Protein AF-0000000073990254 (afdb_homodimer)

Solvent-accessible surface area (backbone atoms only — not comparable to full-atom values): 67399 Å² total; per-residue (Å²): 130,91,76,85,70,79,75,83,67,75,56,68,64,61,52,45,52,50,47,46,48,46,46,50,48,35,59,71,65,46,48,47,55,53,49,46,46,48,48,46,51,47,42,63,72,55,48,74,70,82,78,88,71,74,58,62,64,60,57,46,44,50,39,51,70,69,37,43,48,57,50,42,47,43,45,54,56,46,42,64,73,46,80,64,73,77,76,81,80,78,78,89,80,71,57,38,29,41,36,38,34,36,70,23,33,37,63,21,57,75,50,65,73,52,52,72,82,52,42,77,42,31,26,29,33,48,36,38,38,47,48,77,38,68,48,70,52,73,80,35,64,60,40,41,54,32,79,46,76,52,73,51,78,42,78,56,69,16,50,83,77,73,43,50,78,82,42,57,86,73,55,78,66,58,37,36,38,36,36,31,41,33,31,58,59,62,54,32,33,42,81,45,22,36,44,77,42,78,64,70,68,24,36,47,73,30,55,36,80,43,80,44,67,17,48,32,90,48,84,92,47,63,34,26,34,39,33,36,36,41,32,59,47,48,80,64,91,67,71,47,55,63,67,58,51,53,50,50,54,49,52,51,50,50,51,49,53,50,32,49,51,51,42,50,55,50,49,52,53,52,49,53,53,54,42,66,71,40,80,69,49,68,75,45,58,63,76,64,62,32,24,38,91,86,60,52,73,38,56,55,34,53,67,23,47,70,37,68,54,91,56,68,50,51,38,68,41,43,40,27,33,54,41,26,59,39,43,71,54,75,58,80,74,54,68,50,53,74,83,60,80,74,81,58,61,45,69,51,65,56,56,33,57,69,16,38,36,38,46,60,62,51,35,12,26,49,39,25,10,37,33,34,41,42,20,37,56,41,22,28,30,28,22,26,21,71,87,62,39,62,27,51,25,24,39,32,53,45,66,42,99,87,66,44,80,41,60,39,36,35,38,26,68,70,23,47,72,35,40,48,74,66,46,82,57,55,39,32,45,24,24,37,28,26,61,70,47,40,31,35,57,55,46,97,56,44,39,37,61,75,44,80,82,58,65,85,40,64,79,43,15,46,64,58,59,50,68,60,57,63,57,42,83,66,66,66,55,60,55,69,50,70,72,95,71,71,45,65,67,53,24,53,51,41,40,54,48,40,52,50,51,51,40,54,57,32,43,74,74,71,43,86,77,44,74,35,67,67,58,17,55,48,45,39,32,54,51,54,49,52,51,45,28,52,32,69,50,63,89,74,84,58,61,68,50,52,45,19,51,47,47,62,66,43,87,67,50,44,77,50,70,45,79,44,79,43,46,43,74,35,48,69,62,51,50,51,55,37,59,69,33,70,68,38,37,54,54,66,63,61,84,49,92,64,43,29,33,22,60,33,48,47,56,45,74,36,46,63,78,38,38,48,28,32,39,35,47,32,37,34,30,53,57,83,65,70,118,134,88,78,86,72,80,77,84,67,76,57,68,64,61,52,46,54,49,46,47,50,47,46,52,47,37,58,70,64,45,49,48,55,52,49,45,48,48,48,47,50,50,42,62,72,55,49,72,71,83,74,84,69,83,52,60,63,60,58,46,44,51,39,52,70,68,38,43,49,57,49,44,48,45,45,54,59,46,43,65,76,45,80,65,72,78,76,80,78,77,77,89,80,72,56,40,29,42,34,38,34,37,68,23,33,37,63,21,57,77,49,64,73,50,53,73,81,52,42,77,42,30,26,29,33,48,35,39,39,45,48,76,37,66,48,71,53,72,79,34,66,60,40,41,55,32,80,46,78,53,74,46,80,42,77,57,69,17,49,83,78,73,44,51,77,81,42,56,87,74,53,78,66,58,36,37,37,34,36,31,39,33,32,57,59,62,54,32,33,42,81,46,20,37,41,76,41,79,66,69,70,24,35,48,74,30,55,37,80,42,78,43,65,16,45,32,90,50,83,91,46,63,34,26,34,38,33,38,36,40,32,60,46,48,79,64,92,66,70,48,55,64,66,56,53,53,50,50,54,48,51,52,50,49,51,48,53,49,31,49,50,52,42,50,55,50,48,52,52,53,48,53,54,54,43,66,72,39,80,70,49,70,75,45,61,64,74,62,62,34,23,37,89,86,62,51,73,38,56,54,35,52,66,23,47,71,38,68,54,92,55,68,49,49,40,68,43,44,40,28,33,54,42,25,59,40,44,71,52,78,58,75,77,64,66,62,55,75,79,46,86,73,79,57,63,48,69,51,64,58,56,33,56,69,16,39,37,39,45,61,62,49,33,12,28,50,40,27,10,37,32,34,41,40,20,36,56,41,23,28,31,27,21,27,22,72,88,65,43,58,27,53,25,25,38,34,52,44,66,43,99,88,67,47,81,42,60,40,34,35,37,24,69,71,23,46,74,36,40,48,74,67,47,82,57,54,40,32,45,25,24,38,30,26,60,69,46,40,32,37,56,56,47,96,56,45,38,37,60,75,44,80,81,59,65,85,39,63,80,44,14,46,64,59,60,49,67,61,58,63,57,42,83,66,69,67,55,60,56,70,50,70,70,96,71,73,45,65,66,53,24,52,52,39,38,55,48,39,52,50,52,50,41,53,58,32,43,76,74,71,43,87,77,44,73,35,65,67,58,15,56,49,45,39,32,52,51,54,49,52,51,46,28,52,33,70,50,62,89,72,84,58,62,69,49,53,44,21,51,46,47,62,66,43,86,68,51,44,79,50,71,46,80,45,78,44,46,42,74,35,46,69,63,51,50,49,54,37,58,69,34,69,68,38,36,52,56,67,63,61,85,49,92,64,44,29,33,22,60,32,48,48,57,45,76,35,47,62,78,38,38,48,27,34,39,35,47,31,36,35,30,53,58,84,66,70,117

pLDDT: mean 83.45, std 20.73, range [17.2, 98.75]

Secondary structure (DSSP, 8-state):
-----------HHHHHHHHHHHHHHHHHTTHHHHHHHHHHHHHHHSTTS-S----HHHHHHHHHHTTHHHHHHHHHHHHHHS----------SS--EEEEEEEEEE--GGGGGS-HHHHTTEEEEEEEEETTEEEEPPPEE--SS-----EEEEE--SGGGTS-TT-GGG----EEEEEEEEETTTTEEEEEEEEEE-GGGGGTTSEEEEEEEEE-SSTTSEEEEEEEEEEEE-SS-----HHHHHHHHHHHHHHHHHHHHHHHHHHHHHHHHHHHH-GGGGGS----EEE-TTS-EEEGGGG------SSS--SHHHHHHHHHHSEE-------S-S---S--BPPPHHHHHHHTEE-HHHHHHHHHHHHHHTT-EEEEEEEEBTTSSEEEEEEEEEE-TTS-EEEEEE-TTT--EE-GGG-SSB-B--EEE-SS-EEEE-SS--BTTT----TT-TTTEEEPPHHHHHHSPPPPP-PPP-----HHHHHHHHHHHHHHHHHHHHHTTT----B-HHHHHHHHHHHHHHHHHHHH-SPPP-HHHHHHHHHHH-TTEEEEEEEEEES---HHHHHHHHHHSHHHHHHHT---TT-EEEEEEEEEEEGGGEEEEEEEEEEEEEGGG--/-----------HHHHHHHHHHHHHHHHHTTHHHHHHHHHHHHHHHSTTS-S----HHHHHHHHHHTTHHHHHHHHHHHHHHS----------SS--EEEEEEEEEE--GGGGGS-HHHHTTEEEEEEEEETTEEEEPPPEE--SS-----EEEEE--SGGGTS-TT-GGG----EEEEEEEEETTTTEEEEEEEEEE-GGGGGTTSEEEEEEEEE-SSTTSEEEEEEEEEEEE-SS-----HHHHHHHHHHHHHHHHHHHHHHHHHHHHHHHHHHHH-GGGGGS----EEE-TTS-EEEGGGG------SSS--SHHHHHHHHHHSEE-------S-S--SS--BPPPHHHHHHHTEE-HHHHHHHHHHHHHHTT-EEEEEEEEBTTSSEEEEEEEEEE-TTS-EEEEEE-TTT--EE-GGG-SSB-B--EEE-SS-EEEE-SS--BTTT----TT-TTTEEEPPHHHHHHSPPPPP-PPP-----HHHHHHHHHHHHHHHHHHHHHTTT----B-HHHHHHHHHHHHHHHHHHHH-SPPP-HHHHHHHHHHH-TTEEEEEEEEEES---HHHHHHHHHHSHHHHHHHT---TT-EEEEEEEEEEEGGGEEEEEEEEEEEEEGGG--

InterPro domains:
  IPR000008 C2 domain [PS50004] (79-212)
  IPR028926 CEP76, C2 domain [PF15627] (94-237)
  IPR035892 C2 domain superfamily [G3DSA:2.60.40.150] (98-245)
  IPR035892 C2 domain superfamily [SSF49562] (97-233)
  IPR052299 Centrosomal protein of 76 kDa [PTHR46436] (9-623)
  IPR056288 Centrosomal protein of 76 kDa, C-terminal [PF24652] (485-621)
  IPR056289 CEP76, N-terminal [PF24654] (18-76)
  IPR056290 CEP76/DRC7, peptidase-like domain [PF24656] (345-464)

Nearest PDB structures (foldseek):
  8j07-assembly1_7  TM=8.095E-01  e=7.698E-09  Homo sapiens
  6flj-assembly1_A  TM=8.144E-01  e=1.079E-08  Homo sapiens
  6ewl-assembly1_A  TM=7.932E-01  e=1.691E-08  Danio rerio
  4icx-assembly2_B  TM=8.114E-01  e=6.160E-08  Homo sapiens
  4p42-assembly1_A  TM=6.332E-01  e=6.922E-06  Homo sapiens

Foldseek 3Di:
DDDPPPPPPPDVVVVVVVVVVVVVVCVVVCVVVVLVVVVVVVCVVVVPPPDPPDPVVVSVVCCVVVCVVVVVVCCVVVCVPPPPQPDDDDDPPQFKKKKKWWAKKAQQCVLVPDDPVQQVQKWKKKKKDWFQDIDIFDTFGRDRITGGTDMDMDTQAPVVVVDDRLPSLLDQTKIKMFMWMAGQFARFIHTQFIDIDDQCVCQAPQKDKDWDFTDGDDPPDTNIIIIMIIGMDGPDNGHDDPVVSVVSNVVVVVLQVVLLVVLVVVVVVVVVVLCVLDVCLQQWPDDQWAAEPVRDIAGLQQQAAAADAPDFADDLLSLLLLLLLQAEDPDPPPALPDPPVPGRYDYRLSVCLLRSYYHQSNLQRSSQNHCVNVVWQKKWWWGAWPVGGIDIWMKTWDQDPVRDIFIKTARSNQSDIDGLLPDHTGFFTAKIHHNQWIWGANDPGRGSNPQDPPRPPCNGIPIDDRVSNVSNDHRRDHHFAADDDDFVVLFVVLQVVLVVVLQVVLVVVVAGAAADAQLQVLCVVVQVLVSCCSSVNDDDDCPVSVVSNCVVQDPQKDKAKDKDKGFHSDSVVVVVVLCVDPSSVVFSNDDFPQKHKHKGKGWRAHTSRTIIIMIMIMIMGGPVRPD/DPDPCPPPPPDPVVVVVVVVVVVVVCVVVCVVVVLVVVVVVVCVVVVPPPDPDDPVVVSVVCCVVVCVVVVVVCCVVVCVVPPPQPDDDDDPPQFKKKKKWWAKKAQQCVLVPDDPVQQVQKWKKKKKDWFQDIDIFDTFGRDRITGGTDMDMDTQAPVVVVDDRLPSLLRQTKIKMFMWMAGQFARFIGTLFIDIDDQCVCQAPQKDKDWDFTDGPDPPDTNIIIIMIIGMDGPDNGHDDPVVSVVSNVVVVVLQVVLLVVLVVVVVVVVVVLCVLDVCLVQWLDDQWAAEPVGDIAGLQQQAAAADAPDFADDLLSLLLLLLLQAEDPPPPPFVHPPPVPHRYDYHLSVCLLRSYYHQSNLQRSSQNHCVNVVWQKKWWWGAWPVGGIDIWMKTWDADPVRDIFIWTARSNQSDIDGLQPDHTGFFTAKIHHNQWIWGANDPGRGSNPQDPPRVPCNGIPIDDRVSNVSNDHHRDHHFAADDDDFVVLFVVLQVVLVVVLQVVVVVVVAGAAADAQLQVLCVVVQVQVSCCSSVNDDDDCPVSVVSNCVVQDPQKDKAKDKDKGFHSDNVVVVVVLCVDPSSVVFSPDDFPQKHKHKGKGWRAHISRTIIIMIMIMIMGGPVRPD

Radius of gyration: 36.72 Å; Cα contacts (8 Å, |Δi|>4): 2258; chains: 2; bounding box: 78×113×124 Å

Organism: Leishmania donovani (NCBI:txid5661)

Sequence (1254 aa):
MDSLQGSSQVSPEHLKSMKSAIHSFLQETGVYDSIRDIVDTYVSEHGDEADSSENPSAIMRIVKEKGILQELVSQIQSRSTVGAVPSITVPSDGRHYLLVRVNGGRAFVDNLDLAPSTVSKRSVVFAAHFGNQRFRSAVKPCSAEPKFDEEFLFEVDATGFGFGEADLIEVSTPFHIAVLREDSQLNVAELLGENIIEWRKVLKSGYLGLTVELCGRNAGVPAGIVDLQLELVSKKRIRYKEEDIVSRVEQQRIAVTNADREFLVYSRRWWSEYQGLRPTHKDRKVRLFASTSTGRMVPLTHFVSPIQAEFGLDSPQDAARFVSLLRVTAEGTGSIGALSLEESSWLSPFIFLSQRQGYHCNHAALLCSLLLGFGIDAYCALGSCHNGEVGVFVVSRSTDARGSAKVTVWNPTSGERSSPSEQDTFATVDCMFNNKSFFANCQASNNIATTSFECYNEELWKPLNVLKLRMVPRYPSAPLLFETVAASPIERSLEIQLRAAISTYRDSFGVVTTYDDTVSYVLSQALLLYERQQSEGGAQSFALFQESVKGTLGVGKTFKAIPLNVSYLDAGSVMDVVRAASVGREILDTVVDSAKFGVRAKVFCFPERVFSVWVMIAVNYSAASISMDSLQGSSQVSPEHLKSMKSAIHSFLQETGVYDSIRDIVDTYVSEHGDEADSSENPSAIMRIVKEKGILQELVSQIQSRSTVGAVPSITVPSDGRHYLLVRVNGGRAFVDNLDLAPSTVSKRSVVFAAHFGNQRFRSAVKPCSAEPKFDEEFLFEVDATGFGFGEADLIEVSTPFHIAVLREDSQLNVAELLGENIIEWRKVLKSGYLGLTVELCGRNAGVPAGIVDLQLELVSKKRIRYKEEDIVSRVEQQRIAVTNADREFLVYSRRWWSEYQGLRPTHKDRKVRLFASTSTGRMVPLTHFVSPIQAEFGLDSPQDAARFVSLLRVTAEGTGSIGALSLEESSWLSPFIFLSQRQGYHCNHAALLCSLLLGFGIDAYCALGSCHNGEVGVFVVSRSTDARGSAKVTVWNPTSGERSSPSEQDTFATVDCMFNNKSFFANCQASNNIATTSFECYNEELWKPLNVLKLRMVPRYPSAPLLFETVAASPIERSLEIQLRAAISTYRDSFGVVTTYDDTVSYVLSQALLLYERQQSEGGAQSFALFQESVKGTLGVGKTFKAIPLNVSYLDAGSVMDVVRAASVGREILDTVVDSAKFGVRAKVFCFPERVFSVWVMIAVNYSAASIS

Structure (mmCIF, N/CA/C/O backbone):
data_AF-0000000073990254-model_v1
#
loop_
_entity.id
_entity.type
_entity.pdbx_description
1 polymer 'CEP76 C2 domain containing protein, putative'
#
loop_
_atom_site.group_PDB
_atom_site.id
_atom_site.type_symbol
_atom_site.label_atom_id
_atom_site.label_alt_id
_atom_site.label_comp_id
_atom_site.label_asym_id
_atom_site.label_entity_id
_atom_site.label_seq_id
_atom_site.pdbx_PDB_ins_code
_atom_site.Cartn_x
_atom_site.Cartn_y
_atom_site.Cartn_z
_atom_site.occupancy
_atom_site.B_iso_or_equiv
_atom_site.auth_seq_id
_atom_site.auth_comp_id
_atom_site.auth_asym_id
_atom_site.auth_atom_id
_atom_site.pdbx_PDB_model_num
ATOM 1 N N . MET A 1 1 ? 25.125 -44.188 67 1 17.2 1 MET A N 1
ATOM 2 C CA . MET A 1 1 ? 24.578 -42.906 67.375 1 17.2 1 MET A CA 1
ATOM 3 C C . MET A 1 1 ? 24.797 -41.906 66.188 1 17.2 1 MET A C 1
ATOM 5 O O . MET A 1 1 ? 24.328 -40.75 66.312 1 17.2 1 MET A O 1
ATOM 9 N N . ASP A 1 2 ? 25.719 -42 65.25 1 22.67 2 ASP A N 1
ATOM 10 C CA . ASP A 1 2 ? 26.25 -40.812 64.625 1 22.67 2 ASP A CA 1
ATOM 11 C C . ASP A 1 2 ? 25.219 -40.188 63.656 1 22.67 2 ASP A C 1
ATOM 13 O O . ASP A 1 2 ? 24.594 -40.906 62.875 1 22.67 2 ASP A O 1
ATOM 17 N N . SER A 1 3 ? 24.703 -38.938 63.969 1 22.44 3 SER A N 1
ATOM 18 C CA . SER A 1 3 ? 23.656 -37.969 63.688 1 22.44 3 SER A CA 1
ATOM 19 C C . SER A 1 3 ? 23.828 -37.344 62.312 1 22.44 3 SER A C 1
ATOM 21 O O . SER A 1 3 ? 24.875 -36.781 62 1 22.44 3 SER A O 1
ATOM 23 N N . LEU A 1 4 ? 23.25 -37.906 61.25 1 22.44 4 LEU A N 1
ATOM 24 C CA . LEU A 1 4 ? 23.25 -37.594 59.844 1 22.44 4 LEU A CA 1
ATOM 25 C C . LEU A 1 4 ? 22.719 -36.156 59.625 1 22.44 4 LEU A C 1
ATOM 27 O O . LEU A 1 4 ? 21.516 -35.969 59.438 1 22.44 4 LEU A O 1
ATOM 31 N N . GLN A 1 5 ? 23.125 -35.062 60.375 1 21.28 5 GLN A N 1
ATOM 32 C CA . GLN A 1 5 ? 22.562 -33.719 60.406 1 21.28 5 GLN A CA 1
ATOM 33 C C . GLN A 1 5 ? 22.812 -32.969 59.094 1 21.28 5 GLN A C 1
ATOM 35 O O . GLN A 1 5 ? 23.625 -32.031 59.062 1 21.28 5 GLN A O 1
ATOM 40 N N . GLY A 1 6 ? 23.094 -33.594 58.031 1 24.8 6 GLY A N 1
ATOM 41 C CA . GLY A 1 6 ? 23.641 -32.781 56.938 1 24.8 6 GLY A CA 1
ATOM 42 C C . GLY A 1 6 ? 22.688 -31.703 56.469 1 24.8 6 GLY A C 1
ATOM 43 O O . GLY A 1 6 ? 21.562 -32 56.062 1 24.8 6 GLY A O 1
ATOM 44 N N . SER A 1 7 ? 22.734 -30.453 57.094 1 24.98 7 SER A N 1
ATOM 45 C CA . SER A 1 7 ? 22.047 -29.172 56.906 1 24.98 7 SER A CA 1
ATOM 46 C C . SER A 1 7 ? 22.141 -28.703 55.438 1 24.98 7 SER A C 1
ATOM 48 O O . SER A 1 7 ? 23.219 -28.719 54.844 1 24.98 7 SER A O 1
ATOM 50 N N . SER A 1 8 ? 21.156 -29 54.688 1 29.48 8 SER A N 1
ATOM 51 C CA . SER A 1 8 ? 20.875 -28.641 53.312 1 29.48 8 SER A CA 1
ATOM 52 C C . SER A 1 8 ? 21.016 -27.156 53.062 1 29.48 8 SER A C 1
ATOM 54 O O . SER A 1 8 ? 20.094 -26.375 53.312 1 29.48 8 SER A O 1
ATOM 56 N N . GLN A 1 9 ? 22.172 -26.516 53.562 1 29.17 9 GLN A N 1
ATOM 57 C CA . GLN A 1 9 ? 22.453 -25.094 53.469 1 29.17 9 GLN A CA 1
ATOM 58 C C . GLN A 1 9 ? 22.438 -24.641 52 1 29.17 9 GLN A C 1
ATOM 60 O O . GLN A 1 9 ? 23.109 -25.25 51.156 1 29.17 9 GLN A O 1
ATOM 65 N N . VAL A 1 10 ? 21.406 -24.125 51.656 1 33.81 10 VAL A N 1
ATOM 66 C CA . VAL A 1 10 ? 21.312 -23.375 50.438 1 33.81 10 VAL A CA 1
ATOM 67 C C . VAL A 1 10 ? 22.547 -22.484 50.25 1 33.81 10 VAL A C 1
ATOM 69 O O . VAL A 1 10 ? 22.922 -21.75 51.188 1 33.81 10 VAL A O 1
ATOM 72 N N . SER A 1 11 ? 23.5 -22.875 49.5 1 35.84 11 SER A N 1
ATOM 73 C CA . SER A 1 11 ? 24.812 -22.25 49.438 1 35.84 11 SER A CA 1
ATOM 74 C C . SER A 1 11 ? 24.703 -20.75 49.219 1 35.84 11 SER A C 1
ATOM 76 O O . SER A 1 11 ? 23.719 -20.266 48.625 1 35.84 11 SER A O 1
ATOM 78 N N . PRO A 1 12 ? 25.297 -19.922 50.031 1 40.53 12 PRO A N 1
ATOM 79 C CA . PRO A 1 12 ? 25.359 -18.453 50.031 1 40.53 12 PRO A CA 1
ATOM 80 C C . PRO A 1 12 ? 25.562 -17.891 48.625 1 40.53 12 PRO A C 1
ATOM 82 O O . PRO A 1 12 ? 25.078 -16.781 48.344 1 40.53 12 PRO A O 1
ATOM 85 N N . GLU A 1 13 ? 26.188 -18.656 47.75 1 45.41 13 GLU A N 1
ATOM 86 C CA . GLU A 1 13 ? 26.484 -18.109 46.438 1 45.41 13 GLU A CA 1
ATOM 87 C C . GLU A 1 13 ? 25.219 -18.016 45.594 1 45.41 13 GLU A C 1
ATOM 89 O O . GLU A 1 13 ? 25.047 -17.047 44.844 1 45.41 13 GLU A O 1
ATOM 94 N N . HIS A 1 14 ? 24.438 -19.016 45.688 1 42.88 14 HIS A N 1
ATOM 95 C CA . HIS A 1 14 ? 23.203 -19 44.906 1 42.88 14 HIS A CA 1
ATOM 96 C C . HIS A 1 14 ? 22.25 -17.922 45.406 1 42.88 14 HIS A C 1
ATOM 98 O O . HIS A 1 14 ? 21.531 -17.312 44.625 1 42.88 14 HIS A O 1
ATOM 104 N N . LEU A 1 15 ? 22.297 -17.734 46.75 1 38.31 15 LEU A N 1
ATOM 105 C CA . LEU A 1 15 ? 21.516 -16.625 47.312 1 38.31 15 LEU A CA 1
ATOM 106 C C . LEU A 1 15 ? 22.016 -15.289 46.781 1 38.31 15 LEU A C 1
ATOM 108 O O . LEU A 1 15 ? 21.219 -14.398 46.469 1 38.31 15 LEU A O 1
ATOM 112 N N . LYS A 1 16 ? 23.312 -15.164 46.625 1 46.38 16 LYS A N 1
ATOM 113 C CA . LYS A 1 16 ? 23.859 -13.914 46.125 1 46.38 16 LYS A CA 1
ATOM 114 C C . LYS A 1 16 ? 23.453 -13.688 44.656 1 46.38 16 LYS A C 1
ATOM 116 O O . LYS A 1 16 ? 23.109 -12.562 44.281 1 46.38 16 LYS A O 1
ATOM 121 N N . SER A 1 17 ? 23.531 -14.758 43.844 1 44 17 SER A N 1
ATOM 122 C CA . SER A 1 17 ? 23.156 -14.609 42.438 1 44 17 SER A CA 1
ATOM 123 C C . SER A 1 17 ? 21.672 -14.273 42.312 1 44 17 SER A C 1
ATOM 125 O O . SER A 1 17 ? 21.281 -13.469 41.469 1 44 17 SER A O 1
ATOM 127 N N . MET A 1 18 ? 20.891 -14.898 43.156 1 38.12 18 MET A N 1
ATOM 128 C CA . MET A 1 18 ? 19.484 -14.555 43.188 1 38.12 18 MET A CA 1
ATOM 129 C C . MET A 1 18 ? 19.266 -13.125 43.656 1 38.12 18 MET A C 1
ATOM 131 O O . MET A 1 18 ? 18.453 -12.391 43.094 1 38.12 18 MET A O 1
ATOM 135 N N . LYS A 1 19 ? 20.031 -12.859 44.75 1 40.66 19 LYS A N 1
ATOM 136 C CA . LYS A 1 19 ? 19.969 -11.477 45.25 1 40.66 19 LYS A CA 1
ATOM 137 C C . LYS A 1 19 ? 20.406 -10.492 44.156 1 40.66 19 LYS A C 1
ATOM 139 O O . LYS A 1 19 ? 19.766 -9.453 43.969 1 40.66 19 LYS A O 1
ATOM 144 N N . SER A 1 20 ? 21.516 -10.859 43.438 1 45.38 20 SER A N 1
ATOM 145 C CA . SER A 1 20 ? 21.969 -9.969 42.406 1 45.38 20 SER A CA 1
ATOM 146 C C . SER A 1 20 ? 20.953 -9.875 41.25 1 45.38 20 SER A C 1
ATOM 148 O O . SER A 1 20 ? 20.75 -8.805 40.688 1 45.38 20 SER A O 1
ATOM 150 N N . ALA A 1 21 ? 20.359 -10.953 40.938 1 42.84 21 ALA A N 1
ATOM 151 C CA . ALA A 1 21 ? 19.344 -10.93 39.875 1 42.84 21 ALA A CA 1
ATOM 152 C C . ALA A 1 21 ? 18.109 -10.148 40.312 1 42.84 21 ALA A C 1
ATOM 154 O O . ALA A 1 21 ? 17.531 -9.383 39.531 1 42.84 21 ALA A O 1
ATOM 155 N N . ILE A 1 22 ? 17.781 -10.398 41.594 1 38.78 22 ILE A N 1
ATOM 156 C CA . ILE A 1 22 ? 16.703 -9.586 42.125 1 38.78 22 ILE A CA 1
ATOM 157 C C . ILE A 1 22 ? 17.125 -8.125 42.219 1 38.78 22 ILE A C 1
ATOM 159 O O . ILE A 1 22 ? 16.375 -7.227 41.844 1 38.78 22 ILE A O 1
ATOM 163 N N . HIS A 1 23 ? 18.391 -7.914 42.688 1 42.44 23 HIS A N 1
ATOM 164 C CA . HIS A 1 23 ? 18.906 -6.551 42.719 1 42.44 23 HIS A CA 1
ATOM 165 C C . HIS A 1 23 ? 18.938 -5.922 41.344 1 42.44 23 HIS A C 1
ATOM 167 O O . HIS A 1 23 ? 18.531 -4.773 41.156 1 42.44 23 HIS A O 1
ATOM 173 N N . SER A 1 24 ? 19.453 -6.641 40.344 1 44.72 24 SER A N 1
ATOM 174 C CA . SER A 1 24 ? 19.469 -6.121 38.969 1 44.72 24 SER A CA 1
ATOM 175 C C . SER A 1 24 ? 18.062 -5.898 38.438 1 44.72 24 SER A C 1
ATOM 177 O O . SER A 1 24 ? 17.797 -4.902 37.781 1 44.72 24 SER A O 1
ATOM 179 N N . PHE A 1 25 ? 17.188 -6.816 38.781 1 38.28 25 PHE A N 1
ATOM 180 C CA . PHE A 1 25 ? 15.789 -6.66 38.406 1 38.28 25 PHE A CA 1
ATOM 181 C C . PHE A 1 25 ? 15.164 -5.48 39.156 1 38.28 25 PHE A C 1
ATOM 183 O O . PHE A 1 25 ? 14.469 -4.664 38.531 1 38.28 25 PHE A O 1
ATOM 190 N N . LEU A 1 26 ? 15.406 -5.406 40.375 1 41.34 26 LEU A N 1
ATOM 191 C CA . LEU A 1 26 ? 14.898 -4.281 41.156 1 41.34 26 LEU A CA 1
ATOM 192 C C . LEU A 1 26 ? 15.562 -2.979 40.719 1 41.34 26 LEU A C 1
ATOM 194 O O . LEU A 1 26 ? 14.922 -1.922 40.719 1 41.34 26 LEU A O 1
ATOM 198 N N . GLN A 1 27 ? 16.828 -2.965 40.375 1 45.88 27 GLN A N 1
ATOM 199 C CA . GLN A 1 27 ? 17.531 -1.802 39.844 1 45.88 27 GLN A CA 1
ATOM 200 C C . GLN A 1 27 ? 17.016 -1.423 38.469 1 45.88 27 GLN A C 1
ATOM 202 O O . GLN A 1 27 ? 16.875 -0.239 38.156 1 45.88 27 GLN A O 1
ATOM 207 N N . GLU A 1 28 ? 16.719 -2.416 37.656 1 44.56 28 GLU A N 1
ATOM 208 C CA . GLU A 1 28 ? 16.25 -2.172 36.312 1 44.56 28 GLU A CA 1
ATOM 209 C C . GLU A 1 28 ? 14.797 -1.72 36.281 1 44.56 28 GLU A C 1
ATOM 211 O O . GLU A 1 28 ? 14.391 -0.935 35.438 1 44.56 28 GLU A O 1
ATOM 216 N N . THR A 1 29 ? 14.008 -2.193 37.25 1 42.41 29 THR A N 1
ATOM 217 C CA . THR A 1 29 ? 12.594 -1.821 37.25 1 42.41 29 THR A CA 1
ATOM 218 C C . THR A 1 29 ? 12.359 -0.558 38.062 1 42.41 29 THR A C 1
ATOM 220 O O . THR A 1 29 ? 11.219 -0.099 38.188 1 42.41 29 THR A O 1
ATOM 223 N N . GLY A 1 30 ? 13.32 0.256 38.375 1 43.06 30 GLY A N 1
ATOM 224 C CA . GLY A 1 30 ? 13.242 1.509 39.094 1 43.06 30 GLY A CA 1
ATOM 225 C C . GLY A 1 30 ? 12.516 1.38 40.438 1 43.06 30 GLY A C 1
ATOM 226 O O . GLY A 1 30 ? 12.148 2.385 41.031 1 43.06 30 GLY A O 1
ATOM 227 N N . VAL A 1 31 ? 12.164 0.267 40.688 1 43.12 31 VAL A N 1
ATOM 228 C CA . VAL A 1 31 ? 11.492 0.065 41.969 1 43.12 31 VAL A CA 1
ATOM 229 C C . VAL A 1 31 ? 12.414 0.48 43.094 1 43.12 31 VAL A C 1
ATOM 231 O O . VAL A 1 31 ? 11.961 1.018 44.125 1 43.12 31 VAL A O 1
ATOM 234 N N . TYR A 1 32 ? 13.641 0.325 42.969 1 43.16 32 TYR A N 1
ATOM 235 C CA . TYR A 1 32 ? 14.578 0.791 43.969 1 43.16 32 TYR A CA 1
ATOM 236 C C . TYR A 1 32 ? 14.438 2.291 44.188 1 43.16 32 TYR A C 1
ATOM 238 O O . TYR A 1 32 ? 14.438 2.758 45.344 1 43.16 32 TYR A O 1
ATOM 246 N N . ASP A 1 33 ? 14.344 2.98 43.094 1 46.62 33 ASP A N 1
ATOM 247 C CA . ASP A 1 33 ? 14.242 4.426 43.281 1 46.62 33 ASP A CA 1
ATOM 248 C C . ASP A 1 33 ? 12.914 4.805 43.938 1 46.62 33 ASP A C 1
ATOM 250 O O . ASP A 1 33 ? 12.859 5.688 44.781 1 46.62 33 ASP A O 1
ATOM 254 N N . SER A 1 34 ? 11.953 4.059 43.594 1 46.44 34 SER A N 1
ATOM 255 C CA . SER A 1 34 ? 10.672 4.312 44.25 1 46.44 34 SER A CA 1
ATOM 256 C C . SER A 1 34 ? 10.727 3.939 45.719 1 46.44 34 SER A C 1
ATOM 258 O O . SER A 1 34 ? 10.172 4.641 46.562 1 46.44 34 SER A O 1
ATOM 260 N N . ILE A 1 35 ? 11.391 2.92 46 1 45.34 35 ILE A N 1
ATOM 261 C CA . ILE A 1 35 ? 11.57 2.551 47.375 1 45.34 35 ILE A CA 1
ATOM 262 C C . ILE A 1 35 ? 12.445 3.588 48.094 1 45.34 35 ILE A C 1
ATOM 264 O O . ILE A 1 35 ? 12.148 4.008 49.219 1 45.34 35 ILE A O 1
ATOM 268 N N . ARG A 1 36 ? 13.445 4.047 47.344 1 46.75 36 ARG A N 1
ATOM 269 C CA . ARG A 1 36 ? 14.297 5.09 47.906 1 46.75 36 ARG A CA 1
ATOM 270 C C . ARG A 1 36 ? 13.492 6.363 48.156 1 46.75 36 ARG A C 1
ATOM 272 O O . ARG A 1 36 ? 13.648 6.992 49.219 1 46.75 36 ARG A O 1
ATOM 279 N N . ASP A 1 37 ? 12.695 6.723 47.219 1 47.66 37 ASP A N 1
ATOM 280 C CA . ASP A 1 37 ? 11.906 7.938 47.375 1 47.66 37 ASP A CA 1
ATOM 281 C C . ASP A 1 37 ? 10.922 7.797 48.531 1 47.66 37 ASP A C 1
ATOM 283 O O . ASP A 1 37 ? 10.727 8.734 49.312 1 47.66 37 ASP A O 1
ATOM 287 N N . ILE A 1 38 ? 10.43 6.707 48.562 1 45 38 ILE A N 1
ATOM 288 C CA . ILE A 1 38 ? 9.531 6.473 49.688 1 45 38 ILE A CA 1
ATOM 289 C C . ILE A 1 38 ? 10.312 6.508 51 1 45 38 ILE A C 1
ATOM 291 O O . ILE A 1 38 ? 9.875 7.113 51.969 1 45 38 ILE A O 1
ATOM 295 N N . VAL A 1 39 ? 11.445 5.891 50.812 1 46.31 39 VAL A N 1
ATOM 296 C CA . VAL A 1 39 ? 12.289 5.914 52 1 46.31 39 VAL A CA 1
ATOM 297 C C . VAL A 1 39 ? 12.703 7.352 52.312 1 46.31 39 VAL A C 1
ATOM 299 O O . VAL A 1 39 ? 12.648 7.785 53.469 1 46.31 39 VAL A O 1
ATOM 302 N N . ASP A 1 40 ? 13 8.047 51.25 1 48.56 40 ASP A N 1
ATOM 303 C CA . ASP A 1 40 ? 13.445 9.414 51.469 1 48.56 40 ASP A CA 1
ATOM 304 C C . ASP A 1 40 ? 12.305 10.289 51.969 1 48.56 40 ASP A C 1
ATOM 306 O O . ASP A 1 40 ? 12.492 11.102 52.875 1 48.56 40 ASP A O 1
ATOM 310 N N . THR A 1 41 ? 11.133 10.164 51.375 1 46.66 41 THR A N 1
ATOM 311 C CA . THR A 1 41 ? 9.992 10.938 51.844 1 46.66 41 THR A CA 1
ATOM 312 C C . THR A 1 41 ? 9.633 10.562 53.281 1 46.66 41 THR A C 1
ATOM 314 O O . THR A 1 41 ? 9.32 11.43 54.094 1 46.66 41 THR A O 1
ATOM 317 N N . TYR A 1 42 ? 9.68 9.367 53.469 1 39.69 42 TYR A N 1
ATOM 318 C CA . TYR A 1 42 ? 9.414 8.93 54.844 1 39.69 42 TYR A CA 1
ATOM 319 C C . TYR A 1 42 ? 10.453 9.492 55.812 1 39.69 42 TYR A C 1
ATOM 321 O O . TYR A 1 42 ? 10.109 9.969 56.875 1 39.69 42 TYR A O 1
ATOM 329 N N . VAL A 1 43 ? 11.641 9.43 55.281 1 48.19 43 VAL A N 1
ATOM 330 C CA . VAL A 1 43 ? 12.703 9.961 56.125 1 48.19 43 VAL A CA 1
ATOM 331 C C . VAL A 1 43 ? 12.508 11.469 56.312 1 48.19 43 VAL A C 1
ATOM 333 O O . VAL A 1 43 ? 12.703 11.992 57.406 1 48.19 43 VAL A O 1
ATOM 336 N N . SER A 1 44 ? 12.156 12.047 55.25 1 48.66 44 SER A N 1
ATOM 337 C CA . SE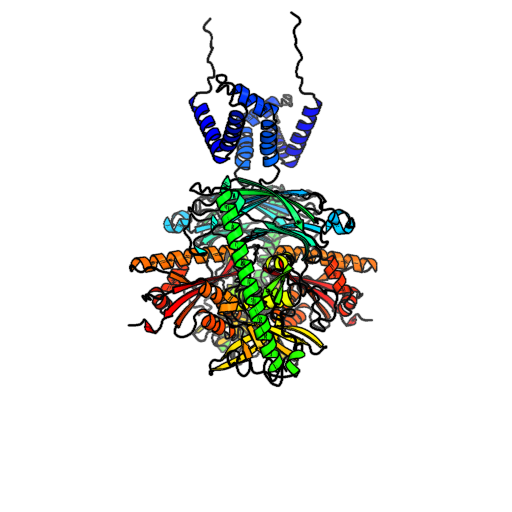R A 1 44 ? 12 13.492 55.406 1 48.66 44 SER A CA 1
ATOM 338 C C . SER A 1 44 ? 10.836 13.836 56.312 1 48.66 44 SER A C 1
ATOM 340 O O . SER A 1 44 ? 10.891 14.812 57.062 1 48.66 44 SER A O 1
ATOM 342 N N . GLU A 1 45 ? 9.703 13.141 56.156 1 46.69 45 GLU A N 1
ATOM 343 C CA . GLU A 1 45 ? 8.555 13.477 56.969 1 46.69 45 GLU A CA 1
ATOM 344 C C . GLU A 1 45 ? 8.773 13.07 58.438 1 46.69 45 GLU A C 1
ATOM 346 O O . GLU A 1 45 ? 8.25 13.711 59.344 1 46.69 45 GLU A O 1
ATOM 351 N N . HIS A 1 46 ? 9.281 11.969 58.594 1 43.38 46 HIS A N 1
ATOM 352 C CA . HIS A 1 46 ? 9.484 11.539 59.969 1 43.38 46 HIS A CA 1
ATOM 353 C C . HIS A 1 46 ? 10.914 11.781 60.438 1 43.38 46 HIS A C 1
ATOM 355 O O . HIS A 1 46 ? 11.367 11.195 61.406 1 43.38 46 HIS A O 1
ATOM 361 N N . GLY A 1 47 ? 11.516 12.656 59.688 1 39.19 47 GLY A N 1
ATOM 362 C CA . GLY A 1 47 ? 12.93 12.898 59.906 1 39.19 47 GLY A CA 1
ATOM 363 C C . GLY A 1 47 ? 13.234 13.383 61.312 1 39.19 47 GLY A C 1
ATOM 364 O O . GLY A 1 47 ? 14.367 13.766 61.594 1 39.19 47 GLY A O 1
ATOM 365 N N . ASP A 1 48 ? 12.242 14.016 62.062 1 38.5 48 ASP A N 1
ATOM 366 C CA . ASP A 1 48 ? 12.82 14.555 63.281 1 38.5 48 ASP A CA 1
ATOM 367 C C . ASP A 1 48 ? 13.43 13.445 64.125 1 38.5 48 ASP A C 1
ATOM 369 O O . ASP A 1 48 ? 14.102 13.727 65.125 1 38.5 48 ASP A O 1
ATOM 373 N N . GLU A 1 49 ? 12.555 12.352 64.562 1 37.81 49 GLU A N 1
ATOM 374 C CA . GLU A 1 49 ? 13.117 11.562 65.625 1 37.81 49 GLU A CA 1
ATOM 375 C C . GLU A 1 49 ? 14.398 10.867 65.188 1 37.81 49 GLU A C 1
ATOM 377 O O . GLU A 1 49 ? 14.469 10.297 64.125 1 37.81 49 GLU A O 1
ATOM 382 N N . ALA A 1 50 ? 15.547 11.227 65.875 1 37.09 50 ALA A N 1
ATOM 383 C CA . ALA A 1 50 ? 16.984 10.977 65.688 1 37.09 50 ALA A CA 1
ATOM 384 C C . ALA A 1 50 ? 17.234 9.547 65.188 1 37.09 50 ALA A C 1
ATOM 386 O O . ALA A 1 50 ? 17.984 9.344 64.25 1 37.09 50 ALA A O 1
ATOM 387 N N . ASP A 1 51 ? 17.297 8.57 66.25 1 34.28 51 ASP A N 1
ATOM 388 C CA . ASP A 1 51 ? 18.078 7.332 66.312 1 34.28 51 ASP A CA 1
ATOM 389 C C . ASP A 1 51 ? 17.484 6.273 65.375 1 34.28 51 ASP A C 1
ATOM 391 O O . ASP A 1 51 ? 18.094 5.215 65.188 1 34.28 51 ASP A O 1
ATOM 395 N N . SER A 1 52 ? 16.094 6.07 65.438 1 34.88 52 SER A N 1
ATOM 396 C CA . SER A 1 52 ? 15.562 4.777 65.062 1 34.88 52 SER A CA 1
ATOM 397 C C . SER A 1 52 ? 15.688 4.594 63.531 1 34.88 52 SER A C 1
ATOM 399 O O . SER A 1 52 ? 14.883 5.137 62.75 1 34.88 52 SER A O 1
ATOM 401 N N . SER A 1 53 ? 16.906 4.633 63.031 1 34.31 53 SER A N 1
ATOM 402 C CA . SER A 1 53 ? 17.391 4.574 61.656 1 34.31 53 SER A CA 1
ATOM 403 C C . SER A 1 53 ? 16.641 3.525 60.844 1 34.31 53 SER A C 1
ATOM 405 O O . SER A 1 53 ? 16.094 3.828 59.781 1 34.31 53 SER A O 1
ATOM 407 N N . GLU A 1 54 ? 17.469 2.438 60.531 1 38.44 54 GLU A N 1
ATOM 408 C CA . GLU A 1 54 ? 17.688 1.483 59.438 1 38.44 54 GLU A CA 1
ATOM 409 C C . GLU A 1 54 ? 16.703 0.315 59.531 1 38.44 54 GLU A C 1
ATOM 411 O O . GLU A 1 54 ? 16.953 -0.754 58.969 1 38.44 54 GLU A O 1
ATOM 416 N N . ASN A 1 55 ? 15.82 0.373 60.562 1 36.44 55 ASN A N 1
ATOM 417 C CA . ASN A 1 55 ? 15.281 -0.974 60.719 1 36.44 55 ASN A CA 1
ATOM 418 C C . ASN A 1 55 ? 14.5 -1.411 59.469 1 36.44 55 ASN A C 1
ATOM 420 O O . ASN A 1 55 ? 13.484 -0.813 59.125 1 36.44 55 ASN A O 1
ATOM 424 N N . PRO A 1 56 ? 15.195 -2.121 58.562 1 39.91 56 PRO A N 1
ATOM 425 C CA . PRO A 1 56 ? 14.578 -2.684 57.375 1 39.91 56 PRO A CA 1
ATOM 426 C C . PRO A 1 56 ? 13.195 -3.268 57.625 1 39.91 56 PRO A C 1
ATOM 428 O O . PRO A 1 56 ? 12.32 -3.197 56.75 1 39.91 56 PRO A O 1
ATOM 431 N N . SER A 1 57 ? 12.977 -3.736 58.875 1 43.53 57 SER A N 1
ATOM 432 C CA . SER A 1 57 ? 11.688 -4.359 59.156 1 43.53 57 SER A CA 1
ATOM 433 C C . SER A 1 57 ? 10.57 -3.326 59.188 1 43.53 57 SER A C 1
ATOM 435 O O . SER A 1 57 ? 9.438 -3.621 58.781 1 43.53 57 SER A O 1
ATOM 437 N N . ALA A 1 58 ? 10.812 -2.104 59.719 1 44.22 58 ALA A N 1
ATOM 438 C CA . ALA A 1 58 ? 9.773 -1.083 59.781 1 44.22 58 ALA A CA 1
ATOM 439 C C . ALA A 1 58 ? 9.461 -0.547 58.375 1 44.22 58 ALA A C 1
ATOM 441 O O . ALA A 1 58 ? 8.297 -0.275 58.062 1 44.22 58 ALA A O 1
ATOM 442 N N . ILE A 1 59 ? 10.523 -0.406 57.562 1 42.91 59 ILE A N 1
ATOM 443 C CA . ILE A 1 59 ? 10.32 -0.062 56.156 1 42.91 59 ILE A CA 1
ATOM 444 C C . ILE A 1 59 ? 9.5 -1.155 55.469 1 42.91 59 ILE A C 1
ATOM 446 O O . ILE A 1 59 ? 8.555 -0.864 54.719 1 42.91 59 ILE A O 1
ATOM 450 N N . MET A 1 60 ? 9.805 -2.393 55.844 1 46 60 MET A N 1
ATOM 451 C CA . MET A 1 60 ? 9.055 -3.496 55.25 1 46 60 MET A CA 1
ATOM 452 C C . MET A 1 60 ? 7.625 -3.525 55.781 1 46 60 MET A C 1
ATOM 454 O O . MET A 1 60 ? 6.695 -3.871 55.031 1 46 60 MET A O 1
ATOM 458 N N . ARG A 1 61 ? 7.359 -3.24 56.969 1 45.72 61 ARG A N 1
ATOM 459 C CA . ARG A 1 61 ? 6.008 -3.199 57.531 1 45.72 61 ARG A CA 1
ATOM 460 C C . ARG A 1 61 ? 5.18 -2.102 56.875 1 45.72 61 ARG A C 1
ATOM 462 O O . ARG A 1 61 ? 4.012 -2.314 56.531 1 45.72 61 ARG A O 1
ATOM 469 N N . ILE A 1 62 ? 5.734 -0.942 56.719 1 44.31 62 ILE A N 1
ATOM 470 C CA . ILE A 1 62 ? 5.004 0.133 56.062 1 44.31 62 ILE A CA 1
ATOM 471 C C . ILE A 1 62 ? 4.789 -0.217 54.594 1 44.31 62 ILE A C 1
ATOM 473 O O . ILE A 1 62 ? 3.713 0.026 54.031 1 44.31 62 ILE A O 1
ATOM 477 N N . VAL A 1 63 ? 5.852 -0.857 53.969 1 45.34 63 VAL A N 1
ATOM 478 C CA . VAL A 1 63 ? 5.668 -1.385 52.625 1 45.34 63 VAL A CA 1
ATOM 479 C C . VAL A 1 63 ? 4.566 -2.441 52.625 1 45.34 63 VAL A C 1
ATOM 481 O O . VAL A 1 63 ? 3.729 -2.48 51.719 1 45.34 63 VAL A O 1
ATOM 484 N N . LYS A 1 64 ? 4.523 -3.303 53.594 1 45 64 LYS A N 1
ATOM 485 C CA . LYS A 1 64 ? 3.484 -4.316 53.75 1 45 64 LYS A CA 1
ATOM 486 C C . LYS A 1 64 ? 2.146 -3.682 54.125 1 45 64 LYS A C 1
ATOM 488 O O . LYS A 1 64 ? 1.102 -4.074 53.594 1 45 64 LYS A O 1
ATOM 493 N N . GLU A 1 65 ? 2.027 -2.836 55.094 1 44.78 65 GLU A N 1
ATOM 494 C CA . GLU A 1 65 ? 0.785 -2.23 55.562 1 44.78 65 GLU A CA 1
ATOM 495 C C . GLU A 1 65 ? 0.178 -1.319 54.5 1 44.78 65 GLU A C 1
ATOM 497 O O . GLU A 1 65 ? -1.046 -1.224 54.375 1 44.78 65 GLU A O 1
ATOM 502 N N . LYS A 1 66 ? 1.057 -0.516 53.844 1 42.75 66 LYS A N 1
ATOM 503 C CA . LYS A 1 66 ? 0.461 0.35 52.844 1 42.75 66 LYS A CA 1
ATOM 504 C C . LYS A 1 66 ? 0.188 -0.418 51.562 1 42.75 66 LYS A C 1
ATOM 506 O O . LYS A 1 66 ? -0.242 0.165 50.562 1 42.75 66 LYS A O 1
ATOM 511 N N . GLY A 1 67 ? -0.064 -1.719 51.594 1 38.97 67 GLY A N 1
ATOM 512 C CA . GLY A 1 67 ? -0.442 -2.627 50.531 1 38.97 67 GLY A CA 1
ATOM 513 C C . GLY A 1 67 ? 0.431 -2.49 49.281 1 38.97 67 GLY A C 1
ATOM 514 O O . GLY A 1 67 ? -0 -2.807 48.188 1 38.97 67 GLY A O 1
ATOM 515 N N . ILE A 1 68 ? 1.462 -1.869 49.5 1 40.12 68 ILE A N 1
ATOM 516 C CA . ILE A 1 68 ? 2.326 -1.694 48.344 1 40.12 68 ILE A CA 1
ATOM 517 C C . ILE A 1 68 ? 2.812 -3.057 47.844 1 40.12 68 ILE A C 1
ATOM 519 O O . ILE A 1 68 ? 2.92 -3.285 46.656 1 40.12 68 ILE A O 1
ATOM 523 N N . LEU A 1 69 ? 3.191 -4.004 48.75 1 40.47 69 LEU A N 1
ATOM 524 C CA . LEU A 1 69 ? 3.5 -5.344 48.25 1 40.47 69 LEU A CA 1
ATOM 525 C C . LEU A 1 69 ? 2.299 -5.941 47.531 1 40.47 69 LEU A C 1
ATOM 527 O O . LEU A 1 69 ? 2.451 -6.57 46.469 1 40.47 69 LEU A O 1
ATOM 531 N N . GLN A 1 70 ? 1.128 -5.996 48.156 1 41.72 70 GLN A N 1
ATOM 532 C CA . GLN A 1 70 ? -0.023 -6.488 47.406 1 41.72 70 GLN A CA 1
ATOM 533 C C . GLN A 1 70 ? -0.231 -5.688 46.125 1 41.72 70 GLN A C 1
ATOM 535 O O . GLN A 1 70 ? -0.585 -6.246 45.062 1 41.72 70 GLN A O 1
ATOM 540 N N . GLU A 1 71 ? -0.08 -4.383 46.125 1 40 71 GLU A N 1
ATOM 541 C CA . GLU A 1 71 ? -0.119 -3.623 44.875 1 40 71 GLU A CA 1
ATOM 542 C C . GLU A 1 71 ? 1.052 -3.99 43.969 1 40 71 GLU A C 1
ATOM 544 O O . GLU A 1 71 ? 0.893 -4.094 42.75 1 40 71 GLU A O 1
ATOM 549 N N . LEU A 1 72 ? 2.168 -4.289 44.5 1 36.94 72 LEU A N 1
ATOM 550 C CA . LEU A 1 72 ? 3.262 -4.848 43.719 1 36.94 72 LEU A CA 1
ATOM 551 C C . LEU A 1 72 ? 2.938 -6.27 43.281 1 36.94 72 LEU A C 1
ATOM 553 O O . LEU A 1 72 ? 3.158 -6.625 42.125 1 36.94 72 LEU A O 1
ATOM 557 N N . VAL A 1 73 ? 2.598 -7.211 44.156 1 40.06 73 VAL A N 1
ATOM 558 C CA . VAL A 1 73 ? 2.168 -8.539 43.75 1 40.06 73 VAL A CA 1
ATOM 559 C C . VAL A 1 73 ? 0.964 -8.422 42.812 1 40.06 73 VAL A C 1
ATOM 561 O O . VAL A 1 73 ? 0.886 -9.125 41.812 1 40.06 73 VAL A O 1
ATOM 564 N N . SER A 1 74 ? -0.09 -7.625 43.094 1 39.69 74 SER A N 1
ATOM 565 C CA . SER A 1 74 ? -1.17 -7.438 42.125 1 39.69 74 SER A CA 1
ATOM 566 C C . SER A 1 74 ? -0.661 -6.777 40.844 1 39.69 74 SER A C 1
ATOM 568 O O . SER A 1 74 ? -1.109 -7.113 39.75 1 39.69 74 SER A O 1
ATOM 570 N N . GLN A 1 75 ? 0.228 -5.812 40.906 1 36.97 75 GLN A N 1
ATOM 571 C CA . GLN A 1 75 ? 0.867 -5.277 39.719 1 36.97 75 GLN A CA 1
ATOM 572 C C . GLN A 1 75 ? 1.79 -6.312 39.094 1 36.97 75 GLN A C 1
ATOM 574 O O . GLN A 1 75 ? 1.881 -6.398 37.844 1 36.97 75 GLN A O 1
ATOM 579 N N . ILE A 1 76 ? 2.592 -7.043 39.781 1 35.28 76 ILE A N 1
ATOM 580 C CA . ILE A 1 76 ? 3.32 -8.164 39.219 1 35.28 76 ILE A CA 1
ATOM 581 C C . ILE A 1 76 ? 2.336 -9.242 38.75 1 35.28 76 ILE A C 1
ATOM 583 O O . ILE A 1 76 ? 2.506 -9.836 37.688 1 35.28 76 ILE A O 1
ATOM 587 N N . GLN A 1 77 ? 1.419 -9.734 39.531 1 34.12 77 GLN A N 1
ATOM 588 C CA . GLN A 1 77 ? 0.398 -10.688 39.094 1 34.12 77 GLN A CA 1
ATOM 589 C C . GLN A 1 77 ? -0.547 -10.062 38.094 1 34.12 77 GLN A C 1
ATOM 591 O O . GLN A 1 77 ? -1.043 -10.75 37.188 1 34.12 77 GLN A O 1
ATOM 596 N N . SER A 1 78 ? -1.164 -8.906 38.312 1 32.53 78 SER A N 1
ATOM 597 C CA . SER A 1 78 ? -1.964 -8.25 37.281 1 32.53 78 SER A CA 1
ATOM 598 C C . SER A 1 78 ? -1.099 -7.809 36.125 1 32.53 78 SER A C 1
ATOM 600 O O . SER A 1 78 ? -1.607 -7.562 35.031 1 32.53 78 SER A O 1
ATOM 602 N N . ARG A 1 79 ? 0.14 -7.348 36.25 1 31.42 79 ARG A N 1
ATOM 603 C CA . ARG A 1 79 ? 0.98 -7.133 35.094 1 31.42 79 ARG A CA 1
ATOM 604 C C . ARG A 1 79 ? 1.286 -8.453 34.375 1 31.42 79 ARG A C 1
ATOM 606 O O . ARG A 1 79 ? 1.919 -8.461 33.344 1 31.42 79 ARG A O 1
ATOM 613 N N . SER A 1 80 ? 1.317 -9.516 35 1 32.69 80 SER A N 1
ATOM 614 C CA . SER A 1 80 ? 1.487 -10.742 34.219 1 32.69 80 SER A CA 1
ATOM 615 C C . SER A 1 80 ? 0.415 -10.859 33.156 1 32.69 80 SER A C 1
ATOM 617 O O . SER A 1 80 ? 0.645 -11.477 32.094 1 32.69 80 SER A O 1
ATOM 619 N N . THR A 1 81 ? -0.924 -10.953 33.469 1 30.69 81 THR A N 1
ATOM 620 C CA . THR A 1 81 ? -1.938 -11.117 32.438 1 30.69 81 THR A CA 1
ATOM 621 C C . THR A 1 81 ? -2.213 -9.797 31.719 1 30.69 81 THR A C 1
ATOM 623 O O . THR A 1 81 ? -2.955 -9.758 30.734 1 30.69 81 THR A O 1
ATOM 626 N N . VAL A 1 82 ? -2.496 -8.617 32.469 1 31.67 82 VAL A N 1
ATOM 627 C CA . VAL A 1 82 ? -2.795 -7.406 31.719 1 31.67 82 VAL A CA 1
ATOM 628 C C . VAL A 1 82 ? -1.543 -6.945 30.969 1 31.67 82 VAL A C 1
ATOM 630 O O . VAL A 1 82 ? -0.447 -6.934 31.531 1 31.67 82 VAL A O 1
ATOM 633 N N . GLY A 1 83 ? -1.411 -6.812 29.688 1 33.41 83 GLY A N 1
ATOM 634 C CA . GLY A 1 83 ? -0.438 -6.324 28.719 1 33.41 83 GLY A CA 1
ATOM 635 C C . GLY A 1 83 ? 0.372 -5.148 29.234 1 33.41 83 GLY A C 1
ATOM 636 O O . GLY A 1 83 ? -0.187 -4.102 29.578 1 33.41 83 GLY A O 1
ATOM 637 N N . ALA A 1 84 ? 1.329 -5.195 30.125 1 34.22 84 ALA A N 1
ATOM 638 C CA . ALA A 1 84 ? 2.271 -4.145 30.484 1 34.22 84 ALA A CA 1
ATOM 639 C C . ALA A 1 84 ? 2.357 -3.078 29.406 1 34.22 84 ALA A C 1
ATOM 641 O O . ALA A 1 84 ? 2.646 -3.387 28.25 1 34.22 84 ALA A O 1
ATOM 642 N N . VAL A 1 85 ? 1.67 -2.002 29.516 1 40.34 85 VAL A N 1
ATOM 643 C CA . VAL A 1 85 ? 1.886 -0.9 28.578 1 40.34 85 VAL A CA 1
ATOM 644 C C . VAL A 1 85 ? 3.383 -0.658 28.406 1 40.34 85 VAL A C 1
ATOM 646 O O . VAL A 1 85 ? 4.125 -0.573 29.391 1 40.34 85 VAL A O 1
ATOM 649 N N . PRO A 1 86 ? 4.113 -1.017 27.562 1 46.94 86 PRO A N 1
ATOM 650 C CA . PRO A 1 86 ? 5.539 -0.814 27.297 1 46.94 86 PRO A CA 1
ATOM 651 C C . PRO A 1 86 ? 6.047 0.538 27.781 1 46.94 86 PRO A C 1
ATOM 653 O O . PRO A 1 86 ? 5.492 1.579 27.422 1 46.94 86 PRO A O 1
ATOM 656 N N . SER A 1 87 ? 6.625 0.576 29.047 1 54.91 87 SER A N 1
ATOM 657 C CA . SER A 1 87 ? 7.305 1.773 29.531 1 54.91 87 SER A CA 1
ATOM 658 C C . SER A 1 87 ? 8.258 2.328 28.469 1 54.91 87 SER A C 1
ATOM 660 O O . SER A 1 87 ? 8.906 1.566 27.75 1 54.91 87 SER A O 1
ATOM 662 N N . ILE A 1 88 ? 8.039 3.561 28.156 1 70.19 88 ILE A N 1
ATOM 663 C CA . ILE A 1 88 ? 8.82 4.266 27.141 1 70.19 88 ILE A CA 1
ATOM 664 C C . ILE A 1 88 ? 10.289 4.273 27.531 1 70.19 88 ILE A C 1
ATOM 666 O O . ILE A 1 88 ? 10.633 4.547 28.688 1 70.19 88 ILE A O 1
ATOM 670 N N . THR A 1 89 ? 11.133 3.617 26.875 1 70.62 89 THR A N 1
ATOM 671 C CA . THR A 1 89 ? 12.586 3.697 27.047 1 70.62 89 THR A CA 1
ATOM 672 C C . THR A 1 89 ? 13.086 5.098 26.703 1 70.62 89 THR A C 1
ATOM 674 O O . THR A 1 89 ? 12.891 5.586 25.594 1 70.62 89 THR A O 1
ATOM 677 N N . VAL A 1 90 ? 13.586 5.809 27.766 1 73.69 90 VAL A N 1
ATOM 678 C CA . VAL A 1 90 ? 14.172 7.125 27.562 1 73.69 90 VAL A CA 1
ATOM 679 C C . VAL A 1 90 ? 15.531 6.984 26.875 1 73.69 90 VAL A C 1
ATOM 681 O O . VAL A 1 90 ? 16.391 6.219 27.344 1 73.69 90 VAL A O 1
ATOM 684 N N . PRO A 1 91 ? 15.68 7.609 25.766 1 73.81 91 PRO A N 1
ATOM 685 C CA . PRO A 1 91 ? 16.969 7.523 25.078 1 73.81 91 PRO A CA 1
ATOM 686 C C . PRO A 1 91 ? 18.125 8.078 25.906 1 73.81 91 PRO A C 1
ATOM 688 O O . PRO A 1 91 ? 17.922 9.016 26.672 1 73.81 91 PRO A O 1
ATOM 691 N N . SER A 1 92 ? 19.281 7.492 25.844 1 69.88 92 SER A N 1
ATOM 692 C CA . SER A 1 92 ? 20.469 7.945 26.578 1 69.88 92 SER A CA 1
ATOM 693 C C . SER A 1 92 ? 21.359 8.82 25.703 1 69.88 92 SER A C 1
ATOM 695 O O . SER A 1 92 ? 22.578 8.727 25.766 1 69.88 92 SER A O 1
ATOM 697 N N . ASP A 1 93 ? 20.75 9.703 24.906 1 74.44 93 ASP A N 1
ATOM 698 C CA . ASP A 1 93 ? 21.516 10.438 23.906 1 74.44 93 ASP A CA 1
ATOM 699 C C . ASP A 1 93 ? 21.891 11.82 24.422 1 74.44 93 ASP A C 1
ATOM 701 O O . ASP A 1 93 ? 22.375 12.664 23.656 1 74.44 93 ASP A O 1
ATOM 705 N N . GLY A 1 94 ? 21.703 12.117 25.766 1 75.88 94 GLY A N 1
ATOM 706 C CA . GLY A 1 94 ? 22.109 13.391 26.344 1 75.88 94 GLY A CA 1
ATOM 707 C C . GLY A 1 94 ? 21.109 14.5 26.109 1 75.88 94 GLY A C 1
ATOM 708 O O . GLY A 1 94 ? 21.281 15.617 26.594 1 75.88 94 GLY A O 1
ATOM 709 N N . ARG A 1 95 ? 20.109 14.273 25.5 1 84.31 95 ARG A N 1
ATOM 710 C CA . ARG A 1 95 ? 19.078 15.266 25.234 1 84.31 95 ARG A CA 1
ATOM 711 C C . ARG A 1 95 ? 18.109 15.359 26.422 1 84.31 95 ARG A C 1
ATOM 713 O O . ARG A 1 95 ? 18.188 14.562 27.359 1 84.31 95 ARG A O 1
ATOM 720 N N . HIS A 1 96 ? 17.406 16.469 26.375 1 90.38 96 HIS A N 1
ATOM 721 C CA . HIS A 1 96 ? 16.422 16.688 27.453 1 90.38 96 HIS A CA 1
ATOM 722 C C . HIS A 1 96 ? 15.023 16.312 27 1 90.38 96 HIS A C 1
ATOM 724 O O . HIS A 1 96 ? 14.617 16.625 25.875 1 90.38 96 HIS A O 1
ATOM 730 N N . TYR A 1 97 ? 14.383 15.57 27.938 1 92.5 97 TYR A N 1
ATOM 731 C CA . TYR A 1 97 ? 13.055 15.086 27.578 1 92.5 97 TYR A CA 1
ATOM 732 C C . TYR A 1 97 ? 12.039 15.453 28.656 1 92.5 97 TYR A C 1
ATOM 734 O O . TYR A 1 97 ? 12.383 15.57 29.844 1 92.5 97 TYR A O 1
ATOM 742 N N . LEU A 1 98 ? 10.883 15.758 28.188 1 93.75 98 LEU A N 1
ATOM 743 C CA . LEU A 1 98 ? 9.727 15.922 29.062 1 93.75 98 LEU A CA 1
ATOM 744 C C . LEU A 1 98 ? 8.844 14.68 29.047 1 93.75 98 LEU A C 1
ATOM 746 O O . LEU A 1 98 ? 8.18 14.398 28.047 1 93.75 98 LEU A O 1
ATOM 750 N N . LEU A 1 99 ? 8.883 13.922 30.141 1 94.56 99 LEU A N 1
ATOM 751 C CA . LEU A 1 99 ? 8.039 12.742 30.281 1 94.56 99 LEU A CA 1
ATOM 752 C C . LEU A 1 99 ? 6.656 13.133 30.812 1 94.56 99 LEU A C 1
ATOM 754 O O . LEU A 1 99 ? 6.539 13.773 31.859 1 94.56 99 LEU A O 1
ATOM 758 N N . VAL A 1 100 ? 5.652 12.82 30.078 1 95.75 100 VAL A N 1
ATOM 759 C CA . VAL A 1 100 ? 4.281 13.156 30.453 1 95.75 100 VAL A CA 1
ATOM 760 C C . VAL A 1 100 ? 3.492 11.875 30.734 1 95.75 100 VAL A C 1
ATOM 762 O O . VAL A 1 100 ? 3.457 10.969 29.891 1 95.75 100 VAL A O 1
ATOM 765 N N . ARG A 1 101 ? 2.912 11.797 31.828 1 94.81 101 ARG A N 1
ATOM 766 C CA . ARG A 1 101 ? 2.031 10.695 32.188 1 94.81 101 ARG A CA 1
ATOM 767 C C . ARG A 1 101 ? 0.598 11.18 32.375 1 94.81 101 ARG A C 1
ATOM 769 O O . ARG A 1 101 ? 0.355 12.156 33.094 1 94.81 101 ARG A O 1
ATOM 776 N N . VAL A 1 102 ? -0.285 10.602 31.719 1 95.44 102 VAL A N 1
ATOM 777 C CA . VAL A 1 102 ? -1.702 10.906 31.891 1 95.44 102 VAL A CA 1
ATOM 778 C C . VAL A 1 102 ? -2.342 9.898 32.844 1 95.44 102 VAL A C 1
ATOM 780 O O . VAL A 1 102 ? -2.41 8.703 32.531 1 95.44 102 VAL A O 1
ATOM 783 N N . ASN A 1 103 ? -2.801 10.398 33.969 1 90.75 103 ASN A N 1
ATOM 784 C CA . ASN A 1 103 ? -3.301 9.523 35.031 1 90.75 103 ASN A CA 1
ATOM 785 C C . ASN A 1 103 ? -4.824 9.555 35.125 1 90.75 103 ASN A C 1
ATOM 787 O O . ASN A 1 103 ? -5.391 9.531 36.219 1 90.75 103 ASN A O 1
ATOM 791 N N . GLY A 1 104 ? -5.488 9.641 34.125 1 90.06 104 GLY A N 1
ATOM 792 C CA . GLY A 1 104 ? -6.941 9.523 34.094 1 90.06 104 GLY A CA 1
ATOM 793 C C . GLY A 1 104 ? -7.645 10.836 33.812 1 90.06 104 GLY A C 1
ATOM 794 O O . GLY A 1 104 ? -7.008 11.891 33.75 1 90.06 104 GLY A O 1
ATOM 795 N N . GLY A 1 105 ? -8.945 10.711 33.562 1 91.19 105 GLY A N 1
ATOM 796 C CA . GLY A 1 105 ? -9.859 11.828 33.375 1 91.19 105 GLY A CA 1
ATOM 797 C C . GLY A 1 105 ? -11.125 11.727 34.219 1 91.19 105 GLY A C 1
ATOM 798 O O . GLY A 1 105 ? -11.57 10.625 34.531 1 91.19 105 GLY A O 1
ATOM 799 N N . ARG A 1 106 ? -11.586 12.953 34.562 1 92 106 ARG A N 1
ATOM 800 C CA . ARG A 1 106 ? -12.812 12.977 35.344 1 92 106 ARG A CA 1
ATOM 801 C C . ARG A 1 106 ? -13.742 14.086 34.875 1 92 106 ARG A C 1
ATOM 803 O O . ARG A 1 106 ? -13.328 14.984 34.156 1 92 106 ARG A O 1
ATOM 810 N N . ALA A 1 107 ? -14.984 13.922 35.125 1 90.19 107 ALA A N 1
ATOM 811 C CA . ALA A 1 107 ? -16.016 14.938 35 1 90.19 107 ALA A CA 1
ATOM 812 C C . ALA A 1 107 ? -16.359 15.164 33.531 1 90.19 107 ALA A C 1
ATOM 814 O O . ALA A 1 107 ? -16.625 16.297 33.094 1 90.19 107 ALA A O 1
ATOM 815 N N . PHE A 1 108 ? -16.281 14.172 32.781 1 90.44 108 PHE A N 1
ATOM 816 C CA . PHE A 1 108 ? -16.75 14.266 31.391 1 90.44 108 PHE A CA 1
ATOM 817 C C . PHE A 1 108 ? -18.234 13.922 31.312 1 90.44 108 PHE A C 1
ATOM 819 O O . PHE A 1 108 ? -18.609 12.883 30.766 1 90.44 108 PHE A O 1
ATOM 826 N N . VAL A 1 109 ? -18.984 14.812 31.594 1 78.81 109 VAL A N 1
ATOM 827 C CA . VAL A 1 109 ? -20.406 14.586 31.797 1 78.81 109 VAL A CA 1
ATOM 828 C C . VAL A 1 109 ? -21.125 14.477 30.453 1 78.81 109 VAL A C 1
ATOM 830 O O . VAL A 1 109 ? -22.141 13.805 30.344 1 78.81 109 VAL A O 1
ATOM 833 N N . ASP A 1 110 ? -20.641 15.148 29.531 1 77.75 110 ASP A N 1
ATOM 834 C CA . ASP A 1 110 ? -21.234 15.109 28.203 1 77.75 110 ASP A CA 1
ATOM 835 C C . ASP A 1 110 ? -21.25 13.688 27.641 1 77.75 110 ASP A C 1
ATOM 837 O O . ASP A 1 110 ? -22.031 13.367 26.75 1 77.75 110 ASP A O 1
ATOM 841 N N . ASN A 1 111 ? -20.438 12.875 28.141 1 75.69 111 ASN A N 1
ATOM 842 C CA . ASN A 1 111 ? -20.375 11.492 27.672 1 75.69 111 ASN A CA 1
ATOM 843 C C . ASN A 1 111 ? -21.531 10.664 28.203 1 75.69 111 ASN A C 1
ATOM 845 O O . ASN A 1 111 ? -21.828 9.586 27.672 1 75.69 111 ASN A O 1
ATOM 849 N N . LEU A 1 112 ? -22.125 11.203 29.141 1 71.69 112 LEU A N 1
ATOM 850 C CA . LEU A 1 112 ? -23.219 10.469 29.766 1 71.69 112 LEU A CA 1
ATOM 851 C C . LEU A 1 112 ? -24.516 10.664 29 1 71.69 112 LEU A C 1
ATOM 853 O O . LEU A 1 112 ? -25.453 9.867 29.125 1 71.69 112 LEU A O 1
ATOM 857 N N . ASP A 1 113 ? -24.547 11.617 28.172 1 72.19 113 ASP A N 1
ATOM 858 C CA . ASP A 1 113 ? -25.797 11.953 27.469 1 72.19 113 ASP A CA 1
ATOM 859 C C . ASP A 1 113 ? -25.938 11.141 26.188 1 72.19 113 ASP A C 1
ATOM 861 O O . ASP A 1 113 ? -26.969 11.203 25.531 1 72.19 113 ASP A O 1
ATOM 865 N N . LEU A 1 114 ? -25.109 10.273 26.016 1 74.19 114 LEU A N 1
ATOM 866 C CA . LEU A 1 114 ? -25.141 9.508 24.766 1 74.19 114 LEU A CA 1
ATOM 867 C C . LEU A 1 114 ? -26.047 8.289 24.906 1 74.19 114 LEU A C 1
ATOM 869 O O . LEU A 1 114 ? -26.094 7.656 25.969 1 74.19 114 LEU A O 1
ATOM 873 N N . ALA A 1 115 ? -26.828 8.102 23.875 1 73.88 115 ALA A N 1
ATOM 874 C CA . ALA A 1 115 ? -27.656 6.902 23.828 1 73.88 115 ALA A CA 1
ATOM 875 C C . ALA A 1 115 ? -26.797 5.641 23.906 1 73.88 115 ALA A C 1
ATOM 877 O O . ALA A 1 115 ? -25.688 5.621 23.391 1 73.88 115 ALA A O 1
ATOM 878 N N . PRO A 1 116 ? -27.297 4.684 24.641 1 72.12 116 PRO A N 1
ATOM 879 C CA . PRO A 1 116 ? -26.531 3.447 24.797 1 72.12 116 PRO A CA 1
ATOM 880 C C . PRO A 1 116 ? -26.078 2.85 23.469 1 72.12 116 PRO A C 1
ATOM 882 O O . PRO A 1 116 ? -24.984 2.305 23.375 1 72.12 116 PRO A O 1
ATOM 885 N N . SER A 1 117 ? -26.844 2.895 22.484 1 72.94 117 SER A N 1
ATOM 886 C CA . SER A 1 117 ? -26.5 2.34 21.188 1 72.94 117 SER A CA 1
ATOM 887 C C . SER A 1 117 ? -25.344 3.105 20.547 1 72.94 117 SER A C 1
ATOM 889 O O . SER A 1 117 ? -24.547 2.531 19.797 1 72.94 117 SER A O 1
ATOM 891 N N . THR A 1 118 ? -25.281 4.32 20.906 1 78.75 118 THR A N 1
ATOM 892 C CA . THR A 1 118 ? -24.266 5.191 20.328 1 78.75 118 THR A CA 1
ATOM 893 C C . THR A 1 118 ? -22.953 5.082 21.094 1 78.75 118 THR A C 1
ATOM 895 O O . THR A 1 118 ? -21.875 5.289 20.516 1 78.75 118 THR A O 1
ATOM 898 N N . VAL A 1 119 ? -23.125 4.695 22.328 1 79.38 119 VAL A N 1
ATOM 899 C CA . VAL A 1 119 ? -21.969 4.676 23.219 1 79.38 119 VAL A CA 1
ATOM 900 C C . VAL A 1 119 ? -21 3.584 22.766 1 79.38 119 VAL A C 1
ATOM 902 O O . VAL A 1 119 ? -19.781 3.74 22.875 1 79.38 119 VAL A O 1
ATOM 905 N N . SER A 1 120 ? -21.531 2.588 22.188 1 81.19 120 SER A N 1
ATOM 906 C CA . SER A 1 120 ? -20.688 1.478 21.781 1 81.19 120 SER A CA 1
ATOM 907 C C . SER A 1 120 ? -19.812 1.865 20.578 1 81.19 120 SER A C 1
ATOM 909 O O . SER A 1 120 ? -18.781 1.251 20.344 1 81.19 120 SER A O 1
ATOM 911 N N . LYS A 1 121 ? -20.203 2.885 19.938 1 86.94 121 LYS A N 1
ATOM 912 C CA . LYS A 1 121 ? -19.484 3.297 18.734 1 86.94 121 LYS A CA 1
ATOM 913 C C . LYS A 1 121 ? -18.641 4.551 19 1 86.94 121 LYS A C 1
ATOM 915 O O . LYS A 1 121 ? -18.078 5.129 18.078 1 86.94 121 LYS A O 1
ATOM 920 N N . ARG A 1 122 ? -18.656 4.934 20.281 1 91.44 122 ARG A N 1
ATOM 921 C CA . ARG A 1 122 ? -17.906 6.125 20.641 1 91.44 122 ARG A CA 1
ATOM 922 C C . ARG A 1 122 ? -16.766 5.781 21.609 1 91.44 122 ARG A C 1
ATOM 924 O O . ARG A 1 122 ? -16.875 4.836 22.391 1 91.44 122 ARG A O 1
ATOM 931 N N . SER A 1 123 ? -15.703 6.449 21.406 1 93.75 123 SER A N 1
ATOM 932 C CA . SER A 1 123 ? -14.547 6.309 22.281 1 93.75 123 SER A CA 1
ATOM 933 C C . SER A 1 123 ? -13.898 7.66 22.562 1 93.75 123 SER A C 1
ATOM 935 O O . SER A 1 123 ? -14.188 8.648 21.875 1 93.75 123 SER A O 1
ATOM 937 N N . VAL A 1 124 ? -13.164 7.688 23.672 1 94.62 124 VAL A N 1
ATOM 938 C CA . VAL A 1 124 ? -12.477 8.93 24.016 1 94.62 124 VAL A CA 1
ATOM 939 C C . VAL A 1 124 ? -10.969 8.758 23.844 1 94.62 124 VAL A C 1
ATOM 941 O O . VAL A 1 124 ? -10.43 7.68 24.094 1 94.62 124 VAL A O 1
ATOM 944 N N . VAL A 1 125 ? -10.375 9.828 23.406 1 95.75 125 VAL A N 1
ATOM 945 C CA . VAL A 1 125 ? -8.938 9.789 23.156 1 95.75 125 VAL A CA 1
ATOM 946 C C . VAL A 1 125 ? -8.281 11.062 23.703 1 95.75 125 VAL A C 1
ATOM 948 O O . VAL A 1 125 ? -8.867 12.141 23.641 1 95.75 125 VAL A O 1
ATOM 951 N N . PHE A 1 126 ? -7.102 10.875 24.25 1 96.88 126 PHE A N 1
ATOM 952 C CA . PHE A 1 126 ? -6.266 11.984 24.688 1 96.88 126 PHE A CA 1
ATOM 953 C C . PHE A 1 126 ? -5.215 12.32 23.625 1 96.88 126 PHE A C 1
ATOM 955 O O . PHE A 1 126 ? -4.566 11.422 23.094 1 96.88 126 PHE A O 1
ATOM 962 N N . ALA A 1 127 ? -5.055 13.586 23.297 1 97.56 127 ALA A N 1
ATOM 963 C CA . ALA A 1 127 ? -4.062 14.047 22.328 1 97.56 127 ALA A CA 1
ATOM 964 C C . ALA A 1 127 ? -3.223 15.188 22.906 1 97.56 127 ALA A C 1
ATOM 966 O O . ALA A 1 127 ? -3.701 15.953 23.75 1 97.56 127 ALA A O 1
ATOM 967 N N . ALA A 1 128 ? -1.982 15.258 22.469 1 97.5 128 ALA A N 1
ATOM 968 C CA . ALA A 1 128 ? -1.07 16.297 22.953 1 97.5 128 ALA A CA 1
ATOM 969 C C . ALA A 1 128 ? -0.168 16.781 21.812 1 97.5 128 ALA A C 1
ATOM 971 O O . ALA A 1 128 ? 0.158 16.031 20.906 1 97.5 128 ALA A O 1
ATOM 972 N N . HIS A 1 129 ? 0.166 18.031 21.875 1 97.06 129 HIS A N 1
ATOM 973 C CA . HIS A 1 129 ? 1.025 18.688 20.891 1 97.06 129 HIS A CA 1
ATOM 974 C C . HIS A 1 129 ? 2.084 19.547 21.578 1 97.06 129 HIS A C 1
ATOM 976 O O . HIS A 1 129 ? 1.761 20.359 22.453 1 97.06 129 HIS A O 1
ATOM 982 N N . PHE A 1 130 ? 3.393 19.312 21.234 1 96.44 130 PHE A N 1
ATOM 983 C CA . PHE A 1 130 ? 4.523 20.047 21.797 1 96.44 130 PHE A CA 1
ATOM 984 C C . PHE A 1 130 ? 5.594 20.281 20.734 1 96.44 130 PHE A C 1
ATOM 986 O O . PHE A 1 130 ? 6.324 19.344 20.375 1 96.44 130 PHE A O 1
ATOM 993 N N . GLY A 1 131 ? 5.629 21.484 20.25 1 92.81 131 GLY A N 1
ATOM 994 C CA . GLY A 1 131 ? 6.602 21.766 19.219 1 92.81 131 GLY A CA 1
ATOM 995 C C . GLY A 1 131 ? 6.328 21.016 17.922 1 92.81 131 GLY A C 1
ATOM 996 O O . GLY A 1 131 ? 5.223 21.094 17.375 1 92.81 131 GLY A O 1
ATOM 997 N N . ASN A 1 132 ? 7.316 20.344 17.516 1 91.69 132 ASN A N 1
ATOM 998 C CA . ASN A 1 132 ? 7.148 19.562 16.297 1 91.69 132 ASN A CA 1
ATOM 999 C C . ASN A 1 132 ? 6.82 18.109 16.609 1 91.69 132 ASN A C 1
ATOM 1001 O O . ASN A 1 132 ? 7.148 17.203 15.836 1 91.69 132 ASN A O 1
ATOM 1005 N N . GLN A 1 133 ? 6.23 17.938 17.797 1 94.94 133 GLN A N 1
ATOM 1006 C CA . GLN A 1 133 ? 5.902 16.578 18.234 1 94.94 133 GLN A CA 1
ATOM 1007 C C . GLN A 1 133 ? 4.43 16.469 18.625 1 94.94 133 GLN A C 1
ATOM 1009 O O . GLN A 1 133 ? 3.84 17.422 19.125 1 94.94 133 GLN A O 1
ATOM 1014 N N . ARG A 1 134 ? 3.863 15.375 18.328 1 96.25 134 ARG A N 1
ATOM 1015 C CA . ARG A 1 134 ? 2.469 15.102 18.672 1 96.25 134 ARG A CA 1
ATOM 1016 C C . ARG A 1 134 ? 2.309 13.688 19.219 1 96.25 134 ARG A C 1
ATOM 1018 O O . ARG A 1 134 ? 3.1 12.797 18.906 1 96.25 134 ARG A O 1
ATOM 1025 N N . PHE A 1 135 ? 1.308 13.57 20.078 1 95.44 135 PHE A N 1
ATOM 1026 C CA . PHE A 1 135 ? 0.99 12.281 20.672 1 95.44 135 PHE A CA 1
ATOM 1027 C C . PHE A 1 135 ? -0.516 12.047 20.688 1 95.44 135 PHE A C 1
ATOM 1029 O O . PHE A 1 135 ? -1.294 13 20.812 1 95.44 135 PHE A O 1
ATOM 1036 N N . ARG A 1 136 ? -0.879 10.875 20.5 1 95.75 136 ARG A N 1
ATOM 1037 C CA . ARG A 1 136 ? -2.268 10.438 20.594 1 95.75 136 ARG A CA 1
ATOM 1038 C C . ARG A 1 136 ? -2.381 9.148 21.391 1 95.75 136 ARG A C 1
ATOM 1040 O O . ARG A 1 136 ? -1.661 8.18 21.141 1 95.75 136 ARG A O 1
ATOM 1047 N N . SER A 1 137 ? -3.295 9.062 22.312 1 94.69 137 SER A N 1
ATOM 1048 C CA . SER A 1 137 ? -3.451 7.895 23.188 1 94.69 137 SER A CA 1
ATOM 1049 C C . SER A 1 137 ? -4.266 6.805 22.5 1 94.69 137 SER A C 1
ATOM 1051 O O . SER A 1 137 ? -4.871 7.039 21.453 1 94.69 137 SER A O 1
ATOM 1053 N N . ALA A 1 138 ? -4.211 5.621 23.188 1 92.31 138 ALA A N 1
ATOM 1054 C CA . ALA A 1 138 ? -5.121 4.559 22.766 1 92.31 138 ALA A CA 1
ATOM 1055 C C . ALA A 1 138 ? -6.574 4.934 23.047 1 92.31 138 ALA A C 1
ATOM 1057 O O . ALA A 1 138 ? -6.844 5.789 23.906 1 92.31 138 ALA A O 1
ATOM 1058 N N . VAL A 1 139 ? -7.414 4.34 22.344 1 92.5 139 VAL A N 1
ATOM 1059 C CA . VAL A 1 139 ? -8.836 4.637 22.5 1 92.5 139 VAL A CA 1
ATOM 1060 C C . VAL A 1 139 ? -9.352 4.043 23.797 1 92.5 139 VAL A C 1
ATOM 1062 O O . VAL A 1 139 ? -8.961 2.938 24.188 1 92.5 139 VAL A O 1
ATOM 1065 N N . LYS A 1 140 ? -10.141 4.875 24.5 1 93.19 140 LYS A N 1
ATOM 1066 C CA . LYS A 1 140 ? -10.797 4.438 25.719 1 93.19 140 LYS A CA 1
ATOM 1067 C C . LYS A 1 140 ? -12.312 4.531 25.609 1 93.19 140 LYS A C 1
ATOM 1069 O O . LYS A 1 140 ? -12.836 5.344 24.828 1 93.19 140 LYS A O 1
ATOM 1074 N N . PRO A 1 141 ? -12.992 3.705 26.359 1 90.69 141 PRO A N 1
ATOM 1075 C CA . PRO A 1 141 ? -14.453 3.787 26.312 1 90.69 141 PRO A CA 1
ATOM 1076 C C . PRO A 1 141 ? -14.984 5.133 26.797 1 90.69 141 PRO A C 1
ATOM 1078 O O . PRO A 1 141 ? -14.383 5.758 27.672 1 90.69 141 PRO A O 1
ATOM 1081 N N . CYS A 1 142 ? -16.109 5.465 26.188 1 89.81 142 CYS A N 1
ATOM 1082 C CA . CYS A 1 142 ? -16.75 6.715 26.562 1 89.81 142 CYS A CA 1
ATOM 1083 C C . CYS A 1 142 ? -17.344 6.621 27.969 1 89.81 142 CYS A C 1
ATOM 1085 O O . CYS A 1 142 ? -18.25 5.816 28.203 1 89.81 142 CYS A O 1
ATOM 1087 N N . SER A 1 143 ? -16.75 7.316 28.906 1 88.81 143 SER A N 1
ATOM 1088 C CA . SER A 1 143 ? -17.203 7.355 30.297 1 88.81 143 SER A CA 1
ATOM 1089 C C . SER A 1 143 ? -17 8.742 30.906 1 88.81 143 SER A C 1
ATOM 1091 O O . SER A 1 143 ? -16.359 9.609 30.297 1 88.81 143 SER A O 1
ATOM 1093 N N . ALA A 1 144 ? -17.641 8.906 31.984 1 90.06 144 ALA A N 1
ATOM 1094 C CA . ALA A 1 144 ? -17.453 10.172 32.688 1 90.06 144 ALA A CA 1
ATOM 1095 C C . ALA A 1 144 ? -16.062 10.25 33.312 1 90.06 144 ALA A C 1
ATOM 1097 O O . ALA A 1 144 ? -15.562 11.336 33.594 1 90.06 144 ALA A O 1
ATOM 1098 N N . GLU A 1 145 ? -15.539 9.055 33.469 1 92.69 145 GLU A N 1
ATOM 1099 C CA . GLU A 1 145 ? -14.195 8.969 34.031 1 92.69 145 GLU A CA 1
ATOM 1100 C C . GLU A 1 145 ? -13.305 8.062 33.188 1 92.69 145 GLU A C 1
ATOM 1102 O O . GLU A 1 145 ? -12.883 7 33.656 1 92.69 145 GLU A O 1
ATOM 1107 N N . PRO A 1 146 ? -12.93 8.609 32.062 1 93.38 146 PRO A N 1
ATOM 1108 C CA . PRO A 1 146 ? -12.086 7.773 31.203 1 93.38 146 PRO A CA 1
ATOM 1109 C C . PRO A 1 146 ? -10.766 7.395 31.875 1 93.38 146 PRO A C 1
ATOM 1111 O O . PRO A 1 146 ? -10.125 8.242 32.5 1 93.38 146 PRO A O 1
ATOM 1114 N N . LYS A 1 147 ? -10.305 6.234 31.672 1 91.56 147 LYS A N 1
ATOM 1115 C CA . LYS A 1 147 ? -9.117 5.699 32.344 1 91.56 147 LYS A CA 1
ATOM 1116 C C . LYS A 1 147 ? -7.891 5.82 31.438 1 91.56 147 LYS A C 1
ATOM 1118 O O . LYS A 1 147 ? -7.328 4.809 31.016 1 91.56 147 LYS A O 1
ATOM 1123 N N . PHE A 1 148 ? -7.434 7.012 31.344 1 92.69 148 PHE A N 1
ATOM 1124 C CA . PHE A 1 148 ? -6.191 7.199 30.594 1 92.69 148 PHE A CA 1
ATOM 1125 C C . PHE A 1 148 ? -4.996 6.73 31.422 1 92.69 148 PHE A C 1
ATOM 1127 O O . PHE A 1 148 ? -4.93 6.98 32.625 1 92.69 148 PHE A O 1
ATOM 1134 N N . ASP A 1 149 ? -4.086 5.965 30.844 1 89.69 149 ASP A N 1
ATOM 1135 C CA . ASP A 1 149 ? -2.93 5.465 31.594 1 89.69 149 ASP A CA 1
ATOM 1136 C C . ASP A 1 149 ? -1.708 5.348 30.688 1 89.69 149 ASP A C 1
ATOM 1138 O O . ASP A 1 149 ? -0.935 4.395 30.797 1 89.69 149 ASP A O 1
ATOM 1142 N N . GLU A 1 150 ? -1.447 6.273 29.906 1 91.75 150 GLU A N 1
ATOM 1143 C CA . GLU A 1 150 ? -0.351 6.191 28.938 1 91.75 150 GLU A CA 1
ATOM 1144 C C . GLU A 1 150 ? 0.729 7.227 29.234 1 91.75 150 GLU A C 1
ATOM 1146 O O . GLU A 1 150 ? 0.478 8.203 29.953 1 91.75 150 GLU A O 1
ATOM 1151 N N . GLU A 1 151 ? 1.919 6.895 28.828 1 92.06 151 GLU A N 1
ATOM 1152 C CA . GLU A 1 151 ? 3.07 7.785 28.938 1 92.06 151 GLU A CA 1
ATOM 1153 C C . GLU A 1 151 ? 3.641 8.133 27.562 1 92.06 151 GLU A C 1
ATOM 1155 O O . GLU A 1 151 ? 3.588 7.316 26.641 1 92.06 151 GLU A O 1
ATOM 1160 N N . PHE A 1 152 ? 4.125 9.344 27.5 1 92 152 PHE A N 1
ATOM 1161 C CA . PHE A 1 152 ? 4.777 9.727 26.25 1 92 152 PHE A CA 1
ATOM 1162 C C . PHE A 1 152 ? 5.914 10.711 26.516 1 92 152 PHE A C 1
ATOM 1164 O O . PHE A 1 152 ? 5.945 11.367 27.562 1 92 152 PHE A O 1
ATOM 1171 N N . LEU A 1 153 ? 6.844 10.703 25.625 1 93.44 153 LEU A N 1
ATOM 1172 C CA . LEU A 1 153 ? 8.078 11.477 25.766 1 93.44 153 LEU A CA 1
ATOM 1173 C C . LEU A 1 153 ? 8.164 12.562 24.688 1 93.44 153 LEU A C 1
ATOM 1175 O O . LEU A 1 153 ? 7.957 12.289 23.516 1 93.44 153 LEU A O 1
ATOM 1179 N N . PHE A 1 154 ? 8.422 13.812 25.156 1 94.56 154 PHE A N 1
ATOM 1180 C CA . PHE A 1 154 ? 8.688 14.914 24.234 1 94.56 154 PHE A CA 1
ATOM 1181 C C . PHE A 1 154 ? 10.133 15.391 24.375 1 94.56 154 PHE A C 1
ATOM 1183 O O . PHE A 1 154 ? 10.656 15.492 25.484 1 94.56 154 PHE A O 1
ATOM 1190 N N . GLU A 1 155 ? 10.742 15.68 23.312 1 93 155 GLU A N 1
ATOM 1191 C CA . GLU A 1 155 ? 12.07 16.281 23.328 1 93 155 GLU A CA 1
ATOM 1192 C C . GLU A 1 155 ? 12 17.781 23.531 1 93 155 GLU A C 1
ATOM 1194 O O . GLU A 1 155 ? 11.188 18.453 22.891 1 93 155 GLU A O 1
ATOM 1199 N N . VAL A 1 156 ? 12.719 18.281 24.469 1 92.94 156 VAL A N 1
ATOM 1200 C CA . VAL A 1 156 ? 12.82 19.719 24.703 1 92.94 156 VAL A CA 1
ATOM 1201 C C . VAL A 1 156 ? 14.172 20.234 24.203 1 92.94 156 VAL A C 1
ATOM 1203 O O . VAL A 1 156 ? 15.203 19.969 24.828 1 92.94 156 VAL A O 1
ATOM 1206 N N . ASP A 1 157 ? 14.117 20.953 23.125 1 88.81 157 ASP A N 1
ATOM 1207 C CA . ASP A 1 157 ? 15.344 21.422 22.5 1 88.81 157 ASP A CA 1
ATOM 1208 C C . ASP A 1 157 ? 15.43 22.953 22.516 1 88.81 157 ASP A C 1
ATOM 1210 O O . ASP A 1 157 ? 14.695 23.625 21.812 1 88.81 157 ASP A O 1
ATOM 1214 N N . ALA A 1 158 ? 16.344 23.484 23.219 1 89.19 158 ALA A N 1
ATOM 1215 C CA . ALA A 1 158 ? 16.547 24.922 23.312 1 89.19 158 ALA A CA 1
ATOM 1216 C C . ALA A 1 158 ? 17.422 25.438 22.172 1 89.19 158 ALA A C 1
ATOM 1218 O O . ALA A 1 158 ? 17.359 26.609 21.812 1 89.19 158 ALA A O 1
ATOM 1219 N N . THR A 1 159 ? 18.172 24.531 21.609 1 87.38 159 THR A N 1
ATOM 1220 C CA . THR A 1 159 ? 19.109 24.922 20.562 1 87.38 159 THR A CA 1
ATOM 1221 C C . THR A 1 159 ? 18.375 25.375 19.297 1 87.38 159 THR A C 1
ATOM 1223 O O . THR A 1 159 ? 18.875 26.203 18.547 1 87.38 159 THR A O 1
ATOM 1226 N N . GLY A 1 160 ? 17.344 24.844 19.188 1 82 160 GLY A N 1
ATOM 1227 C CA . GLY A 1 160 ? 16.547 25.219 18.031 1 82 160 GLY A CA 1
ATOM 1228 C C . GLY A 1 160 ? 16.141 26.688 18.047 1 82 160 GLY A C 1
ATOM 1229 O O . GLY A 1 160 ? 15.867 27.266 17 1 82 160 GLY A O 1
ATOM 1230 N N . PHE A 1 161 ? 16.125 27.25 19.219 1 83.62 161 PHE A N 1
ATOM 1231 C CA . PHE A 1 161 ? 15.742 28.641 19.391 1 83.62 161 PHE A CA 1
ATOM 1232 C C . PHE A 1 161 ? 16.969 29.531 19.5 1 83.62 161 PHE A C 1
ATOM 1234 O O . PHE A 1 161 ? 16.859 30.75 19.703 1 83.62 161 PHE A O 1
ATOM 1241 N N . GLY A 1 162 ? 18.078 28.953 19.391 1 86.06 162 GLY A N 1
ATOM 1242 C CA . GLY A 1 162 ? 19.312 29.719 19.422 1 86.06 162 GLY A CA 1
ATOM 1243 C C . GLY A 1 162 ? 19.938 29.812 20.797 1 86.06 162 GLY A C 1
ATOM 1244 O O . GLY A 1 162 ? 20.859 30.594 21.016 1 86.06 162 GLY A O 1
ATOM 1245 N N . PHE A 1 163 ? 19.469 29.047 21.672 1 90.88 163 PHE A N 1
ATOM 1246 C CA . PHE A 1 163 ? 19.969 29.094 23.047 1 90.88 163 PHE A CA 1
ATOM 1247 C C . PHE A 1 163 ? 20.844 27.875 23.344 1 90.88 163 PHE A C 1
ATOM 1249 O O . PHE A 1 163 ? 20.953 26.984 22.516 1 90.88 163 PHE A O 1
ATOM 1256 N N . GLY A 1 164 ? 21.375 27.969 24.5 1 86.19 164 GLY A N 1
ATOM 1257 C CA . GLY A 1 164 ? 22.156 26.828 24.922 1 86.19 164 GLY A CA 1
ATOM 1258 C C . GLY A 1 164 ? 21.297 25.625 25.297 1 86.19 164 GLY A C 1
ATOM 1259 O O . GLY A 1 164 ? 20.125 25.781 25.656 1 86.19 164 GLY A O 1
ATOM 1260 N N . GLU A 1 165 ? 21.906 24.484 25.312 1 83.81 165 GLU A N 1
ATOM 1261 C CA . GLU A 1 165 ? 21.219 23.234 25.547 1 83.81 165 GLU A CA 1
ATOM 1262 C C . GLU A 1 165 ? 20.609 23.203 26.953 1 83.81 165 GLU A C 1
ATOM 1264 O O . GLU A 1 165 ? 19.562 22.578 27.172 1 83.81 165 GLU A O 1
ATOM 1269 N N . ALA A 1 166 ? 21.188 23.891 27.844 1 85.44 166 ALA A N 1
ATOM 1270 C CA . ALA A 1 166 ? 20.75 23.844 29.234 1 85.44 166 ALA A CA 1
ATOM 1271 C C . ALA A 1 166 ? 19.781 24.969 29.547 1 85.44 166 ALA A C 1
ATOM 1273 O O . ALA A 1 166 ? 19.156 24.984 30.609 1 85.44 166 ALA A O 1
ATOM 1274 N N . ASP A 1 167 ? 19.531 25.812 28.625 1 91.12 167 ASP A N 1
ATOM 1275 C CA . ASP A 1 167 ? 18.656 26.969 28.859 1 91.12 167 ASP A CA 1
ATOM 1276 C C . ASP A 1 167 ? 17.203 26.625 28.516 1 91.12 167 ASP A C 1
ATOM 1278 O O . ASP A 1 167 ? 16.578 27.312 27.703 1 91.12 167 ASP A O 1
ATOM 1282 N N . LEU A 1 168 ? 16.688 25.719 29.25 1 93.31 168 LEU A N 1
ATOM 1283 C CA . LEU A 1 168 ? 15.359 25.203 28.969 1 93.31 168 LEU A CA 1
ATOM 1284 C C . LEU A 1 168 ? 14.297 26.234 29.297 1 93.31 168 LEU A C 1
ATOM 1286 O O . LEU A 1 168 ? 13.172 26.188 28.797 1 93.31 168 LEU A O 1
ATOM 1290 N N . ILE A 1 169 ? 14.641 27.219 30.141 1 93.75 169 ILE A N 1
ATOM 1291 C CA . ILE A 1 169 ? 13.703 28.25 30.578 1 93.75 169 ILE A CA 1
ATOM 1292 C C . ILE A 1 169 ? 13.328 29.156 29.406 1 93.75 169 ILE A C 1
ATOM 1294 O O . ILE A 1 169 ? 12.281 29.797 29.422 1 93.75 169 ILE A O 1
ATOM 1298 N N . GLU A 1 170 ? 14.125 29.125 28.344 1 93.38 170 GLU A N 1
ATOM 1299 C CA . GLU A 1 170 ? 13.93 30 27.203 1 93.38 170 GLU A CA 1
ATOM 13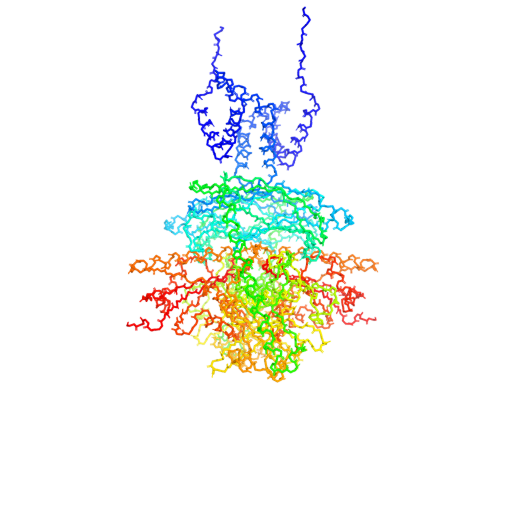00 C C . GLU A 1 170 ? 12.938 29.391 26.219 1 93.38 170 GLU A C 1
ATOM 1302 O O . GLU A 1 170 ? 12.414 30.094 25.344 1 93.38 170 GLU A O 1
ATOM 1307 N N . VAL A 1 171 ? 12.664 28.078 26.391 1 92.75 171 VAL A N 1
ATOM 1308 C CA . VAL A 1 171 ? 11.773 27.391 25.453 1 92.75 171 VAL A CA 1
ATOM 1309 C C . VAL A 1 171 ? 10.32 27.719 25.797 1 92.75 171 VAL A C 1
ATOM 1311 O O . VAL A 1 171 ? 9.719 27.062 26.656 1 92.75 171 VAL A O 1
ATOM 1314 N N . SER A 1 172 ? 9.719 28.578 25.047 1 91.56 172 SER A N 1
ATOM 1315 C CA . SER A 1 172 ? 8.359 29.031 25.312 1 91.56 172 SER A CA 1
ATOM 1316 C C . SER A 1 172 ? 7.336 28.25 24.5 1 91.56 172 SER A C 1
ATOM 1318 O O . SER A 1 172 ? 6.211 28.719 24.297 1 91.56 172 SER A O 1
ATOM 1320 N N . THR A 1 173 ? 7.637 27.062 24.047 1 91.94 173 THR A N 1
ATOM 1321 C CA . THR A 1 173 ? 6.719 26.219 23.281 1 91.94 173 THR A CA 1
ATOM 1322 C C . THR A 1 173 ? 5.512 25.828 24.125 1 91.94 173 THR A C 1
ATOM 1324 O O . THR A 1 173 ? 5.664 25.297 25.219 1 91.94 173 THR A O 1
ATOM 1327 N N . PRO A 1 174 ? 4.367 26.156 23.594 1 92.5 174 PRO A N 1
ATOM 1328 C CA . PRO A 1 174 ? 3.188 25.766 24.375 1 92.5 174 PRO A CA 1
ATOM 1329 C C . PRO A 1 174 ? 2.938 24.266 24.375 1 92.5 174 PRO A C 1
ATOM 1331 O O . PRO A 1 174 ? 3.162 23.594 23.359 1 92.5 174 PRO A O 1
ATOM 1334 N N . PHE A 1 175 ? 2.557 23.734 25.562 1 95.81 175 PHE A N 1
ATOM 1335 C CA . PHE A 1 175 ? 2.096 22.359 25.672 1 95.81 175 PHE A CA 1
ATOM 1336 C C . PHE A 1 175 ? 0.579 22.281 25.547 1 95.81 175 PHE A C 1
ATOM 1338 O O . PHE A 1 175 ? -0.14 22.547 26.516 1 95.81 175 PHE A O 1
ATOM 1345 N N . HIS A 1 176 ? 0.113 21.891 24.375 1 96 176 HIS A N 1
ATOM 1346 C CA . HIS A 1 176 ? -1.306 21.875 24.031 1 96 176 HIS A CA 1
ATOM 1347 C C . HIS A 1 176 ? -1.898 20.484 24.188 1 96 176 HIS A C 1
ATOM 1349 O O . HIS A 1 176 ? -1.398 19.531 23.594 1 96 176 HIS A O 1
ATOM 1355 N N . ILE A 1 177 ? -2.967 20.328 25.016 1 96.62 177 ILE A N 1
ATOM 1356 C CA . ILE A 1 177 ? -3.602 19.031 25.234 1 96.62 177 ILE A CA 1
ATOM 1357 C C . ILE A 1 177 ? -5.078 19.109 24.859 1 96.62 177 ILE A C 1
ATOM 1359 O O . ILE A 1 177 ? -5.684 20.188 24.906 1 96.62 177 ILE A O 1
ATOM 1363 N N . ALA A 1 178 ? -5.578 18.016 24.469 1 96.62 178 ALA A N 1
ATOM 1364 C CA . ALA A 1 178 ? -6.984 17.938 24.078 1 96.62 178 ALA A CA 1
ATOM 1365 C C . ALA A 1 178 ? -7.543 16.547 24.312 1 96.62 178 ALA A C 1
ATOM 1367 O O . ALA A 1 178 ? -6.801 15.555 24.281 1 96.62 178 ALA A O 1
ATOM 1368 N N . VAL A 1 179 ? -8.789 16.469 24.672 1 96.5 179 VAL A N 1
ATOM 1369 C CA . VAL A 1 179 ? -9.531 15.219 24.734 1 96.5 179 VAL A CA 1
ATOM 1370 C C . VAL A 1 179 ? -10.648 15.219 23.703 1 96.5 179 VAL A C 1
ATOM 1372 O O . VAL A 1 179 ? -11.414 16.188 23.609 1 96.5 179 VAL A O 1
ATOM 1375 N N . LEU A 1 180 ? -10.703 14.164 22.984 1 95.94 180 LEU A N 1
ATOM 1376 C CA . LEU A 1 180 ? -11.672 14.07 21.891 1 95.94 180 LEU A CA 1
ATOM 1377 C C . LEU A 1 180 ? -12.539 12.828 22.047 1 95.94 180 LEU A C 1
ATOM 1379 O O . LEU A 1 180 ? -12.133 11.844 22.656 1 95.94 180 LEU A O 1
ATOM 1383 N N . ARG A 1 181 ? -13.672 12.922 21.5 1 94.69 181 ARG A N 1
ATOM 1384 C CA . ARG A 1 181 ? -14.57 11.781 21.391 1 94.69 181 ARG A CA 1
ATOM 1385 C C . ARG A 1 181 ? -14.625 11.266 19.953 1 94.69 181 ARG A C 1
ATOM 1387 O O . ARG A 1 181 ? -15.102 11.969 19.047 1 94.69 181 ARG A O 1
ATOM 1394 N N . GLU A 1 182 ? -14.211 10.125 19.734 1 94.44 182 GLU A N 1
ATOM 1395 C CA . GLU A 1 182 ? -14.109 9.547 18.406 1 94.44 182 GLU A CA 1
ATOM 1396 C C . GLU A 1 182 ? -15.359 8.758 18.047 1 94.44 182 GLU A C 1
ATOM 1398 O O . GLU A 1 182 ? -15.914 8.047 18.891 1 94.44 182 GLU A O 1
ATOM 1403 N N . ASP A 1 183 ? -15.797 8.977 16.859 1 92.75 183 ASP A N 1
ATOM 1404 C CA . ASP A 1 183 ? -16.891 8.211 16.266 1 92.75 183 ASP A CA 1
ATOM 1405 C C . ASP A 1 183 ? -16.344 7.145 15.312 1 92.75 183 ASP A C 1
ATOM 1407 O O . ASP A 1 183 ? -15.883 7.461 14.211 1 92.75 183 ASP A O 1
ATOM 1411 N N . SER A 1 184 ? -16.469 5.902 15.672 1 88.75 184 SER A N 1
ATOM 1412 C CA . SER A 1 184 ? -15.914 4.816 14.867 1 88.75 184 SER A CA 1
ATOM 1413 C C . SER A 1 184 ? -16.75 4.586 13.602 1 88.75 184 SER A C 1
ATOM 1415 O O . SER A 1 184 ? -16.266 3.994 12.641 1 88.75 184 SER A O 1
ATOM 1417 N N . GLN A 1 185 ? -17.953 5.035 13.617 1 88.12 185 GLN A N 1
ATOM 1418 C CA . GLN A 1 185 ? -18.812 4.852 12.461 1 88.12 185 GLN A CA 1
ATOM 1419 C C . GLN A 1 185 ? -18.391 5.754 11.305 1 88.12 185 GLN A C 1
ATOM 1421 O O . GLN A 1 185 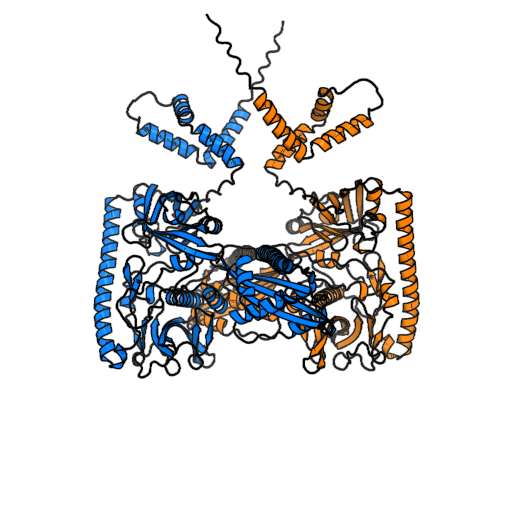? -18.328 5.316 10.156 1 88.12 185 GLN A O 1
ATOM 1426 N N . LEU A 1 186 ? -18.047 6.965 11.641 1 89.75 186 LEU A N 1
ATOM 1427 C CA . LEU A 1 186 ? -17.703 7.934 10.609 1 89.75 186 LEU A CA 1
ATOM 1428 C C . LEU A 1 186 ? -16.203 8.195 10.57 1 89.75 186 LEU A C 1
ATOM 1430 O O . LEU A 1 186 ? -15.719 8.922 9.703 1 89.75 186 LEU A O 1
ATOM 1434 N N . ASN A 1 187 ? -15.477 7.582 11.375 1 93.56 187 ASN A N 1
ATOM 1435 C CA . ASN A 1 187 ? -14.031 7.742 11.484 1 93.56 187 ASN A CA 1
ATOM 1436 C C . ASN A 1 187 ? -13.641 9.203 11.68 1 93.56 187 ASN A C 1
ATOM 1438 O O . ASN A 1 187 ? -12.75 9.711 11 1 93.56 187 ASN A O 1
ATOM 1442 N N . VAL A 1 188 ? -14.391 9.945 12.477 1 95.44 188 VAL A N 1
ATOM 1443 C CA . VAL A 1 188 ? -14.109 11.32 12.859 1 95.44 188 VAL A CA 1
ATOM 1444 C C . VAL A 1 188 ? -14.18 11.461 14.375 1 95.44 188 VAL A C 1
ATOM 1446 O O . VAL A 1 188 ? -14.586 10.531 15.07 1 95.44 188 VAL A O 1
ATOM 1449 N N . ALA A 1 189 ? -13.672 12.594 14.812 1 95.56 189 ALA A N 1
ATOM 1450 C CA . ALA A 1 189 ? -13.727 12.875 16.25 1 95.56 189 ALA A CA 1
ATOM 1451 C C . ALA A 1 189 ? -14.242 14.289 16.516 1 95.56 189 ALA A C 1
ATOM 1453 O O . ALA A 1 189 ? -14.242 15.133 15.609 1 95.56 189 ALA A O 1
ATOM 1454 N N . GLU A 1 190 ? -14.789 14.43 17.688 1 92.81 190 GLU A N 1
ATOM 1455 C CA . GLU A 1 190 ? -15.258 15.734 18.156 1 92.81 190 GLU A CA 1
ATOM 1456 C C . GLU A 1 190 ? -14.477 16.203 19.375 1 92.81 190 GLU A C 1
ATOM 1458 O O . GLU A 1 190 ? -14.195 15.406 20.266 1 92.81 190 GLU A O 1
ATOM 1463 N N . LEU A 1 191 ? -14.164 17.422 19.375 1 93.62 191 LEU A N 1
ATOM 1464 C CA . LEU A 1 191 ? -13.422 18 20.484 1 93.62 191 LEU A CA 1
ATOM 1465 C C . LEU A 1 191 ? -14.312 18.141 21.719 1 93.62 191 LEU A C 1
ATOM 1467 O O . LEU A 1 191 ? -15.367 18.797 21.656 1 93.62 191 LEU A O 1
ATOM 1471 N N . LEU A 1 192 ? -13.922 17.547 22.797 1 93 192 LEU A N 1
ATOM 1472 C CA . LEU A 1 192 ? -14.633 17.734 24.062 1 93 192 LEU A CA 1
ATOM 1473 C C . LEU A 1 192 ? -14.102 18.953 24.812 1 93 192 LEU A C 1
ATOM 1475 O O . LEU A 1 192 ? -14.875 19.75 25.359 1 93 192 LEU A O 1
ATOM 1479 N N . GLY A 1 193 ? -12.805 18.969 24.812 1 93.31 193 GLY A N 1
ATOM 1480 C CA . GLY A 1 193 ? -12.141 20.094 25.469 1 93.31 193 GLY A CA 1
ATOM 1481 C C . GLY A 1 193 ? -10.656 20.156 25.203 1 93.31 193 GLY A C 1
ATOM 1482 O O . GLY A 1 193 ? -10.047 19.156 24.797 1 93.31 193 GLY A O 1
ATOM 1483 N N . GLU A 1 194 ? -10.117 21.375 25.359 1 94.19 194 GLU A N 1
ATOM 1484 C CA . GLU A 1 194 ? -8.695 21.594 25.141 1 94.19 194 GLU A CA 1
ATOM 1485 C C . GLU A 1 194 ? -8.125 22.578 26.156 1 94.19 194 GLU A C 1
ATOM 1487 O O . GLU A 1 194 ? -8.875 23.266 26.859 1 94.19 194 GLU A O 1
ATOM 1492 N N . ASN A 1 195 ? -6.828 22.516 26.344 1 94.5 195 ASN A N 1
ATOM 1493 C CA . ASN A 1 195 ? -6.121 23.469 27.203 1 94.5 195 ASN A CA 1
ATOM 1494 C C . ASN A 1 195 ? -4.648 23.578 26.812 1 94.5 195 ASN A C 1
ATOM 1496 O O . ASN A 1 195 ? -4.09 22.656 26.219 1 94.5 195 ASN A O 1
ATOM 1500 N N . ILE A 1 196 ? -4.102 24.75 27.062 1 93.94 196 ILE A N 1
ATOM 1501 C CA . ILE A 1 196 ? -2.674 24.984 26.859 1 93.94 196 ILE A CA 1
ATOM 1502 C C . ILE A 1 196 ? -1.984 25.156 28.219 1 93.94 196 ILE A C 1
ATOM 1504 O O . ILE A 1 196 ? -2.357 26.016 29.016 1 93.94 196 ILE A O 1
ATOM 1508 N N . ILE A 1 197 ? -0.922 24.391 28.422 1 94.44 197 ILE A N 1
ATOM 1509 C CA . ILE A 1 197 ? -0.272 24.328 29.734 1 94.44 197 ILE A CA 1
ATOM 1510 C C . ILE A 1 197 ? 1.118 24.953 29.641 1 94.44 197 ILE A C 1
ATOM 1512 O O . ILE A 1 197 ? 1.825 24.781 28.641 1 94.44 197 ILE A O 1
ATOM 1516 N N . GLU A 1 198 ? 1.409 25.672 30.688 1 94.19 198 GLU A N 1
ATOM 1517 C CA . GLU A 1 198 ? 2.781 26.141 30.859 1 94.19 198 GLU A CA 1
ATOM 1518 C C . GLU A 1 198 ? 3.658 25.062 31.5 1 94.19 198 GLU A C 1
ATOM 1520 O O . GLU A 1 198 ? 3.715 24.938 32.719 1 94.19 198 GLU A O 1
ATOM 1525 N N . TRP A 1 199 ? 4.418 24.359 30.703 1 95.38 199 TRP A N 1
ATOM 1526 C CA . TRP A 1 199 ? 5.152 23.172 31.125 1 95.38 199 TRP A CA 1
ATOM 1527 C C . TRP A 1 199 ? 6.387 23.547 31.938 1 95.38 199 TRP A C 1
ATOM 1529 O O . TRP A 1 199 ? 6.91 22.734 32.688 1 95.38 199 TRP A O 1
ATOM 1539 N N . ARG A 1 200 ? 6.953 24.781 31.844 1 95.75 200 ARG A N 1
ATOM 1540 C CA . ARG A 1 200 ? 8.227 25.172 32.438 1 95.75 200 ARG A CA 1
ATOM 1541 C C . ARG A 1 200 ? 8.148 25.203 33.969 1 95.75 200 ARG A C 1
ATOM 1543 O O . ARG A 1 200 ? 9.172 25.25 34.656 1 95.75 200 ARG A O 1
ATOM 1550 N N . LYS A 1 201 ? 6.934 25.156 34.438 1 94.31 201 LYS A N 1
ATOM 1551 C CA . LYS A 1 201 ? 6.785 25.031 35.875 1 94.31 201 LYS A CA 1
ATOM 1552 C C . LYS A 1 201 ? 7.508 23.797 36.406 1 94.31 201 LYS A C 1
ATOM 1554 O O . LYS A 1 201 ? 7.895 23.734 37.594 1 94.31 201 LYS A O 1
ATOM 1559 N N . VAL A 1 202 ? 7.723 22.812 35.562 1 94.81 202 VAL A N 1
ATOM 1560 C CA . VAL A 1 202 ? 8.375 21.547 35.938 1 94.81 202 VAL A CA 1
ATOM 1561 C C . VAL A 1 202 ? 9.852 21.812 36.219 1 94.81 202 VAL A C 1
ATOM 1563 O O . VAL A 1 202 ? 10.5 21.031 36.938 1 94.81 202 VAL A O 1
ATOM 1566 N N . LEU A 1 203 ? 10.375 22.922 35.719 1 94.06 203 LEU A N 1
ATOM 1567 C CA . LEU A 1 203 ? 11.805 23.203 35.812 1 94.06 203 LEU A CA 1
ATOM 1568 C C . LEU A 1 203 ? 12.195 23.516 37.25 1 94.06 203 LEU A C 1
ATOM 1570 O O . LEU A 1 203 ? 13.383 23.5 37.594 1 94.06 203 LEU A O 1
ATOM 1574 N N . LYS A 1 204 ? 11.266 23.797 38.062 1 92.75 204 LYS A N 1
ATOM 1575 C CA . LYS A 1 204 ? 11.555 24.109 39.438 1 92.75 204 LYS A CA 1
ATOM 1576 C C . LYS A 1 204 ? 12.031 22.875 40.188 1 92.75 204 LYS A C 1
ATOM 1578 O O . LYS A 1 204 ? 13.117 22.875 40.781 1 92.75 204 LYS A O 1
ATOM 1583 N N . SER A 1 205 ? 11.273 21.781 40.188 1 89.56 205 SER A N 1
ATOM 1584 C CA . SER A 1 205 ? 11.57 20.578 40.969 1 89.56 205 SER A CA 1
ATOM 1585 C C . SER A 1 205 ? 11.898 19.406 40.062 1 89.56 205 SER A C 1
ATOM 1587 O O . SER A 1 205 ? 12.414 18.391 40.5 1 89.56 205 SER A O 1
ATOM 1589 N N . GLY A 1 206 ? 11.648 19.562 38.844 1 90.12 206 GLY A N 1
ATOM 1590 C CA . GLY A 1 206 ? 11.844 18.453 37.906 1 90.12 206 GLY A CA 1
ATOM 1591 C C . GLY A 1 206 ? 10.633 17.547 37.812 1 90.12 206 GLY A C 1
ATOM 1592 O O . GLY A 1 206 ? 10.586 16.672 36.938 1 90.12 206 GLY A O 1
ATOM 1593 N N . TYR A 1 207 ? 9.836 17.672 38.781 1 91.5 207 TYR A N 1
ATOM 1594 C CA . TYR A 1 207 ? 8.594 16.906 38.812 1 91.5 207 TYR A CA 1
ATOM 1595 C C . TYR A 1 207 ? 7.406 17.812 39.125 1 91.5 207 TYR A C 1
ATOM 1597 O O . TYR A 1 207 ? 7.508 18.719 39.938 1 91.5 207 TYR A O 1
ATOM 1605 N N . LEU A 1 208 ? 6.258 17.578 38.312 1 92.88 208 LEU A N 1
ATOM 1606 C CA . LEU A 1 208 ? 5.09 18.422 38.5 1 92.88 208 LEU A CA 1
ATOM 1607 C C . LEU A 1 208 ? 3.803 17.641 38.281 1 92.88 208 LEU A C 1
ATOM 1609 O O . LEU A 1 208 ? 3.611 17.047 37.219 1 92.88 208 LEU A O 1
ATOM 1613 N N . GLY A 1 209 ? 3 17.547 39.281 1 93.31 209 GLY A N 1
ATOM 1614 C CA . GLY A 1 209 ? 1.644 17.047 39.125 1 93.31 209 GLY A CA 1
ATOM 1615 C C . GLY A 1 209 ? 0.638 18.125 38.781 1 93.31 209 GLY A C 1
ATOM 1616 O O . GLY A 1 209 ? 0.641 19.188 39.438 1 93.31 209 GLY A O 1
ATOM 1617 N N . LEU A 1 210 ? -0.189 17.875 37.812 1 93.44 210 LEU A N 1
ATOM 1618 C CA . LEU A 1 210 ? -1.121 18.906 37.344 1 93.44 210 LEU A CA 1
ATOM 1619 C C . LEU A 1 210 ? -2.523 18.328 37.188 1 93.44 210 LEU A C 1
ATOM 1621 O O . LEU A 1 210 ? -2.686 17.219 36.688 1 93.44 210 LEU A O 1
ATOM 1625 N N . THR A 1 211 ? -3.461 19.016 37.75 1 94.88 211 THR A N 1
ATOM 1626 C CA . THR A 1 211 ? -4.867 18.797 37.406 1 94.88 211 THR A CA 1
ATOM 1627 C C . THR A 1 211 ? -5.371 19.891 36.469 1 94.88 211 THR A C 1
ATOM 1629 O O . THR A 1 211 ? -5.469 21.047 36.844 1 94.88 211 THR A O 1
ATOM 1632 N N . VAL A 1 212 ? -5.699 19.5 35.312 1 95.81 212 VAL A N 1
ATOM 1633 C CA . VAL A 1 212 ? -5.98 20.484 34.25 1 95.81 212 VAL A CA 1
ATOM 1634 C C . VAL A 1 212 ? -7.465 20.438 33.906 1 95.81 212 VAL A C 1
ATOM 1636 O O . VAL A 1 212 ? -8 19.391 33.562 1 95.81 212 VAL A O 1
ATOM 1639 N N . GLU A 1 213 ? -8.062 21.547 33.938 1 94.38 213 GLU A N 1
ATOM 1640 C CA . GLU A 1 213 ? -9.438 21.703 33.469 1 94.38 213 GLU A CA 1
ATOM 1641 C C . GLU A 1 213 ? -9.469 22 31.984 1 94.38 213 GLU A C 1
ATOM 1643 O O . GLU A 1 213 ? -8.773 22.891 31.5 1 94.38 213 GLU A O 1
ATOM 1648 N N . LEU A 1 214 ? -10.258 21.266 31.312 1 93.94 214 LEU A N 1
ATOM 1649 C CA . LEU A 1 214 ? -10.352 21.438 29.875 1 93.94 214 LEU A CA 1
ATOM 1650 C C . LEU A 1 214 ? -11.492 22.375 29.5 1 93.94 214 LEU A C 1
ATOM 1652 O O . LEU A 1 214 ? -12.578 22.281 30.078 1 93.94 214 LEU A O 1
ATOM 1656 N N . CYS A 1 215 ? -11.195 23.234 28.578 1 88.81 215 CYS A N 1
ATOM 1657 C CA . CYS A 1 215 ? -12.203 24.172 28.094 1 88.81 215 CYS A CA 1
ATOM 1658 C C . CYS A 1 215 ? -12.953 23.594 26.906 1 88.81 215 CYS A C 1
ATOM 1660 O O . CYS A 1 215 ? -12.344 23.219 25.891 1 88.81 215 CYS A O 1
ATOM 1662 N N . GLY A 1 216 ? -14.227 23.578 27.047 1 83.88 216 GLY A N 1
ATOM 1663 C CA . GLY A 1 216 ? -15.039 23.047 25.969 1 83.88 216 GLY A CA 1
ATOM 1664 C C . GLY A 1 216 ? -15.82 24.109 25.219 1 83.88 216 GLY A C 1
ATOM 1665 O O . GLY A 1 216 ? -15.344 25.234 25.062 1 83.88 216 GLY A O 1
ATOM 1666 N N . ARG A 1 217 ? -17.016 23.703 24.719 1 76.56 217 ARG A N 1
ATOM 1667 C CA . ARG A 1 217 ? -17.859 24.547 23.891 1 76.56 217 ARG A CA 1
ATOM 1668 C C . ARG A 1 217 ? -18.484 25.672 24.719 1 76.56 217 ARG A C 1
ATOM 1670 O O . ARG A 1 217 ? -18.609 26.812 24.234 1 76.56 217 ARG A O 1
ATOM 1677 N N . ASN A 1 218 ? -18.781 25.297 25.875 1 73.56 218 ASN A N 1
ATOM 1678 C CA . ASN A 1 218 ? -19.422 26.281 26.75 1 73.56 218 ASN A CA 1
ATOM 1679 C C . ASN A 1 218 ? -18.406 27.031 27.594 1 73.56 218 ASN A C 1
ATOM 1681 O O . ASN A 1 218 ? -17.625 26.406 28.328 1 73.56 218 ASN A O 1
ATOM 1685 N N . ALA A 1 219 ? -18.531 28.297 27.375 1 73.38 219 ALA A N 1
ATOM 1686 C CA . ALA A 1 219 ? -17.609 29.125 28.125 1 73.38 219 ALA A CA 1
ATOM 1687 C C . ALA A 1 219 ? -17.906 29.047 29.625 1 73.38 219 ALA A C 1
ATOM 1689 O O . ALA A 1 219 ? -19.062 29.047 30.031 1 73.38 219 ALA A O 1
ATOM 1690 N N . GLY A 1 220 ? -16.969 28.812 30.375 1 75.69 220 GLY A N 1
ATOM 1691 C CA . GLY A 1 220 ? -17.078 28.891 31.812 1 75.69 220 GLY A CA 1
ATOM 1692 C C . GLY A 1 220 ? -17.219 27.531 32.469 1 75.69 220 GLY A C 1
ATOM 1693 O O . GLY A 1 220 ? -16.984 27.391 33.688 1 75.69 220 GLY A O 1
ATOM 1694 N N . VAL A 1 221 ? -17.734 26.594 31.719 1 82.19 221 VAL A N 1
ATOM 1695 C CA . VAL A 1 221 ? -17.875 25.266 32.312 1 82.19 221 VAL A CA 1
ATOM 1696 C C . VAL A 1 221 ? -16.812 24.328 31.719 1 82.19 221 VAL A C 1
ATOM 1698 O O . VAL A 1 221 ? -16.75 24.125 30.5 1 82.19 221 VAL A O 1
ATOM 1701 N N . PRO A 1 222 ? -16.094 23.812 32.656 1 88.56 222 PRO A N 1
ATOM 1702 C CA . PRO A 1 222 ? -15.094 22.875 32.156 1 88.56 222 PRO A CA 1
ATOM 1703 C C . PRO A 1 222 ? -15.727 21.641 31.5 1 88.56 222 PRO A C 1
ATOM 1705 O O . PRO A 1 222 ? -16.734 21.141 32 1 88.56 222 PRO A O 1
ATOM 1708 N N . ALA A 1 223 ? -15.227 21.234 30.422 1 90.88 223 ALA A N 1
ATOM 1709 C CA . ALA A 1 223 ? -15.711 20.047 29.719 1 90.88 223 ALA A CA 1
ATOM 1710 C C . ALA A 1 223 ? -15.258 18.766 30.406 1 90.88 223 ALA A C 1
ATOM 1712 O O . ALA A 1 223 ? -15.891 17.719 30.25 1 90.88 223 ALA A O 1
ATOM 1713 N N . GLY A 1 224 ? -14.148 18.844 31.078 1 93.75 224 GLY A N 1
ATOM 1714 C CA . GLY A 1 224 ? -13.555 17.734 31.781 1 93.75 224 GLY A CA 1
ATOM 1715 C C . GLY A 1 224 ? -12.234 18.078 32.469 1 93.75 224 GLY A C 1
ATOM 1716 O O . GLY A 1 224 ? -11.758 19.203 32.344 1 93.75 224 GLY A O 1
ATOM 1717 N N . ILE A 1 225 ? -11.844 17.109 33.281 1 95.69 225 ILE A N 1
ATOM 1718 C CA . ILE A 1 225 ? -10.602 17.312 34 1 95.69 225 ILE A CA 1
ATOM 1719 C C . ILE A 1 225 ? -9.648 16.141 33.719 1 95.69 225 ILE A C 1
ATOM 1721 O O . ILE A 1 225 ? -10.078 14.992 33.688 1 95.69 225 ILE A O 1
ATOM 1725 N N . VAL A 1 226 ? -8.398 16.516 33.469 1 96.38 226 VAL A N 1
ATOM 1726 C CA . VAL A 1 226 ? -7.391 15.484 33.25 1 96.38 226 VAL A CA 1
ATOM 1727 C C . VAL A 1 226 ? -6.254 15.641 34.25 1 96.38 226 VAL A C 1
ATOM 1729 O O . VAL A 1 226 ? -5.852 16.766 34.562 1 96.38 226 VAL A O 1
ATOM 1732 N N . ASP A 1 227 ? -5.812 14.523 34.75 1 95.69 227 ASP A N 1
ATOM 1733 C CA . ASP A 1 227 ? -4.676 14.516 35.656 1 95.69 227 ASP A CA 1
ATOM 1734 C C . ASP A 1 227 ? -3.385 14.148 34.938 1 95.69 227 ASP A C 1
ATOM 1736 O O . ASP A 1 227 ? -3.285 13.07 34.344 1 95.69 227 ASP A O 1
ATOM 1740 N N . LEU A 1 228 ? -2.432 15.078 35.062 1 96.5 228 LEU A N 1
ATOM 1741 C CA . LEU A 1 228 ? -1.167 14.891 34.344 1 96.5 228 LEU A CA 1
ATOM 1742 C C . LEU A 1 228 ? 0.006 14.914 35.312 1 96.5 228 LEU A C 1
ATOM 1744 O O . LEU A 1 228 ? -0.081 15.531 36.406 1 96.5 228 LEU A O 1
ATOM 1748 N N . GLN A 1 229 ? 0.981 14.172 34.938 1 95.31 229 GLN A N 1
ATOM 1749 C CA . GLN A 1 229 ? 2.27 14.234 35.625 1 95.31 229 GLN A CA 1
ATOM 1750 C C . GLN A 1 229 ? 3.4 14.516 34.656 1 95.31 229 GLN A C 1
ATOM 1752 O O . GLN A 1 229 ? 3.562 13.797 33.656 1 95.31 229 GLN A O 1
ATOM 1757 N N . LEU A 1 230 ? 4.102 15.586 34.906 1 95.81 230 LEU A N 1
ATOM 1758 C CA . LEU A 1 230 ? 5.242 15.961 34.062 1 95.81 230 LEU A CA 1
ATOM 1759 C C . LEU A 1 230 ? 6.555 15.703 34.812 1 95.81 230 LEU A C 1
ATOM 1761 O O . LEU A 1 230 ? 6.66 15.961 36 1 95.81 230 LEU A O 1
ATOM 1765 N N . GLU A 1 231 ? 7.496 15.125 34.031 1 93.38 231 GLU A N 1
ATOM 1766 C CA . GLU A 1 231 ? 8.828 14.875 34.594 1 93.38 231 GLU A CA 1
ATOM 1767 C C . GLU A 1 231 ? 9.914 15.242 33.594 1 93.38 231 GLU A C 1
ATOM 1769 O O . GLU A 1 231 ? 9.828 14.875 32.406 1 93.38 231 GLU A O 1
ATOM 1774 N N . LEU A 1 232 ? 10.852 16.031 34.062 1 92.5 232 LEU A N 1
ATOM 1775 C CA . LEU A 1 232 ? 11.992 16.359 33.219 1 92.5 232 LEU A CA 1
ATOM 1776 C C . LEU A 1 232 ? 13.078 15.281 33.312 1 92.5 232 LEU A C 1
ATOM 1778 O O . LEU A 1 232 ? 13.602 15.023 34.406 1 92.5 232 LEU A O 1
ATOM 1782 N N . VAL A 1 233 ? 13.258 14.656 32.188 1 88.25 233 VAL A N 1
ATOM 1783 C CA . VAL A 1 233 ? 14.266 13.602 32.125 1 88.25 233 VAL A CA 1
ATOM 1784 C C . VAL A 1 233 ? 15.5 14.109 31.391 1 88.25 233 VAL A C 1
ATOM 1786 O O . VAL A 1 233 ? 15.445 14.383 30.188 1 88.25 233 VAL A O 1
ATOM 1789 N N . SER A 1 234 ? 16.5 14.344 32.125 1 80.81 234 SER A N 1
ATOM 1790 C CA . SER A 1 234 ? 17.75 14.82 31.547 1 80.81 234 SER A CA 1
ATOM 1791 C C . SER A 1 234 ? 18.953 14.164 32.219 1 80.81 234 SER A C 1
ATOM 1793 O O . SER A 1 234 ? 18.812 13.578 33.312 1 80.81 234 SER A O 1
ATOM 1795 N N . LYS A 1 235 ? 20.031 14.125 31.438 1 73.25 235 LYS A N 1
ATOM 1796 C CA . LYS A 1 235 ? 21.25 13.609 32.031 1 73.25 235 LYS A CA 1
ATOM 1797 C C . LYS A 1 235 ? 21.75 14.516 33.156 1 73.25 235 LYS A C 1
ATOM 1799 O O . LYS A 1 235 ? 22.172 14.039 34.219 1 73.25 235 LYS A O 1
ATOM 1804 N N . LYS A 1 236 ? 21.625 15.828 32.844 1 77.5 236 LYS A N 1
ATOM 1805 C CA . LYS A 1 236 ? 22.031 16.797 33.875 1 77.5 236 LYS A CA 1
ATOM 1806 C C . LYS A 1 236 ? 20.812 17.406 34.562 1 77.5 236 LYS A C 1
ATOM 1808 O O . LYS A 1 236 ? 19.781 17.656 33.938 1 77.5 236 LYS A O 1
ATOM 1813 N N . ARG A 1 237 ? 21 17.484 35.844 1 79.44 237 ARG A N 1
ATOM 1814 C CA . ARG A 1 237 ? 19.906 18.078 36.625 1 79.44 237 ARG A CA 1
ATOM 1815 C C . ARG A 1 237 ? 19.844 19.578 36.406 1 79.44 237 ARG A C 1
ATOM 1817 O O . ARG A 1 237 ? 20.781 20.312 36.75 1 79.44 237 ARG A O 1
ATOM 1824 N N . ILE A 1 238 ? 18.844 20.016 35.75 1 85.12 238 ILE A N 1
ATOM 1825 C CA . ILE A 1 238 ? 18.625 21.438 35.5 1 85.12 238 ILE A CA 1
ATOM 1826 C C . ILE A 1 238 ? 17.453 21.938 36.344 1 85.12 238 ILE A C 1
ATOM 1828 O O . ILE A 1 238 ? 16.359 21.391 36.281 1 85.12 238 ILE A O 1
ATOM 1832 N N . ARG A 1 239 ? 17.828 22.938 37.188 1 89.88 239 ARG A N 1
ATOM 1833 C CA . ARG A 1 239 ? 16.797 23.531 38.031 1 89.88 239 ARG A CA 1
ATOM 1834 C C . ARG A 1 239 ? 16.844 25.047 38 1 89.88 239 ARG A C 1
ATOM 1836 O O . ARG A 1 239 ? 17.922 25.641 37.844 1 89.88 239 ARG A O 1
ATOM 1843 N N . TYR A 1 240 ? 15.648 25.625 38.094 1 93.56 240 TYR A N 1
ATOM 1844 C CA . TYR A 1 240 ? 15.531 27.078 38.125 1 93.56 240 TYR A CA 1
ATOM 1845 C C . TYR A 1 240 ? 14.711 27.516 39.344 1 93.56 240 TYR A C 1
ATOM 1847 O O . TYR A 1 240 ? 13.906 26.75 39.875 1 93.56 240 TYR A O 1
ATOM 1855 N N . LYS A 1 241 ? 14.992 28.734 39.719 1 94 241 LYS A N 1
ATOM 1856 C CA . LYS A 1 241 ? 14.164 29.312 40.781 1 94 241 LYS A CA 1
ATOM 1857 C C . LYS A 1 241 ? 12.781 29.688 40.25 1 94 241 LYS A C 1
ATOM 1859 O O . LYS A 1 241 ? 12.641 30.062 39.094 1 94 241 LYS A O 1
ATOM 1864 N N . GLU A 1 242 ? 11.859 29.547 41.125 1 93.31 242 GLU A N 1
ATOM 1865 C CA . GLU A 1 242 ? 10.484 29.828 40.75 1 93.31 242 GLU A CA 1
ATOM 1866 C C . GLU A 1 242 ? 10.328 31.281 40.281 1 93.31 242 GLU A C 1
ATOM 1868 O O . GLU A 1 242 ? 9.594 31.562 39.312 1 93.31 242 GLU A O 1
ATOM 1873 N N . GLU A 1 243 ? 10.992 32.188 40.938 1 94.56 243 GLU A N 1
ATOM 1874 C CA . GLU A 1 243 ? 10.898 33.594 40.594 1 94.56 243 GLU A CA 1
ATOM 1875 C C . GLU A 1 243 ? 11.438 33.875 39.188 1 94.56 243 GLU A C 1
ATOM 1877 O O . GLU A 1 243 ? 10.891 34.688 38.469 1 94.56 243 GLU A O 1
ATOM 1882 N N . ASP A 1 244 ? 12.445 33.188 38.906 1 95.94 244 ASP A N 1
ATOM 1883 C CA . ASP A 1 244 ? 13.039 33.344 37.594 1 95.94 244 ASP A CA 1
ATOM 1884 C C . ASP A 1 244 ? 12.117 32.812 36.5 1 95.94 244 ASP A C 1
ATOM 1886 O O . ASP A 1 244 ? 12.016 33.406 35.406 1 95.94 244 ASP A O 1
ATOM 1890 N N . ILE A 1 245 ? 11.5 31.672 36.812 1 95.94 245 ILE A N 1
ATOM 1891 C CA . ILE A 1 245 ? 10.578 31.062 35.844 1 95.94 245 ILE A CA 1
ATOM 1892 C C . ILE A 1 245 ? 9.398 32 35.625 1 95.94 245 ILE A C 1
ATOM 1894 O O . ILE A 1 245 ? 9.062 32.312 34.469 1 95.94 245 ILE A O 1
ATOM 1898 N N . VAL A 1 246 ? 8.82 32.531 36.656 1 95.38 246 VAL A N 1
ATOM 1899 C CA . VAL A 1 246 ? 7.652 33.406 36.562 1 95.38 246 VAL A CA 1
ATOM 1900 C C . VAL A 1 246 ? 8.031 34.688 35.844 1 95.38 246 VAL A C 1
ATOM 1902 O O . VAL A 1 246 ? 7.281 35.188 35 1 95.38 246 VAL A O 1
ATOM 1905 N N . SER A 1 247 ? 9.125 35.219 36.219 1 96.31 247 SER A N 1
ATOM 1906 C CA . SER A 1 247 ? 9.578 36.438 35.594 1 96.31 247 SER A CA 1
ATOM 1907 C C . SER A 1 247 ? 9.812 36.281 34.094 1 96.31 247 SER A C 1
ATOM 1909 O O . SER A 1 247 ? 9.406 37.125 33.281 1 96.31 247 SER A O 1
ATOM 1911 N N . ARG A 1 248 ? 10.461 35.188 33.781 1 95.12 248 ARG A N 1
ATOM 1912 C CA . ARG A 1 248 ? 10.766 34.938 32.375 1 95.12 248 ARG A CA 1
ATOM 1913 C C . ARG A 1 248 ? 9.484 34.719 31.562 1 95.12 248 ARG A C 1
ATOM 1915 O O . ARG A 1 248 ? 9.359 35.219 30.438 1 95.12 248 ARG A O 1
ATOM 1922 N N . VAL A 1 249 ? 8.594 33.938 32.094 1 95.06 249 VAL A N 1
ATOM 1923 C CA . VAL A 1 249 ? 7.316 33.688 31.438 1 95.06 249 VAL A CA 1
ATOM 1924 C C . VAL A 1 249 ? 6.555 34.969 31.234 1 95.06 249 VAL A C 1
ATOM 1926 O O . VAL A 1 249 ? 5.977 35.219 30.172 1 95.06 249 VAL A O 1
ATOM 1929 N N . GLU A 1 250 ? 6.574 35.875 32.188 1 95.69 250 GLU A N 1
ATOM 1930 C CA . GLU A 1 250 ? 5.879 37.156 32.094 1 95.69 250 GLU A CA 1
ATOM 1931 C C . GLU A 1 250 ? 6.535 38.062 31.062 1 95.69 250 GLU A C 1
ATOM 1933 O O . GLU A 1 250 ? 5.848 38.75 30.312 1 95.69 250 GLU A O 1
ATOM 1938 N N . GLN A 1 251 ? 7.766 38.062 31.062 1 96.19 251 GLN A N 1
ATOM 1939 C CA . GLN A 1 251 ? 8.492 38.844 30.094 1 96.19 251 GLN A CA 1
ATOM 1940 C C . GLN A 1 251 ? 8.141 38.438 28.656 1 96.19 251 GLN A C 1
ATOM 1942 O O . GLN A 1 251 ? 7.953 39.281 27.781 1 96.19 251 GLN A O 1
ATOM 1947 N N . GLN A 1 252 ? 8.109 37.156 28.516 1 93.38 252 GLN A N 1
ATOM 1948 C CA . GLN A 1 252 ? 7.793 36.656 27.188 1 93.38 252 GLN A CA 1
ATOM 1949 C C . GLN A 1 252 ? 6.332 36.906 26.828 1 93.38 252 GLN A C 1
ATOM 1951 O O . GLN A 1 252 ? 6.004 37.156 25.672 1 93.38 252 GLN A O 1
ATOM 1956 N N . ARG A 1 253 ? 5.465 36.844 27.75 1 93.19 253 ARG A N 1
ATOM 1957 C CA . ARG A 1 253 ? 4.059 37.156 27.516 1 93.19 253 ARG A CA 1
ATOM 1958 C C . ARG A 1 253 ? 3.877 38.625 27.109 1 93.19 253 ARG A C 1
ATOM 1960 O O . ARG A 1 253 ? 3.105 38.938 26.203 1 93.19 253 ARG A O 1
ATOM 1967 N N . ILE A 1 254 ? 4.59 39.5 27.75 1 95.19 254 ILE A N 1
ATOM 1968 C CA . ILE A 1 254 ? 4.527 40.906 27.438 1 95.19 254 ILE A CA 1
ATOM 1969 C C . ILE A 1 254 ? 5.074 41.156 26.031 1 95.19 254 ILE A C 1
ATOM 1971 O O . ILE A 1 254 ? 4.52 41.969 25.281 1 95.19 254 ILE A O 1
ATOM 1975 N N . ALA A 1 255 ? 6.102 40.469 25.75 1 94.31 255 ALA A N 1
ATOM 1976 C CA . ALA A 1 255 ? 6.691 40.594 24.422 1 94.31 255 ALA A CA 1
ATOM 1977 C C . ALA A 1 255 ? 5.699 40.188 23.328 1 94.31 255 ALA A C 1
ATOM 1979 O O . ALA A 1 255 ? 5.617 40.844 22.281 1 94.31 255 ALA A O 1
ATOM 1980 N N . VAL A 1 256 ? 5.004 39.156 23.609 1 92.62 256 VAL A N 1
ATOM 1981 C CA . VAL A 1 256 ? 4.012 38.688 22.641 1 92.62 256 VAL A CA 1
ATOM 1982 C C . VAL A 1 256 ? 2.881 39.719 22.516 1 92.62 256 VAL A C 1
ATOM 1984 O O . VAL A 1 256 ? 2.434 40.031 21.422 1 92.62 256 VAL A O 1
ATOM 1987 N N . THR A 1 257 ? 2.383 40.25 23.594 1 93.69 257 THR A N 1
ATOM 1988 C CA . THR A 1 257 ? 1.302 41.219 23.594 1 93.69 257 THR A CA 1
ATOM 1989 C C . THR A 1 257 ? 1.722 42.5 22.859 1 93.69 257 THR A C 1
ATOM 1991 O O . THR A 1 257 ? 0.931 43.094 22.109 1 93.69 257 THR A O 1
ATOM 1994 N N . ASN A 1 258 ? 2.945 42.844 23.047 1 95.5 258 ASN A N 1
ATOM 1995 C CA . ASN A 1 258 ? 3.465 44.031 22.375 1 95.5 258 ASN A CA 1
ATOM 1996 C C . ASN A 1 258 ? 3.547 43.812 20.859 1 95.5 258 ASN A C 1
ATOM 1998 O O . ASN A 1 258 ? 3.23 44.719 20.078 1 95.5 258 ASN A O 1
ATOM 2002 N N . ALA A 1 259 ? 4.012 42.688 20.578 1 95 259 ALA A N 1
ATOM 2003 C CA . ALA A 1 259 ? 4.094 42.344 19.156 1 95 259 ALA A CA 1
ATOM 2004 C C . ALA A 1 259 ? 2.709 42.344 18.516 1 95 259 ALA A C 1
ATOM 2006 O O . ALA A 1 259 ? 2.535 42.844 17.406 1 95 259 ALA A O 1
ATOM 2007 N N . ASP A 1 260 ? 1.738 41.875 19.203 1 93.69 260 ASP A N 1
ATOM 2008 C CA . ASP A 1 260 ? 0.365 41.844 18.703 1 93.69 260 ASP A CA 1
ATOM 2009 C C . ASP A 1 260 ? -0.18 43.25 18.5 1 93.69 260 ASP A C 1
ATOM 2011 O O . ASP A 1 260 ? -0.841 43.531 17.5 1 93.69 260 ASP A O 1
ATOM 2015 N N . ARG A 1 261 ? 0.076 44.094 19.438 1 94.69 261 ARG A N 1
ATOM 2016 C CA . ARG A 1 261 ? -0.401 45.469 19.375 1 94.69 261 ARG A CA 1
ATOM 2017 C C . ARG A 1 261 ? 0.24 46.219 18.219 1 94.69 261 ARG A C 1
ATOM 2019 O O . ARG A 1 261 ? -0.438 46.938 17.5 1 94.69 261 ARG A O 1
ATOM 2026 N N . GLU A 1 262 ? 1.5 45.969 18.141 1 95.56 262 GLU A N 1
ATOM 2027 C CA . GLU A 1 262 ? 2.213 46.625 17.047 1 95.56 262 GLU A CA 1
ATOM 2028 C C . GLU A 1 262 ? 1.68 46.188 15.688 1 95.56 262 GLU A C 1
ATOM 2030 O O . GLU A 1 262 ? 1.503 47 14.781 1 95.56 262 GLU A O 1
ATOM 2035 N N . PHE A 1 263 ? 1.487 45 15.586 1 95.5 263 PHE A N 1
ATOM 2036 C CA . PHE A 1 263 ? 0.976 44.469 14.328 1 95.5 263 PHE A CA 1
ATOM 2037 C C . PHE A 1 263 ? -0.44 44.969 14.062 1 95.5 263 PHE A C 1
ATOM 2039 O O . PHE A 1 263 ? -0.811 45.25 12.922 1 95.5 263 PHE A O 1
ATOM 2046 N N . LEU A 1 264 ? -1.272 45.062 15.062 1 94.5 264 LEU A N 1
ATOM 2047 C CA . LEU A 1 264 ? -2.639 45.562 14.922 1 94.5 264 LEU A CA 1
ATOM 2048 C C . LEU A 1 264 ? -2.648 47 14.406 1 94.5 264 LEU A C 1
ATOM 2050 O O . LEU A 1 264 ? -3.443 47.344 13.523 1 94.5 264 LEU A O 1
ATOM 2054 N N . VAL A 1 265 ? -1.779 47.812 14.953 1 96 265 VAL A N 1
ATOM 2055 C CA . VAL A 1 265 ? -1.685 49.188 14.523 1 96 265 VAL A CA 1
ATOM 2056 C C . VAL A 1 265 ? -1.252 49.25 13.062 1 96 265 VAL A C 1
ATOM 2058 O O . VAL A 1 265 ? -1.84 50 12.266 1 96 265 VAL A O 1
ATOM 2061 N N . TYR A 1 266 ? -0.287 48.5 12.82 1 96.81 266 TYR A N 1
ATOM 2062 C CA . TYR A 1 266 ? 0.191 48.438 11.445 1 96.81 266 TYR A CA 1
ATOM 2063 C C . TYR A 1 266 ? -0.917 47.969 10.5 1 96.81 266 TYR A C 1
ATOM 2065 O O . TYR A 1 266 ? -1.112 48.562 9.43 1 96.81 266 TYR A O 1
ATOM 2073 N N . SER A 1 267 ? -1.602 46.938 10.852 1 95.81 267 SER A N 1
ATOM 2074 C CA . SER A 1 267 ? -2.623 46.344 9.992 1 95.81 267 SER A CA 1
ATOM 2075 C C . SER A 1 267 ? -3.773 47.312 9.758 1 95.81 267 SER A C 1
ATOM 2077 O O . SER A 1 267 ? -4.379 47.344 8.68 1 95.81 267 SER A O 1
ATOM 2079 N N . ARG A 1 268 ? -4.117 48.125 10.734 1 95.44 268 ARG A N 1
ATOM 2080 C CA . ARG A 1 268 ? -5.172 49.125 10.578 1 95.44 268 ARG A CA 1
ATOM 2081 C C . ARG A 1 268 ? -4.789 50.156 9.539 1 95.44 268 ARG A C 1
ATOM 2083 O O . ARG A 1 268 ? -5.621 50.562 8.719 1 95.44 268 ARG A O 1
ATOM 2090 N N . ARG A 1 269 ? -3.602 50.562 9.664 1 96.69 269 ARG A N 1
ATOM 2091 C CA . ARG A 1 269 ? -3.107 51.531 8.672 1 96.69 269 ARG A CA 1
ATOM 2092 C C . ARG A 1 269 ? -3.088 50.906 7.277 1 96.69 269 ARG A C 1
ATOM 2094 O O . ARG A 1 269 ? -3.52 51.531 6.309 1 96.69 269 ARG A O 1
ATOM 2101 N N . TRP A 1 270 ? -2.529 49.75 7.254 1 96.38 270 TRP A N 1
ATOM 2102 C CA . TRP A 1 270 ? -2.467 49.031 5.992 1 96.38 270 TRP A CA 1
ATOM 2103 C C . TRP A 1 270 ? -3.857 48.844 5.391 1 96.38 270 TRP A C 1
ATOM 2105 O O . TRP A 1 270 ? -4.039 49.031 4.184 1 96.38 270 TRP A O 1
ATOM 2115 N N . TRP A 1 271 ? -4.812 48.562 6.188 1 95 271 TRP A N 1
ATOM 2116 C CA . TRP A 1 271 ? -6.191 48.344 5.762 1 95 271 TRP A CA 1
ATOM 2117 C C . TRP A 1 271 ? -6.809 49.625 5.211 1 95 271 TRP A C 1
ATOM 2119 O O . TRP A 1 271 ? -7.484 49.594 4.18 1 95 271 TRP A O 1
ATOM 2129 N N . SER A 1 272 ? -6.559 50.688 5.836 1 95.19 272 SER A N 1
ATOM 2130 C CA . SER A 1 272 ? -7.07 51.969 5.395 1 95.19 272 SER A CA 1
ATOM 2131 C C . SER A 1 272 ? -6.488 52.375 4.039 1 95.19 272 SER A C 1
ATOM 2133 O O . SER A 1 272 ? -7.203 52.875 3.176 1 95.19 272 SER A O 1
ATOM 2135 N N . GLU A 1 273 ? -5.273 52.062 3.928 1 95.94 273 GLU A N 1
ATOM 2136 C CA . GLU A 1 273 ? -4.621 52.344 2.652 1 95.94 273 GLU A CA 1
ATOM 2137 C C . GLU A 1 273 ? -5.195 51.469 1.536 1 95.94 273 GLU A C 1
ATOM 2139 O O . GLU A 1 273 ? -5.398 51.969 0.418 1 95.94 273 GLU A O 1
ATOM 2144 N N . TYR A 1 274 ? -5.414 50.281 1.811 1 95.88 274 TYR A N 1
ATOM 2145 C CA . TYR A 1 274 ? -5.949 49.344 0.827 1 95.88 274 TYR A CA 1
ATOM 2146 C C . TYR A 1 274 ? -7.348 49.781 0.386 1 95.88 274 TYR A C 1
ATOM 2148 O O . TYR A 1 274 ? -7.652 49.781 -0.809 1 95.88 274 TYR A O 1
ATOM 2156 N N . GLN A 1 275 ? -8.188 50.094 1.316 1 93.69 275 GLN A N 1
ATOM 2157 C CA . GLN A 1 275 ? -9.562 50.5 1.016 1 93.69 275 GLN A CA 1
ATOM 2158 C C . GLN A 1 275 ? -9.602 51.812 0.23 1 93.69 275 GLN A C 1
ATOM 2160 O O . GLN A 1 275 ? -10.547 52.062 -0.519 1 93.69 275 GLN A O 1
ATOM 2165 N N . GLY A 1 276 ? -8.609 52.594 0.417 1 92.94 276 GLY A N 1
ATOM 2166 C CA . GLY A 1 276 ? -8.555 53.875 -0.235 1 92.94 276 GLY A CA 1
ATOM 2167 C C . GLY A 1 276 ? -8.133 53.812 -1.691 1 92.94 276 GLY A C 1
ATOM 2168 O O . GLY A 1 276 ? -8.336 54.75 -2.455 1 92.94 276 GLY A O 1
ATOM 2169 N N . LEU A 1 277 ? -7.598 52.688 -2.096 1 93.38 277 LEU A N 1
ATOM 2170 C CA . LEU A 1 277 ? -7.117 52.531 -3.465 1 93.38 277 LEU A CA 1
ATOM 2171 C C . LEU A 1 277 ? -8.273 52.531 -4.453 1 93.38 277 LEU A C 1
ATOM 2173 O O . LEU A 1 277 ? -8.195 53.156 -5.512 1 93.38 277 LEU A O 1
ATOM 2177 N N . ARG A 1 278 ? -9.289 51.719 -4.223 1 91.94 278 ARG A N 1
ATOM 2178 C CA . ARG A 1 278 ? -10.492 51.656 -5.047 1 91.94 278 ARG A CA 1
ATOM 2179 C C . ARG A 1 278 ? -11.734 51.438 -4.184 1 91.94 278 ARG A C 1
ATOM 2181 O O . ARG A 1 278 ? -11.68 50.75 -3.166 1 91.94 278 ARG A O 1
ATOM 2188 N N . PRO A 1 279 ? -12.844 51.906 -4.637 1 91 279 PRO A N 1
ATOM 2189 C CA . PRO A 1 279 ? -14.07 51.719 -3.865 1 91 279 PRO A CA 1
ATOM 2190 C C . PRO A 1 279 ? -14.531 50.281 -3.82 1 91 279 PRO A C 1
ATOM 2192 O O . PRO A 1 279 ? -15.164 49.844 -2.85 1 91 279 PRO A O 1
ATOM 2195 N N . THR A 1 280 ? -14.195 49.5 -4.801 1 91.62 280 THR A N 1
ATOM 2196 C CA . THR A 1 280 ? -14.625 48.125 -4.891 1 91.62 280 THR A CA 1
ATOM 2197 C C . THR A 1 280 ? -13.883 47.25 -3.871 1 91.62 280 THR A C 1
ATOM 2199 O O . THR A 1 280 ? -14.305 46.125 -3.574 1 91.62 280 THR A O 1
ATOM 2202 N N . HIS A 1 281 ? -12.867 47.781 -3.268 1 92.81 281 HIS A N 1
ATOM 2203 C CA . HIS A 1 281 ? -12.023 47 -2.359 1 92.81 281 HIS A CA 1
ATOM 2204 C C . HIS A 1 281 ? -12.734 46.719 -1.038 1 92.81 281 HIS A C 1
ATOM 2206 O O . HIS A 1 281 ? -12.406 45.781 -0.329 1 92.81 281 HIS A O 1
ATOM 2212 N N . LYS A 1 282 ? -13.672 47.531 -0.793 1 89.12 282 LYS A N 1
ATOM 2213 C CA . LYS A 1 282 ? -14.43 47.375 0.443 1 89.12 282 LYS A CA 1
ATOM 2214 C C . LYS A 1 282 ? -15.312 46.125 0.379 1 89.12 282 LYS A C 1
ATOM 2216 O O . LYS A 1 282 ? -15.633 45.531 1.411 1 89.12 282 LYS A O 1
ATOM 2221 N N . ASP A 1 283 ? -15.625 45.75 -0.806 1 88.88 283 ASP A N 1
ATOM 2222 C CA . ASP A 1 283 ? -16.531 44.625 -0.993 1 88.88 283 ASP A CA 1
ATOM 2223 C C . ASP A 1 283 ? -15.773 43.312 -1.15 1 88.88 283 ASP A C 1
ATOM 2225 O O . ASP A 1 283 ? -16.359 42.219 -1.117 1 88.88 283 ASP A O 1
ATOM 2229 N N . ARG A 1 284 ? -14.5 43.375 -1.191 1 92.38 284 ARG A N 1
ATOM 2230 C CA . ARG A 1 284 ? -13.695 42.156 -1.385 1 92.38 284 ARG A CA 1
ATOM 2231 C C . ARG A 1 284 ? -13.523 41.406 -0.074 1 92.38 284 ARG A C 1
ATOM 2233 O O . ARG A 1 284 ? -13.531 42 1.003 1 92.38 284 ARG A O 1
ATOM 2240 N N . LYS A 1 285 ? -13.445 40.125 -0.18 1 90.56 285 LYS A N 1
ATOM 2241 C CA . LYS A 1 285 ? -13.352 39.25 0.983 1 90.56 285 LYS A CA 1
ATOM 2242 C C . LYS A 1 285 ? -11.906 39.094 1.444 1 90.56 285 LYS A C 1
ATOM 2244 O O . LYS A 1 285 ? -11.391 38 1.546 1 90.56 285 LYS A O 1
ATOM 2249 N N . VAL A 1 286 ? -11.297 40.188 1.765 1 94.31 286 VAL A N 1
ATOM 2250 C CA . VAL A 1 286 ? -9.922 40.188 2.258 1 94.31 286 VAL A CA 1
ATOM 2251 C C . VAL A 1 286 ? -9.922 40.031 3.777 1 94.31 286 VAL A C 1
ATOM 2253 O O . VAL A 1 286 ? -10.617 40.781 4.477 1 94.31 286 VAL A O 1
ATOM 2256 N N . ARG A 1 287 ? -9.211 39.062 4.242 1 92.44 287 ARG A N 1
ATOM 2257 C CA . ARG A 1 287 ? -9.094 38.844 5.676 1 92.44 287 ARG A CA 1
ATOM 2258 C C . ARG A 1 287 ? -7.629 38.781 6.105 1 92.44 287 ARG A C 1
ATOM 2260 O O . ARG A 1 287 ? -6.816 38.094 5.469 1 92.44 287 ARG A O 1
ATOM 2267 N N . LEU A 1 288 ? -7.363 39.469 7.203 1 93.19 288 LEU A N 1
ATOM 2268 C CA . LEU A 1 288 ? -5.98 39.531 7.664 1 93.19 288 LEU A CA 1
ATOM 2269 C C . LEU A 1 288 ? -5.793 38.656 8.914 1 93.19 288 LEU A C 1
ATOM 2271 O O . LEU A 1 288 ? -4.688 38.188 9.18 1 93.19 288 LEU A O 1
ATOM 2275 N N . PHE A 1 289 ? -6.922 38.5 9.602 1 92.19 289 PHE A N 1
ATOM 2276 C CA . PHE A 1 289 ? -6.836 37.875 10.906 1 92.19 289 PHE A CA 1
ATOM 2277 C C . PHE A 1 289 ? -7.84 36.719 11.016 1 92.19 289 PHE A C 1
ATOM 2279 O O . PHE A 1 289 ? -8.82 36.688 10.273 1 92.19 289 PHE A O 1
ATOM 2286 N N . ALA A 1 290 ? -7.469 35.812 11.891 1 90.69 290 ALA A N 1
ATOM 2287 C CA . ALA A 1 290 ? -8.414 34.812 12.352 1 90.69 290 ALA A CA 1
ATOM 2288 C C . ALA A 1 290 ? -8.266 34.562 13.852 1 90.69 290 ALA A C 1
ATOM 2290 O O . ALA A 1 290 ? -7.176 34.719 14.406 1 90.69 290 ALA A O 1
ATOM 2291 N N . SER A 1 291 ? -9.312 34.25 14.43 1 89.31 291 SER A N 1
ATOM 2292 C CA . SER A 1 291 ? -9.297 33.969 15.859 1 89.31 291 SER A CA 1
ATOM 2293 C C . SER A 1 291 ? -8.945 32.5 16.125 1 89.31 291 SER A C 1
ATOM 2295 O O . SER A 1 291 ? -9.328 31.609 15.367 1 89.31 291 SER A O 1
ATOM 2297 N N . THR A 1 292 ? -8.18 32.312 17.188 1 84.12 292 THR A N 1
ATOM 2298 C CA . THR A 1 292 ? -7.855 30.969 17.641 1 84.12 292 THR A CA 1
ATOM 2299 C C . THR A 1 292 ? -8.875 30.5 18.672 1 84.12 292 THR A C 1
ATOM 2301 O O . THR A 1 292 ? -9.797 31.234 19.031 1 84.12 292 THR A O 1
ATOM 2304 N N . SER A 1 293 ? -8.734 29.297 19.109 1 76.88 293 SER A N 1
ATOM 2305 C CA . SER A 1 293 ? -9.648 28.719 20.094 1 76.88 293 SER A CA 1
ATOM 2306 C C . SER A 1 293 ? -9.555 29.469 21.422 1 76.88 293 SER A C 1
ATOM 2308 O O . SER A 1 293 ? -10.508 29.484 22.203 1 76.88 293 SER A O 1
ATOM 2310 N N . THR A 1 294 ? -8.406 30.062 21.625 1 75.88 294 THR A N 1
ATOM 2311 C CA . THR A 1 294 ? -8.227 30.812 22.859 1 75.88 294 THR A CA 1
ATOM 2312 C C . THR A 1 294 ? -8.773 32.25 22.703 1 75.88 294 THR A C 1
ATOM 2314 O O . THR A 1 294 ? -8.766 33.031 23.656 1 75.88 294 THR A O 1
ATOM 2317 N N . GLY A 1 295 ? -9.141 32.594 21.531 1 78.44 295 GLY A N 1
ATOM 2318 C CA . GLY A 1 295 ? -9.695 33.938 21.297 1 78.44 295 GLY A CA 1
ATOM 2319 C C . GLY A 1 295 ? -8.664 34.906 20.797 1 78.44 295 GLY A C 1
ATOM 2320 O O . GLY A 1 295 ? -9.008 36.031 20.422 1 78.44 295 GLY A O 1
ATOM 2321 N N . ARG A 1 296 ? -7.469 34.531 20.781 1 84.12 296 ARG A N 1
ATOM 2322 C CA . ARG A 1 296 ? -6.414 35.406 20.281 1 84.12 296 ARG A CA 1
ATOM 2323 C C . ARG A 1 296 ? -6.531 35.562 18.766 1 84.12 296 ARG A C 1
ATOM 2325 O O . ARG A 1 296 ? -6.801 34.625 18.031 1 84.12 296 ARG A O 1
ATOM 2332 N N . MET A 1 297 ? -6.414 36.812 18.359 1 88.94 297 MET A N 1
ATOM 2333 C CA . MET A 1 297 ? -6.414 37.125 16.922 1 88.94 297 MET A CA 1
ATOM 2334 C C . MET A 1 297 ? -5 37.062 16.359 1 88.94 297 MET A C 1
ATOM 2336 O O . MET A 1 297 ? -4.105 37.781 16.844 1 88.94 297 MET A O 1
ATOM 2340 N N . VAL A 1 298 ? -4.852 36.25 15.406 1 91.62 298 VAL A N 1
ATOM 2341 C CA . VAL A 1 298 ? -3.523 36.094 14.828 1 91.62 298 VAL A CA 1
ATOM 2342 C C . VAL A 1 298 ? -3.6 36.25 13.305 1 91.62 298 VAL A C 1
ATOM 2344 O O . VAL A 1 298 ? -4.66 36.031 12.711 1 91.62 298 VAL A O 1
ATOM 2347 N N . PRO A 1 299 ? -2.463 36.656 12.703 1 94 299 PRO A N 1
ATOM 2348 C CA . PRO A 1 299 ? -2.449 36.719 11.234 1 94 299 PRO A CA 1
ATOM 2349 C C . PRO A 1 299 ? -2.744 35.375 10.594 1 94 299 PRO A C 1
ATOM 2351 O O . PRO A 1 299 ? -2.342 34.344 11.125 1 94 299 PRO A O 1
ATOM 2354 N N . LEU A 1 300 ? -3.35 35.375 9.43 1 94.25 300 LEU A N 1
ATOM 2355 C CA . LEU A 1 300 ? -3.73 34.156 8.734 1 94.25 300 LEU A CA 1
ATOM 2356 C C . LEU A 1 300 ? -2.502 33.312 8.398 1 94.25 300 LEU A C 1
ATOM 2358 O O . LEU A 1 300 ? -2.58 32.094 8.328 1 94.25 300 LEU A O 1
ATOM 2362 N N . THR A 1 301 ? -1.398 33.938 8.195 1 96.25 301 THR A N 1
ATOM 2363 C CA . THR A 1 301 ? -0.162 33.281 7.805 1 96.25 301 THR A CA 1
ATOM 2364 C C . THR A 1 301 ? 0.286 32.281 8.883 1 96.25 301 THR A C 1
ATOM 2366 O O . THR A 1 301 ? 1.088 31.391 8.609 1 96.25 301 THR A O 1
ATOM 2369 N N . HIS A 1 302 ? -0.26 32.438 10.055 1 94 302 HIS A N 1
ATOM 2370 C CA . HIS A 1 302 ? 0.136 31.609 11.18 1 94 302 HIS A CA 1
ATOM 2371 C C . HIS A 1 302 ? -0.452 30.203 11.062 1 94 302 HIS A C 1
ATOM 2373 O O . HIS A 1 302 ? -0.006 29.281 11.742 1 94 302 HIS A O 1
ATOM 2379 N N . PHE A 1 303 ? -1.423 30.031 10.289 1 94 303 PHE A N 1
ATOM 2380 C CA . PHE A 1 303 ? -2.1 28.75 10.172 1 94 303 PHE A CA 1
ATOM 2381 C C . PHE A 1 303 ? -1.461 27.906 9.078 1 94 303 PHE A C 1
ATOM 2383 O O . PHE A 1 303 ? -1.84 26.75 8.875 1 94 303 PHE A O 1
ATOM 2390 N N . VAL A 1 304 ? -0.481 28.484 8.383 1 96.62 304 VAL A N 1
ATOM 2391 C CA . VAL A 1 304 ? 0.195 27.766 7.305 1 96.62 304 VAL A CA 1
ATOM 2392 C C . VAL A 1 304 ? 1.67 27.578 7.656 1 96.62 304 VAL A C 1
ATOM 2394 O O . VAL A 1 304 ? 2.34 28.531 8.078 1 96.62 304 VAL A O 1
ATOM 2397 N N . SER A 1 305 ? 2.104 26.422 7.652 1 95.88 305 SER A N 1
ATOM 2398 C CA . SER A 1 305 ? 3.506 26.062 7.828 1 95.88 305 SER A CA 1
ATOM 2399 C C . SER A 1 305 ? 3.867 24.828 7.012 1 95.88 305 SER A C 1
ATOM 2401 O O . SER A 1 305 ? 3.062 23.891 6.883 1 95.88 305 SER A O 1
ATOM 2403 N N . PRO A 1 306 ? 5.062 24.875 6.41 1 95.94 306 PRO A N 1
ATOM 2404 C CA . PRO A 1 306 ? 5.43 23.672 5.641 1 95.94 306 PRO A CA 1
ATOM 2405 C C . PRO A 1 306 ? 5.391 22.406 6.48 1 95.94 306 PRO A C 1
ATOM 2407 O O . PRO A 1 306 ? 5.961 22.359 7.574 1 95.94 306 PRO A O 1
ATOM 2410 N N . ILE A 1 307 ? 4.699 21.453 5.992 1 96.75 307 ILE A N 1
ATOM 2411 C CA . ILE A 1 307 ? 4.551 20.188 6.68 1 96.75 307 ILE A CA 1
ATOM 2412 C C . ILE A 1 307 ? 4.973 19.047 5.754 1 96.75 307 ILE A C 1
ATOM 2414 O O . ILE A 1 307 ? 4.648 19.047 4.566 1 96.75 307 ILE A O 1
ATOM 2418 N N . GLN A 1 308 ? 5.785 18.141 6.309 1 95.75 308 GLN A N 1
ATOM 2419 C CA . GLN A 1 308 ? 6.176 16.938 5.602 1 95.75 308 GLN A CA 1
ATOM 2420 C C . GLN A 1 308 ? 5.707 15.688 6.352 1 95.75 308 GLN A C 1
ATOM 2422 O O . GLN A 1 308 ? 5.746 15.641 7.582 1 95.75 308 GLN A O 1
ATOM 2427 N N . ALA A 1 309 ? 5.18 14.789 5.594 1 94.06 309 ALA A N 1
ATOM 2428 C CA . ALA A 1 309 ? 4.793 13.508 6.184 1 94.06 309 ALA A CA 1
ATOM 2429 C C . ALA A 1 309 ? 5.938 12.508 6.121 1 94.06 309 ALA A C 1
ATOM 2431 O O . ALA A 1 309 ? 6.594 12.367 5.082 1 94.06 309 ALA A O 1
ATOM 2432 N N . GLU A 1 310 ? 6.168 11.836 7.195 1 87.38 310 GLU A N 1
ATOM 2433 C CA . GLU A 1 310 ? 7.207 10.812 7.18 1 87.38 310 GLU A CA 1
ATOM 2434 C C . GLU A 1 310 ? 6.832 9.656 6.258 1 87.38 310 GLU A C 1
ATOM 2436 O O . GLU A 1 310 ? 7.668 9.148 5.508 1 87.38 310 GLU A O 1
ATOM 2441 N N . PHE A 1 311 ? 5.617 9.25 6.359 1 90.94 311 PHE A N 1
ATOM 2442 C CA . PHE A 1 311 ? 5.086 8.18 5.527 1 90.94 311 PHE A CA 1
ATOM 2443 C C . PHE A 1 311 ? 3.656 8.484 5.098 1 90.94 311 PHE A C 1
ATOM 2445 O O . PHE A 1 311 ? 2.975 9.297 5.727 1 90.94 311 PHE A O 1
ATOM 2452 N N . GLY A 1 312 ? 3.326 7.93 4.02 1 92.25 312 GLY A N 1
ATOM 2453 C CA . GLY A 1 312 ? 1.919 7.941 3.654 1 92.25 312 GLY A CA 1
ATOM 2454 C C . GLY A 1 312 ? 1.59 8.961 2.58 1 92.25 312 GLY A C 1
ATOM 2455 O O . GLY A 1 312 ? 0.542 8.875 1.937 1 92.25 312 GLY A O 1
ATOM 2456 N N . LEU A 1 313 ? 2.393 9.969 2.443 1 96.19 313 LEU A N 1
ATOM 2457 C CA . LEU A 1 313 ? 2.209 10.969 1.393 1 96.19 313 LEU A CA 1
ATOM 2458 C C . LEU A 1 313 ? 3.453 11.07 0.518 1 96.19 313 LEU A C 1
ATOM 2460 O O . LEU A 1 313 ? 4.461 11.656 0.929 1 96.19 313 LEU A O 1
ATOM 2464 N N . ASP A 1 314 ? 3.316 10.664 -0.685 1 94.69 314 ASP A N 1
ATOM 2465 C CA . ASP A 1 314 ? 4.516 10.578 -1.516 1 94.69 314 ASP A CA 1
ATOM 2466 C C . ASP A 1 314 ? 4.539 11.688 -2.561 1 94.69 314 ASP A C 1
ATOM 2468 O O . ASP A 1 314 ? 5.586 11.984 -3.141 1 94.69 314 ASP A O 1
ATOM 2472 N N . SER A 1 315 ? 3.41 12.336 -2.803 1 95.19 315 SER A N 1
ATOM 2473 C CA . SER A 1 315 ? 3.318 13.352 -3.85 1 95.19 315 SER A CA 1
ATOM 2474 C C . SER A 1 315 ? 2.332 14.445 -3.469 1 95.19 315 SER A C 1
ATOM 2476 O O . SER A 1 315 ? 1.518 14.273 -2.561 1 95.19 315 SER A O 1
ATOM 2478 N N . PRO A 1 316 ? 2.475 15.617 -4.141 1 96.06 316 PRO A N 1
ATOM 2479 C CA . PRO A 1 316 ? 1.479 16.656 -3.92 1 96.06 316 PRO A CA 1
ATOM 2480 C C . PRO A 1 316 ? 0.056 16.203 -4.223 1 96.06 316 PRO A C 1
ATOM 2482 O O . PRO A 1 316 ? -0.896 16.641 -3.578 1 96.06 316 PRO A O 1
ATOM 2485 N N . GLN A 1 317 ? -0.065 15.312 -5.137 1 95.31 317 GLN A N 1
ATOM 2486 C CA . GLN A 1 317 ? -1.382 14.773 -5.453 1 95.31 317 GLN A CA 1
ATOM 2487 C C . GLN A 1 317 ? -1.931 13.945 -4.293 1 95.31 317 GLN A C 1
ATOM 2489 O O . GLN A 1 317 ? -3.123 14.008 -3.986 1 95.31 317 GLN A O 1
ATOM 2494 N N . ASP A 1 318 ? -1.031 13.172 -3.693 1 95.88 318 ASP A N 1
ATOM 2495 C CA . ASP A 1 318 ? -1.424 12.43 -2.498 1 95.88 318 ASP A CA 1
ATOM 2496 C C . ASP A 1 318 ? -1.89 13.375 -1.393 1 95.88 318 ASP A C 1
ATOM 2498 O O . ASP A 1 318 ? -2.828 13.062 -0.657 1 95.88 318 ASP A O 1
ATOM 2502 N N . ALA A 1 319 ? -1.175 14.469 -1.307 1 97.81 319 ALA A N 1
ATOM 2503 C CA . ALA A 1 319 ? -1.534 15.453 -0.288 1 97.81 319 ALA A CA 1
ATOM 2504 C C . ALA A 1 319 ? -2.943 15.992 -0.518 1 97.81 319 ALA A C 1
ATOM 2506 O O . ALA A 1 319 ? -3.738 16.094 0.42 1 97.81 319 ALA A O 1
ATOM 2507 N N . ALA A 1 320 ? -3.213 16.359 -1.759 1 97.88 320 ALA A N 1
ATOM 2508 C CA . ALA A 1 320 ? -4.547 16.859 -2.088 1 97.88 320 ALA A CA 1
ATOM 2509 C C . ALA A 1 320 ? -5.613 15.797 -1.814 1 97.88 320 ALA A C 1
ATOM 2511 O O . ALA A 1 320 ? -6.695 16.109 -1.315 1 97.88 320 ALA A O 1
ATOM 2512 N N . ARG A 1 321 ? -5.301 14.578 -2.143 1 97.69 321 ARG A N 1
ATOM 2513 C CA . ARG A 1 321 ? -6.238 13.484 -1.894 1 97.69 321 ARG A CA 1
ATOM 2514 C C . ARG A 1 321 ? -6.469 13.289 -0.398 1 97.69 321 ARG A C 1
ATOM 2516 O O . ARG A 1 321 ? -7.609 13.164 0.05 1 97.69 321 ARG A O 1
ATOM 2523 N N . PHE A 1 322 ? -5.418 13.305 0.355 1 97.94 322 PHE A N 1
ATOM 2524 C CA . PHE A 1 322 ? -5.473 13.148 1.805 1 97.94 322 PHE A CA 1
ATOM 2525 C C . PHE A 1 322 ? -6.379 14.203 2.426 1 97.94 322 PHE A C 1
ATOM 2527 O O . PHE A 1 322 ? -7.277 13.883 3.207 1 97.94 322 PHE A O 1
ATOM 2534 N N . VAL A 1 323 ? -6.156 15.414 2.045 1 98.5 323 VAL A N 1
ATOM 2535 C CA . VAL A 1 323 ? -6.914 16.516 2.619 1 98.5 323 VAL A CA 1
ATOM 2536 C C . VAL A 1 323 ? -8.383 16.422 2.207 1 98.5 323 VAL A C 1
ATOM 2538 O O . VAL A 1 323 ? -9.273 16.719 2.994 1 98.5 323 VAL A O 1
ATOM 2541 N N . SER A 1 324 ? -8.664 15.961 0.987 1 97.44 324 SER A N 1
ATOM 2542 C CA . SER A 1 324 ? -10.031 15.844 0.487 1 97.44 324 SER A CA 1
ATOM 2543 C C . SER A 1 324 ? -10.805 14.773 1.246 1 97.44 324 SER A C 1
ATOM 2545 O O . SER A 1 324 ? -12.039 14.75 1.206 1 97.44 324 SER A O 1
ATOM 2547 N N . LEU A 1 325 ? -10.086 13.883 1.903 1 97.56 325 LEU A N 1
ATOM 2548 C CA . LEU A 1 325 ? -10.734 12.797 2.625 1 97.56 325 LEU A CA 1
ATOM 2549 C C . LEU A 1 325 ? -11.18 13.25 4.012 1 97.56 325 LEU A C 1
ATOM 2551 O O . LEU A 1 325 ? -11.977 12.57 4.668 1 97.56 325 LEU A O 1
ATOM 2555 N N . LEU A 1 326 ? -10.633 14.359 4.492 1 97.56 326 LEU A N 1
ATOM 2556 C CA . LEU A 1 326 ? -11.078 14.914 5.762 1 97.56 326 LEU A CA 1
ATOM 2557 C C . LEU A 1 326 ? -12.484 15.492 5.637 1 97.56 326 LEU A C 1
ATOM 2559 O O . LEU A 1 326 ? -12.805 16.156 4.645 1 97.56 326 LEU A O 1
ATOM 2563 N N . ARG A 1 327 ? -13.289 15.242 6.605 1 96.12 327 ARG A N 1
ATOM 2564 C CA . ARG A 1 327 ? -14.695 15.625 6.527 1 96.12 327 ARG A CA 1
ATOM 2565 C C . ARG A 1 327 ? -14.859 17.141 6.699 1 96.12 327 ARG A C 1
ATOM 2567 O O . ARG A 1 327 ? -14.195 17.734 7.543 1 96.12 327 ARG A O 1
ATOM 2574 N N . VAL A 1 328 ? -15.719 17.688 5.906 1 94.12 328 VAL A N 1
ATOM 2575 C CA . VAL A 1 328 ? -16.031 19.109 6.008 1 94.12 328 VAL A CA 1
ATOM 2576 C C . VAL A 1 328 ? -17.281 19.297 6.867 1 94.12 328 VAL A C 1
ATOM 2578 O O . VAL A 1 328 ? -18.312 18.688 6.617 1 94.12 328 VAL A O 1
ATOM 2581 N N . THR A 1 329 ? -17.172 19.797 7.957 1 87.75 329 THR A N 1
ATOM 2582 C CA . THR A 1 329 ? -18.297 20.047 8.844 1 87.75 329 THR A CA 1
ATOM 2583 C C . THR A 1 329 ? -19.047 21.312 8.414 1 87.75 329 THR A C 1
ATOM 2585 O O . THR A 1 329 ? -18.438 22.266 7.926 1 87.75 329 THR A O 1
ATOM 2588 N N . ALA A 1 330 ? -20.391 20.953 8.023 1 62.5 330 ALA A N 1
ATOM 2589 C CA . ALA A 1 330 ? -21.266 22.078 7.691 1 62.5 330 ALA A CA 1
ATOM 2590 C C . ALA A 1 330 ? -21.312 23.094 8.828 1 62.5 330 ALA A C 1
ATOM 2592 O O . ALA A 1 330 ? -21.75 22.781 9.938 1 62.5 330 ALA A O 1
ATOM 2593 N N . GLU A 1 331 ? -20.422 23.531 9.375 1 48.28 331 GLU A N 1
ATOM 2594 C CA . GLU A 1 331 ? -20.984 24.547 10.266 1 48.28 331 GLU A CA 1
ATOM 2595 C C . GLU A 1 331 ? -22.344 25.031 9.766 1 48.28 331 GLU A C 1
ATOM 2597 O O . GLU A 1 331 ? -22.688 24.828 8.602 1 48.28 331 GLU A O 1
ATOM 2602 N N . GLY A 1 332 ? -23.281 25.719 10.602 1 36.44 332 GLY A N 1
ATOM 2603 C CA . GLY A 1 332 ? -24.234 26.781 10.305 1 36.44 332 GLY A CA 1
ATOM 2604 C C . GLY A 1 332 ? -23.906 27.516 9.016 1 36.44 332 GLY A C 1
ATOM 2605 O O . GLY A 1 332 ? -22.906 28.234 8.938 1 36.44 332 GLY A O 1
ATOM 2606 N N . THR A 1 333 ? -24.016 26.859 7.891 1 34.88 333 THR A N 1
ATOM 2607 C CA . THR A 1 333 ? -24.078 27.734 6.715 1 34.88 333 THR A CA 1
ATOM 2608 C C . THR A 1 333 ? -24.391 29.172 7.117 1 34.88 333 THR A C 1
ATOM 2610 O O . THR A 1 333 ? -25.547 29.594 7.047 1 34.88 333 THR A O 1
ATOM 2613 N N . GLY A 1 334 ? -24.422 29.609 8.242 1 31.69 334 GLY A N 1
ATOM 2614 C CA . GLY A 1 334 ? -24.422 31.062 8.047 1 31.69 334 GLY A CA 1
ATOM 2615 C C . GLY A 1 334 ? -23.531 31.5 6.902 1 31.69 334 GLY A C 1
ATOM 2616 O O . GLY A 1 334 ? -22.594 30.797 6.527 1 31.69 334 GLY A O 1
ATOM 2617 N N . SER A 1 335 ? -24.109 32.031 5.883 1 29.58 335 SER A N 1
ATOM 2618 C CA . SER A 1 335 ? -23.453 32.812 4.82 1 29.58 335 SER A CA 1
ATOM 2619 C C . SER A 1 335 ? -21.984 33.062 5.148 1 29.58 335 SER A C 1
ATOM 2621 O O . SER A 1 335 ? -21.672 33.594 6.227 1 29.58 335 SER A O 1
ATOM 2623 N N . ILE A 1 336 ? -21.109 32.281 4.828 1 32.94 336 ILE A N 1
ATOM 2624 C CA . ILE A 1 336 ? -19.891 33.062 4.633 1 32.94 336 ILE A CA 1
ATOM 2625 C C . ILE A 1 336 ? -20.25 34.469 4.152 1 32.94 336 ILE A C 1
ATOM 2627 O O . ILE A 1 336 ? -20.125 34.75 2.961 1 32.94 336 ILE A O 1
ATOM 2631 N N . GLY A 1 337 ? -21.5 34.844 3.998 1 29.34 337 GLY A N 1
ATOM 2632 C CA . GLY A 1 337 ? -21.672 36.25 3.648 1 29.34 337 GLY A CA 1
ATOM 2633 C C . GLY A 1 337 ? -20.562 37.125 4.203 1 29.34 337 GLY A C 1
ATOM 2634 O O . GLY A 1 337 ? -19.672 36.656 4.91 1 29.34 337 GLY A O 1
ATOM 2635 N N . ALA A 1 338 ? -21.062 38.469 4.504 1 28.89 338 ALA A N 1
ATOM 2636 C CA . ALA A 1 338 ? -20.328 39.688 4.898 1 28.89 338 ALA A CA 1
ATOM 2637 C C . ALA A 1 338 ? -19.25 39.344 5.922 1 28.89 338 ALA A C 1
ATOM 2639 O O . ALA A 1 338 ? -19.344 38.344 6.637 1 28.89 338 ALA A O 1
ATOM 2640 N N . LEU A 1 339 ? -18.172 40.094 5.949 1 30.72 339 LEU A N 1
ATOM 2641 C CA . LEU A 1 339 ? -17.297 40.719 6.934 1 30.72 339 LEU A CA 1
ATOM 2642 C C . LEU A 1 339 ? -17.922 40.656 8.328 1 30.72 339 LEU A C 1
ATOM 2644 O O . LEU A 1 339 ? -17.547 41.438 9.211 1 30.72 339 LEU A O 1
ATOM 2648 N N . SER A 1 340 ? -19.219 40.312 8.391 1 33.44 340 SER A N 1
ATOM 2649 C CA . SER A 1 340 ? -19.578 40.625 9.766 1 33.44 340 SER A CA 1
ATOM 2650 C C . SER A 1 340 ? -18.562 40.031 10.75 1 33.44 340 SER A C 1
ATOM 2652 O O . SER A 1 340 ? -17.984 38.969 10.484 1 33.44 340 SER A O 1
ATOM 2654 N N . LEU A 1 341 ? -18 40.812 11.453 1 35.62 341 LEU A N 1
ATOM 2655 C CA . LEU A 1 341 ? -17.094 40.688 12.586 1 35.62 341 LEU A CA 1
ATOM 2656 C C . LEU A 1 341 ? -17.266 39.312 13.25 1 35.62 341 LEU A C 1
ATOM 2658 O O . LEU A 1 341 ? -16.672 39.031 14.297 1 35.62 341 LEU A O 1
ATOM 2662 N N . GLU A 1 342 ? -18.453 38.719 13.148 1 39.88 342 GLU A N 1
ATOM 2663 C CA . GLU A 1 342 ? -18.609 37.5 13.945 1 39.88 342 GLU A CA 1
ATOM 2664 C C . GLU A 1 342 ? -17.625 36.438 13.516 1 39.88 342 GLU A C 1
ATOM 2666 O O . GLU A 1 342 ? -17.359 36.25 12.32 1 39.88 342 GLU A O 1
ATOM 2671 N N . GLU A 1 343 ? -16.781 35.688 14.562 1 48.53 343 GLU A N 1
ATOM 2672 C CA . GLU A 1 343 ? -15.477 35.156 14.938 1 48.53 343 GLU A CA 1
ATOM 2673 C C . GLU A 1 343 ? -15.086 33.969 14.039 1 48.53 343 GLU A C 1
ATOM 2675 O O . GLU A 1 343 ? -15.734 32.938 14.055 1 48.53 343 GLU A O 1
ATOM 2680 N N . SER A 1 344 ? -14.758 34.188 12.82 1 61.97 344 SER A N 1
ATOM 2681 C CA . SER A 1 344 ? -14.094 33.188 11.984 1 61.97 344 SER A CA 1
ATOM 2682 C C . SER A 1 344 ? -13.008 32.469 12.758 1 61.97 344 SER A C 1
ATOM 2684 O O . SER A 1 344 ? -11.93 33.031 13.008 1 61.97 344 SER A O 1
ATOM 2686 N N . SER A 1 345 ? -13.273 31.719 13.469 1 81.5 345 SER A N 1
ATOM 2687 C CA . SER A 1 345 ? -12.359 30.906 14.266 1 81.5 345 SER A CA 1
ATOM 2688 C C . SER A 1 345 ? -11.797 29.75 13.445 1 81.5 345 SER A C 1
ATOM 2690 O O . SER A 1 345 ? -12.531 29.078 12.719 1 81.5 345 SER A O 1
ATOM 2692 N N . TRP A 1 346 ? -10.516 29.844 13.281 1 89.19 346 TRP A N 1
ATOM 2693 C CA . TRP A 1 346 ? -9.836 28.719 12.648 1 89.19 346 TRP A CA 1
ATOM 2694 C C . TRP A 1 346 ? -9.344 27.719 13.688 1 89.19 346 TRP A C 1
ATOM 2696 O O . TRP A 1 346 ? -8.773 28.109 14.711 1 89.19 346 TRP A O 1
ATOM 2706 N N . LEU A 1 347 ? -9.602 26.531 13.398 1 91.19 347 LEU A N 1
ATOM 2707 C CA . LEU A 1 347 ? -9.055 25.5 14.266 1 91.19 347 LEU A CA 1
ATOM 2708 C C . LEU A 1 347 ? -7.535 25.438 14.141 1 91.19 347 LEU A C 1
ATOM 2710 O O . LEU A 1 347 ? -6.992 25.641 13.055 1 91.19 347 LEU A O 1
ATOM 2714 N N . SER A 1 348 ? -6.918 25.156 15.289 1 92.38 348 SER A N 1
ATOM 2715 C CA . SER A 1 348 ? -5.492 24.859 15.195 1 92.38 348 SER A CA 1
ATOM 2716 C C . SER A 1 348 ? -5.25 23.594 14.391 1 92.38 348 SER A C 1
ATOM 2718 O O . SER A 1 348 ? -6.078 22.672 14.398 1 92.38 348 SER A O 1
ATOM 2720 N N . PRO A 1 349 ? -4.113 23.547 13.68 1 94 349 PRO A N 1
ATOM 2721 C CA . PRO A 1 349 ? -3.816 22.328 12.922 1 94 349 PRO A CA 1
ATOM 2722 C C . PRO A 1 349 ? -3.84 21.078 13.797 1 94 349 PRO A C 1
ATOM 2724 O O . PRO A 1 349 ? -4.285 20.016 13.344 1 94 349 PRO A O 1
ATOM 2727 N N . PHE A 1 350 ? -3.387 21.219 15.062 1 95.69 350 PHE A N 1
ATOM 2728 C CA . PHE A 1 350 ? -3.402 20.109 16.016 1 95.69 350 PHE A CA 1
ATOM 2729 C C . PHE A 1 350 ? -4.816 19.578 16.203 1 95.69 350 PHE A C 1
ATOM 2731 O O . PHE A 1 350 ? -5.059 18.375 16.078 1 95.69 350 PHE A O 1
ATOM 2738 N N . ILE A 1 351 ? -5.73 20.422 16.375 1 94.88 351 ILE A N 1
ATOM 2739 C CA . ILE A 1 351 ? -7.109 20.031 16.656 1 94.88 351 ILE A CA 1
ATOM 2740 C C . ILE A 1 351 ? -7.773 19.531 15.375 1 94.88 351 ILE A C 1
ATOM 2742 O O . ILE A 1 351 ? -8.492 18.531 15.391 1 94.88 351 ILE A O 1
ATOM 2746 N N . PHE A 1 352 ? -7.578 20.25 14.273 1 95.5 352 PHE A N 1
ATOM 2747 C CA . PHE A 1 352 ? -8.133 19.859 12.984 1 95.5 352 PHE A CA 1
ATOM 2748 C C . PHE A 1 352 ? -7.734 18.438 12.633 1 95.5 352 PHE A C 1
ATOM 2750 O O . PHE A 1 352 ? -8.586 17.609 12.289 1 95.5 352 PHE A O 1
ATOM 2757 N N . LEU A 1 353 ? -6.43 18.156 12.758 1 97.25 353 LEU A N 1
ATOM 2758 C CA . LEU A 1 353 ? -5.902 16.844 12.43 1 97.25 353 LEU A CA 1
ATOM 2759 C C . LEU A 1 353 ? -6.438 15.789 13.391 1 97.25 353 LEU A C 1
ATOM 2761 O O . LEU A 1 353 ? -6.758 14.672 12.969 1 97.25 353 LEU A O 1
ATOM 2765 N N . SER A 1 354 ? -6.535 16.125 14.617 1 97.19 354 SER A N 1
ATOM 2766 C CA . SER A 1 354 ? -7.004 15.172 15.625 1 97.19 354 SER A CA 1
ATOM 2767 C C . SER A 1 354 ? -8.477 14.836 15.422 1 97.19 354 SER A C 1
ATOM 2769 O O . SER A 1 354 ? -8.914 13.727 15.742 1 97.19 354 SER A O 1
ATOM 2771 N N . GLN A 1 355 ? -9.203 15.781 14.891 1 96.56 355 GLN A N 1
ATOM 2772 C CA . GLN A 1 355 ? -10.633 15.578 14.672 1 96.56 355 GLN A CA 1
ATOM 2773 C C . GLN A 1 355 ? -10.891 14.883 13.344 1 96.56 355 GLN A C 1
ATOM 2775 O O . GLN A 1 355 ? -11.953 14.281 13.148 1 96.56 355 GLN A O 1
ATOM 2780 N N . ARG A 1 356 ? -10.055 15.055 12.406 1 96.94 356 ARG A N 1
ATOM 2781 C CA . ARG A 1 356 ? -10.195 14.562 11.039 1 96.94 356 ARG A CA 1
ATOM 2782 C C . ARG A 1 356 ? -11.398 15.195 10.352 1 96.94 356 ARG A C 1
ATOM 2784 O O . ARG A 1 356 ? -12.055 14.562 9.523 1 96.94 356 ARG A O 1
ATOM 2791 N N . GLN A 1 357 ? -11.781 16.312 10.828 1 95.81 357 GLN A N 1
ATOM 2792 C CA . GLN A 1 357 ? -12.852 17.125 10.25 1 95.81 357 GLN A CA 1
ATOM 2793 C C . GLN A 1 357 ? -12.703 18.594 10.641 1 95.81 357 GLN A C 1
ATOM 2795 O O . GLN A 1 357 ? -12.094 18.906 11.664 1 95.81 357 GLN A O 1
ATOM 2800 N N . GLY A 1 358 ? -13.164 19.453 9.828 1 94.81 358 GLY A N 1
ATOM 2801 C CA . GLY A 1 358 ? -13.062 20.891 10.07 1 94.81 358 GLY A CA 1
ATOM 2802 C C . GLY A 1 358 ? -13.703 21.734 8.977 1 94.81 358 GLY A C 1
ATOM 2803 O O . GLY A 1 358 ? -14.625 21.266 8.305 1 94.81 358 GLY A O 1
ATOM 2804 N N . TYR A 1 359 ? -13.281 22.938 8.938 1 92.31 359 TYR A N 1
ATOM 2805 C CA . TYR A 1 359 ? -13.875 23.891 8.008 1 92.31 359 TYR A CA 1
ATOM 2806 C C . TYR A 1 359 ? -13.039 24 6.738 1 92.31 359 TYR A C 1
ATOM 2808 O O . TYR A 1 359 ? -11.938 23.469 6.668 1 92.31 359 TYR A O 1
ATOM 2816 N N . HIS A 1 360 ? -13.594 24.719 5.75 1 93.75 360 HIS A N 1
ATOM 2817 C CA . HIS A 1 360 ? -12.922 24.891 4.469 1 93.75 360 HIS A CA 1
ATOM 2818 C C . HIS A 1 360 ? -11.562 25.562 4.648 1 93.75 360 HIS A C 1
ATOM 2820 O O . HIS A 1 360 ? -10.602 25.219 3.953 1 93.75 360 HIS A O 1
ATOM 2826 N N . CYS A 1 361 ? -11.523 26.469 5.609 1 94.31 361 CYS A N 1
ATOM 2827 C CA . CYS A 1 361 ? -10.281 27.203 5.824 1 94.31 361 CYS A CA 1
ATOM 2828 C C . CYS A 1 361 ? -9.18 26.266 6.34 1 94.31 361 CYS A C 1
ATOM 2830 O O . CYS A 1 361 ? -8.016 26.422 5.969 1 94.31 361 CYS A O 1
ATOM 2832 N N . ASN A 1 362 ? -9.57 25.328 7.219 1 95.5 362 ASN A N 1
ATOM 2833 C CA . ASN A 1 362 ? -8.594 24.375 7.742 1 95.5 362 ASN A CA 1
ATOM 2834 C C . ASN A 1 362 ? -8.062 23.453 6.645 1 95.5 362 ASN A C 1
ATOM 2836 O O . ASN A 1 362 ? -6.875 23.141 6.613 1 95.5 362 ASN A O 1
ATOM 2840 N N . HIS A 1 363 ? -8.961 23.062 5.793 1 97.31 363 HIS A N 1
ATOM 2841 C CA . HIS A 1 363 ? -8.562 22.219 4.676 1 97.31 363 HIS A CA 1
ATOM 2842 C C . HIS A 1 363 ? -7.562 22.938 3.773 1 97.31 363 HIS A C 1
ATOM 2844 O O . HIS A 1 363 ? -6.539 22.359 3.398 1 97.31 363 HIS A O 1
ATOM 2850 N N . ALA A 1 364 ? -7.867 24.125 3.451 1 97.88 364 ALA A N 1
ATOM 2851 C CA . ALA A 1 364 ? -6.992 24.906 2.574 1 97.88 364 ALA A CA 1
ATOM 2852 C C . ALA A 1 364 ? -5.633 25.141 3.225 1 97.88 364 ALA A C 1
ATOM 2854 O O . ALA A 1 364 ? -4.594 25.016 2.57 1 97.88 364 ALA A O 1
ATOM 2855 N N . ALA A 1 365 ? -5.652 25.484 4.48 1 97.31 365 ALA A N 1
ATOM 2856 C CA . ALA A 1 365 ? -4.406 25.734 5.199 1 97.31 365 ALA A CA 1
ATOM 2857 C C . ALA A 1 365 ? -3.533 24.484 5.238 1 97.31 365 ALA A C 1
ATOM 2859 O O . ALA A 1 365 ? -2.316 24.562 5.055 1 97.31 365 ALA A O 1
ATOM 2860 N N . LEU A 1 366 ? -4.16 23.391 5.488 1 98.19 366 LEU A N 1
ATOM 2861 C CA . LEU A 1 366 ? -3.406 22.141 5.547 1 98.19 366 LEU A CA 1
ATOM 2862 C C . LEU A 1 366 ? -2.834 21.781 4.18 1 98.19 366 LEU A C 1
ATOM 2864 O O . LEU A 1 366 ? -1.668 21.406 4.07 1 98.19 366 LEU A O 1
ATOM 2868 N N . LEU A 1 367 ? -3.662 21.844 3.158 1 98.69 367 LEU A N 1
ATOM 2869 C CA . LEU A 1 367 ? -3.176 21.531 1.822 1 98.69 367 LEU A CA 1
ATOM 2870 C C . LEU A 1 367 ? -2.02 22.438 1.428 1 98.69 367 LEU A C 1
ATOM 2872 O O . LEU A 1 367 ? -1.008 21.969 0.898 1 98.69 367 LEU A O 1
ATOM 2876 N N . CYS A 1 368 ? -2.217 23.734 1.675 1 98.75 368 CYS A N 1
ATOM 2877 C CA . CYS A 1 368 ? -1.144 24.672 1.385 1 98.75 368 CYS A CA 1
ATOM 2878 C C . CYS A 1 368 ? 0.132 24.297 2.127 1 98.75 368 CYS A C 1
ATOM 2880 O O . CYS A 1 368 ? 1.221 24.312 1.55 1 98.75 368 CYS A O 1
ATOM 2882 N N . SER A 1 369 ? 0.002 23.969 3.375 1 98.38 369 SER A N 1
ATOM 2883 C CA . SER A 1 369 ? 1.144 23.578 4.199 1 98.38 369 SER A CA 1
ATOM 2884 C C . SER A 1 369 ? 1.848 22.359 3.625 1 98.38 369 SER A C 1
ATOM 2886 O O . SER A 1 369 ? 3.078 22.281 3.623 1 98.38 369 SER A O 1
ATOM 2888 N N . LEU A 1 370 ? 1.087 21.406 3.182 1 98.25 370 LEU A N 1
ATOM 2889 C CA . LEU A 1 370 ? 1.647 20.172 2.631 1 98.25 370 LEU A CA 1
ATOM 2890 C C . LEU A 1 370 ? 2.336 20.438 1.297 1 98.25 370 LEU A C 1
ATOM 2892 O O . LEU A 1 370 ? 3.4 19.875 1.021 1 98.25 370 LEU A O 1
ATOM 2896 N N . LEU A 1 371 ? 1.712 21.219 0.46 1 98.12 371 LEU A N 1
ATOM 2897 C CA . LEU A 1 371 ? 2.322 21.578 -0.818 1 98.12 371 LEU A CA 1
ATOM 2898 C C . LEU A 1 371 ? 3.645 22.297 -0.608 1 98.12 371 LEU A C 1
ATOM 2900 O O . LEU A 1 371 ? 4.625 22.031 -1.311 1 98.12 371 LEU A O 1
ATOM 2904 N N . LEU A 1 372 ? 3.621 23.203 0.372 1 97.75 372 LEU A N 1
ATOM 2905 C CA . LEU A 1 372 ? 4.863 23.891 0.719 1 97.75 372 LEU A CA 1
ATOM 2906 C C . LEU A 1 372 ? 5.918 22.891 1.184 1 97.75 372 LEU A C 1
ATOM 2908 O O . LEU A 1 372 ? 7.109 23.062 0.905 1 97.75 372 LEU A O 1
ATOM 2912 N N . GLY A 1 373 ? 5.504 21.891 1.882 1 97 373 GLY A N 1
ATOM 2913 C CA . GLY A 1 373 ? 6.414 20.844 2.307 1 97 373 GLY A CA 1
ATOM 2914 C C . GLY A 1 373 ? 7.074 20.125 1.147 1 97 373 GLY A C 1
ATOM 2915 O O . GLY A 1 373 ? 8.195 19.625 1.277 1 97 373 GLY A O 1
ATOM 2916 N N . PHE A 1 374 ? 6.438 20.109 0.042 1 97.19 374 PHE A N 1
ATOM 2917 C CA . PHE A 1 374 ? 6.977 19.469 -1.153 1 97.19 374 PHE A CA 1
ATOM 2918 C C . PHE A 1 374 ? 7.789 20.469 -1.975 1 97.19 374 PHE A C 1
ATOM 2920 O O . PHE A 1 374 ? 8.25 20.141 -3.074 1 97.19 374 PHE A O 1
ATOM 2927 N N . GLY A 1 375 ? 7.871 21.672 -1.501 1 94.94 375 GLY A N 1
ATOM 2928 C CA . GLY A 1 375 ? 8.672 22.688 -2.18 1 94.94 375 GLY A CA 1
ATOM 2929 C C . GLY A 1 375 ? 7.891 23.453 -3.234 1 94.94 375 GLY A C 1
ATOM 2930 O O . GLY A 1 375 ? 8.477 24.188 -4.027 1 94.94 375 GLY A O 1
ATOM 2931 N N . ILE A 1 376 ? 6.633 23.25 -3.258 1 95.94 376 ILE A N 1
ATOM 2932 C CA . ILE A 1 376 ? 5.789 23.938 -4.23 1 95.94 376 ILE A CA 1
ATOM 2933 C C . ILE A 1 376 ? 5.488 25.359 -3.748 1 95.94 376 ILE A C 1
ATOM 2935 O O . ILE A 1 376 ? 5.242 25.578 -2.561 1 95.94 376 ILE A O 1
ATOM 2939 N N . ASP A 1 377 ? 5.539 26.297 -4.676 1 95.69 377 ASP A N 1
ATOM 2940 C CA . ASP A 1 377 ? 5.176 27.688 -4.367 1 95.69 377 ASP A CA 1
ATOM 2941 C C . ASP A 1 377 ? 3.66 27.844 -4.266 1 95.69 377 ASP A C 1
ATOM 2943 O O . ASP A 1 377 ? 3.006 28.234 -5.23 1 95.69 377 ASP A O 1
ATOM 2947 N N . ALA A 1 378 ? 3.17 27.594 -3.031 1 97.88 378 ALA A N 1
ATOM 2948 C CA . ALA A 1 378 ? 1.726 27.531 -2.834 1 97.88 378 ALA A CA 1
ATOM 2949 C C . ALA A 1 378 ? 1.241 28.656 -1.919 1 97.88 378 ALA A C 1
ATOM 2951 O O . ALA A 1 378 ? 1.965 29.078 -1.017 1 97.88 378 ALA A O 1
ATOM 2952 N N . TYR A 1 379 ? -0.039 29.078 -2.148 1 98.44 379 TYR A N 1
ATOM 2953 C CA . TYR A 1 379 ? -0.708 30.125 -1.374 1 98.44 379 TYR A CA 1
ATOM 2954 C C . TYR A 1 379 ? -2.15 29.734 -1.071 1 98.44 379 TYR A C 1
ATOM 2956 O O . TYR A 1 379 ? -2.846 29.188 -1.93 1 98.44 379 TYR A O 1
ATOM 2964 N N . CYS A 1 380 ? -2.51 29.953 0.139 1 98.25 380 CYS A N 1
ATOM 2965 C CA . CYS A 1 380 ? -3.934 29.906 0.448 1 98.25 380 CYS A CA 1
ATOM 2966 C C . CYS A 1 380 ? -4.656 31.109 -0.125 1 98.25 380 CYS A C 1
ATOM 2968 O O . CYS A 1 380 ? -4.145 32.219 -0.061 1 98.25 380 CYS A O 1
ATOM 2970 N N . ALA A 1 381 ? -5.797 30.891 -0.686 1 98 381 ALA A N 1
ATOM 2971 C CA . ALA A 1 381 ? -6.527 31.984 -1.323 1 98 381 ALA A CA 1
ATOM 2972 C C . ALA A 1 381 ? -7.953 32.062 -0.787 1 98 381 ALA A C 1
ATOM 2974 O O . ALA A 1 381 ? -8.586 31.062 -0.51 1 98 381 ALA A O 1
ATOM 2975 N N . LEU A 1 382 ? -8.414 33.344 -0.651 1 96.75 382 LEU A N 1
ATOM 2976 C CA . LEU A 1 382 ? -9.797 33.625 -0.274 1 96.75 382 LEU A CA 1
ATOM 2977 C C . LEU A 1 382 ? -10.508 34.375 -1.38 1 96.75 382 LEU A C 1
ATOM 2979 O O . LEU A 1 382 ? -9.922 35.25 -2.02 1 96.75 382 LEU A O 1
ATOM 2983 N N . GLY A 1 383 ? -11.68 34 -1.664 1 95.94 383 GLY A N 1
ATOM 2984 C CA . GLY A 1 383 ? -12.555 34.656 -2.629 1 95.94 383 GLY A CA 1
ATOM 2985 C C . GLY A 1 383 ? -14.008 34.25 -2.494 1 95.94 383 GLY A C 1
ATOM 2986 O O . GLY A 1 383 ? -14.508 34.062 -1.38 1 95.94 383 GLY A O 1
ATOM 2987 N N . SER A 1 384 ? -14.648 34.281 -3.592 1 94.56 384 SER A N 1
ATOM 2988 C CA . SER A 1 384 ? -16.047 33.844 -3.619 1 94.56 384 SER A CA 1
ATOM 2989 C C . SER A 1 384 ? -16.25 32.719 -4.602 1 94.56 384 SER A C 1
ATOM 2991 O O . SER A 1 384 ? -15.492 32.562 -5.562 1 94.56 384 SER A O 1
ATOM 2993 N N . CYS A 1 385 ? -17.203 31.906 -4.25 1 94.44 385 CYS A N 1
ATOM 2994 C CA . CYS A 1 385 ? -17.625 30.859 -5.172 1 94.44 385 CYS A CA 1
ATOM 2995 C C . CYS A 1 385 ? -18.656 31.391 -6.156 1 94.44 385 CYS A C 1
ATOM 2997 O O . CYS A 1 385 ? -19.188 32.5 -5.984 1 94.44 385 CYS A O 1
ATOM 2999 N N . HIS A 1 386 ? -18.953 30.625 -7.148 1 93.12 386 HIS A N 1
ATOM 3000 C CA . HIS A 1 386 ? -19.953 31.016 -8.133 1 93.12 386 HIS A CA 1
ATOM 3001 C C . HIS A 1 386 ? -21.344 31.109 -7.492 1 93.12 386 HIS A C 1
ATOM 3003 O O . HIS A 1 386 ? -22.188 31.875 -7.957 1 93.12 386 HIS A O 1
ATOM 3009 N N . ASN A 1 387 ? -21.531 30.406 -6.434 1 90 387 ASN A N 1
ATOM 3010 C CA . ASN A 1 387 ? -22.812 30.438 -5.738 1 90 387 ASN A CA 1
ATOM 3011 C C . ASN A 1 387 ? -22.891 31.609 -4.762 1 90 387 ASN A C 1
ATOM 3013 O O . ASN A 1 387 ? -23.922 31.781 -4.094 1 90 387 ASN A O 1
ATOM 3017 N N . GLY A 1 388 ? -21.828 32.344 -4.598 1 87.38 388 GLY A N 1
ATOM 3018 C CA . GLY A 1 388 ? -21.828 33.531 -3.752 1 87.38 388 GLY A CA 1
ATOM 3019 C C . GLY A 1 388 ? -21.188 33.281 -2.395 1 87.38 388 GLY A C 1
ATOM 3020 O O . GLY A 1 388 ? -20.922 34.25 -1.661 1 87.38 388 GLY A O 1
ATOM 3021 N N . GLU A 1 389 ? -20.984 32.125 -2.064 1 88.44 389 GLU A N 1
ATOM 3022 C CA . GLU A 1 389 ? -20.375 31.781 -0.778 1 88.44 389 GLU A CA 1
ATOM 3023 C C . GLU A 1 389 ? -18.875 32.094 -0.782 1 88.44 389 GLU A C 1
ATOM 3025 O O . GLU A 1 389 ? -18.281 32.281 -1.844 1 88.44 389 GLU A O 1
ATOM 3030 N N . VAL A 1 390 ? -18.391 32.188 0.423 1 90.44 390 VAL A N 1
ATOM 3031 C CA . VAL A 1 390 ? -16.953 32.406 0.544 1 90.44 390 VAL A CA 1
ATOM 3032 C C . VAL A 1 390 ? -16.203 31.156 0.094 1 90.44 390 VAL A C 1
ATOM 3034 O O . VAL A 1 390 ? -16.562 30.031 0.455 1 90.44 390 VAL A O 1
ATOM 3037 N N . GLY A 1 391 ? -15.266 31.406 -0.739 1 93.06 391 GLY A N 1
ATOM 3038 C CA . GLY A 1 391 ? -14.43 30.312 -1.217 1 93.06 391 GLY A CA 1
ATOM 3039 C C . GLY A 1 391 ? -13.023 30.359 -0.657 1 93.06 391 GLY A C 1
ATOM 3040 O O . GLY A 1 391 ? -12.406 31.422 -0.592 1 93.06 391 GLY A O 1
ATOM 3041 N N . VAL A 1 392 ? -12.602 29.266 -0.117 1 95.62 392 VAL A N 1
ATOM 3042 C CA . VAL A 1 392 ? -11.234 29.094 0.349 1 95.62 392 VAL A CA 1
ATOM 3043 C C . VAL A 1 392 ? -10.547 27.969 -0.427 1 95.62 392 VAL A C 1
ATOM 3045 O O . VAL A 1 392 ? -11.047 26.844 -0.463 1 95.62 392 VAL A O 1
ATOM 3048 N N . PHE A 1 393 ? -9.445 28.297 -1.094 1 97.56 393 PHE A N 1
ATOM 3049 C CA . PHE A 1 393 ? -8.758 27.312 -1.93 1 97.56 393 PHE A CA 1
ATOM 3050 C C . PHE A 1 393 ? -7.254 27.562 -1.93 1 97.56 393 PHE A C 1
ATOM 3052 O O . PHE A 1 393 ? -6.746 28.312 -1.096 1 97.56 393 PHE A O 1
ATOM 3059 N N . VAL A 1 394 ? -6.531 26.797 -2.688 1 98.69 394 VAL A N 1
ATOM 3060 C CA . VAL A 1 394 ? -5.078 26.938 -2.73 1 98.69 394 VAL A CA 1
ATOM 3061 C C . VAL A 1 394 ? -4.625 27.188 -4.168 1 98.69 394 VAL A C 1
ATOM 3063 O O . VAL A 1 394 ? -5.18 26.625 -5.109 1 98.69 394 VAL A O 1
ATOM 3066 N N . VAL A 1 395 ? -3.672 28.094 -4.297 1 98.25 395 VAL A N 1
ATOM 3067 C CA . VAL A 1 395 ? -3.09 28.422 -5.594 1 98.25 395 VAL A CA 1
ATOM 3068 C C . VAL A 1 395 ? -1.592 28.125 -5.578 1 98.25 395 VAL A C 1
ATOM 3070 O O . VAL A 1 395 ? -0.894 28.484 -4.625 1 98.25 395 VAL A O 1
ATOM 3073 N N . SER A 1 396 ? -1.165 27.406 -6.504 1 97 396 SER A N 1
ATOM 3074 C CA . SER A 1 396 ? 0.268 27.172 -6.648 1 97 396 SER A CA 1
ATOM 3075 C C . SER A 1 396 ? 0.799 27.766 -7.945 1 97 396 SER A C 1
ATOM 3077 O O . SER A 1 396 ? 0.069 27.875 -8.93 1 97 396 SER A O 1
ATOM 3079 N N . ARG A 1 397 ? 2.021 28.188 -7.91 1 94.56 397 ARG A N 1
ATOM 3080 C CA . ARG A 1 397 ? 2.678 28.812 -9.055 1 94.56 397 ARG A CA 1
ATOM 3081 C C . ARG A 1 397 ? 3.932 28.031 -9.453 1 94.56 397 ARG A C 1
ATOM 3083 O O . ARG A 1 397 ? 4.672 27.562 -8.594 1 94.56 397 ARG A O 1
ATOM 3090 N N . SER A 1 398 ? 4.086 27.859 -10.711 1 88.31 398 SER A N 1
ATOM 3091 C CA . SER A 1 398 ? 5.293 27.234 -11.234 1 88.31 398 SER A CA 1
ATOM 3092 C C . SER A 1 398 ? 5.715 27.875 -12.555 1 88.31 398 SER A C 1
ATOM 3094 O O . SER A 1 398 ? 4.957 28.641 -13.148 1 88.31 398 SER A O 1
ATOM 3096 N N . THR A 1 399 ? 7.016 27.734 -12.82 1 81.31 399 THR A N 1
ATOM 3097 C CA . THR A 1 399 ? 7.527 28.188 -14.109 1 81.31 399 THR A CA 1
ATOM 3098 C C . THR A 1 399 ? 7.766 27.016 -15.047 1 81.31 399 THR A C 1
ATOM 3100 O O . THR A 1 399 ? 8.383 26.016 -14.656 1 81.31 399 THR A O 1
ATOM 3103 N N . ASP A 1 400 ? 7.125 27 -16.078 1 71.25 400 ASP A N 1
ATOM 3104 C CA . ASP A 1 400 ? 7.309 25.906 -17.031 1 71.25 400 ASP A CA 1
ATOM 3105 C C . ASP A 1 400 ? 8.711 25.922 -17.641 1 71.25 400 ASP A C 1
ATOM 3107 O O . ASP A 1 400 ? 9.477 26.859 -17.406 1 71.25 400 ASP A O 1
ATOM 3111 N N . ALA A 1 401 ? 9.047 24.781 -18.312 1 64.81 401 ALA A N 1
ATOM 3112 C CA . ALA A 1 401 ? 10.359 24.641 -18.953 1 64.81 401 ALA A CA 1
ATOM 3113 C C . ALA A 1 401 ? 10.633 25.797 -19.891 1 64.81 401 ALA A C 1
ATOM 3115 O O . ALA A 1 401 ? 11.797 26.156 -20.125 1 64.81 401 ALA A O 1
ATOM 3116 N N . ARG A 1 402 ? 9.594 26.516 -20.453 1 68.69 402 ARG A N 1
ATOM 3117 C CA . ARG A 1 402 ? 9.734 27.594 -21.422 1 68.69 402 ARG A CA 1
ATOM 3118 C C . ARG A 1 402 ? 9.836 28.938 -20.734 1 68.69 402 ARG A C 1
ATOM 3120 O O . ARG A 1 402 ? 9.914 29.984 -21.391 1 68.69 402 ARG A O 1
ATOM 3127 N N . GLY A 1 403 ? 9.711 28.906 -19.328 1 70.31 403 GLY A N 1
ATOM 3128 C CA . GLY A 1 403 ? 9.82 30.125 -18.531 1 70.31 403 GLY A CA 1
ATOM 3129 C C . GLY A 1 403 ? 8.477 30.781 -18.266 1 70.31 403 GLY A C 1
ATOM 3130 O O . GLY A 1 403 ? 8.406 31.812 -17.594 1 70.31 403 GLY A O 1
ATOM 3131 N N . SER A 1 404 ? 7.527 30.156 -18.781 1 78.81 404 SER A N 1
ATOM 3132 C CA . SER A 1 404 ? 6.203 30.75 -18.594 1 78.81 404 SER A CA 1
ATOM 3133 C C . SER A 1 404 ? 5.602 30.328 -17.25 1 78.81 404 SER A C 1
ATOM 3135 O O . SER A 1 404 ? 5.801 29.203 -16.797 1 78.81 404 SER A O 1
ATOM 3137 N N . ALA A 1 405 ? 4.953 31.375 -16.641 1 83.12 405 ALA A N 1
ATOM 3138 C CA . ALA A 1 405 ? 4.332 31.141 -15.344 1 83.12 405 ALA A CA 1
ATOM 3139 C C . ALA A 1 405 ? 3.072 30.281 -15.484 1 83.12 405 ALA A C 1
ATOM 3141 O O . ALA A 1 405 ? 2.238 30.547 -16.359 1 83.12 405 ALA A O 1
ATOM 3142 N N . LYS A 1 406 ? 3.082 29.141 -14.836 1 89.25 406 LYS A N 1
ATOM 3143 C CA . LYS A 1 406 ? 1.91 28.266 -14.781 1 89.25 406 LYS A CA 1
ATOM 3144 C C . LYS A 1 406 ? 1.267 28.297 -13.398 1 89.25 406 LYS A C 1
ATOM 3146 O O . LYS A 1 406 ? 1.953 28.125 -12.391 1 89.25 406 LYS A O 1
ATOM 3151 N N . VAL A 1 407 ? -0.083 28.641 -13.438 1 95.38 407 VAL A N 1
ATOM 3152 C CA . VAL A 1 407 ? -0.814 28.719 -12.18 1 95.38 407 VAL A CA 1
ATOM 3153 C C . VAL A 1 407 ? -1.817 27.578 -12.086 1 95.38 407 VAL A C 1
ATOM 3155 O O . VAL A 1 407 ? -2.49 27.25 -13.07 1 95.38 407 VAL A O 1
ATOM 3158 N N . THR A 1 408 ? -1.839 26.875 -10.938 1 95.62 408 THR A N 1
ATOM 3159 C CA . THR A 1 408 ? -2.779 25.797 -10.695 1 95.62 408 THR A CA 1
ATOM 3160 C C . THR A 1 408 ? -3.646 26.094 -9.477 1 95.62 408 THR A C 1
ATOM 3162 O O . THR A 1 408 ? -3.141 26.531 -8.438 1 95.62 408 THR A O 1
ATOM 3165 N N . VAL A 1 409 ? -4.941 25.953 -9.648 1 97.69 409 VAL A N 1
ATOM 3166 C CA . VAL A 1 409 ? -5.883 26.109 -8.547 1 97.69 409 VAL A CA 1
ATOM 3167 C C . VAL A 1 409 ? -6.242 24.734 -7.969 1 97.69 409 VAL A C 1
ATOM 3169 O O . VAL A 1 409 ? -6.676 23.844 -8.695 1 97.69 409 VAL A O 1
ATOM 3172 N N . TRP A 1 410 ? -6 24.609 -6.648 1 97.56 410 TRP A N 1
ATOM 3173 C CA . TRP A 1 410 ? -6.301 23.359 -5.945 1 97.56 410 TRP A CA 1
ATOM 3174 C C . TRP A 1 410 ? -7.559 23.5 -5.098 1 97.56 410 TRP A C 1
ATOM 3176 O O . TRP A 1 410 ? -7.656 24.406 -4.266 1 97.56 410 TRP A O 1
ATOM 3186 N N . ASN A 1 411 ? -8.523 22.688 -5.312 1 96.69 411 ASN A N 1
ATOM 3187 C CA . ASN A 1 411 ? -9.672 22.594 -4.41 1 96.69 411 ASN A CA 1
ATOM 3188 C C . ASN A 1 411 ? -9.398 21.641 -3.254 1 96.69 411 ASN A C 1
ATOM 3190 O O . ASN A 1 411 ? -9.398 20.422 -3.438 1 96.69 411 ASN A O 1
ATOM 3194 N N . PRO A 1 412 ? -9.234 22.125 -2.025 1 97.31 412 PRO A N 1
ATOM 3195 C CA . PRO A 1 412 ? -8.82 21.281 -0.906 1 97.31 412 PRO A CA 1
ATOM 3196 C C . PRO A 1 412 ? -9.883 20.25 -0.52 1 97.31 412 PRO A C 1
ATOM 3198 O O . PRO A 1 412 ? -9.555 19.203 0.036 1 97.31 412 PRO A O 1
ATOM 3201 N N . THR A 1 413 ? -11.133 20.453 -0.76 1 95.25 413 THR A N 1
ATOM 3202 C CA . THR A 1 413 ? -12.203 19.594 -0.279 1 95.25 413 THR A CA 1
ATOM 3203 C C . THR A 1 413 ? -12.508 18.484 -1.293 1 95.25 413 THR A C 1
ATOM 3205 O O . THR A 1 413 ? -13.047 17.438 -0.936 1 95.25 413 THR A O 1
ATOM 3208 N N . SER A 1 414 ? -12.172 18.672 -2.504 1 93.19 414 SER A N 1
ATOM 3209 C CA . SER A 1 414 ? -12.445 17.656 -3.51 1 93.19 414 SER A CA 1
ATOM 3210 C C . SER A 1 414 ? -11.156 17.016 -4.016 1 93.19 414 SER A C 1
ATOM 3212 O O . SER A 1 414 ? -11.18 15.914 -4.57 1 93.19 414 SER A O 1
ATOM 3214 N N . GLY A 1 415 ? -10.094 17.688 -3.811 1 94.31 415 GLY A N 1
ATOM 3215 C CA . GLY A 1 415 ? -8.828 17.188 -4.32 1 94.31 415 GLY A CA 1
ATOM 3216 C C . GLY A 1 415 ? -8.602 17.516 -5.785 1 94.31 415 GLY A C 1
ATOM 3217 O O . GLY A 1 415 ? -7.547 17.203 -6.34 1 94.31 415 GLY A O 1
ATOM 3218 N N . GLU A 1 416 ? -9.438 18.25 -6.418 1 93.38 416 GLU A N 1
ATOM 3219 C CA . GLU A 1 416 ? -9.359 18.578 -7.84 1 93.38 416 GLU A CA 1
ATOM 3220 C C . GLU A 1 416 ? -8.391 19.734 -8.094 1 93.38 416 GLU A C 1
ATOM 3222 O O . GLU A 1 416 ? -8.164 20.562 -7.215 1 93.38 416 GLU A O 1
ATOM 3227 N N . ARG A 1 417 ? -7.863 19.688 -9.273 1 94.44 417 ARG A N 1
ATOM 3228 C CA . ARG A 1 417 ? -6.945 20.719 -9.727 1 94.44 417 ARG A CA 1
ATOM 3229 C C . ARG A 1 417 ? -7.344 21.25 -11.102 1 94.44 417 ARG A C 1
ATOM 3231 O O . ARG A 1 417 ? -7.77 20.484 -11.969 1 94.44 417 ARG A O 1
ATOM 3238 N N . SER A 1 418 ? -7.176 22.531 -11.297 1 94.25 418 SER A N 1
ATOM 3239 C CA . SER A 1 418 ? -7.492 23.141 -12.586 1 94.25 418 SER A CA 1
ATOM 3240 C C . SER A 1 418 ? -6.75 24.469 -12.773 1 94.25 418 SER A C 1
ATOM 3242 O O . SER A 1 418 ? -6.172 25 -11.82 1 94.25 418 SER A O 1
ATOM 3244 N N . SER A 1 419 ? -6.742 24.844 -13.977 1 94.44 419 SER A N 1
ATOM 3245 C CA . SER A 1 419 ? -6.25 26.188 -14.25 1 94.44 419 SER A CA 1
ATOM 3246 C C . SER A 1 419 ? -7.266 27.25 -13.828 1 94.44 419 SER A C 1
ATOM 3248 O O . SER A 1 419 ? -8.453 26.953 -13.703 1 94.44 419 SER A O 1
ATOM 3250 N N . PRO A 1 420 ? -6.77 28.422 -13.562 1 95 420 PRO A N 1
ATOM 3251 C CA . PRO A 1 420 ? -7.691 29.484 -13.148 1 95 420 PRO A CA 1
ATOM 3252 C C . PRO A 1 420 ? -8.82 29.703 -14.156 1 95 420 PRO A C 1
ATOM 3254 O O . PRO A 1 420 ? -9.961 29.953 -13.758 1 95 420 PRO A O 1
ATOM 3257 N N . SER A 1 421 ? -8.555 29.531 -15.469 1 93.38 421 SER A N 1
ATOM 3258 C CA . SER A 1 421 ? -9.547 29.766 -16.5 1 93.38 421 SER A CA 1
ATOM 3259 C C . SER A 1 421 ? -10.57 28.641 -16.562 1 93.38 421 SER A C 1
ATOM 3261 O O . SER A 1 421 ? -11.695 28.844 -17.031 1 93.38 421 SER A O 1
ATOM 3263 N N . GLU A 1 422 ? -10.227 27.531 -16.047 1 90.75 422 GLU A N 1
ATOM 3264 C CA . GLU A 1 422 ? -11.094 26.359 -16.125 1 90.75 422 GLU A CA 1
ATOM 3265 C C . GLU A 1 422 ? -11.773 26.078 -14.789 1 90.75 422 GLU A C 1
ATOM 3267 O O . GLU A 1 422 ? -12.438 25.047 -14.625 1 90.75 422 GLU A O 1
ATOM 3272 N N . GLN A 1 423 ? -11.656 27 -13.953 1 88.88 423 GLN A N 1
ATOM 3273 C CA . GLN A 1 423 ? -12.188 26.766 -12.617 1 88.88 423 GLN A CA 1
ATOM 3274 C C . GLN A 1 423 ? -13.711 26.875 -12.609 1 88.88 423 GLN A C 1
ATOM 3276 O O . GLN A 1 423 ? -14.266 27.891 -13.055 1 88.88 423 GLN A O 1
ATOM 3281 N N . ASP A 1 424 ? -14.344 25.875 -12.016 1 89.19 424 ASP A N 1
ATOM 3282 C CA . ASP A 1 424 ? -15.805 25.844 -12.047 1 89.19 424 ASP A CA 1
ATOM 3283 C C . ASP A 1 424 ? -16.391 26.172 -10.672 1 89.19 424 ASP A C 1
ATOM 3285 O O . ASP A 1 424 ? -17.578 26.469 -10.555 1 89.19 424 ASP A O 1
ATOM 3289 N N . THR A 1 425 ? -15.641 26.172 -9.648 1 93.5 425 THR A N 1
ATOM 3290 C CA . THR A 1 425 ? -16.172 26.312 -8.297 1 93.5 425 THR A CA 1
ATOM 3291 C C . THR A 1 425 ? -15.922 27.734 -7.781 1 93.5 425 THR A C 1
ATOM 3293 O O . THR A 1 425 ? -16.828 28.359 -7.234 1 93.5 425 THR A O 1
ATOM 3296 N N . PHE A 1 426 ? -14.742 28.203 -8 1 95.88 426 PHE A N 1
ATOM 3297 C CA . PHE A 1 426 ? -14.344 29.484 -7.445 1 95.88 426 PHE A CA 1
ATOM 3298 C C . PHE A 1 426 ? -14.453 30.594 -8.492 1 95.88 426 PHE A C 1
ATOM 3300 O O . PHE A 1 426 ? -14.039 30.422 -9.633 1 95.88 426 PHE A O 1
ATOM 3307 N N . ALA A 1 427 ? -14.961 31.734 -8.086 1 96.5 427 ALA A N 1
ATOM 3308 C CA . ALA A 1 427 ? -15.258 32.812 -9.031 1 96.5 427 ALA A CA 1
ATOM 3309 C C . ALA A 1 427 ? -14.242 33.938 -8.906 1 96.5 427 ALA A C 1
ATOM 3311 O O . ALA A 1 427 ? -13.875 34.562 -9.906 1 96.5 427 ALA A O 1
ATOM 3312 N N . THR A 1 428 ? -13.891 34.219 -7.652 1 97.19 428 THR A N 1
ATOM 3313 C CA . THR A 1 428 ? -13.016 35.375 -7.441 1 97.19 428 THR A CA 1
ATOM 3314 C C . THR A 1 428 ? -11.859 35 -6.52 1 97.19 428 THR A C 1
ATOM 3316 O O . THR A 1 428 ? -11.891 33.969 -5.852 1 97.19 428 THR A O 1
ATOM 3319 N N . VAL A 1 429 ? -10.812 35.812 -6.559 1 97.75 429 VAL A N 1
ATOM 3320 C CA . VAL A 1 429 ? -9.672 35.719 -5.645 1 97.75 429 VAL A CA 1
ATOM 3321 C C . VAL A 1 429 ? -9.383 37.094 -5.055 1 97.75 429 VAL A C 1
ATOM 3323 O O . VAL A 1 429 ? -9.016 38.031 -5.777 1 97.75 429 VAL A O 1
ATOM 3326 N N . ASP A 1 430 ? -9.477 37.188 -3.779 1 97.31 430 ASP A N 1
ATOM 3327 C CA . ASP A 1 430 ? -9.383 38.5 -3.135 1 97.31 430 ASP A CA 1
ATOM 3328 C C . ASP A 1 430 ? -8.062 38.656 -2.383 1 97.31 430 ASP A C 1
ATOM 3330 O O . ASP A 1 430 ? -7.52 39.75 -2.281 1 97.31 430 ASP A O 1
ATOM 3334 N N . CYS A 1 431 ? -7.621 37.625 -1.825 1 97.62 431 CYS A N 1
ATOM 3335 C CA . CYS A 1 431 ? -6.312 37.688 -1.182 1 97.62 431 CYS A CA 1
ATOM 3336 C C . CYS A 1 431 ? -5.648 36.312 -1.207 1 97.62 431 CYS A C 1
ATOM 3338 O O . CYS A 1 431 ? -6.312 35.281 -1.414 1 97.62 431 CYS A O 1
ATOM 3340 N N . MET A 1 432 ? -4.379 36.281 -1.029 1 98.06 432 MET A N 1
ATOM 3341 C CA . MET A 1 432 ? -3.549 35.062 -0.993 1 98.06 432 MET A CA 1
ATOM 3342 C C . MET A 1 432 ? -2.486 35.188 0.096 1 98.06 432 MET A C 1
ATOM 3344 O O . MET A 1 432 ? -1.947 36.25 0.34 1 98.06 432 MET A O 1
ATOM 3348 N N . PHE A 1 433 ? -2.213 34.062 0.737 1 98 433 PHE A N 1
ATOM 3349 C CA . PHE A 1 433 ? -1.197 34.094 1.781 1 98 433 PHE A CA 1
ATOM 3350 C C . PHE A 1 433 ? -0.555 32.75 1.983 1 98 433 PHE A C 1
ATOM 3352 O O . PHE A 1 433 ? -1.122 31.719 1.593 1 98 433 PHE A O 1
ATOM 3359 N N . ASN A 1 434 ? 0.592 32.656 2.447 1 97.31 434 ASN A N 1
ATOM 3360 C CA . ASN A 1 434 ? 1.281 31.453 2.926 1 97.31 434 ASN A CA 1
ATOM 3361 C C . ASN A 1 434 ? 1.979 31.703 4.258 1 97.31 434 ASN A C 1
ATOM 3363 O O . ASN A 1 434 ? 1.553 32.562 5.035 1 97.31 434 ASN A O 1
ATOM 3367 N N . ASN A 1 435 ? 2.977 30.953 4.57 1 95.62 435 ASN A N 1
ATOM 3368 C CA . ASN A 1 435 ? 3.6 31.062 5.883 1 95.62 435 ASN A CA 1
ATOM 3369 C C . ASN A 1 435 ? 4.488 32.312 5.977 1 95.62 435 ASN A C 1
ATOM 3371 O O . ASN A 1 435 ? 4.801 32.781 7.074 1 95.62 435 ASN A O 1
ATOM 3375 N N . LYS A 1 436 ? 4.766 32.938 4.859 1 94.5 436 LYS A N 1
ATOM 3376 C CA . LYS A 1 436 ? 5.758 34.031 4.863 1 94.5 436 LYS A CA 1
ATOM 3377 C C . LYS A 1 436 ? 5.145 35.344 4.387 1 94.5 436 LYS A C 1
ATOM 3379 O O . LYS A 1 436 ? 5.613 36.406 4.758 1 94.5 436 LYS A O 1
ATOM 3384 N N . SER A 1 437 ? 4.141 35.188 3.561 1 96.5 437 SER A N 1
ATOM 3385 C CA . SER A 1 437 ? 3.688 36.406 2.881 1 96.5 437 SER A CA 1
ATOM 3386 C C . SER A 1 437 ? 2.164 36.438 2.801 1 96.5 437 SER A C 1
ATOM 3388 O O . SER A 1 437 ? 1.497 35.438 2.918 1 96.5 437 SER A O 1
ATOM 3390 N N . PHE A 1 438 ? 1.703 37.656 2.656 1 97.81 438 PHE A N 1
ATOM 3391 C CA . PHE A 1 438 ? 0.293 37.969 2.447 1 97.81 438 PHE A CA 1
ATOM 3392 C C . PHE A 1 438 ? 0.122 39 1.339 1 97.81 438 PHE A C 1
ATOM 3394 O O . PHE A 1 438 ? 0.814 40 1.319 1 97.81 438 PHE A O 1
ATOM 3401 N N . PHE A 1 439 ? -0.84 38.75 0.414 1 98 439 PHE A N 1
ATOM 3402 C CA . PHE A 1 439 ? -1.091 39.625 -0.725 1 98 439 PHE A CA 1
ATOM 3403 C C . PHE A 1 439 ? -2.582 39.906 -0.876 1 98 439 PHE A C 1
ATOM 3405 O O . PHE A 1 439 ? -3.389 38.969 -0.945 1 98 439 PHE A O 1
ATOM 3412 N N . ALA A 1 440 ? -2.967 41.062 -0.935 1 97.5 440 ALA A N 1
ATOM 3413 C CA . ALA A 1 440 ? -4.336 41.469 -1.25 1 97.5 440 ALA A CA 1
ATOM 3414 C C . ALA A 1 440 ? -4.461 41.875 -2.709 1 97.5 440 ALA A C 1
ATOM 3416 O O . ALA A 1 440 ? -3.611 42.625 -3.227 1 97.5 440 ALA A O 1
ATOM 3417 N N . ASN A 1 441 ? -5.484 41.406 -3.348 1 97.62 441 ASN A N 1
ATOM 3418 C CA . ASN A 1 441 ? -5.699 41.688 -4.766 1 97.62 441 ASN A CA 1
ATOM 3419 C C . ASN A 1 441 ? -6.113 43.125 -4.996 1 97.62 441 ASN A C 1
ATOM 3421 O O . ASN A 1 441 ? -7.188 43.562 -4.562 1 97.62 441 ASN A O 1
ATOM 3425 N N . CYS A 1 442 ? -5.293 43.906 -5.824 1 96.06 442 CYS A N 1
ATOM 3426 C CA . CYS A 1 442 ? -5.562 45.312 -6.105 1 96.06 442 CYS A CA 1
ATOM 3427 C C . CYS A 1 442 ? -5.957 45.531 -7.562 1 96.06 442 CYS A C 1
ATOM 3429 O O . CYS A 1 442 ? -6.008 46.656 -8.047 1 96.06 442 CYS A O 1
ATOM 3431 N N . GLN A 1 443 ? -6.172 44.531 -8.156 1 95.81 443 GLN A N 1
ATOM 3432 C CA . GLN A 1 443 ? -6.496 44.594 -9.57 1 95.81 443 GLN A CA 1
ATOM 3433 C C . GLN A 1 443 ? -7.93 45.094 -9.781 1 95.81 443 GLN A C 1
ATOM 3435 O O . GLN A 1 443 ? -8.758 45 -8.867 1 95.81 443 GLN A O 1
ATOM 3440 N N . ALA A 1 444 ? -8.219 45.594 -11.023 1 93.94 444 ALA A N 1
ATOM 3441 C CA . ALA A 1 444 ? -9.555 46.094 -11.32 1 93.94 444 ALA A CA 1
ATOM 3442 C C . ALA A 1 444 ? -10.602 45 -11.219 1 93.94 444 ALA A C 1
ATOM 3444 O O . ALA A 1 444 ? -11.695 45.219 -10.688 1 93.94 444 ALA A O 1
ATOM 3445 N N . SER A 1 445 ? -10.242 43.844 -11.742 1 94.56 445 SER A N 1
ATOM 3446 C CA . SER A 1 445 ? -11.117 42.688 -11.625 1 94.56 445 SER A CA 1
ATOM 3447 C C . SER A 1 445 ? -10.516 41.625 -10.711 1 94.56 445 SER A C 1
ATOM 3449 O O . SER A 1 445 ? -9.305 41.375 -10.742 1 94.56 445 SER A O 1
ATOM 3451 N N . ASN A 1 446 ? -11.383 41.094 -9.852 1 95.81 446 ASN A N 1
ATOM 3452 C CA . ASN A 1 446 ? -10.914 40 -8.984 1 95.81 446 ASN A CA 1
ATOM 3453 C C . ASN A 1 446 ? -11.406 38.656 -9.469 1 95.81 446 ASN A C 1
ATOM 3455 O O . ASN A 1 446 ? -11.43 37.688 -8.703 1 95.81 446 ASN A O 1
ATOM 3459 N N . ASN A 1 447 ? -11.844 38.656 -10.727 1 96.19 447 ASN A N 1
ATOM 3460 C CA . ASN A 1 447 ? -12.219 37.375 -11.336 1 96.19 447 ASN A CA 1
ATOM 3461 C C . ASN A 1 447 ? -11.031 36.438 -11.461 1 96.19 447 ASN A C 1
ATOM 3463 O O . ASN A 1 447 ? -9.977 36.812 -11.977 1 96.19 447 ASN A O 1
ATOM 3467 N N . ILE A 1 448 ? -11.211 35.25 -10.969 1 97 448 ILE A N 1
ATOM 3468 C CA . ILE A 1 448 ? -10.094 34.312 -10.867 1 97 448 ILE A CA 1
ATOM 3469 C C . ILE A 1 448 ? -9.531 34.031 -12.258 1 97 448 ILE A C 1
ATOM 3471 O O . ILE A 1 448 ? -8.336 33.812 -12.414 1 97 448 ILE A O 1
ATOM 3475 N N . ALA A 1 449 ? -10.352 34.062 -13.328 1 95.25 449 ALA A N 1
ATOM 3476 C CA . ALA A 1 449 ? -9.945 33.719 -14.695 1 95.25 449 ALA A CA 1
ATOM 3477 C C . ALA A 1 449 ? -9.062 34.812 -15.289 1 95.25 449 ALA A C 1
ATOM 3479 O O . ALA A 1 449 ? -8.195 34.531 -16.125 1 95.25 449 ALA A O 1
ATOM 3480 N N . THR A 1 450 ? -9.25 36.031 -14.836 1 94.94 450 THR A N 1
ATOM 3481 C CA . THR A 1 450 ? -8.578 37.156 -15.484 1 94.94 450 THR A CA 1
ATOM 3482 C C . THR A 1 450 ? -7.5 37.75 -14.57 1 94.94 450 THR A C 1
ATOM 3484 O O . THR A 1 450 ? -6.645 38.5 -15.023 1 94.94 450 THR A O 1
ATOM 3487 N N . THR A 1 451 ? -7.52 37.344 -13.359 1 95.44 451 THR A N 1
ATOM 3488 C CA . THR A 1 451 ? -6.57 37.875 -12.383 1 95.44 451 THR A CA 1
ATOM 3489 C C . THR A 1 451 ? -5.148 37.438 -12.711 1 95.44 451 THR A C 1
ATOM 3491 O O . THR A 1 451 ? -4.93 36.281 -13.078 1 95.44 451 THR A O 1
ATOM 3494 N N . SER A 1 452 ? -4.242 38.406 -12.625 1 95.06 452 SER A N 1
ATOM 3495 C CA . SER A 1 452 ? -2.826 38.094 -12.719 1 95.06 452 SER A CA 1
ATOM 3496 C C . SER A 1 452 ? -2.281 37.594 -11.391 1 95.06 452 SER A C 1
ATOM 3498 O O . SER A 1 452 ? -2.557 38.156 -10.336 1 95.06 452 SER A O 1
ATOM 3500 N N . PHE A 1 453 ? -1.448 36.562 -11.422 1 95.75 453 PHE A N 1
ATOM 3501 C CA . PHE A 1 453 ? -0.939 35.969 -10.188 1 95.75 453 PHE A CA 1
ATOM 3502 C C . PHE A 1 453 ? 0.535 36.312 -9.992 1 95.75 453 PHE A C 1
ATOM 3504 O O . PHE A 1 453 ? 1.275 35.562 -9.367 1 95.75 453 PHE A O 1
ATOM 3511 N N . GLU A 1 454 ? 0.907 37.375 -10.586 1 92.44 454 GLU A N 1
ATOM 3512 C CA . GLU A 1 454 ? 2.221 37.938 -10.281 1 92.44 454 GLU A CA 1
ATOM 3513 C C . GLU A 1 454 ? 2.225 38.625 -8.922 1 92.44 454 GLU A C 1
ATOM 3515 O O . GLU A 1 454 ? 2.244 39.844 -8.844 1 92.44 454 GLU A O 1
ATOM 3520 N N . CYS A 1 455 ? 2.467 37.938 -7.914 1 89.56 455 CYS A N 1
ATOM 3521 C CA . CYS A 1 455 ? 2.188 38.344 -6.547 1 89.56 455 CYS A CA 1
ATOM 3522 C C . CYS A 1 455 ? 3.199 39.406 -6.082 1 89.56 455 CYS A C 1
ATOM 3524 O O . CYS A 1 455 ? 2.904 40.219 -5.203 1 89.56 455 CYS A O 1
ATOM 3526 N N . TYR A 1 456 ? 4.305 39.5 -6.703 1 90.56 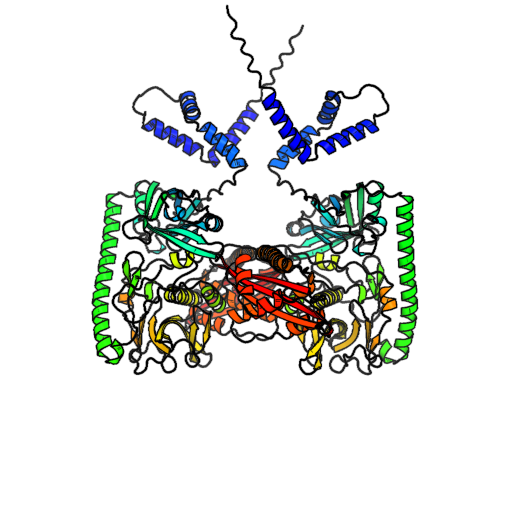456 TYR A N 1
ATOM 3527 C CA . TYR A 1 456 ? 5.324 40.406 -6.211 1 90.56 456 TYR A CA 1
ATOM 3528 C C . TYR A 1 456 ? 5.262 41.75 -6.957 1 90.56 456 TYR A C 1
ATOM 3530 O O . TYR A 1 456 ? 6.035 42.656 -6.668 1 90.56 456 TYR A O 1
ATOM 3538 N N . ASN A 1 457 ? 4.309 41.781 -7.887 1 93.69 457 ASN A N 1
ATOM 3539 C CA . ASN A 1 457 ? 3.99 43.062 -8.5 1 93.69 457 ASN A CA 1
ATOM 3540 C C . ASN A 1 457 ? 3.062 43.906 -7.621 1 93.69 457 ASN A C 1
ATOM 3542 O O . ASN A 1 457 ? 1.854 43.656 -7.582 1 93.69 457 ASN A O 1
ATOM 3546 N N . GLU A 1 458 ? 3.514 44.938 -7.027 1 93.19 458 GLU A N 1
ATOM 3547 C CA . GLU A 1 458 ? 2.795 45.719 -6.023 1 93.19 458 GLU A CA 1
ATOM 3548 C C . GLU A 1 458 ? 1.668 46.531 -6.652 1 93.19 458 GLU A C 1
ATOM 3550 O O . GLU A 1 458 ? 0.778 47.031 -5.953 1 93.19 458 GLU A O 1
ATOM 3555 N N . GLU A 1 459 ? 1.688 46.688 -7.926 1 93.62 459 GLU A N 1
ATOM 3556 C CA . GLU A 1 459 ? 0.596 47.375 -8.609 1 93.62 459 GLU A CA 1
ATOM 3557 C C . GLU A 1 459 ? -0.643 46.5 -8.695 1 93.62 459 GLU A C 1
ATOM 3559 O O . GLU A 1 459 ? -1.765 47 -8.797 1 93.62 459 GLU A O 1
ATOM 3564 N N . LEU A 1 460 ? -0.32 45.188 -8.656 1 96.25 460 LEU A N 1
ATOM 3565 C CA . LEU A 1 460 ? -1.407 44.25 -8.812 1 96.25 460 LEU A CA 1
ATOM 3566 C C . LEU A 1 460 ? -1.806 43.656 -7.473 1 96.25 460 LEU A C 1
ATOM 3568 O O . LEU A 1 460 ? -2.967 43.281 -7.27 1 96.25 460 LEU A O 1
ATOM 3572 N N . TRP A 1 461 ? -0.821 43.438 -6.586 1 97.25 461 TRP A N 1
ATOM 3573 C CA . TRP A 1 461 ? -1.028 42.844 -5.277 1 97.25 461 TRP A CA 1
ATOM 3574 C C . TRP A 1 461 ? -0.375 43.688 -4.18 1 97.25 461 TRP A C 1
ATOM 3576 O O . TRP A 1 461 ? 0.804 44.031 -4.277 1 97.25 461 TRP A O 1
ATOM 3586 N N . LYS A 1 462 ? -1.098 44.031 -3.176 1 97.12 462 LYS A N 1
ATOM 3587 C CA . LYS A 1 462 ? -0.544 44.75 -2.045 1 97.12 462 LYS A CA 1
ATOM 3588 C C . LYS A 1 462 ? -0.057 43.812 -0.953 1 97.12 462 LYS A C 1
ATOM 3590 O O . LYS A 1 462 ? -0.859 43.125 -0.318 1 97.12 462 LYS A O 1
ATOM 3595 N N . PRO A 1 463 ? 1.18 43.812 -0.681 1 97.25 463 PRO A N 1
ATOM 3596 C CA . PRO A 1 463 ? 1.73 42.875 0.316 1 97.25 463 PRO A CA 1
ATOM 3597 C C . PRO A 1 463 ? 1.706 43.469 1.729 1 97.25 463 PRO A C 1
ATOM 3599 O O . PRO A 1 463 ? 1.662 44.688 1.9 1 97.25 463 PRO A O 1
ATOM 3602 N N . LEU A 1 464 ? 1.602 42.625 2.658 1 96.62 464 LEU A N 1
ATOM 3603 C CA . LEU A 1 464 ? 1.955 42.969 4.023 1 96.62 464 LEU A CA 1
ATOM 3604 C C . LEU A 1 464 ? 3.469 42.969 4.215 1 96.62 464 LEU A C 1
ATOM 3606 O O . LEU A 1 464 ? 4.18 42.25 3.523 1 96.62 464 LEU A O 1
ATOM 3610 N N . ASN A 1 465 ? 3.881 43.75 5.137 1 95.38 465 ASN A N 1
ATOM 3611 C CA . ASN A 1 465 ? 5.305 43.75 5.449 1 95.38 465 ASN A CA 1
ATOM 3612 C C . ASN A 1 465 ? 5.742 42.438 6.102 1 95.38 465 ASN A C 1
ATOM 3614 O O . ASN A 1 465 ? 5.242 42.094 7.168 1 95.38 465 ASN A O 1
ATOM 3618 N N . VAL A 1 466 ? 6.691 41.844 5.5 1 94.31 466 VAL A N 1
ATOM 3619 C CA . VAL A 1 466 ? 7.133 40.5 5.926 1 94.31 466 VAL A CA 1
ATOM 3620 C C . VAL A 1 466 ? 7.746 40.594 7.32 1 94.31 466 VAL A C 1
ATOM 3622 O O . VAL A 1 466 ? 7.578 39.688 8.133 1 94.31 466 VAL A O 1
ATOM 3625 N N . LEU A 1 467 ? 8.438 41.625 7.609 1 93.25 467 LEU A N 1
ATOM 3626 C CA . LEU A 1 467 ? 9.094 41.812 8.906 1 93.25 467 LEU A CA 1
ATOM 3627 C C . LEU A 1 467 ? 8.062 41.938 10.016 1 93.25 467 LEU A C 1
ATOM 3629 O O . LEU A 1 467 ? 8.25 41.438 11.117 1 93.25 467 LEU A O 1
ATOM 3633 N N . LYS A 1 468 ? 7.027 42.719 9.641 1 93.75 468 LYS A N 1
ATOM 3634 C CA . LYS A 1 468 ? 5.961 42.875 10.617 1 93.75 468 LYS A CA 1
ATOM 3635 C C . LYS A 1 468 ? 5.246 41.562 10.891 1 93.75 468 LYS A C 1
ATOM 3637 O O . LYS A 1 468 ? 4.824 41.312 12.023 1 93.75 468 LYS A O 1
ATOM 3642 N N . LEU A 1 469 ? 5.113 40.75 9.859 1 93.81 469 LEU A N 1
ATOM 3643 C CA . LEU A 1 469 ? 4.496 39.438 10.008 1 93.81 469 LEU A CA 1
ATOM 3644 C C . LEU A 1 469 ? 5.355 38.531 10.891 1 93.81 469 LEU A C 1
ATOM 3646 O O . LEU A 1 469 ? 4.828 37.75 11.688 1 93.81 469 LEU A O 1
ATOM 3650 N N . ARG A 1 470 ? 6.633 38.594 10.797 1 90.81 470 ARG A N 1
ATOM 3651 C CA . ARG A 1 470 ? 7.57 37.75 11.508 1 90.81 470 ARG A CA 1
ATOM 3652 C C . ARG A 1 470 ? 7.641 38.125 12.984 1 90.81 470 ARG A C 1
ATOM 3654 O O . ARG A 1 470 ? 8.023 37.281 13.82 1 90.81 470 ARG A O 1
ATOM 3661 N N . MET A 1 471 ? 7.301 39.312 13.273 1 90.5 471 MET A N 1
ATOM 3662 C CA . MET A 1 471 ? 7.383 39.781 14.648 1 90.5 471 MET A CA 1
ATOM 3663 C C . MET A 1 471 ? 6.375 39.094 15.531 1 90.5 471 MET A C 1
ATOM 3665 O O . MET A 1 471 ? 6.609 38.906 16.734 1 90.5 471 MET A O 1
ATOM 3669 N N . VAL A 1 472 ? 5.309 38.688 14.961 1 91 472 VAL A N 1
ATOM 3670 C CA . VAL A 1 472 ? 4.277 38 15.727 1 91 472 VAL A CA 1
ATOM 3671 C C . VAL A 1 472 ? 4.641 36.531 15.875 1 91 472 VAL A C 1
ATOM 3673 O O . VAL A 1 472 ? 4.82 35.812 14.875 1 91 472 VAL A O 1
ATOM 3676 N N . PRO A 1 473 ? 4.812 36.062 17.094 1 87.81 473 PRO A N 1
ATOM 3677 C CA . PRO A 1 473 ? 5.199 34.656 17.281 1 87.81 473 PRO A CA 1
ATOM 3678 C C . PRO A 1 473 ? 4.145 33.688 16.766 1 87.81 473 PRO A C 1
ATOM 3680 O O . PRO A 1 473 ? 2.947 33.875 17 1 87.81 473 PRO A O 1
ATOM 3683 N N . ARG A 1 474 ? 4.613 32.656 16.125 1 86.75 474 ARG A N 1
ATOM 3684 C CA . ARG A 1 474 ? 3.729 31.656 15.508 1 86.75 474 ARG A CA 1
ATOM 3685 C C . ARG A 1 474 ? 3.545 30.438 16.406 1 86.75 474 ARG A C 1
ATOM 3687 O O . ARG A 1 474 ? 4.418 30.125 17.219 1 86.75 474 ARG A O 1
ATOM 3694 N N . TYR A 1 475 ? 2.396 29.875 16.203 1 81.88 475 TYR A N 1
ATOM 3695 C CA . TYR A 1 475 ? 2.176 28.578 16.812 1 81.88 475 TYR A CA 1
ATOM 3696 C C . TYR A 1 475 ? 2.975 27.5 16.109 1 81.88 475 TYR A C 1
ATOM 3698 O O . TYR A 1 475 ? 3.172 27.562 14.883 1 81.88 475 TYR A O 1
ATOM 3706 N N . PRO A 1 476 ? 3.439 26.516 16.891 1 87.31 476 PRO A N 1
ATOM 3707 C CA . PRO A 1 476 ? 4.219 25.453 16.266 1 87.31 476 PRO A CA 1
ATOM 3708 C C . PRO A 1 476 ? 3.406 24.625 15.273 1 87.31 476 PRO A C 1
ATOM 3710 O O . PRO A 1 476 ? 2.189 24.5 15.422 1 87.31 476 PRO A O 1
ATOM 3713 N N . SER A 1 477 ? 4.125 24.188 14.297 1 89.88 477 SER A N 1
ATOM 3714 C CA . SER A 1 477 ? 3.484 23.328 13.305 1 89.88 477 SER A CA 1
ATOM 3715 C C . SER A 1 477 ? 3.148 21.953 13.891 1 89.88 477 SER A C 1
ATOM 3717 O O . SER A 1 477 ? 3.898 21.438 14.719 1 89.88 477 SER A O 1
ATOM 3719 N N . ALA A 1 478 ? 2.035 21.469 13.57 1 94.06 478 ALA A N 1
ATOM 3720 C CA . ALA A 1 478 ? 1.613 20.141 14.031 1 94.06 478 ALA A CA 1
ATOM 3721 C C . ALA A 1 478 ? 1.999 19.062 13.023 1 94.06 478 ALA A C 1
ATOM 3723 O O . ALA A 1 478 ? 1.436 19 11.93 1 94.06 478 ALA A O 1
ATOM 3724 N N . PRO A 1 479 ? 2.918 18.203 13.422 1 95.31 479 PRO A N 1
ATOM 3725 C CA . PRO A 1 479 ? 3.289 17.141 12.484 1 95.31 479 PRO A CA 1
ATOM 3726 C C . PRO A 1 479 ? 2.178 16.109 12.289 1 95.31 479 PRO A C 1
ATOM 3728 O O . PRO A 1 479 ? 1.299 15.977 13.141 1 95.31 479 PRO A O 1
ATOM 3731 N N . LEU A 1 480 ? 2.238 15.469 11.164 1 96.88 480 LEU A N 1
ATOM 3732 C CA . LEU A 1 480 ? 1.279 14.406 10.883 1 96.88 480 LEU A CA 1
ATOM 3733 C C . LEU A 1 480 ? 1.66 13.117 11.617 1 96.88 480 LEU A C 1
ATOM 3735 O O . LEU A 1 480 ? 2.842 12.773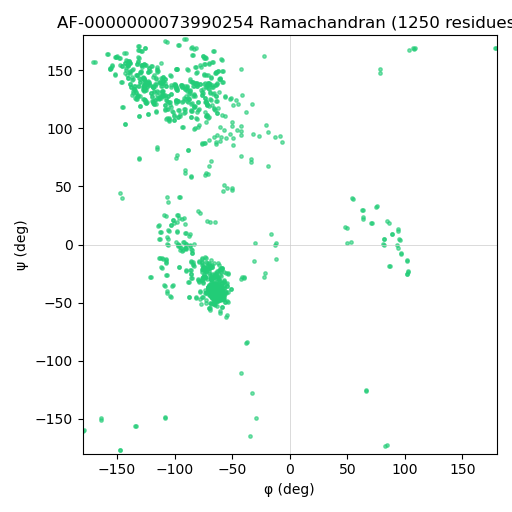 11.703 1 96.88 480 LEU A O 1
ATOM 3739 N N . LEU A 1 481 ? 0.651 12.484 12.148 1 95.56 481 LEU A N 1
ATOM 3740 C CA . LEU A 1 481 ? 0.871 11.18 12.758 1 95.56 481 LEU A CA 1
ATOM 3741 C C . LEU A 1 481 ? 0.606 10.062 11.758 1 95.56 481 LEU A C 1
ATOM 3743 O O . LEU A 1 481 ? -0.326 10.148 10.961 1 95.56 481 LEU A O 1
ATOM 3747 N N . PHE A 1 482 ? 1.533 9.07 11.805 1 90.31 482 PHE A N 1
ATOM 3748 C CA . PHE A 1 482 ? 1.345 7.918 10.93 1 90.31 482 PHE A CA 1
ATOM 3749 C C . PHE A 1 482 ? 1.372 6.621 11.727 1 90.31 482 PHE A C 1
ATOM 3751 O O . PHE A 1 482 ? 2.273 6.402 12.539 1 90.31 482 PHE A O 1
ATOM 3758 N N . GLU A 1 483 ? 0.318 5.879 11.578 1 85.88 483 GLU A N 1
ATOM 3759 C CA . GLU A 1 483 ? 0.24 4.535 12.141 1 85.88 483 GLU A CA 1
ATOM 3760 C C . GLU A 1 483 ? 0.253 3.477 11.039 1 85.88 483 GLU A C 1
ATOM 3762 O O . GLU A 1 483 ? -0.457 3.605 10.039 1 85.88 483 GLU A O 1
ATOM 3767 N N . THR A 1 484 ? 1.132 2.477 11.266 1 84.44 484 THR A N 1
ATOM 3768 C CA . THR A 1 484 ? 1.195 1.396 10.289 1 84.44 484 THR A CA 1
ATOM 3769 C C . THR A 1 484 ? -0.046 0.512 10.375 1 84.44 484 THR A C 1
ATOM 3771 O O . THR A 1 484 ? -0.313 -0.087 11.422 1 84.44 484 THR A O 1
ATOM 3774 N N . VAL A 1 485 ? -0.832 0.567 9.383 1 83.62 485 VAL A N 1
ATOM 3775 C CA . VAL A 1 485 ? -2.049 -0.234 9.336 1 83.62 485 VAL A CA 1
ATOM 3776 C C . VAL A 1 485 ? -1.985 -1.196 8.148 1 83.62 485 VAL A C 1
ATOM 3778 O O . VAL A 1 485 ? -1.585 -0.81 7.051 1 83.62 485 VAL A O 1
ATOM 3781 N N . ALA A 1 486 ? -2.314 -2.471 8.453 1 86 486 ALA A N 1
ATOM 3782 C CA . ALA A 1 486 ? -2.434 -3.438 7.367 1 86 486 ALA A CA 1
ATOM 3783 C C . ALA A 1 486 ? -3.809 -3.357 6.711 1 86 486 ALA A C 1
ATOM 3785 O O . ALA A 1 486 ? -4.824 -3.65 7.344 1 86 486 ALA A O 1
ATOM 3786 N N . ALA A 1 487 ? -3.83 -3.045 5.508 1 90.69 487 ALA A N 1
ATOM 3787 C CA . ALA A 1 487 ? -5.082 -2.807 4.797 1 90.69 487 ALA A CA 1
ATOM 3788 C C . ALA A 1 487 ? -5.801 -4.117 4.492 1 90.69 487 ALA A C 1
ATOM 3790 O O . ALA A 1 487 ? -7.031 -4.184 4.516 1 90.69 487 ALA A O 1
ATOM 3791 N N . SER A 1 488 ? -5.102 -5.215 4.242 1 91.81 488 SER A N 1
ATOM 3792 C CA . SER A 1 488 ? -5.672 -6.453 3.721 1 91.81 488 SER A CA 1
ATOM 3793 C C . SER A 1 488 ? -6.648 -7.074 4.715 1 91.81 488 SER A C 1
ATOM 3795 O O . SER A 1 488 ? -7.758 -7.457 4.348 1 91.81 488 SER A O 1
ATOM 3797 N N . PRO A 1 489 ? -6.27 -7.195 5.961 1 90.75 489 PRO A N 1
ATOM 3798 C CA . PRO A 1 489 ? -7.238 -7.754 6.906 1 90.75 489 PRO A CA 1
ATOM 3799 C C . PRO A 1 489 ? -8.484 -6.891 7.051 1 90.75 489 PRO A C 1
ATOM 3801 O O . PRO A 1 489 ? -9.586 -7.418 7.262 1 90.75 489 PRO A O 1
ATOM 3804 N N . ILE A 1 490 ? -8.312 -5.605 6.992 1 93.81 490 ILE A N 1
ATOM 3805 C CA . ILE A 1 490 ? -9.445 -4.688 7.082 1 93.81 490 ILE A CA 1
ATOM 3806 C C . ILE A 1 490 ? -10.375 -4.898 5.895 1 93.81 490 ILE A C 1
ATOM 3808 O O . ILE A 1 490 ? -11.602 -4.934 6.055 1 93.81 490 ILE A O 1
ATOM 3812 N N . GLU A 1 491 ? -9.789 -5.027 4.734 1 95.88 491 GLU A N 1
ATOM 3813 C CA . GLU A 1 491 ? -10.562 -5.262 3.516 1 95.88 491 GLU A CA 1
ATOM 3814 C C . GLU A 1 491 ? -11.375 -6.551 3.613 1 95.88 491 GLU A C 1
ATOM 3816 O O . GLU A 1 491 ? -12.562 -6.566 3.291 1 95.88 491 GLU A O 1
ATOM 3821 N N . ARG A 1 492 ? -10.773 -7.59 4.039 1 94.25 492 ARG A N 1
ATOM 3822 C CA . ARG A 1 492 ? -11.445 -8.883 4.164 1 94.25 492 ARG A CA 1
ATOM 3823 C C . ARG A 1 492 ? -12.594 -8.812 5.168 1 94.25 492 ARG A C 1
ATOM 3825 O O . ARG A 1 492 ? -13.68 -9.32 4.906 1 94.25 492 ARG A O 1
ATOM 3832 N N . SER A 1 493 ? -12.344 -8.188 6.273 1 95.56 493 SER A N 1
ATOM 3833 C CA . SER A 1 493 ? -13.375 -8.055 7.297 1 95.56 493 SER A CA 1
ATOM 3834 C C . SER A 1 493 ? -14.57 -7.258 6.781 1 95.56 493 SER A C 1
ATOM 3836 O O . SER A 1 493 ? -15.719 -7.633 7.016 1 95.56 493 SER A O 1
ATOM 3838 N N . LEU A 1 494 ? -14.258 -6.199 6.152 1 96.81 494 LEU A N 1
ATOM 3839 C CA . LEU A 1 494 ? -15.32 -5.359 5.609 1 96.81 494 LEU A CA 1
ATOM 3840 C C . LEU A 1 494 ? -16.141 -6.117 4.57 1 96.81 494 LEU A C 1
ATOM 3842 O O . LEU A 1 494 ? -17.375 -6.012 4.547 1 96.81 494 LEU A O 1
ATOM 3846 N N . GLU A 1 495 ? -15.508 -6.891 3.701 1 97.19 495 GLU A N 1
ATOM 3847 C CA . GLU A 1 495 ? -16.203 -7.672 2.68 1 97.19 495 GLU A CA 1
ATOM 3848 C C . GLU A 1 495 ? -17.125 -8.711 3.311 1 97.19 495 GLU A C 1
ATOM 3850 O O . GLU A 1 495 ? -18.25 -8.891 2.857 1 97.19 495 GLU A O 1
ATOM 3855 N N . ILE A 1 496 ? -16.641 -9.391 4.32 1 97 496 ILE A N 1
ATOM 3856 C CA . ILE A 1 496 ? -17.438 -10.398 5.012 1 97 496 ILE A CA 1
ATOM 3857 C C . ILE A 1 496 ? -18.672 -9.75 5.629 1 97 496 ILE A C 1
ATOM 3859 O O . ILE A 1 496 ? -19.781 -10.266 5.5 1 97 496 ILE A O 1
ATOM 3863 N N . GLN A 1 497 ? -18.453 -8.617 6.223 1 97.19 497 GLN A N 1
ATOM 3864 C CA . GLN A 1 497 ? -19.562 -7.91 6.867 1 97.19 497 GLN A CA 1
ATOM 3865 C C . GLN A 1 497 ? -20.562 -7.414 5.836 1 97.19 497 GLN A C 1
ATOM 3867 O O . GLN A 1 497 ? -21.781 -7.461 6.07 1 97.19 497 GLN A O 1
ATOM 3872 N N . LEU A 1 498 ? -20.094 -6.926 4.766 1 97.62 498 LEU A N 1
ATOM 3873 C CA . LEU A 1 498 ? -20.984 -6.426 3.721 1 97.62 498 LEU A CA 1
ATOM 3874 C C . LEU A 1 498 ? -21.797 -7.562 3.102 1 97.62 498 LEU A C 1
ATOM 3876 O O . LEU A 1 498 ? -22.984 -7.41 2.836 1 97.62 498 LEU A O 1
ATOM 3880 N N . ARG A 1 499 ? -21.141 -8.703 2.814 1 97.56 499 ARG A N 1
ATOM 3881 C CA . ARG A 1 499 ? -21.859 -9.867 2.293 1 97.56 499 ARG A CA 1
ATOM 3882 C C . ARG A 1 499 ? -22.969 -10.297 3.242 1 97.56 499 ARG A C 1
ATOM 3884 O O . ARG A 1 499 ? -24.078 -10.609 2.805 1 97.56 499 ARG A O 1
ATOM 3891 N N . ALA A 1 500 ? -22.609 -10.305 4.52 1 96.81 500 ALA A N 1
ATOM 3892 C CA . ALA A 1 500 ? -23.609 -10.656 5.523 1 96.81 500 ALA A CA 1
ATOM 3893 C C . ALA A 1 500 ? -24.766 -9.664 5.516 1 96.81 500 ALA A C 1
ATOM 3895 O O . ALA A 1 500 ? -25.922 -10.062 5.625 1 96.81 500 ALA A O 1
ATOM 3896 N N . ALA A 1 501 ? -24.438 -8.422 5.453 1 96.56 501 ALA A N 1
ATOM 3897 C CA . ALA A 1 501 ? -25.453 -7.379 5.453 1 96.56 501 ALA A CA 1
ATOM 3898 C C . ALA A 1 501 ? -26.344 -7.484 4.219 1 96.56 501 ALA A C 1
ATOM 3900 O O . ALA A 1 501 ? -27.562 -7.312 4.309 1 96.56 501 ALA A O 1
ATOM 3901 N N . ILE A 1 502 ? -25.781 -7.777 3.074 1 96.81 502 ILE A N 1
ATOM 3902 C CA . ILE A 1 502 ? -26.531 -7.926 1.83 1 96.81 502 ILE A CA 1
ATOM 3903 C C . ILE A 1 502 ? -27.438 -9.148 1.922 1 96.81 502 ILE A C 1
ATOM 3905 O O . ILE A 1 502 ? -28.625 -9.078 1.564 1 96.81 502 ILE A O 1
ATOM 3909 N N . SER A 1 503 ? -26.906 -10.258 2.395 1 96.56 503 SER A N 1
ATOM 3910 C CA . SER A 1 503 ? -27.688 -11.484 2.535 1 96.56 503 SER A CA 1
ATOM 3911 C C . SER A 1 503 ? -28.859 -11.281 3.49 1 96.56 503 SER A C 1
ATOM 3913 O O . SER A 1 503 ? -29.969 -11.742 3.23 1 96.56 503 SER A O 1
ATOM 3915 N N . THR A 1 504 ? -28.625 -10.578 4.578 1 95.75 504 THR A N 1
ATOM 3916 C CA . THR A 1 504 ? -29.688 -10.297 5.543 1 95.75 504 THR A CA 1
ATOM 3917 C C . THR A 1 504 ? -30.781 -9.438 4.914 1 95.75 504 THR A C 1
ATOM 3919 O O . THR A 1 504 ? -31.969 -9.68 5.129 1 95.75 504 THR A O 1
ATOM 3922 N N . TYR A 1 505 ? -30.359 -8.492 4.227 1 94.94 505 TYR A N 1
ATOM 3923 C CA . TYR A 1 505 ? -31.312 -7.613 3.549 1 94.94 505 TYR A CA 1
ATOM 3924 C C . TYR A 1 505 ? -32.156 -8.391 2.557 1 94.94 505 TYR A C 1
ATOM 3926 O O . TYR A 1 505 ? -33.375 -8.242 2.533 1 94.94 505 TYR A O 1
ATOM 3934 N N . ARG A 1 506 ? -31.594 -9.242 1.811 1 94.81 506 ARG A N 1
ATOM 3935 C CA . ARG A 1 506 ? -32.312 -9.961 0.757 1 94.81 506 ARG A CA 1
ATOM 3936 C C . ARG A 1 506 ? -33.125 -11.117 1.335 1 94.81 506 ARG A C 1
ATOM 3938 O O . ARG A 1 506 ? -34.156 -11.477 0.793 1 94.81 506 ARG A O 1
ATOM 3945 N N . ASP A 1 507 ? -32.656 -11.688 2.404 1 94.31 507 ASP A N 1
ATOM 3946 C CA . ASP A 1 507 ? -33.406 -12.711 3.107 1 94.31 507 ASP A CA 1
ATOM 3947 C C . ASP A 1 507 ? -34.75 -12.164 3.566 1 94.31 507 ASP A C 1
ATOM 3949 O O . ASP A 1 507 ? -35.75 -12.914 3.658 1 94.31 507 ASP A O 1
ATOM 3953 N N . SER A 1 508 ? -34.719 -10.945 3.871 1 91.25 508 SER A N 1
ATOM 3954 C CA . SER A 1 508 ? -35.938 -10.32 4.359 1 91.25 508 SER A CA 1
ATOM 3955 C C . SER A 1 508 ? -37.031 -10.375 3.312 1 91.25 508 SER A C 1
ATOM 3957 O O . SER A 1 508 ? -38.219 -10.352 3.652 1 91.25 508 SER A O 1
ATOM 3959 N N . PHE A 1 509 ? -36.625 -10.531 1.975 1 87.5 509 PHE A N 1
ATOM 3960 C CA . PHE A 1 509 ? -37.594 -10.672 0.905 1 87.5 509 PHE A CA 1
ATOM 3961 C C . PHE A 1 509 ? -37.812 -12.148 0.558 1 87.5 509 PHE A C 1
ATOM 3963 O O . PHE A 1 509 ? -38.531 -12.469 -0.38 1 87.5 509 PHE A O 1
ATOM 3970 N N . GLY A 1 510 ? -37.094 -12.977 1.237 1 88.81 510 GLY A N 1
ATOM 3971 C CA . GLY A 1 510 ? -37.219 -14.398 1.007 1 88.81 510 GLY A CA 1
ATOM 3972 C C . GLY A 1 510 ? -36.375 -14.914 -0.139 1 88.81 510 GLY A C 1
ATOM 3973 O O . GLY A 1 510 ? -36.719 -15.906 -0.787 1 88.81 510 GLY A O 1
ATOM 3974 N N . VAL A 1 511 ? -35.406 -14.211 -0.514 1 91.5 511 VAL A N 1
ATOM 3975 C CA . VAL A 1 511 ? -34.594 -14.609 -1.639 1 91.5 511 VAL A CA 1
ATOM 3976 C C . VAL A 1 511 ? -33.219 -15.031 -1.133 1 91.5 511 VAL A C 1
ATOM 3978 O O . VAL A 1 511 ? -32.656 -14.406 -0.223 1 91.5 511 VAL A O 1
ATOM 3981 N N . VAL A 1 512 ? -32.656 -16.109 -1.694 1 91.12 512 VAL A N 1
ATOM 3982 C CA . VAL A 1 512 ? -31.328 -16.594 -1.33 1 91.12 512 VAL A CA 1
ATOM 3983 C C . VAL A 1 512 ? -30.266 -15.875 -2.164 1 91.12 512 VAL A C 1
ATOM 3985 O O . VAL A 1 512 ? -30.438 -15.703 -3.375 1 91.12 512 VAL A O 1
ATOM 3988 N N . THR A 1 513 ? -29.281 -15.43 -1.49 1 94.5 513 THR A N 1
ATOM 3989 C CA . THR A 1 513 ? -28.219 -14.68 -2.154 1 94.5 513 THR A CA 1
ATOM 3990 C C . THR A 1 513 ? -27.016 -15.578 -2.434 1 94.5 513 THR A C 1
ATOM 3992 O O . THR A 1 513 ? -26.516 -16.25 -1.532 1 94.5 513 THR A O 1
ATOM 3995 N N . THR A 1 514 ? -26.594 -15.656 -3.709 1 95.38 514 THR A N 1
ATOM 3996 C CA . THR A 1 514 ? -25.391 -16.391 -4.102 1 95.38 514 THR A CA 1
ATOM 3997 C C . THR A 1 514 ? -24.297 -15.438 -4.547 1 95.38 514 THR A C 1
ATOM 3999 O O . THR A 1 514 ? -24.562 -14.43 -5.207 1 95.38 514 THR A O 1
ATOM 4002 N N . TYR A 1 515 ? -23.141 -15.789 -4.16 1 96.19 515 TYR A N 1
ATOM 4003 C CA . TYR A 1 515 ? -22.016 -14.898 -4.469 1 96.19 515 TYR A CA 1
ATOM 4004 C C . TYR A 1 515 ? -21.094 -15.539 -5.492 1 96.19 515 TYR A C 1
ATOM 4006 O O . TYR A 1 515 ? -20.891 -16.75 -5.492 1 96.19 515 TYR A O 1
ATOM 4014 N N . ASP A 1 516 ? -20.578 -14.727 -6.375 1 95.06 516 ASP A N 1
ATOM 4015 C CA . ASP A 1 516 ? -19.578 -15.102 -7.363 1 95.06 516 ASP A CA 1
ATOM 4016 C C . ASP A 1 516 ? -18.203 -14.523 -7 1 95.06 516 ASP A C 1
ATOM 4018 O O . ASP A 1 516 ? -17.922 -13.359 -7.285 1 95.06 516 ASP A O 1
ATOM 4022 N N . ASP A 1 517 ? -17.312 -15.312 -6.598 1 94.25 517 ASP A N 1
ATOM 4023 C CA . ASP A 1 517 ? -16.016 -14.875 -6.09 1 94.25 517 ASP A CA 1
ATOM 4024 C C . ASP A 1 517 ? -15.102 -14.445 -7.234 1 94.25 517 ASP A C 1
ATOM 4026 O O . ASP A 1 517 ? -14.211 -13.617 -7.043 1 94.25 517 ASP A O 1
ATOM 4030 N N . THR A 1 518 ? -15.258 -14.984 -8.344 1 94.69 518 THR A N 1
ATOM 4031 C CA . THR A 1 518 ? -14.43 -14.609 -9.484 1 94.69 518 THR A CA 1
ATOM 4032 C C . THR A 1 518 ? -14.742 -13.18 -9.93 1 94.69 518 THR A C 1
ATOM 4034 O O . THR A 1 518 ? -13.836 -12.414 -10.242 1 94.69 518 THR A O 1
ATOM 4037 N N . VAL A 1 519 ? -16.031 -12.938 -9.906 1 95.38 519 VAL A N 1
ATOM 4038 C CA . VAL A 1 519 ? -16.438 -11.578 -10.266 1 95.38 519 VAL A CA 1
ATOM 4039 C C . VAL A 1 519 ? -15.93 -10.602 -9.211 1 95.38 519 VAL A C 1
ATOM 4041 O O . VAL A 1 519 ? -15.453 -9.508 -9.539 1 95.38 519 VAL A O 1
ATOM 4044 N N . SER A 1 520 ? -16.047 -10.992 -7.969 1 96.75 520 SER A N 1
ATOM 4045 C CA . SER A 1 520 ? -15.555 -10.141 -6.891 1 96.75 520 SER A CA 1
ATOM 4046 C C . SER A 1 520 ? -14.07 -9.828 -7.062 1 96.75 520 SER A C 1
ATOM 4048 O O . SER A 1 520 ? -13.633 -8.703 -6.824 1 96.75 520 SER A O 1
ATOM 4050 N N . TYR A 1 521 ? -13.352 -10.797 -7.52 1 96.44 521 TYR A N 1
ATOM 4051 C CA . TYR A 1 521 ? -11.906 -10.664 -7.699 1 96.44 521 TYR A CA 1
ATOM 4052 C C . TYR A 1 521 ? -11.594 -9.633 -8.773 1 96.44 521 TYR A C 1
ATOM 4054 O O . TYR A 1 521 ? -10.703 -8.797 -8.602 1 96.44 521 TYR A O 1
ATOM 4062 N N . VAL A 1 522 ? -12.32 -9.625 -9.789 1 96.12 522 VAL A N 1
ATOM 4063 C CA . VAL A 1 522 ? -12.039 -8.781 -10.945 1 96.12 522 VAL A CA 1
ATOM 4064 C C . VAL A 1 522 ? -12.414 -7.336 -10.633 1 96.12 522 VAL A C 1
ATOM 4066 O O . VAL A 1 522 ? -11.883 -6.406 -11.25 1 96.12 522 VAL A O 1
ATOM 4069 N N . LEU A 1 523 ? -13.266 -7.145 -9.625 1 96.88 523 LEU A N 1
ATOM 4070 C CA . LEU A 1 523 ? -13.727 -5.801 -9.297 1 96.88 523 LEU A CA 1
ATOM 4071 C C . LEU A 1 523 ? -12.602 -4.965 -8.703 1 96.88 523 LEU A C 1
ATOM 4073 O O . LEU A 1 523 ? -12.68 -3.734 -8.68 1 96.88 523 LEU A O 1
ATOM 4077 N N . SER A 1 524 ? -11.555 -5.562 -8.219 1 96.12 524 SER A N 1
ATOM 4078 C CA . SER A 1 524 ? -10.445 -4.867 -7.578 1 96.12 524 SER A CA 1
ATOM 4079 C C . SER A 1 524 ? -9.789 -3.873 -8.531 1 96.12 524 SER A C 1
ATOM 4081 O O . SER A 1 524 ? -9.352 -2.799 -8.109 1 96.12 524 SER A O 1
ATOM 4083 N N . GLN A 1 525 ? -9.75 -4.25 -9.75 1 95.06 525 GLN A N 1
ATOM 4084 C CA . GLN A 1 525 ? -9.133 -3.408 -10.766 1 95.06 525 GLN A CA 1
ATOM 4085 C C . GLN A 1 525 ? -9.828 -2.053 -10.852 1 95.06 525 GLN A C 1
ATOM 4087 O O . GLN A 1 525 ? -9.164 -1.014 -10.914 1 95.06 525 GLN A O 1
ATOM 4092 N N . ALA A 1 526 ? -11.102 -2.109 -10.891 1 96.38 526 ALA A N 1
ATOM 4093 C CA . ALA A 1 526 ? -11.883 -0.887 -11.023 1 96.38 526 ALA A CA 1
ATOM 4094 C C . ALA A 1 526 ? -11.695 0.027 -9.82 1 96.38 526 ALA A C 1
ATOM 4096 O O . ALA A 1 526 ? -11.594 1.248 -9.969 1 96.38 526 ALA A O 1
ATOM 4097 N N . LEU A 1 527 ? -11.695 -0.563 -8.68 1 96.62 527 LEU A N 1
ATOM 4098 C CA . LEU A 1 527 ? -11.555 0.222 -7.457 1 96.62 527 LEU A CA 1
ATOM 4099 C C . LEU A 1 527 ? -10.203 0.934 -7.418 1 96.62 527 LEU A C 1
ATOM 4101 O O . LEU A 1 527 ? -10.117 2.086 -6.988 1 96.62 527 LEU A O 1
ATOM 4105 N N . LEU A 1 528 ? -9.156 0.271 -7.84 1 94.25 528 LEU A N 1
ATOM 4106 C CA . LEU A 1 528 ? -7.832 0.88 -7.93 1 94.25 528 LEU A CA 1
ATOM 4107 C C . LEU A 1 528 ? -7.84 2.053 -8.906 1 94.25 528 LEU A C 1
ATOM 4109 O O . LEU A 1 528 ? -7.254 3.102 -8.625 1 94.25 528 LEU A O 1
ATOM 4113 N N . LEU A 1 529 ? -8.477 1.864 -10.023 1 93.94 529 LEU A N 1
ATOM 4114 C CA . LEU A 1 529 ? -8.523 2.895 -11.055 1 93.94 529 LEU A CA 1
ATOM 4115 C C . LEU A 1 529 ? -9.32 4.105 -10.578 1 93.94 529 LEU A C 1
ATOM 4117 O O . LEU A 1 529 ? -8.953 5.246 -10.875 1 93.94 529 LEU A O 1
ATOM 4121 N N . TYR A 1 530 ? -10.398 3.846 -9.836 1 95.56 530 TYR A N 1
ATOM 4122 C CA . TYR A 1 530 ? -11.188 4.949 -9.297 1 95.56 530 TYR A CA 1
ATOM 4123 C C . TYR A 1 530 ? -10.367 5.777 -8.32 1 95.56 530 TYR A C 1
ATOM 4125 O O . TYR A 1 530 ? -10.445 7.008 -8.32 1 95.56 530 TYR A O 1
ATOM 4133 N N . GLU A 1 531 ? -9.594 5.141 -7.473 1 95.69 531 GLU A N 1
ATOM 4134 C CA . GLU A 1 531 ? -8.758 5.871 -6.531 1 95.69 531 GLU A CA 1
ATOM 4135 C C . GLU A 1 531 ? -7.688 6.684 -7.262 1 95.69 531 GLU A C 1
ATOM 4137 O O . GLU A 1 531 ? -7.395 7.82 -6.883 1 95.69 531 GLU A O 1
ATOM 4142 N N . ARG A 1 532 ? -7.156 6.121 -8.281 1 91.38 532 ARG A N 1
ATOM 4143 C CA . ARG A 1 532 ? -6.152 6.832 -9.07 1 91.38 532 ARG A CA 1
ATOM 4144 C C . ARG A 1 532 ? -6.754 8.055 -9.75 1 91.38 532 ARG A C 1
ATOM 4146 O O . ARG A 1 532 ? -6.105 9.102 -9.844 1 91.38 532 ARG A O 1
ATOM 4153 N N . GLN A 1 533 ? -7.875 7.828 -10.219 1 91.94 533 GLN A N 1
ATOM 4154 C CA . GLN A 1 533 ? -8.562 8.945 -10.852 1 91.94 533 GLN A CA 1
ATOM 4155 C C . GLN A 1 533 ? -8.805 10.078 -9.867 1 91.94 533 GLN A C 1
ATOM 4157 O O . GLN A 1 533 ? -8.625 11.25 -10.203 1 91.94 533 GLN A O 1
ATOM 4162 N N . GLN A 1 534 ? -9.172 9.742 -8.672 1 92.25 534 GLN A N 1
ATOM 4163 C CA . GLN A 1 534 ? -9.438 10.758 -7.656 1 92.25 534 GLN A CA 1
ATOM 4164 C C . GLN A 1 534 ? -8.141 11.43 -7.207 1 92.25 534 GLN A C 1
ATOM 4166 O O . GLN A 1 534 ? -8.125 12.633 -6.934 1 92.25 534 GLN A O 1
ATOM 4171 N N . SER A 1 535 ? -7.086 10.695 -7.133 1 90.69 535 SER A N 1
ATOM 4172 C CA . SER A 1 535 ? -5.824 11.227 -6.629 1 90.69 535 SER A CA 1
ATOM 4173 C C . SER A 1 535 ? -5.074 12 -7.707 1 90.69 535 SER A C 1
ATOM 4175 O O . SER A 1 535 ? -4.512 13.062 -7.441 1 90.69 535 SER A O 1
ATOM 4177 N N . GLU A 1 536 ? -4.965 11.492 -8.891 1 86.19 536 GLU A N 1
ATOM 4178 C CA . GLU A 1 536 ? -4.145 12.094 -9.938 1 86.19 536 GLU A CA 1
ATOM 4179 C C . GLU A 1 536 ? -4.98 12.977 -10.859 1 86.19 536 GLU A C 1
ATOM 4181 O O . GLU A 1 536 ? -4.441 13.852 -11.547 1 86.19 536 GLU A O 1
ATOM 4186 N N . GLY A 1 537 ? -6.051 12.742 -10.789 1 80.38 537 GLY A N 1
ATOM 4187 C CA . GLY A 1 537 ? -6.871 13.508 -11.711 1 80.38 537 GLY A CA 1
ATOM 4188 C C . GLY A 1 537 ? -6.828 12.969 -13.133 1 80.38 537 GLY A C 1
ATOM 4189 O O . GLY A 1 537 ? -5.992 12.125 -13.453 1 80.38 537 GLY A O 1
ATOM 4190 N N . GLY A 1 538 ? -7.766 13.023 -13.914 1 76.19 538 GLY A N 1
ATOM 4191 C CA . GLY A 1 538 ? -7.781 12.625 -15.312 1 76.19 538 GLY A CA 1
ATOM 4192 C C . GLY A 1 538 ? -8.562 11.352 -15.562 1 76.19 538 GLY A C 1
ATOM 4193 O O . GLY A 1 538 ? -8.836 10.594 -14.633 1 76.19 538 GLY A O 1
ATOM 4194 N N . ALA A 1 539 ? -8.727 11.211 -16.75 1 80.62 539 ALA A N 1
ATOM 4195 C CA . ALA A 1 539 ? -9.508 10.039 -17.141 1 80.62 539 ALA A CA 1
ATOM 4196 C C . ALA A 1 539 ? -8.633 8.789 -17.219 1 80.62 539 ALA A C 1
ATOM 4198 O O . ALA A 1 539 ? -7.484 8.859 -17.672 1 80.62 539 ALA A O 1
ATOM 4199 N N . GLN A 1 540 ? -9.039 7.727 -16.547 1 81.62 540 GLN A N 1
ATOM 4200 C CA . GLN A 1 540 ? -8.359 6.438 -16.594 1 81.62 540 GLN A CA 1
ATOM 4201 C C . GLN A 1 540 ? -9.039 5.496 -17.578 1 81.62 540 GLN A C 1
ATOM 4203 O O . GLN A 1 540 ? -10.227 5.648 -17.875 1 81.62 540 GLN A O 1
ATOM 4208 N N . SER A 1 541 ? -8.211 4.582 -18.141 1 83.06 541 SER A N 1
ATOM 4209 C CA . SER A 1 541 ? -8.773 3.594 -19.047 1 83.06 541 SER A CA 1
ATOM 4210 C C . SER A 1 541 ? -9.266 2.361 -18.297 1 83.06 541 SER A C 1
ATOM 4212 O O . SER A 1 541 ? -8.5 1.729 -17.562 1 83.06 541 SER A O 1
ATOM 4214 N N . PHE A 1 542 ? -10.547 2.041 -18.531 1 88.5 542 PHE A N 1
ATOM 4215 C CA . PHE A 1 542 ? -11.148 0.87 -17.906 1 88.5 542 PHE A CA 1
ATOM 4216 C C . PHE A 1 542 ? -11.219 -0.294 -18.891 1 88.5 542 PHE A C 1
ATOM 4218 O O . PHE A 1 542 ? -11.977 -1.243 -18.672 1 88.5 542 PHE A O 1
ATOM 4225 N N . ALA A 1 543 ? -10.391 -0.243 -19.922 1 87.19 543 ALA A N 1
ATOM 4226 C CA . ALA A 1 543 ? -10.461 -1.229 -20.984 1 87.19 543 ALA A CA 1
ATOM 4227 C C . ALA A 1 543 ? -10.133 -2.627 -20.469 1 87.19 543 ALA A C 1
ATOM 4229 O O . ALA A 1 543 ? -10.844 -3.588 -20.766 1 87.19 543 ALA A O 1
ATOM 4230 N N . LEU A 1 544 ? -9.086 -2.785 -19.766 1 89.56 544 LEU A N 1
ATOM 4231 C CA . LEU A 1 544 ? -8.688 -4.086 -19.234 1 89.56 544 LEU A CA 1
ATOM 4232 C C . LEU A 1 544 ? -9.719 -4.621 -18.25 1 89.56 544 LEU A C 1
ATOM 4234 O O . LEU A 1 544 ? -9.961 -5.832 -18.188 1 89.56 544 LEU A O 1
ATOM 4238 N N . PHE A 1 545 ? -10.328 -3.723 -17.531 1 93.5 545 PHE A N 1
ATOM 4239 C CA . PHE A 1 545 ? -11.375 -4.117 -16.594 1 93.5 545 PHE A CA 1
ATOM 4240 C C . PHE A 1 545 ? -12.586 -4.68 -17.344 1 93.5 545 PHE A C 1
ATOM 4242 O O . PHE A 1 545 ? -13.117 -5.723 -16.969 1 93.5 545 PHE A O 1
ATOM 4249 N N . GLN A 1 546 ? -12.977 -3.961 -18.328 1 91.75 546 GLN A N 1
ATOM 4250 C CA . GLN A 1 546 ? -14.109 -4.402 -19.141 1 91.75 546 GLN A CA 1
ATOM 4251 C C . GLN A 1 546 ? -13.836 -5.754 -19.781 1 91.75 546 GLN A C 1
ATOM 4253 O O . GLN A 1 546 ? -14.703 -6.625 -19.812 1 91.75 546 GLN A O 1
ATOM 4258 N N . GLU A 1 547 ? -12.641 -5.879 -20.203 1 91.25 547 GLU A N 1
ATOM 4259 C CA . GLU A 1 547 ? -12.234 -7.156 -20.797 1 91.25 547 GLU A CA 1
ATOM 4260 C C . GLU A 1 547 ? -12.281 -8.273 -19.766 1 91.25 547 GLU A C 1
ATOM 4262 O O . GLU A 1 547 ? -12.703 -9.391 -20.062 1 91.25 547 GLU A O 1
ATOM 4267 N N . SER A 1 548 ? -11.836 -8.047 -18.594 1 94.12 548 SER A N 1
ATOM 4268 C CA . SER A 1 548 ? -11.836 -9.023 -17.516 1 94.12 548 SER A CA 1
ATOM 4269 C C . SER A 1 548 ? -13.258 -9.445 -17.141 1 94.12 548 SER A C 1
ATOM 4271 O O . SER A 1 548 ? -13.531 -10.625 -16.938 1 94.12 548 SER A O 1
ATOM 4273 N N . VAL A 1 549 ? -14.156 -8.453 -17.094 1 94.31 549 VAL A N 1
ATOM 4274 C CA . VAL A 1 549 ? -15.539 -8.742 -16.734 1 94.31 549 VAL A CA 1
ATOM 4275 C C . VAL A 1 549 ? -16.203 -9.586 -17.812 1 94.31 549 VAL A C 1
ATOM 4277 O O . VAL A 1 549 ? -16.859 -10.586 -17.531 1 94.31 549 VAL A O 1
ATOM 4280 N N . LYS A 1 550 ? -15.992 -9.203 -19.047 1 91.69 550 LYS A N 1
ATOM 4281 C CA . LYS A 1 550 ? -16.562 -9.945 -20.156 1 91.69 550 LYS A CA 1
ATOM 4282 C C . LYS A 1 550 ? -16.016 -11.367 -20.219 1 91.69 550 LYS A C 1
ATOM 4284 O O . LYS A 1 550 ? -16.75 -12.312 -20.5 1 91.69 550 LYS A O 1
ATOM 4289 N N . GLY A 1 551 ? -14.758 -11.445 -19.984 1 91.38 551 GLY A N 1
ATOM 4290 C CA . GLY A 1 551 ? -14.141 -12.758 -20 1 91.38 551 GLY A CA 1
ATOM 4291 C C . GLY A 1 551 ? -14.602 -13.648 -18.859 1 91.38 551 GLY A C 1
ATOM 4292 O O . GLY A 1 551 ? -14.68 -14.875 -19.031 1 91.38 551 GLY A O 1
ATOM 4293 N N . THR A 1 552 ? -14.891 -13.102 -17.797 1 93.5 552 THR A N 1
ATOM 4294 C CA . THR A 1 552 ? -15.328 -13.859 -16.625 1 93.5 552 THR A CA 1
ATOM 4295 C C . THR A 1 552 ? -16.781 -14.281 -16.766 1 93.5 552 THR A C 1
ATOM 4297 O O . THR A 1 552 ? -17.141 -15.406 -16.422 1 93.5 552 THR A O 1
ATOM 4300 N N . LEU A 1 553 ? -17.641 -13.422 -17.281 1 92.75 553 LEU A N 1
ATOM 4301 C CA . LEU A 1 553 ? -19.078 -13.672 -17.344 1 92.75 553 LEU A CA 1
ATOM 4302 C C . LEU A 1 553 ? -19.453 -14.422 -18.609 1 92.75 553 LEU A C 1
ATOM 4304 O O . LEU A 1 553 ? -20.391 -15.227 -18.609 1 92.75 553 LEU A O 1
ATOM 4308 N N . GLY A 1 554 ? -18.75 -14.188 -19.656 1 86.88 554 GLY A N 1
ATOM 4309 C CA . GLY A 1 554 ? -19.141 -14.773 -20.922 1 86.88 554 GLY A CA 1
ATOM 4310 C C . GLY A 1 554 ? -20.219 -13.992 -21.641 1 86.88 554 GLY A C 1
ATOM 4311 O O . GLY A 1 554 ? -20.672 -12.953 -21.156 1 86.88 554 GLY A O 1
ATOM 4312 N N . VAL A 1 555 ? -20.688 -14.555 -22.719 1 83.88 555 VAL A N 1
ATOM 4313 C CA . VAL A 1 555 ? -21.641 -13.875 -23.578 1 83.88 555 VAL A CA 1
ATOM 4314 C C . VAL A 1 555 ? -23.062 -14.07 -23.031 1 83.88 555 VAL A C 1
ATOM 4316 O O . VAL A 1 555 ? -23.391 -15.133 -22.5 1 83.88 555 VAL A O 1
ATOM 4319 N N . GLY A 1 556 ? -23.891 -13.047 -23.062 1 86.12 556 GLY A N 1
ATOM 4320 C CA . GLY A 1 556 ? -25.297 -13.156 -22.734 1 86.12 556 GLY A CA 1
ATOM 4321 C C . GLY A 1 556 ? -25.609 -12.805 -21.297 1 86.12 556 GLY A C 1
ATOM 4322 O O . GLY A 1 556 ? -26.719 -13.047 -20.812 1 86.12 556 GLY A O 1
ATOM 4323 N N . LYS A 1 557 ? -24.672 -12.383 -20.609 1 90.69 557 LYS A N 1
ATOM 4324 C CA . LYS A 1 557 ? -24.906 -12.016 -19.219 1 90.69 557 LYS A CA 1
ATOM 4325 C C . LYS A 1 557 ? -24.953 -10.5 -19.047 1 90.69 557 LYS A C 1
ATOM 4327 O O . LYS A 1 557 ? -24.312 -9.766 -19.797 1 90.69 557 LYS A O 1
ATOM 4332 N N . THR A 1 558 ? -25.781 -10.078 -18.141 1 92.94 558 THR A N 1
ATOM 4333 C CA . THR A 1 558 ? -25.875 -8.672 -17.781 1 92.94 558 THR A CA 1
ATOM 4334 C C . THR A 1 558 ? -25.094 -8.398 -16.484 1 92.94 558 THR A C 1
ATOM 4336 O O . THR A 1 558 ? -25.125 -9.203 -15.555 1 92.94 558 THR A O 1
ATOM 4339 N N . PHE A 1 559 ? -24.391 -7.328 -16.547 1 95.31 559 PHE A N 1
ATOM 4340 C CA . PHE A 1 559 ? -23.547 -6.949 -15.43 1 95.31 559 PHE A CA 1
ATOM 4341 C C . PHE A 1 559 ? -23.875 -5.535 -14.953 1 95.31 559 PHE A C 1
ATOM 4343 O O . PHE A 1 559 ? -23.859 -4.594 -15.75 1 95.31 559 PHE A O 1
ATOM 4350 N N . LYS A 1 560 ? -24.234 -5.344 -13.719 1 95.56 560 LYS A N 1
ATOM 4351 C CA . LYS A 1 560 ? -24.438 -4.043 -13.086 1 95.56 560 LYS A CA 1
ATOM 4352 C C . LYS A 1 560 ? -23.609 -3.902 -11.82 1 95.56 560 LYS A C 1
ATOM 4354 O O . LYS A 1 560 ? -23.453 -4.859 -11.062 1 95.56 560 LYS A O 1
ATOM 4359 N N . ALA A 1 561 ? -23 -2.775 -11.656 1 97 561 ALA A N 1
ATOM 4360 C CA . ALA A 1 561 ? -22.172 -2.562 -10.477 1 97 561 ALA A CA 1
ATOM 4361 C C . ALA A 1 561 ? -22.234 -1.113 -10.008 1 97 561 ALA A C 1
ATOM 4363 O O . ALA A 1 561 ? -22.531 -0.213 -10.797 1 97 561 ALA A O 1
ATOM 4364 N N . ILE A 1 562 ? -22.016 -0.858 -8.75 1 97.25 562 ILE A N 1
ATOM 4365 C CA . ILE A 1 562 ? -21.984 0.491 -8.195 1 97.25 562 ILE A CA 1
ATOM 4366 C C . ILE A 1 562 ? -20.734 0.668 -7.332 1 97.25 562 ILE A C 1
ATOM 4368 O O . ILE A 1 562 ? -20.609 0.027 -6.289 1 97.25 562 ILE A O 1
ATOM 4372 N N . PRO A 1 563 ? -19.828 1.454 -7.797 1 96.81 563 PRO A N 1
ATOM 4373 C CA . PRO A 1 563 ? -18.688 1.82 -6.957 1 96.81 563 PRO A CA 1
ATOM 4374 C C . PRO A 1 563 ? -19.016 2.936 -5.965 1 96.81 563 PRO A C 1
ATOM 4376 O O . PRO A 1 563 ? -19.703 3.893 -6.316 1 96.81 563 PRO A O 1
ATOM 4379 N N . LEU A 1 564 ? -18.578 2.797 -4.734 1 96.5 564 LEU A N 1
ATOM 4380 C CA . LEU A 1 564 ? -18.766 3.799 -3.691 1 96.5 564 LEU A CA 1
ATOM 4381 C C . LEU A 1 564 ? -17.453 4.113 -2.99 1 96.5 564 LEU A C 1
ATOM 4383 O O . LEU A 1 564 ? -16.625 3.221 -2.785 1 96.5 564 LEU A O 1
ATOM 4387 N N . ASN A 1 565 ? -17.266 5.336 -2.715 1 96.75 565 ASN A N 1
ATOM 4388 C CA . ASN A 1 565 ? -16.094 5.762 -1.942 1 96.75 565 ASN A CA 1
ATOM 4389 C C . ASN A 1 565 ? -16.516 6.434 -0.635 1 96.75 565 ASN A C 1
ATOM 4391 O O . ASN A 1 565 ? -17.281 7.391 -0.641 1 96.75 565 ASN A O 1
ATOM 4395 N N . VAL A 1 566 ? -16.062 5.891 0.44 1 95.75 566 VAL A N 1
ATOM 4396 C CA . VAL A 1 566 ? -16.328 6.461 1.755 1 95.75 566 VAL A CA 1
ATOM 4397 C C . VAL A 1 566 ? -15.023 6.555 2.553 1 95.75 566 VAL A C 1
ATOM 4399 O O . VAL A 1 566 ? -13.984 6.07 2.107 1 95.75 566 VAL A O 1
ATOM 4402 N N . SER A 1 567 ? -15.062 7.219 3.707 1 94.75 567 SER A N 1
ATOM 4403 C CA . SER A 1 567 ? -13.859 7.398 4.523 1 94.75 567 SER A CA 1
ATOM 4404 C C . SER A 1 567 ? -13.984 6.656 5.852 1 94.75 567 SER A C 1
ATOM 4406 O O . SER A 1 567 ? -13.289 6.98 6.816 1 94.75 567 SER A O 1
ATOM 4408 N N . TYR A 1 568 ? -14.922 5.742 5.945 1 93.62 568 TYR A N 1
ATOM 4409 C CA . TYR A 1 568 ? -15.125 4.984 7.172 1 93.62 568 TYR A CA 1
ATOM 4410 C C . TYR A 1 568 ? -15.203 3.488 6.883 1 93.62 568 TYR A C 1
ATOM 4412 O O . TYR A 1 568 ? -15.359 3.08 5.73 1 93.62 568 TYR A O 1
ATOM 4420 N N . LEU A 1 569 ? -15.133 2.637 7.93 1 93.5 569 LEU A N 1
ATOM 4421 C CA . LEU A 1 569 ? -14.992 1.193 7.777 1 93.5 569 LEU A CA 1
ATOM 4422 C C . LEU A 1 569 ? -16.234 0.473 8.273 1 93.5 569 LEU A C 1
ATOM 4424 O O . LEU A 1 569 ? -16.312 -0.757 8.227 1 93.5 569 LEU A O 1
ATOM 4428 N N . ASP A 1 570 ? -17.219 1.197 8.641 1 92.94 570 ASP A N 1
ATOM 4429 C CA . ASP A 1 570 ? -18.438 0.589 9.18 1 92.94 570 ASP A CA 1
ATOM 4430 C C . ASP A 1 570 ? -19.328 0.059 8.062 1 92.94 570 ASP A C 1
ATOM 4432 O O . ASP A 1 570 ? -19.859 0.836 7.266 1 92.94 570 ASP A O 1
ATOM 4436 N N . ALA A 1 571 ? -19.625 -1.234 8.141 1 95.06 571 ALA A N 1
ATOM 4437 C CA . ALA A 1 571 ? -20.391 -1.881 7.078 1 95.06 571 ALA A CA 1
ATOM 4438 C C . ALA A 1 571 ? -21.844 -1.379 7.059 1 95.06 571 ALA A C 1
ATOM 4440 O O . ALA A 1 571 ? -22.453 -1.274 5.992 1 95.06 571 ALA A O 1
ATOM 4441 N N . GLY A 1 572 ? -22.344 -1.104 8.242 1 93.19 572 GLY A N 1
ATOM 4442 C CA . GLY A 1 572 ? -23.703 -0.584 8.312 1 93.19 572 GLY A CA 1
ATOM 4443 C C . GLY A 1 572 ? -23.875 0.743 7.598 1 93.19 572 GLY A C 1
ATOM 4444 O O . GLY A 1 572 ? -24.812 0.924 6.824 1 93.19 572 GLY A O 1
ATOM 4445 N N . SER A 1 573 ? -22.984 1.591 7.848 1 93.5 573 SER A N 1
ATOM 4446 C CA . SER A 1 573 ? -23.031 2.906 7.215 1 93.5 573 SER A CA 1
ATOM 4447 C C . SER A 1 573 ? -22.828 2.803 5.707 1 93.5 573 SER A C 1
ATOM 4449 O O . SER A 1 573 ? -23.422 3.562 4.941 1 93.5 573 SER A O 1
ATOM 4451 N N . VAL A 1 574 ? -22 1.887 5.289 1 95.44 574 VAL A N 1
ATOM 4452 C CA . VAL A 1 574 ? -21.766 1.671 3.865 1 95.44 574 VAL A CA 1
ATOM 4453 C C . VAL A 1 574 ? -23.062 1.189 3.207 1 95.44 574 VAL A C 1
ATOM 4455 O O . VAL A 1 574 ? -23.438 1.664 2.131 1 95.44 574 VAL A O 1
ATOM 4458 N N . MET A 1 575 ? -23.766 0.307 3.855 1 95.5 575 MET A N 1
ATOM 4459 C CA . MET A 1 575 ? -25.016 -0.235 3.328 1 95.5 575 MET A CA 1
ATOM 4460 C C . MET A 1 575 ? -26.078 0.855 3.215 1 95.5 575 MET A C 1
ATOM 4462 O O . MET A 1 575 ? -26.891 0.838 2.293 1 95.5 575 MET A O 1
ATOM 4466 N N . ASP A 1 576 ? -25.984 1.781 4.133 1 95.06 576 ASP A N 1
ATOM 4467 C CA . ASP A 1 576 ? -26.938 2.893 4.082 1 95.06 576 ASP A CA 1
ATOM 4468 C C . ASP A 1 576 ? -26.734 3.729 2.82 1 95.06 576 ASP A C 1
ATOM 4470 O O . ASP A 1 576 ? -27.703 4.145 2.186 1 95.06 576 ASP A O 1
ATOM 4474 N N . VAL A 1 577 ? -25.531 3.926 2.492 1 94.62 577 VAL A N 1
ATOM 4475 C CA . VAL A 1 577 ? -25.219 4.707 1.301 1 94.62 577 VAL A CA 1
ATOM 4476 C C . VAL A 1 577 ? -25.641 3.936 0.052 1 94.62 577 VAL A C 1
ATOM 4478 O O . VAL A 1 577 ? -26.156 4.523 -0.904 1 94.62 577 VAL A O 1
ATOM 4481 N N . VAL A 1 578 ? -25.438 2.611 0.057 1 95.25 578 VAL A N 1
ATOM 4482 C CA . VAL A 1 578 ? -25.812 1.767 -1.072 1 95.25 578 VAL A CA 1
ATOM 4483 C C . VAL A 1 578 ? -27.328 1.81 -1.27 1 95.25 578 VAL A C 1
ATOM 4485 O O . VAL A 1 578 ? -27.812 1.949 -2.396 1 95.25 578 VAL A O 1
ATOM 4488 N N . ARG A 1 579 ? -28.031 1.785 -0.245 1 94.56 579 ARG A N 1
ATOM 4489 C CA . ARG A 1 579 ? -29.484 1.754 -0.297 1 94.56 579 ARG A CA 1
ATOM 4490 C C . ARG A 1 579 ? -30.047 3.113 -0.694 1 94.56 579 ARG A C 1
ATOM 4492 O O . ARG A 1 579 ? -31.141 3.199 -1.252 1 94.56 579 ARG A O 1
ATOM 4499 N N . ALA A 1 580 ? -29.281 4.086 -0.348 1 95.06 580 ALA A N 1
ATOM 4500 C CA . ALA A 1 580 ? -29.719 5.438 -0.677 1 95.06 580 ALA A CA 1
ATOM 4501 C C . ALA A 1 580 ? -29.562 5.723 -2.166 1 95.06 580 ALA A C 1
ATOM 4503 O O . ALA A 1 580 ? -30.297 6.527 -2.738 1 95.06 580 ALA A O 1
ATOM 4504 N N . ALA A 1 581 ? -28.625 5.055 -2.762 1 94 581 ALA A N 1
ATOM 4505 C CA . ALA A 1 581 ? -28.375 5.234 -4.191 1 94 581 ALA A CA 1
ATOM 4506 C C . ALA A 1 581 ? -29.359 4.41 -5.02 1 94 581 ALA A C 1
ATOM 4508 O O . ALA A 1 581 ? -29.625 3.248 -4.707 1 94 581 ALA A O 1
ATOM 4509 N N . SER A 1 582 ? -29.875 4.984 -6.105 1 94.62 582 SER A N 1
ATOM 4510 C CA . SER A 1 582 ? -30.859 4.312 -6.949 1 94.62 582 SER A CA 1
ATOM 4511 C C . SER A 1 582 ? -30.281 3.043 -7.566 1 94.62 582 SER A C 1
ATOM 4513 O O . SER A 1 582 ? -30.922 1.989 -7.543 1 94.62 582 SER A O 1
ATOM 4515 N N . VAL A 1 583 ? -29.094 3.105 -8.062 1 95 583 VAL A N 1
ATOM 4516 C CA . VAL A 1 583 ? -28.469 1.962 -8.703 1 95 583 VAL A CA 1
ATOM 4517 C C . VAL A 1 583 ? -28.203 0.871 -7.672 1 95 583 VAL A C 1
ATOM 4519 O O . VAL A 1 583 ? -28.328 -0.319 -7.965 1 95 583 VAL A O 1
ATOM 4522 N N . GLY A 1 584 ? -27.828 1.265 -6.496 1 95.81 584 GLY A N 1
ATOM 4523 C CA . GLY A 1 584 ? -27.578 0.304 -5.434 1 95.81 584 GLY A CA 1
ATOM 4524 C C . GLY A 1 584 ? -28.812 -0.492 -5.047 1 95.81 584 GLY A C 1
ATOM 4525 O O . GLY A 1 584 ? -28.734 -1.709 -4.863 1 95.81 584 GLY A O 1
ATOM 4526 N N . ARG A 1 585 ? -29.891 0.19 -4.984 1 94.81 585 ARG A N 1
ATOM 4527 C CA . ARG A 1 585 ? -31.156 -0.467 -4.66 1 94.81 585 ARG A CA 1
ATOM 4528 C C . ARG A 1 585 ? -31.562 -1.444 -5.758 1 94.81 585 ARG A C 1
ATOM 4530 O O . ARG A 1 585 ? -32.062 -2.535 -5.477 1 94.81 585 ARG A O 1
ATOM 4537 N N . GLU A 1 586 ? -31.344 -0.96 -6.914 1 95.19 586 GLU A N 1
ATOM 4538 C CA . GLU A 1 586 ? -31.672 -1.826 -8.047 1 95.19 586 GLU A CA 1
ATOM 4539 C C . GLU A 1 586 ? -30.875 -3.127 -7.988 1 95.19 586 GLU A C 1
ATOM 4541 O O . GLU A 1 586 ? -31.422 -4.203 -8.258 1 95.19 586 GLU A O 1
ATOM 4546 N N . ILE A 1 587 ? -29.672 -3.033 -7.652 1 96.25 587 ILE A N 1
ATOM 4547 C CA . ILE A 1 587 ? -28.797 -4.199 -7.578 1 96.25 587 ILE A CA 1
ATOM 4548 C C . ILE A 1 587 ? -29.25 -5.109 -6.438 1 96.25 587 ILE A C 1
ATOM 4550 O O . ILE A 1 587 ? -29.422 -6.316 -6.633 1 96.25 587 ILE A O 1
ATOM 4554 N N . LEU A 1 588 ? -29.516 -4.555 -5.336 1 95.62 588 LEU A N 1
ATOM 4555 C CA . LEU A 1 588 ? -29.875 -5.328 -4.152 1 95.62 588 LEU A CA 1
ATOM 4556 C C . LEU A 1 588 ? -31.234 -5.992 -4.328 1 95.62 588 LEU A C 1
ATOM 4558 O O . LEU A 1 588 ? -31.484 -7.078 -3.801 1 95.62 588 LEU A O 1
ATOM 4562 N N . ASP A 1 589 ? -32.062 -5.359 -5.105 1 94.25 589 ASP A N 1
ATOM 4563 C CA . ASP A 1 589 ? -33.438 -5.836 -5.254 1 94.25 589 ASP A CA 1
ATOM 4564 C C . ASP A 1 589 ? -33.562 -6.785 -6.441 1 94.25 589 ASP A C 1
ATOM 4566 O O . ASP A 1 589 ? -34.656 -7.262 -6.75 1 94.25 589 ASP A O 1
ATOM 4570 N N . THR A 1 590 ? -32.562 -7.066 -7.086 1 93.31 590 THR A N 1
ATOM 4571 C CA . THR A 1 590 ? -32.594 -7.945 -8.25 1 93.31 590 THR A CA 1
ATOM 4572 C C . THR A 1 590 ? -33 -9.359 -7.836 1 93.31 590 THR A C 1
ATOM 4574 O O . THR A 1 590 ? -32.312 -9.992 -7.031 1 93.31 590 THR A O 1
ATOM 4577 N N . VAL A 1 591 ? -34.219 -9.789 -8.383 1 91.25 591 VAL A N 1
ATOM 4578 C CA . VAL A 1 591 ? -34.688 -11.133 -8.078 1 91.25 591 VAL A CA 1
ATOM 4579 C C . VAL A 1 591 ? -34.719 -11.961 -9.359 1 91.25 591 VAL A C 1
ATOM 4581 O O . VAL A 1 591 ? -35.688 -11.938 -10.102 1 91.25 591 VAL A O 1
ATOM 4584 N N . VAL A 1 592 ? -33.688 -12.492 -9.734 1 88.62 592 VAL A N 1
ATOM 4585 C CA . VAL A 1 592 ? -33.562 -13.414 -10.852 1 88.62 592 VAL A CA 1
ATOM 4586 C C . VAL A 1 592 ? -32.875 -14.695 -10.375 1 88.62 592 VAL A C 1
ATOM 4588 O O . VAL A 1 592 ? -31.953 -14.641 -9.539 1 88.62 592 VAL A O 1
ATOM 4591 N N . ASP A 1 593 ? -33.25 -15.781 -10.82 1 87 593 ASP A N 1
ATOM 4592 C CA . ASP A 1 593 ? -32.75 -17.078 -10.352 1 87 593 ASP A CA 1
ATOM 4593 C C . ASP A 1 593 ? -31.234 -17.203 -10.625 1 87 593 ASP A C 1
ATOM 4595 O O . ASP A 1 593 ? -30.516 -17.812 -9.836 1 87 593 ASP A O 1
ATOM 4599 N N . SER A 1 594 ? -30.812 -16.625 -11.703 1 91.12 594 SER A N 1
ATOM 4600 C CA . SER A 1 594 ? -29.406 -16.781 -12.094 1 91.12 594 SER A CA 1
ATOM 4601 C C . SER A 1 594 ? -28.547 -15.672 -11.492 1 91.12 594 SER A C 1
ATOM 4603 O O . SER A 1 594 ? -27.344 -15.594 -11.781 1 91.12 594 SER A O 1
ATOM 4605 N N . ALA A 1 595 ? -29.188 -14.914 -10.578 1 94.12 595 ALA A N 1
ATOM 4606 C CA . ALA A 1 595 ? -28.484 -13.742 -10.086 1 94.12 595 ALA A CA 1
ATOM 4607 C C . ALA A 1 595 ? -27.359 -14.133 -9.125 1 94.12 595 ALA A C 1
ATOM 4609 O O . ALA A 1 595 ? -27.578 -14.938 -8.211 1 94.12 595 ALA A O 1
ATOM 4610 N N . LYS A 1 596 ? -26.172 -13.656 -9.438 1 96.31 596 LYS A N 1
ATOM 4611 C CA . LYS A 1 596 ? -25.016 -13.812 -8.555 1 96.31 596 LYS A CA 1
ATOM 4612 C C . LYS A 1 596 ? -24.422 -12.461 -8.195 1 96.31 596 LYS A C 1
ATOM 4614 O O . LYS A 1 596 ? -24.328 -11.57 -9.039 1 96.31 596 LYS A O 1
ATOM 4619 N N . PHE A 1 597 ? -24.016 -12.344 -6.941 1 97.38 597 PHE A N 1
ATOM 4620 C CA . PHE A 1 597 ? -23.562 -11.047 -6.461 1 97.38 597 PHE A CA 1
ATOM 4621 C C . PHE A 1 597 ? -22.047 -11.047 -6.254 1 97.38 597 PHE A C 1
ATOM 4623 O O . PHE A 1 597 ? -21.453 -12.102 -5.992 1 97.38 597 PHE A O 1
ATOM 4630 N N . GLY A 1 598 ? -21.406 -9.938 -6.566 1 97.5 598 GLY A N 1
ATOM 4631 C CA . GLY A 1 598 ? -20 -9.711 -6.277 1 97.5 598 GLY A CA 1
ATOM 4632 C C . GLY A 1 598 ? -19.766 -8.531 -5.352 1 97.5 598 GLY A C 1
ATOM 4633 O O . GLY A 1 598 ? -20.453 -7.516 -5.445 1 97.5 598 GLY A O 1
ATOM 4634 N N . VAL A 1 599 ? -18.859 -8.727 -4.379 1 97.94 599 VAL A N 1
ATOM 4635 C CA . VAL A 1 599 ? -18.516 -7.664 -3.441 1 97.94 599 VAL A CA 1
ATOM 4636 C C . VAL A 1 599 ? -17 -7.559 -3.312 1 97.94 599 VAL A C 1
ATOM 4638 O O . VAL A 1 599 ? -16.312 -8.578 -3.182 1 97.94 599 VAL A O 1
ATOM 4641 N N . ARG A 1 600 ? -16.484 -6.414 -3.477 1 98 600 ARG A N 1
ATOM 4642 C CA . ARG A 1 600 ? -15.062 -6.172 -3.297 1 98 600 ARG A CA 1
ATOM 4643 C C . ARG A 1 600 ? -14.812 -4.852 -2.578 1 98 600 ARG A C 1
ATOM 4645 O O . ARG A 1 600 ? -15.555 -3.887 -2.77 1 98 600 ARG A O 1
ATOM 4652 N N . ALA A 1 601 ? -13.867 -4.863 -1.66 1 97.75 601 ALA A N 1
ATOM 4653 C CA . ALA A 1 601 ? -13.492 -3.654 -0.927 1 97.75 601 ALA A CA 1
ATOM 4654 C C . ALA A 1 601 ? -11.992 -3.402 -1.014 1 97.75 601 ALA A C 1
ATOM 4656 O O . ALA A 1 601 ? -11.195 -4.344 -0.987 1 97.75 601 ALA A O 1
ATOM 4657 N N . LYS A 1 602 ? -11.609 -2.215 -1.212 1 97.25 602 LYS A N 1
ATOM 4658 C CA . LYS A 1 602 ? -10.219 -1.773 -1.188 1 97.25 602 LYS A CA 1
ATOM 4659 C C . LYS A 1 602 ? -10.031 -0.59 -0.241 1 97.25 602 LYS A C 1
ATOM 4661 O O . LYS A 1 602 ? -10.828 0.351 -0.253 1 97.25 602 LYS A O 1
ATOM 4666 N N . VAL A 1 603 ? -9 -0.678 0.596 1 96.56 603 VAL A N 1
ATOM 4667 C CA . VAL A 1 603 ? -8.75 0.364 1.585 1 96.56 603 VAL A CA 1
ATOM 4668 C C . VAL A 1 603 ? -7.375 0.986 1.342 1 96.56 603 VAL A C 1
ATOM 4670 O O . VAL A 1 603 ? -6.371 0.275 1.259 1 96.56 603 VAL A O 1
ATOM 4673 N N . PHE A 1 604 ? -7.293 2.262 1.157 1 95.94 604 PHE A N 1
ATOM 4674 C CA . PHE A 1 604 ? -6.059 3.033 1.044 1 95.94 604 PHE A CA 1
ATOM 4675 C C . PHE A 1 604 ? -5.809 3.842 2.311 1 95.94 604 PHE A C 1
ATOM 4677 O O . PHE A 1 604 ? -6.656 4.633 2.729 1 95.94 604 PHE A O 1
ATOM 4684 N N . CYS A 1 605 ? -4.625 3.674 2.82 1 94.06 605 CYS A N 1
ATOM 4685 C CA . CYS A 1 605 ? -4.324 4.258 4.121 1 94.06 605 CYS A CA 1
ATOM 4686 C C . CYS A 1 605 ? -3.549 5.559 3.969 1 94.06 605 CYS A C 1
ATOM 4688 O O . CYS A 1 605 ? -2.633 5.648 3.148 1 94.06 605 CYS A O 1
ATOM 4690 N N . PHE A 1 606 ? -3.904 6.543 4.742 1 96.38 606 PHE A N 1
ATOM 4691 C CA . PHE A 1 606 ? -3.244 7.84 4.816 1 96.38 606 PHE A CA 1
ATOM 4692 C C . PHE A 1 606 ? -2.855 8.164 6.254 1 96.38 606 PHE A C 1
ATOM 4694 O O . PHE A 1 606 ? -3.207 7.434 7.18 1 96.38 606 PHE A O 1
ATOM 4701 N N . PRO A 1 607 ? -2.043 9.234 6.422 1 96.19 607 PRO A N 1
ATOM 4702 C CA . PRO A 1 607 ? -1.71 9.633 7.793 1 96.19 607 PRO A CA 1
ATOM 4703 C C . PRO A 1 607 ? -2.943 9.984 8.625 1 96.19 607 PRO A C 1
ATOM 4705 O O . PRO A 1 607 ? -4.016 10.234 8.062 1 96.19 607 PRO A O 1
ATOM 4708 N N . GLU A 1 608 ? -2.803 9.93 9.945 1 96.44 608 GLU A N 1
ATOM 4709 C CA . GLU A 1 608 ? -3.846 10.328 10.883 1 96.44 608 GLU A CA 1
ATOM 4710 C C . GLU A 1 608 ? -4.996 9.328 10.891 1 96.44 608 GLU A C 1
ATOM 4712 O O . GLU A 1 608 ? -6.137 9.68 11.188 1 96.44 608 GLU A O 1
ATOM 4717 N N . ARG A 1 609 ? -4.77 8.086 10.383 1 93.88 609 ARG A N 1
ATOM 4718 C CA . ARG A 1 609 ? -5.777 7.027 10.305 1 93.88 609 ARG A CA 1
ATOM 4719 C C . ARG A 1 609 ? -6.93 7.438 9.391 1 93.88 609 ARG A C 1
ATOM 4721 O O . ARG A 1 609 ? -8.094 7.152 9.688 1 93.88 609 ARG A O 1
ATOM 4728 N N . VAL A 1 610 ? -6.609 8.219 8.477 1 96.5 610 VAL A N 1
ATOM 4729 C CA . VAL A 1 610 ? -7.574 8.547 7.434 1 96.5 610 VAL A CA 1
ATOM 4730 C C . VAL A 1 610 ? -7.559 7.465 6.355 1 96.5 610 VAL A C 1
ATOM 4732 O O . VAL A 1 610 ? -6.492 6.98 5.969 1 96.5 610 VAL A O 1
ATOM 4735 N N . PHE A 1 611 ? -8.789 7.059 5.902 1 96.19 611 PHE A N 1
ATOM 4736 C CA . PHE A 1 611 ? -8.898 5.969 4.938 1 96.19 611 PHE A CA 1
ATOM 4737 C C . PHE A 1 611 ? -9.719 6.395 3.73 1 96.19 611 PHE A C 1
ATOM 4739 O O . PHE A 1 611 ? -10.695 7.137 3.869 1 96.19 611 PHE A O 1
ATOM 4746 N N . SER A 1 612 ? -9.234 6.051 2.643 1 97.38 612 SER A N 1
ATOM 4747 C CA . SER A 1 612 ? -10.094 6.012 1.464 1 97.38 612 SER A CA 1
ATOM 4748 C C . SER A 1 612 ? -10.602 4.598 1.197 1 97.38 612 SER A C 1
ATOM 4750 O O . SER A 1 612 ? -9.828 3.721 0.801 1 97.38 612 SER A O 1
ATOM 4752 N N . VAL A 1 613 ? -11.883 4.375 1.418 1 97.75 613 VAL A N 1
ATOM 4753 C CA . VAL A 1 613 ? -12.469 3.043 1.321 1 97.75 613 VAL A CA 1
ATOM 4754 C C . VAL A 1 613 ? -13.344 2.953 0.075 1 97.75 613 VAL A C 1
ATOM 4756 O O . VAL A 1 613 ? -14.344 3.67 -0.042 1 97.75 613 VAL A O 1
ATOM 4759 N N . TRP A 1 614 ? -12.969 2.143 -0.789 1 97.94 614 TRP A N 1
ATOM 4760 C CA . TRP A 1 614 ? -13.766 1.873 -1.979 1 97.94 614 TRP A CA 1
ATOM 4761 C C . TRP A 1 614 ? -14.492 0.538 -1.857 1 97.94 614 TRP A C 1
ATOM 4763 O O . TRP A 1 614 ? -13.898 -0.468 -1.468 1 97.94 614 TRP A O 1
ATOM 4773 N N . VAL A 1 615 ? -15.766 0.55 -2.105 1 98 615 VAL A N 1
ATOM 4774 C CA . VAL A 1 615 ? -16.578 -0.656 -2.115 1 98 615 VAL A CA 1
ATOM 4775 C C . VAL A 1 615 ? -17.359 -0.747 -3.43 1 98 615 VAL A C 1
ATOM 4777 O O . VAL A 1 615 ? -17.859 0.26 -3.934 1 98 615 VAL A O 1
ATOM 4780 N N . MET A 1 616 ? -17.328 -1.869 -3.973 1 97.94 616 MET A N 1
ATOM 4781 C CA . MET A 1 616 ? -18.125 -2.102 -5.18 1 97.94 616 MET A CA 1
ATOM 4782 C C . MET A 1 616 ? -19.016 -3.33 -5.023 1 97.94 616 MET A C 1
ATOM 4784 O O . MET A 1 616 ? -18.547 -4.391 -4.605 1 97.94 616 MET A O 1
ATOM 4788 N N . ILE A 1 617 ? -20.25 -3.199 -5.219 1 98.06 617 ILE A N 1
ATOM 4789 C CA . ILE A 1 617 ? -21.25 -4.27 -5.215 1 98.06 617 ILE A CA 1
ATOM 4790 C C . ILE A 1 617 ? -21.781 -4.48 -6.625 1 98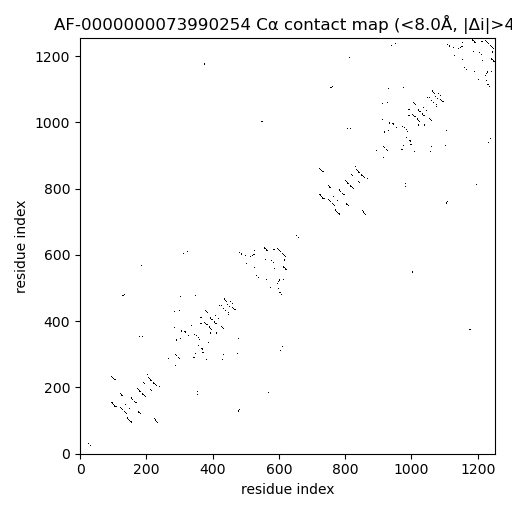.06 617 ILE A C 1
ATOM 4792 O O . ILE A 1 617 ? -22.172 -3.52 -7.297 1 98.06 617 ILE A O 1
ATOM 4796 N N . ALA A 1 618 ? -21.75 -5.688 -7.059 1 97.75 618 ALA A N 1
ATOM 4797 C CA . ALA A 1 618 ? -22.188 -5.996 -8.422 1 97.75 618 ALA A CA 1
ATOM 4798 C C . ALA A 1 618 ? -23.141 -7.18 -8.438 1 97.75 618 ALA A C 1
ATOM 4800 O O . ALA A 1 618 ? -23.219 -7.938 -7.469 1 97.75 618 ALA A O 1
ATOM 4801 N N . VAL A 1 619 ? -23.938 -7.246 -9.484 1 97.19 619 VAL A N 1
ATOM 4802 C CA . VAL A 1 619 ? -24.797 -8.391 -9.75 1 97.19 619 VAL A CA 1
ATOM 4803 C C . VAL A 1 619 ? -24.703 -8.789 -11.219 1 97.19 619 VAL A C 1
ATOM 4805 O O . VAL A 1 619 ? -24.531 -7.93 -12.094 1 97.19 619 VAL A O 1
ATOM 4808 N N . ASN A 1 620 ? -24.609 -10.039 -11.477 1 96.25 620 ASN A N 1
ATOM 4809 C CA . ASN A 1 620 ? -24.641 -10.562 -12.836 1 96.25 620 ASN A CA 1
ATOM 4810 C C . ASN A 1 620 ? -25.719 -11.641 -12.992 1 96.25 620 ASN A C 1
ATOM 4812 O O . ASN A 1 620 ? -25.984 -12.391 -12.055 1 96.25 620 ASN A O 1
ATOM 4816 N N . TYR A 1 621 ? -26.438 -11.641 -14.07 1 94.25 621 TYR A N 1
ATOM 4817 C CA . TYR A 1 621 ? -27.469 -12.625 -14.359 1 94.25 621 TYR A CA 1
ATOM 4818 C C . TYR A 1 621 ? -27.625 -12.82 -15.859 1 94.25 621 TYR A C 1
ATOM 4820 O O . TYR A 1 621 ? -27.109 -12.031 -16.656 1 94.25 621 TYR A O 1
ATOM 4828 N N . SER A 1 622 ? -28.25 -13.945 -16.219 1 90.62 622 SER A N 1
ATOM 4829 C CA . SER A 1 622 ? -28.5 -14.25 -17.625 1 90.62 622 SER A CA 1
ATOM 4830 C C . SER A 1 622 ? -29.656 -13.422 -18.172 1 90.62 622 SER A C 1
ATOM 4832 O O . SER A 1 622 ? -30.672 -13.25 -17.516 1 90.62 622 SER A O 1
ATOM 4834 N N . ALA A 1 623 ? -29.516 -12.703 -19.312 1 76.12 623 ALA A N 1
ATOM 4835 C CA . ALA A 1 623 ? -30.516 -11.844 -19.922 1 76.12 623 ALA A CA 1
ATOM 4836 C C . ALA A 1 623 ? -31.781 -12.633 -20.266 1 76.12 623 ALA A C 1
ATOM 4838 O O . ALA A 1 623 ? -32.875 -12.078 -20.312 1 76.12 623 ALA A O 1
ATOM 4839 N N . ALA A 1 624 ? -31.625 -13.836 -20.719 1 66.5 624 ALA A N 1
ATOM 4840 C CA . ALA A 1 624 ? -32.812 -14.578 -21.125 1 66.5 624 ALA A CA 1
ATOM 4841 C C . ALA A 1 624 ? -33.781 -14.719 -19.969 1 66.5 624 ALA A C 1
ATOM 4843 O O . ALA A 1 624 ? -34.969 -15.078 -20.188 1 66.5 624 ALA A O 1
ATOM 4844 N N . SER A 1 625 ? -33.375 -14.578 -18.781 1 53 625 SER A N 1
ATOM 4845 C CA . SER A 1 625 ? -34.219 -14.891 -17.656 1 53 625 SER A CA 1
ATOM 4846 C C . SER A 1 625 ? -35.094 -13.695 -17.266 1 53 625 SER A C 1
ATOM 4848 O O . SER A 1 625 ? -35.75 -13.711 -16.203 1 53 625 SER A O 1
ATOM 4850 N N . ILE A 1 626 ? -35.031 -12.602 -17.859 1 46.72 626 ILE A N 1
ATOM 4851 C CA . ILE A 1 626 ? -36 -11.547 -17.562 1 46.72 626 ILE A CA 1
ATOM 4852 C C . ILE A 1 626 ? -37.344 -11.906 -18.172 1 46.72 626 ILE A C 1
ATOM 4854 O O . ILE A 1 626 ? -37.469 -11.984 -19.391 1 46.72 626 ILE A O 1
ATOM 4858 N N . SER A 1 627 ? -37.875 -12.969 -17.781 1 37 627 SER A N 1
ATOM 4859 C CA . SER A 1 627 ? -39.281 -13.008 -18.141 1 37 627 SER A CA 1
ATOM 4860 C C . SER A 1 627 ? -40.062 -11.891 -17.453 1 37 627 SER A C 1
ATOM 4862 O O . SER A 1 627 ? -39.812 -11.578 -16.297 1 37 627 SER A O 1
ATOM 4864 N N . MET B 1 1 ? -1.608 -21.406 79.812 1 18.31 1 MET B N 1
ATOM 4865 C CA . MET B 1 1 ? -0.786 -22.141 78.812 1 18.31 1 MET B CA 1
ATOM 4866 C C . MET B 1 1 ? -1.599 -22.516 77.625 1 18.31 1 MET B C 1
ATOM 4868 O O . MET B 1 1 ? -1.195 -23.391 76.812 1 18.31 1 MET B O 1
ATOM 4872 N N . ASP B 1 2 ? -2.742 -21.969 77.375 1 23.14 2 ASP B N 1
ATOM 4873 C CA . ASP B 1 2 ? -3.805 -22.453 76.5 1 23.14 2 ASP B CA 1
ATOM 4874 C C . ASP B 1 2 ? -3.422 -22.297 75 1 23.14 2 ASP B C 1
ATOM 4876 O O . ASP B 1 2 ? -2.977 -21.219 74.625 1 23.14 2 ASP B O 1
ATOM 4880 N N . SER B 1 3 ? -3.076 -23.438 74.312 1 22.34 3 SER B N 1
ATOM 4881 C CA . SER B 1 3 ? -2.412 -23.891 73.062 1 22.34 3 SER B CA 1
ATOM 4882 C C . SER B 1 3 ? -3.174 -23.453 71.812 1 22.34 3 SER B C 1
ATOM 4884 O O . SER B 1 3 ? -4.352 -23.781 71.688 1 22.34 3 SER B O 1
ATOM 4886 N N . LEU B 1 4 ? -2.895 -22.234 71.25 1 21.69 4 LEU B N 1
ATOM 4887 C CA . LEU B 1 4 ? -3.418 -21.484 70.125 1 21.69 4 LEU B CA 1
ATOM 4888 C C . LEU B 1 4 ? -3.301 -22.312 68.812 1 21.69 4 LEU B C 1
ATOM 4890 O O . LEU B 1 4 ? -2.271 -22.266 68.125 1 21.69 4 LEU B O 1
ATOM 4894 N N . GLN B 1 5 ? -3.756 -23.609 68.688 1 20.91 5 GLN B N 1
ATOM 4895 C CA . GLN B 1 5 ? -3.504 -24.578 67.625 1 20.91 5 GLN B CA 1
ATOM 4896 C C . GLN B 1 5 ? -4.242 -24.203 66.375 1 20.91 5 GLN B C 1
ATOM 4898 O O . GLN B 1 5 ? -5.184 -24.891 65.938 1 20.91 5 GLN B O 1
ATOM 4903 N N . GLY B 1 6 ? -4.684 -23 66.125 1 24.31 6 GLY B N 1
ATOM 4904 C CA . GLY B 1 6 ? -5.676 -22.828 65.062 1 24.31 6 GLY B CA 1
ATOM 4905 C C . GLY B 1 6 ? -5.141 -23.141 63.719 1 24.31 6 GLY B C 1
ATOM 4906 O O . GLY B 1 6 ? -4.141 -22.562 63.281 1 24.31 6 GLY B O 1
ATOM 4907 N N . SER B 1 7 ? -5.27 -24.438 63.188 1 24.38 7 SER B N 1
ATOM 4908 C CA . SER B 1 7 ? -4.902 -25.156 61.938 1 24.38 7 SER B CA 1
ATOM 4909 C C . SER B 1 7 ? -5.461 -24.453 60.719 1 24.38 7 SER B C 1
ATOM 4911 O O . SER B 1 7 ? -6.652 -24.125 60.656 1 24.38 7 SER B O 1
ATOM 4913 N N . SER B 1 8 ? -4.738 -23.578 60.125 1 28.72 8 SER B N 1
ATOM 4914 C CA . SER B 1 8 ? -4.906 -22.781 58.906 1 28.72 8 SER B CA 1
ATOM 4915 C C . SER B 1 8 ? -5.309 -23.641 57.719 1 28.72 8 SER B C 1
ATOM 4917 O O . SER B 1 8 ? -4.457 -24.234 57.062 1 28.72 8 SER B O 1
ATOM 4919 N N . GLN B 1 9 ? -6.371 -24.547 57.875 1 28.47 9 GLN B N 1
ATOM 4920 C CA . GLN B 1 9 ? -6.824 -25.5 56.844 1 28.47 9 GLN B CA 1
ATOM 4921 C C . GLN B 1 9 ? -7.277 -24.766 55.594 1 28.47 9 GLN B C 1
ATOM 4923 O O . GLN B 1 9 ? -8.062 -23.812 55.656 1 28.47 9 GLN B O 1
ATOM 4928 N N . VAL B 1 10 ? -6.469 -24.766 54.688 1 34.12 10 VAL B N 1
ATOM 4929 C CA . VAL B 1 10 ? -6.789 -24.375 53.312 1 34.12 10 VAL B CA 1
ATOM 4930 C C . VAL B 1 10 ? -8.125 -24.969 52.906 1 34.12 10 VAL B C 1
ATOM 4932 O O . VAL B 1 10 ? -8.344 -26.172 53.062 1 34.12 10 VAL B O 1
ATOM 4935 N N . SER B 1 11 ? -9.172 -24.234 52.906 1 35.09 11 SER B N 1
ATOM 4936 C CA . SER B 1 11 ? -10.539 -24.719 52.719 1 35.09 11 SER B CA 1
ATOM 4937 C C . SER B 1 11 ? -10.664 -25.578 51.469 1 35.09 11 SER B C 1
ATOM 4939 O O . SER B 1 11 ? -9.938 -25.375 50.5 1 35.09 11 SER B O 1
ATOM 4941 N N . PRO B 1 12 ? -11.148 -26.781 51.5 1 39.81 12 PRO B N 1
ATOM 4942 C CA . PRO B 1 12 ? -11.383 -27.781 50.469 1 39.81 12 PRO B CA 1
ATOM 4943 C C . PRO B 1 12 ? -11.977 -27.172 49.188 1 39.81 12 PRO B C 1
ATOM 4945 O O . PRO B 1 12 ? -11.719 -27.656 48.094 1 39.81 12 PRO B O 1
ATOM 4948 N N . GLU B 1 13 ? -12.719 -26.094 49.344 1 44.59 13 GLU B N 1
ATOM 4949 C CA . GLU B 1 13 ? -13.406 -25.547 48.156 1 44.59 13 GLU B CA 1
ATOM 4950 C C . GLU B 1 13 ? -12.414 -24.844 47.219 1 44.59 13 GLU B C 1
ATOM 4952 O O . GLU B 1 13 ? -12.547 -24.938 46 1 44.59 13 GLU B O 1
ATOM 4957 N N . HIS B 1 14 ? -11.492 -24.156 47.812 1 42.28 14 HIS B N 1
ATOM 4958 C CA . HIS B 1 14 ? -10.5 -23.469 47 1 42.28 14 HIS B CA 1
ATOM 4959 C C . HIS B 1 14 ? -9.586 -24.453 46.281 1 42.28 14 HIS B C 1
ATOM 4961 O O . HIS B 1 14 ? -9.172 -24.219 45.156 1 42.28 14 HIS B O 1
ATOM 4967 N N . LEU B 1 15 ? -9.352 -25.578 47 1 38.19 15 LEU B N 1
ATOM 4968 C CA . LEU B 1 15 ? -8.602 -26.656 46.344 1 38.19 15 LEU B CA 1
ATOM 4969 C C . LEU B 1 15 ? -9.367 -27.219 45.156 1 38.19 15 LEU B C 1
ATOM 4971 O O . LEU B 1 15 ? -8.773 -27.5 44.094 1 38.19 15 LEU B O 1
ATOM 4975 N N . LYS B 1 16 ? -10.68 -27.312 45.281 1 46.34 16 LYS B N 1
ATOM 4976 C CA . LYS B 1 16 ? -11.469 -27.828 44.188 1 46.34 16 LYS B CA 1
ATOM 4977 C C . LYS B 1 16 ? -11.438 -26.891 42.969 1 46.34 16 LYS B C 1
ATOM 4979 O O . LYS B 1 16 ? -11.32 -27.344 41.844 1 46.34 16 LYS B O 1
ATOM 4984 N N . SER B 1 17 ? -11.602 -25.578 43.25 1 44.22 17 SER B N 1
ATOM 4985 C CA . SER B 1 17 ? -11.594 -24.625 42.156 1 44.22 17 SER B CA 1
ATOM 4986 C C . SER B 1 17 ? -10.234 -24.594 41.469 1 44.22 17 SER B C 1
ATOM 4988 O O . SER B 1 17 ? -10.156 -24.453 40.25 1 44.22 17 SER B O 1
ATOM 4990 N N . MET B 1 18 ? -9.203 -24.719 42.281 1 37.56 18 MET B N 1
ATOM 4991 C CA . MET B 1 18 ? -7.871 -24.828 41.688 1 37.56 18 MET B CA 1
ATOM 4992 C C . MET B 1 18 ? -7.723 -26.109 40.906 1 37.56 18 MET B C 1
ATOM 4994 O O . MET B 1 18 ? -7.152 -26.109 39.812 1 37.56 18 MET B O 1
ATOM 4998 N N . LYS B 1 19 ? -8.242 -27.172 41.562 1 40.59 19 LYS B N 1
ATOM 4999 C CA . LYS B 1 19 ? -8.211 -28.438 40.844 1 40.59 19 LYS B CA 1
ATOM 5000 C C . LYS B 1 19 ? -9 -28.344 39.531 1 40.59 19 LYS B C 1
ATOM 5002 O O . LYS B 1 19 ? -8.539 -28.844 38.5 1 40.59 19 LYS B O 1
ATOM 5007 N N . SER B 1 20 ? -10.18 -27.703 39.625 1 45.38 20 SER B N 1
ATOM 5008 C CA . SER B 1 20 ? -10.977 -27.578 38.406 1 45.38 20 SER B CA 1
ATOM 5009 C C . SER B 1 20 ? -10.266 -26.703 37.375 1 45.38 20 SER B C 1
ATOM 5011 O O . SER B 1 20 ? -10.32 -26.984 36.156 1 45.38 20 SER B O 1
ATOM 5013 N N . ALA B 1 21 ? -9.641 -25.656 37.812 1 42.69 21 ALA B N 1
ATOM 5014 C CA . ALA B 1 21 ? -8.914 -24.797 36.875 1 42.69 21 ALA B CA 1
ATOM 5015 C C . ALA B 1 21 ? -7.711 -25.531 36.281 1 42.69 21 ALA B C 1
ATOM 5017 O O . ALA B 1 21 ? -7.43 -25.406 35.094 1 42.69 21 ALA B O 1
ATOM 5018 N N . ILE B 1 22 ? -7.062 -26.266 37.188 1 38.25 22 ILE B N 1
ATOM 5019 C CA . ILE B 1 22 ? -5.98 -27.094 36.688 1 38.25 22 ILE B CA 1
ATOM 5020 C C . ILE B 1 22 ? -6.539 -28.172 35.75 1 38.25 22 ILE B C 1
ATOM 5022 O O . ILE B 1 22 ? -5.98 -28.422 34.688 1 38.25 22 ILE B O 1
ATOM 5026 N N . HIS B 1 23 ? -7.68 -28.797 36.188 1 42.19 23 HIS B N 1
ATOM 5027 C CA . HIS B 1 23 ? -8.305 -29.812 35.344 1 42.19 23 HIS B CA 1
ATOM 5028 C C . HIS B 1 23 ? -8.711 -29.203 34 1 42.19 23 HIS B C 1
ATOM 5030 O O . HIS B 1 23 ? -8.469 -29.812 32.938 1 42.19 23 HIS B O 1
ATOM 5036 N N . SER B 1 24 ? -9.367 -28.047 34 1 44.66 24 SER B N 1
ATOM 5037 C CA . SER B 1 24 ? -9.766 -27.391 32.781 1 44.66 24 SER B CA 1
ATOM 5038 C C . SER B 1 24 ? -8.547 -27.016 31.938 1 44.66 24 SER B C 1
ATOM 5040 O O . SER B 1 24 ? -8.562 -27.156 30.703 1 44.66 24 SER B O 1
ATOM 5042 N N . PHE B 1 25 ? -7.508 -26.562 32.625 1 37.97 25 PHE B N 1
ATOM 5043 C CA . PHE B 1 25 ? -6.254 -26.25 31.953 1 37.97 25 PHE B CA 1
ATOM 5044 C C . PHE B 1 25 ? -5.613 -27.516 31.391 1 37.97 25 PHE B C 1
ATOM 5046 O O . PHE B 1 25 ? -5.168 -27.547 30.234 1 37.97 25 PHE B O 1
ATOM 5053 N N . LEU B 1 26 ? -5.582 -28.5 32.188 1 40.94 26 LEU B N 1
ATOM 5054 C CA . LEU B 1 26 ? -5.035 -29.781 31.719 1 40.94 26 LEU B CA 1
ATOM 5055 C C . LEU B 1 26 ? -5.91 -30.391 30.625 1 40.94 26 LEU B C 1
ATOM 5057 O O . LEU B 1 26 ? -5.406 -31.031 29.703 1 40.94 26 LEU B O 1
ATOM 5061 N N . GLN B 1 27 ? -7.207 -30.281 30.688 1 45.66 27 GLN B N 1
ATOM 5062 C CA . GLN B 1 27 ? -8.133 -30.734 29.656 1 45.66 27 GLN B CA 1
ATOM 5063 C C . GLN B 1 27 ? -7.98 -29.922 28.375 1 45.66 27 GLN B C 1
ATOM 5065 O O . GLN B 1 27 ? -8.047 -30.484 27.266 1 45.66 27 GLN B O 1
ATOM 5070 N N . GLU B 1 28 ? -7.77 -28.625 28.516 1 44.25 28 GLU B N 1
ATOM 5071 C CA . GLU B 1 28 ? -7.652 -27.75 27.359 1 44.25 28 GLU B CA 1
ATOM 5072 C C . GLU B 1 28 ? -6.289 -27.906 26.688 1 44.25 28 GLU B C 1
ATOM 5074 O O . GLU B 1 28 ? -6.176 -27.75 25.469 1 44.25 28 GLU B O 1
ATOM 5079 N N . THR B 1 29 ? -5.258 -28.234 27.484 1 41.94 29 THR B N 1
ATOM 5080 C CA . THR B 1 29 ? -3.936 -28.344 26.859 1 41.94 29 THR B CA 1
ATOM 5081 C C . THR B 1 29 ? -3.658 -29.766 26.406 1 41.94 29 THR B C 1
ATOM 5083 O O . THR B 1 29 ? -2.568 -30.062 25.906 1 41.94 29 THR B O 1
ATOM 5086 N N . GLY B 1 30 ? -4.602 -30.609 26.172 1 42.53 30 GLY B N 1
ATOM 5087 C CA . GLY B 1 30 ? -4.488 -31.984 25.688 1 42.53 30 GLY B CA 1
ATOM 5088 C C . GLY B 1 30 ? -3.48 -32.812 26.469 1 42.53 30 GLY B C 1
ATOM 5089 O O . GLY B 1 30 ? -3.09 -33.906 26.031 1 42.53 30 GLY B O 1
ATOM 5090 N N . VAL B 1 31 ? -2.949 -32.219 27.375 1 43 31 VAL B N 1
ATOM 5091 C CA . VAL B 1 31 ? -1.998 -33 28.188 1 43 31 VAL B CA 1
ATOM 5092 C C . VAL B 1 31 ? -2.688 -34.219 28.781 1 43 31 VAL B C 1
ATOM 5094 O O . VAL B 1 31 ? -2.076 -35.281 28.922 1 43 31 VAL B O 1
ATOM 5097 N N . TYR B 1 32 ? -3.895 -34.125 29.078 1 42.75 32 TYR B N 1
ATOM 5098 C CA . TYR B 1 32 ? -4.629 -35.281 29.562 1 42.75 32 TYR B CA 1
ATOM 5099 C C . TYR B 1 32 ? -4.59 -36.438 28.547 1 42.75 32 TYR B C 1
ATOM 5101 O O . TYR B 1 32 ? -4.391 -37.594 28.922 1 42.75 32 TYR B O 1
ATOM 5109 N N . ASP B 1 33 ? -4.805 -36.062 27.328 1 46.22 33 ASP B N 1
ATOM 5110 C CA . ASP B 1 33 ? -4.812 -37.125 26.344 1 46.22 33 ASP B CA 1
ATOM 5111 C C . ASP B 1 33 ? -3.418 -37.719 26.172 1 46.22 33 ASP B C 1
ATOM 5113 O O . ASP B 1 33 ? -3.271 -38.938 26.031 1 46.22 33 ASP B O 1
ATOM 5117 N N . SER B 1 34 ? -2.48 -36.875 26.312 1 46.09 34 SER B N 1
ATOM 5118 C CA . SER B 1 34 ? -1.124 -37.406 26.25 1 46.09 34 SER B CA 1
ATOM 5119 C C . SER B 1 34 ? -0.815 -38.281 27.469 1 46.09 34 SER B C 1
ATOM 5121 O O . SER B 1 34 ? -0.162 -39.312 27.344 1 46.09 34 SER B O 1
ATOM 5123 N N . ILE B 1 35 ? -1.303 -37.875 28.547 1 44.94 35 ILE B N 1
ATOM 5124 C CA . ILE B 1 35 ? -1.13 -38.688 29.734 1 44.94 35 ILE B CA 1
ATOM 5125 C C . ILE B 1 35 ? -1.928 -40 29.594 1 44.94 35 ILE B C 1
ATOM 5127 O O . ILE B 1 35 ? -1.432 -41.062 29.922 1 44.94 35 ILE B O 1
ATOM 5131 N N . ARG B 1 36 ? -3.105 -39.844 29 1 46.38 36 ARG B N 1
ATOM 5132 C CA . ARG B 1 36 ? -3.91 -41.031 28.766 1 46.38 36 ARG B CA 1
ATOM 5133 C C . ARG B 1 36 ? -3.209 -41.969 27.797 1 46.38 36 ARG B C 1
ATOM 5135 O O . ARG B 1 36 ? -3.189 -43.188 28.016 1 46.38 36 ARG B O 1
ATOM 5142 N N . ASP B 1 37 ? -2.676 -41.438 26.75 1 46.97 37 ASP B N 1
ATOM 5143 C CA . ASP B 1 37 ? -1.999 -42.281 25.781 1 46.97 37 ASP B CA 1
ATOM 5144 C C . ASP B 1 37 ? -0.779 -42.969 26.391 1 46.97 37 ASP B C 1
ATOM 5146 O O . ASP B 1 37 ? -0.518 -44.125 26.125 1 46.97 37 ASP B O 1
ATOM 5150 N N . ILE B 1 38 ? -0.171 -42.219 27.125 1 44.91 38 ILE B N 1
ATOM 5151 C CA . ILE B 1 38 ? 0.971 -42.812 27.812 1 44.91 38 ILE B CA 1
ATOM 5152 C C . ILE B 1 38 ? 0.487 -43.906 28.781 1 44.91 38 ILE B C 1
ATOM 5154 O O . ILE B 1 38 ? 1.062 -45 28.828 1 44.91 38 ILE B O 1
ATOM 5158 N N . VAL B 1 39 ? -0.58 -43.469 29.375 1 46 39 VAL B N 1
ATOM 5159 C CA . VAL B 1 39 ? -1.146 -44.469 30.281 1 46 39 VAL B CA 1
ATOM 5160 C C . VAL B 1 39 ? -1.631 -45.688 29.5 1 46 39 VAL B C 1
ATOM 5162 O O . VAL B 1 39 ? -1.374 -46.812 29.891 1 46 39 VAL B O 1
ATOM 5165 N N . ASP B 1 40 ? -2.232 -45.375 28.375 1 48.41 40 ASP B N 1
ATOM 5166 C CA . ASP B 1 40 ? -2.766 -46.5 27.578 1 48.41 40 ASP B CA 1
ATOM 5167 C C . ASP B 1 40 ? -1.639 -47.344 27 1 48.41 40 ASP B C 1
ATOM 5169 O O . ASP B 1 40 ? -1.719 -48.562 27 1 48.41 40 ASP B O 1
ATOM 5173 N N . THR B 1 41 ? -0.614 -46.719 26.469 1 46.03 41 THR B N 1
ATOM 5174 C CA . THR B 1 41 ? 0.509 -47.469 25.922 1 46.03 41 THR B CA 1
ATOM 5175 C C . THR B 1 41 ? 1.206 -48.25 27.016 1 46.03 41 THR B C 1
ATOM 5177 O O . THR B 1 41 ? 1.59 -49.406 26.812 1 46.03 41 THR B O 1
ATOM 5180 N N . TYR B 1 42 ? 1.339 -47.625 28.031 1 39.22 42 TYR B N 1
ATOM 5181 C CA . TYR B 1 42 ? 1.93 -48.344 29.156 1 39.22 42 TYR B CA 1
ATOM 5182 C C . TYR B 1 42 ? 1.067 -49.531 29.562 1 39.22 42 TYR B C 1
ATOM 5184 O O . TYR B 1 42 ? 1.582 -50.625 29.797 1 39.22 42 TYR B O 1
ATOM 5192 N N . VAL B 1 43 ? -0.185 -49.25 29.547 1 47.81 43 VAL B N 1
ATOM 5193 C CA . VAL B 1 43 ? -1.092 -50.312 29.906 1 47.81 43 VAL B CA 1
ATOM 5194 C C . VAL B 1 43 ? -1.026 -51.438 28.844 1 47.81 43 VAL B C 1
ATOM 5196 O O . VAL B 1 43 ? -1.036 -52.625 29.172 1 47.81 43 VAL B O 1
ATOM 5199 N N . SER B 1 44 ? -0.991 -50.969 27.688 1 48.12 44 SER B N 1
ATOM 5200 C CA . SER B 1 44 ? -0.966 -52 26.641 1 48.12 44 SER B CA 1
ATOM 5201 C C . SER B 1 44 ? 0.32 -52.812 26.719 1 48.12 44 SER B C 1
ATOM 5203 O O . SER B 1 44 ? 0.309 -54.031 26.453 1 48.12 44 SER B O 1
ATOM 5205 N N . GLU B 1 45 ? 1.458 -52.156 26.875 1 45.97 45 GLU B N 1
ATOM 5206 C CA . GLU B 1 45 ? 2.713 -52.906 26.875 1 45.97 45 GLU B CA 1
ATOM 5207 C C . GLU B 1 45 ? 2.844 -53.75 28.125 1 45.97 45 GLU B C 1
ATOM 5209 O O . GLU B 1 45 ? 3.473 -54.812 28.094 1 45.97 45 GLU B O 1
ATOM 5214 N N . HIS B 1 46 ? 2.492 -53.25 29.172 1 42.72 46 HIS B N 1
ATOM 5215 C CA . HIS B 1 46 ? 2.643 -54.031 30.391 1 42.72 46 HIS B CA 1
ATOM 5216 C C . HIS B 1 46 ? 1.322 -54.656 30.797 1 42.72 46 HIS B C 1
ATOM 5218 O O . HIS B 1 46 ? 1.156 -55.062 31.953 1 42.72 46 HIS B O 1
ATOM 5224 N N . GLY B 1 47 ? 0.463 -54.688 29.797 1 38.94 47 GLY B N 1
ATOM 5225 C CA . GLY B 1 47 ? -0.886 -55.156 30.078 1 38.94 47 GLY B CA 1
ATOM 5226 C C . GLY B 1 47 ? -0.932 -56.594 30.594 1 38.94 47 GLY B C 1
ATOM 5227 O O . GLY B 1 47 ? -2.01 -57.156 30.719 1 38.94 47 GLY B O 1
ATOM 5228 N N . ASP B 1 48 ? 0.118 -57.438 30.344 1 38.41 48 ASP B N 1
ATOM 5229 C CA . ASP B 1 48 ? -0.234 -58.781 30.781 1 38.41 48 ASP B CA 1
ATOM 5230 C C . ASP B 1 48 ? -0.54 -58.812 32.281 1 38.41 48 ASP B C 1
ATOM 5232 O O . ASP B 1 48 ? -1.021 -59.844 32.781 1 38.41 48 ASP B O 1
ATOM 5236 N N . GLU B 1 49 ? 0.498 -58.344 33.188 1 37.16 49 GLU B N 1
ATOM 5237 C CA . GLU B 1 49 ? 0.258 -58.781 34.562 1 37.16 49 GLU B CA 1
ATOM 5238 C C . GLU B 1 49 ? -1.015 -58.125 35.094 1 37.16 49 GLU B C 1
ATOM 5240 O O . GLU B 1 49 ? -1.247 -56.938 34.938 1 37.16 49 GLU B O 1
ATOM 5245 N N . ALA B 1 50 ? -2.047 -59 35.406 1 36.97 50 ALA B N 1
ATOM 5246 C CA . ALA B 1 50 ? -3.451 -58.875 35.781 1 36.97 50 ALA B CA 1
ATOM 5247 C C . ALA B 1 50 ? -3.662 -57.656 36.688 1 36.97 50 ALA B C 1
ATOM 5249 O O . ALA B 1 50 ? -4.566 -56.844 36.469 1 36.97 50 ALA B O 1
ATOM 5250 N N . ASP B 1 51 ? -3.396 -57.875 38.094 1 33.78 51 ASP B N 1
ATOM 5251 C CA . ASP B 1 51 ? -4.004 -57.25 39.281 1 33.78 51 ASP B CA 1
ATOM 5252 C C . ASP B 1 51 ? -3.533 -55.812 39.438 1 33.78 51 ASP B C 1
ATOM 5254 O O . ASP B 1 51 ? -4.008 -55.094 40.312 1 33.78 51 ASP B O 1
ATOM 5258 N N . SER B 1 52 ? -2.148 -55.594 39.375 1 33.94 52 SER B N 1
ATOM 5259 C CA . SER B 1 52 ? -1.62 -54.438 40.062 1 33.94 52 SER B CA 1
ATOM 5260 C C . SER B 1 52 ? -2.15 -53.125 39.469 1 33.94 52 SER B C 1
ATOM 5262 O O . SER B 1 52 ? -1.862 -52.812 38.312 1 33.94 52 SER B O 1
ATOM 5264 N N . SER B 1 53 ? -3.34 -52.688 39.969 1 34.22 53 SER B N 1
ATOM 5265 C CA . SER B 1 53 ? -4.195 -51.5 39.781 1 34.22 53 SER B CA 1
ATOM 5266 C C . SER B 1 53 ? -3.365 -50.25 39.531 1 34.22 53 SER B C 1
ATOM 5268 O O . SER B 1 53 ? -2.154 -50.25 39.75 1 34.22 53 SER B O 1
ATOM 5270 N N . GLU B 1 54 ? -4.117 -49.062 39.688 1 38.75 54 GLU B N 1
ATOM 5271 C CA . GLU B 1 54 ? -4.148 -47.625 39.438 1 38.75 54 GLU B CA 1
ATOM 5272 C C . GLU B 1 54 ? -3.053 -46.906 40.219 1 38.75 54 GLU B C 1
ATOM 5274 O O . GLU B 1 54 ? -3.336 -46.219 41.188 1 38.75 54 GLU B O 1
ATOM 5279 N N . ASN B 1 55 ? -2.021 -47.656 40.656 1 36.34 55 ASN B N 1
ATOM 5280 C CA . ASN B 1 55 ? -1.306 -46.875 41.656 1 36.34 55 ASN B CA 1
ATOM 5281 C C . ASN B 1 55 ? -0.782 -45.562 41.031 1 36.34 55 ASN B C 1
ATOM 5283 O O . ASN B 1 55 ? 0.065 -45.594 40.125 1 36.34 55 ASN B O 1
ATOM 5287 N N . PRO B 1 56 ? -1.606 -44.5 41.156 1 40 56 PRO B N 1
ATOM 5288 C CA . PRO B 1 56 ? -1.233 -43.156 40.688 1 40 56 PRO B CA 1
ATOM 5289 C C . PRO B 1 56 ? 0.227 -42.812 40.969 1 40 56 PRO B C 1
ATOM 5291 O O . PRO B 1 56 ? 0.867 -42.125 40.188 1 40 56 PRO B O 1
ATOM 5294 N N . SER B 1 57 ? 0.748 -43.438 42.031 1 43.66 57 SER B N 1
ATOM 5295 C CA . SER B 1 57 ? 2.121 -43.094 42.406 1 43.66 57 SER B CA 1
ATOM 5296 C C . SER B 1 57 ? 3.111 -43.656 41.375 1 43.66 57 SER B C 1
ATOM 5298 O O . SER B 1 57 ? 4.145 -43.031 41.094 1 43.66 57 SER B O 1
ATOM 5300 N N . ALA B 1 58 ? 2.844 -44.875 40.875 1 44.06 58 ALA B N 1
ATOM 5301 C CA . ALA B 1 58 ? 3.768 -45.469 39.906 1 44.06 58 ALA B CA 1
ATOM 5302 C C . ALA B 1 58 ? 3.709 -44.719 38.562 1 44.06 58 ALA B C 1
ATOM 5304 O O . ALA B 1 58 ? 4.734 -44.531 37.906 1 44.06 58 ALA B O 1
ATOM 5305 N N . ILE B 1 59 ? 2.477 -44.312 38.188 1 42.69 59 ILE B N 1
ATOM 5306 C CA . ILE B 1 59 ? 2.33 -43.469 37 1 42.69 59 ILE B CA 1
ATOM 5307 C C . ILE B 1 59 ? 3.082 -42.156 37.219 1 42.69 59 ILE B C 1
ATOM 5309 O O . ILE B 1 59 ? 3.799 -41.688 36.312 1 42.69 59 ILE B O 1
ATOM 5313 N N . MET B 1 60 ? 2.98 -41.656 38.438 1 46 60 MET B N 1
ATOM 5314 C CA . MET B 1 60 ? 3.682 -40.406 38.75 1 46 60 MET B CA 1
ATOM 5315 C C . MET B 1 60 ? 5.191 -40.625 38.781 1 46 60 MET B C 1
ATOM 5317 O O . MET B 1 60 ? 5.957 -39.75 38.375 1 46 60 MET B O 1
ATOM 5321 N N . ARG B 1 61 ? 5.688 -41.688 39.25 1 45.88 61 ARG B N 1
ATOM 5322 C CA . ARG B 1 61 ? 7.117 -42 39.25 1 45.88 61 ARG B CA 1
ATOM 5323 C C . ARG B 1 61 ? 7.664 -42.125 37.844 1 45.88 61 ARG B C 1
ATOM 5325 O O . ARG B 1 61 ? 8.742 -41.594 37.531 1 45.88 61 ARG B O 1
ATOM 5332 N N . ILE B 1 62 ? 6.961 -42.812 37 1 44.34 62 ILE B N 1
ATOM 5333 C CA . ILE B 1 62 ? 7.418 -42.938 35.625 1 44.34 62 ILE B CA 1
ATOM 5334 C C . ILE B 1 62 ? 7.336 -41.594 34.906 1 44.34 62 ILE B C 1
ATOM 5336 O O . ILE B 1 62 ? 8.234 -41.219 34.156 1 44.34 62 ILE B O 1
ATOM 5340 N N . VAL B 1 63 ? 6.23 -40.844 35.25 1 45.12 63 VAL B N 1
ATOM 5341 C CA . VAL B 1 63 ? 6.16 -39.469 34.781 1 45.12 63 VAL B CA 1
ATOM 5342 C C . VAL B 1 63 ? 7.336 -38.656 35.312 1 45.12 63 VAL B C 1
ATOM 5344 O O . VAL B 1 63 ? 7.949 -37.875 34.594 1 45.12 63 VAL B O 1
ATOM 5347 N N . LYS B 1 64 ? 7.668 -38.781 36.594 1 44.81 64 LYS B N 1
ATOM 5348 C CA . LYS B 1 64 ? 8.812 -38.125 37.188 1 44.81 64 LYS B CA 1
ATOM 5349 C C . LYS B 1 64 ? 10.125 -38.656 36.656 1 44.81 64 LYS B C 1
ATOM 5351 O O . LYS B 1 64 ? 11.062 -37.906 36.406 1 44.81 64 LYS B O 1
ATOM 5356 N N . GLU B 1 65 ? 10.375 -39.938 36.625 1 44.62 65 GLU B N 1
ATOM 5357 C CA . GLU B 1 65 ? 11.625 -40.562 36.188 1 44.62 65 GLU B CA 1
ATOM 5358 C C . GLU B 1 65 ? 11.883 -40.281 34.688 1 44.62 65 GLU B C 1
ATOM 5360 O O . GLU B 1 65 ? 13.031 -40.125 34.281 1 44.62 65 GLU B O 1
ATOM 5365 N N . LYS B 1 66 ? 10.805 -40.438 33.906 1 42.94 66 LYS B N 1
ATOM 5366 C CA . LYS B 1 66 ? 11.07 -40.188 32.469 1 42.94 66 LYS B CA 1
ATOM 5367 C C . LYS B 1 66 ? 11.125 -38.688 32.188 1 42.94 66 LYS B C 1
ATOM 5369 O O . LYS B 1 66 ? 11.266 -38.281 31.031 1 42.94 66 LYS B O 1
ATOM 5374 N N . GLY B 1 67 ? 11.484 -37.844 33.156 1 38.66 67 GLY B N 1
ATOM 5375 C CA . GLY B 1 67 ? 11.711 -36.406 33.062 1 38.66 67 GLY B CA 1
ATOM 5376 C C . GLY B 1 67 ? 10.578 -35.656 32.375 1 38.66 67 GLY B C 1
ATOM 5377 O O . GLY B 1 67 ? 10.789 -34.594 31.812 1 38.66 67 GLY B O 1
ATOM 5378 N N . ILE B 1 68 ? 9.562 -36.344 32.281 1 40 68 ILE B N 1
ATOM 5379 C CA . ILE B 1 68 ? 8.453 -35.688 31.609 1 40 68 ILE B CA 1
ATOM 5380 C C . ILE B 1 68 ? 8.016 -34.469 32.406 1 40 68 ILE B C 1
ATOM 5382 O O . ILE B 1 68 ? 7.668 -33.406 31.844 1 40 68 ILE B O 1
ATOM 5386 N N . LEU B 1 69 ? 7.938 -34.531 33.781 1 40.62 69 LEU B N 1
ATOM 5387 C CA . LEU B 1 69 ? 7.664 -33.312 34.5 1 40.62 69 LEU B CA 1
ATOM 5388 C C . LEU B 1 69 ? 8.727 -32.25 34.219 1 40.62 69 LEU B C 1
ATOM 5390 O O . LEU B 1 69 ? 8.406 -31.062 34.062 1 40.62 69 LEU B O 1
ATOM 5394 N N . GLN B 1 70 ? 10.008 -32.531 34.406 1 41.88 70 GLN B N 1
ATOM 5395 C CA . GLN B 1 70 ? 11 -31.547 34.031 1 41.88 70 GLN B CA 1
ATOM 5396 C C . GLN B 1 70 ? 10.836 -31.109 32.594 1 41.88 70 GLN B C 1
ATOM 5398 O O . GLN B 1 70 ? 11.008 -29.922 32.281 1 41.88 70 GLN B O 1
ATOM 5403 N N . GLU B 1 71 ? 10.555 -32 31.672 1 39.81 71 GLU B N 1
ATOM 5404 C CA . GLU B 1 71 ? 10.242 -31.578 30.312 1 39.81 71 GLU B CA 1
ATOM 5405 C C . GLU B 1 71 ? 8.945 -30.781 30.266 1 39.81 71 GLU B C 1
ATOM 5407 O O . GLU B 1 71 ? 8.844 -29.797 29.531 1 39.81 71 GLU B O 1
ATOM 5412 N N . LEU B 1 72 ? 8.008 -31.094 31.078 1 36.84 72 LEU B N 1
ATOM 5413 C CA . LEU B 1 72 ? 6.836 -30.25 31.234 1 36.84 72 LEU B CA 1
ATOM 5414 C C . LEU B 1 72 ? 7.195 -28.938 31.922 1 36.84 72 LEU B C 1
ATOM 5416 O O . LEU B 1 72 ? 6.766 -27.859 31.484 1 36.84 72 LEU B O 1
ATOM 5420 N N . VAL B 1 73 ? 7.82 -28.922 33.094 1 40.03 73 VAL B N 1
ATOM 5421 C CA . VAL B 1 73 ? 8.273 -27.688 33.719 1 40.03 73 VAL B CA 1
ATOM 5422 C C . VAL B 1 73 ? 9.227 -26.953 32.781 1 40.03 73 VAL B C 1
ATOM 5424 O O . VAL B 1 73 ? 9.148 -25.734 32.656 1 40.03 73 VAL B O 1
ATOM 5427 N N . SER B 1 74 ? 10.227 -27.578 32.156 1 39.69 74 SER B N 1
ATOM 5428 C CA . SER B 1 74 ? 11.047 -26.875 31.156 1 39.69 74 SER B CA 1
ATOM 5429 C C . SER B 1 74 ? 10.203 -26.422 29.969 1 39.69 74 SER B C 1
ATOM 5431 O O . SER B 1 74 ? 10.43 -25.344 29.422 1 39.69 74 SER B O 1
ATOM 5433 N N . GLN B 1 75 ? 9.258 -27.219 29.516 1 36.97 75 GLN B N 1
ATOM 5434 C CA . GLN B 1 75 ? 8.328 -26.766 28.484 1 36.97 75 GLN B CA 1
ATOM 5435 C C . GLN B 1 75 ? 7.398 -25.688 29.047 1 36.97 75 GLN B C 1
ATOM 5437 O O . GLN B 1 75 ? 7.051 -24.734 28.328 1 36.97 75 GLN B O 1
ATOM 5442 N N . ILE B 1 76 ? 6.844 -25.766 30.219 1 35.12 76 ILE B N 1
ATOM 5443 C CA . ILE B 1 76 ? 6.125 -24.656 30.812 1 35.12 76 ILE B CA 1
ATOM 5444 C C . ILE B 1 76 ? 7.09 -23.5 31.094 1 35.12 76 ILE B C 1
ATOM 5446 O O . ILE B 1 76 ? 6.746 -22.344 30.875 1 35.12 76 ILE B O 1
ATOM 5450 N N . GLN B 1 77 ? 8.211 -23.625 31.75 1 33.84 77 GLN B N 1
ATOM 5451 C CA . GLN B 1 77 ? 9.195 -22.578 31.938 1 33.84 77 GLN B CA 1
ATOM 5452 C C . GLN B 1 77 ? 9.82 -22.156 30.625 1 33.84 77 GLN B C 1
ATOM 5454 O O . GLN B 1 77 ? 10.172 -20.984 30.438 1 33.84 77 GLN B O 1
ATOM 5459 N N . SER B 1 78 ? 10.352 -23.047 29.781 1 32.47 78 SER B N 1
ATOM 5460 C CA . SER B 1 78 ? 10.836 -22.641 28.453 1 32.47 78 SER B CA 1
ATOM 5461 C C . SER B 1 78 ? 9.695 -22.141 27.578 1 32.47 78 SER B C 1
ATOM 5463 O O . SER B 1 78 ? 9.922 -21.453 26.578 1 32.47 78 SER B O 1
ATOM 5465 N N . ARG B 1 79 ? 8.469 -22.656 27.625 1 31.03 79 ARG B N 1
ATOM 5466 C CA . ARG B 1 79 ? 7.371 -22.031 26.891 1 31.03 79 ARG B CA 1
ATOM 5467 C C . ARG B 1 79 ? 7.059 -20.641 27.453 1 31.03 79 ARG B C 1
ATOM 5469 O O . ARG B 1 79 ? 6.199 -19.938 26.922 1 31.03 79 ARG B O 1
ATOM 5476 N N . SER B 1 80 ? 7.277 -20.359 28.656 1 32.62 80 SER B N 1
ATOM 5477 C CA . SER B 1 80 ? 7.055 -18.969 29.047 1 32.62 80 SER B CA 1
ATOM 5478 C C . SER B 1 80 ? 7.855 -18 28.172 1 32.62 80 SER B C 1
ATOM 5480 O O . SER B 1 80 ? 7.465 -16.859 27.984 1 32.62 80 SER B O 1
ATOM 5482 N N . THR B 1 81 ? 9.203 -18.078 28.141 1 30.45 81 THR B N 1
ATOM 5483 C CA . THR B 1 81 ? 9.977 -17.109 27.375 1 30.45 81 THR B CA 1
ATOM 5484 C C . THR B 1 81 ? 9.938 -17.453 25.875 1 30.45 81 THR B C 1
ATOM 5486 O O . THR B 1 81 ? 10.445 -16.703 25.047 1 30.45 81 THR B O 1
ATOM 5489 N N . VAL B 1 82 ? 10.18 -18.812 25.422 1 31.39 82 VAL B N 1
ATOM 5490 C CA . VAL B 1 82 ? 10.203 -19.078 24 1 31.39 82 VAL B CA 1
ATOM 5491 C C . VAL B 1 82 ? 8.789 -18.938 23.422 1 31.39 82 VAL B C 1
ATOM 5493 O O . VAL B 1 82 ? 7.828 -19.422 24.016 1 31.39 82 VAL B O 1
ATOM 5496 N N . GLY B 1 83 ? 8.383 -18.125 22.531 1 32.16 83 GLY B N 1
ATOM 5497 C CA . GLY B 1 83 ? 7.203 -17.891 21.719 1 32.16 83 GLY B CA 1
ATOM 5498 C C . GLY B 1 83 ? 6.48 -19.172 21.328 1 32.16 83 GLY B C 1
ATOM 5499 O O . GLY B 1 83 ? 7.047 -20.016 20.625 1 32.16 83 GLY B O 1
ATOM 5500 N N . ALA B 1 84 ? 5.777 -19.969 22.156 1 34.5 84 ALA B N 1
ATOM 5501 C CA . ALA B 1 84 ? 4.879 -21.047 21.781 1 34.5 84 ALA B CA 1
ATOM 5502 C C . ALA B 1 84 ? 4.414 -20.891 20.328 1 34.5 84 ALA B C 1
ATOM 5504 O O . ALA B 1 84 ? 3.941 -19.828 19.938 1 34.5 84 ALA B O 1
ATOM 5505 N N . VAL B 1 85 ? 4.938 -21.609 19.453 1 41.22 85 VAL B N 1
ATOM 5506 C CA . VAL B 1 85 ? 4.371 -21.672 18.109 1 41.22 85 VAL B CA 1
ATOM 5507 C C . VAL B 1 85 ? 2.85 -21.75 18.188 1 41.22 85 VAL B C 1
ATOM 5509 O O . VAL B 1 85 ? 2.311 -22.578 18.922 1 41.22 85 VAL B O 1
ATOM 5512 N N . PRO B 1 86 ? 2.07 -20.875 18.141 1 47 86 PRO B N 1
ATOM 5513 C CA . PRO B 1 86 ? 0.607 -20.922 18.156 1 47 86 PRO B CA 1
ATOM 5514 C C . PRO B 1 86 ? 0.052 -22.234 17.609 1 47 86 PRO B C 1
ATOM 5516 O O . PRO B 1 86 ? 0.381 -22.625 16.5 1 47 86 PRO B O 1
ATOM 5519 N N . SER B 1 87 ? -0.227 -23.266 18.516 1 54.41 87 SER B N 1
ATOM 5520 C CA . SER B 1 87 ? -0.921 -24.469 18.078 1 54.41 87 SER B CA 1
ATOM 5521 C C . SER B 1 87 ? -2.121 -24.141 17.203 1 54.41 87 SER B C 1
ATOM 5523 O O . SER B 1 87 ? -2.844 -23.172 17.469 1 54.41 87 SER B O 1
ATOM 5525 N N . ILE B 1 88 ? -2.08 -24.656 16 1 70.06 88 ILE B N 1
ATOM 5526 C CA . ILE B 1 88 ? -3.113 -24.438 15 1 70.06 88 ILE B CA 1
ATOM 5527 C C . ILE B 1 88 ? -4.469 -24.875 15.539 1 70.06 88 ILE B C 1
ATOM 5529 O O . ILE B 1 88 ? -4.586 -25.953 16.125 1 70.06 88 ILE B O 1
ATOM 5533 N N . THR B 1 89 ? -5.363 -24.047 15.797 1 70.75 89 THR B N 1
ATOM 5534 C CA . THR B 1 89 ? -6.746 -24.359 16.141 1 70.75 89 THR B CA 1
ATOM 5535 C C . THR B 1 89 ? -7.445 -25.062 14.969 1 70.75 89 THR B C 1
ATOM 5537 O O . THR B 1 89 ? -7.527 -24.5 13.875 1 70.75 89 THR B O 1
ATOM 5540 N N . VAL B 1 90 ? -7.789 -26.375 15.203 1 74.38 90 VAL B N 1
ATOM 5541 C CA . VAL B 1 90 ? -8.531 -27.125 14.188 1 74.38 90 VAL B CA 1
ATOM 5542 C C . VAL B 1 90 ? -9.984 -26.641 14.156 1 74.38 90 VAL B C 1
ATOM 5544 O O . VAL B 1 90 ? -10.648 -26.594 15.188 1 74.38 90 VAL B O 1
ATOM 5547 N N . PRO B 1 91 ? -10.391 -26.203 13.016 1 74.12 91 PRO B N 1
ATOM 5548 C CA . PRO B 1 91 ? -11.781 -25.75 12.922 1 74.12 91 PRO B CA 1
ATOM 5549 C C . PRO B 1 91 ? -12.789 -26.844 13.242 1 74.12 91 PRO B C 1
ATOM 5551 O O . PRO B 1 91 ? -12.531 -28.016 12.953 1 74.12 91 PRO B O 1
ATOM 5554 N N . SER B 1 92 ? -13.875 -26.562 13.898 1 70.31 92 SER B N 1
ATOM 5555 C CA . SER B 1 92 ? -14.922 -27.516 14.234 1 70.31 92 SER B CA 1
ATOM 5556 C C . SER B 1 92 ? -16.047 -27.484 13.219 1 70.31 92 SER B C 1
ATOM 5558 O O . SER B 1 92 ? -17.234 -27.578 13.586 1 70.31 92 SER B O 1
ATOM 5560 N N . ASP B 1 93 ? -15.703 -27.375 11.922 1 74.56 93 ASP B N 1
ATOM 5561 C CA . ASP B 1 93 ? -16.734 -27.141 10.906 1 74.56 93 ASP B CA 1
ATOM 5562 C C . ASP B 1 93 ? -17.141 -28.453 10.234 1 74.56 93 ASP B C 1
ATOM 5564 O O . ASP B 1 93 ? -17.844 -28.453 9.227 1 74.56 93 ASP B O 1
ATOM 5568 N N . GLY B 1 94 ? -16.703 -29.656 10.789 1 76 94 GLY B N 1
ATOM 5569 C CA . GLY B 1 94 ? -17.094 -30.953 10.25 1 76 94 GLY B CA 1
ATOM 5570 C C . GLY B 1 94 ? -16.281 -31.375 9.047 1 76 94 GLY B C 1
ATOM 5571 O O . GLY B 1 94 ? -16.453 -32.469 8.516 1 76 94 GLY B O 1
ATOM 5572 N N . ARG B 1 95 ? -15.414 -30.672 8.648 1 84.44 95 ARG B N 1
ATOM 5573 C CA . ARG B 1 95 ? -14.547 -31 7.523 1 84.44 95 ARG B CA 1
ATOM 5574 C C . ARG B 1 95 ? -13.375 -31.875 7.965 1 84.44 95 ARG B C 1
ATOM 5576 O O . ARG B 1 95 ? -13.172 -32.094 9.164 1 84.44 95 ARG B O 1
ATOM 5583 N N . HIS B 1 96 ? -12.805 -32.469 6.953 1 90.5 96 HIS B N 1
ATOM 5584 C CA . HIS B 1 96 ? -11.656 -33.344 7.227 1 90.5 96 HIS B CA 1
ATOM 5585 C C . HIS B 1 96 ? -10.344 -32.625 6.957 1 90.5 96 HIS B C 1
ATOM 5587 O O . HIS B 1 96 ? -10.211 -31.922 5.945 1 90.5 96 HIS B O 1
ATOM 5593 N N . TYR B 1 97 ? -9.461 -32.812 7.965 1 92.56 97 TYR B N 1
ATOM 5594 C CA . TYR B 1 97 ? -8.188 -32.094 7.848 1 92.56 97 TYR B CA 1
ATOM 5595 C C . TYR B 1 97 ? -7.016 -33.062 8.008 1 92.56 97 TYR B C 1
ATOM 5597 O O . TYR B 1 97 ? -7.125 -34.062 8.711 1 92.56 97 TYR B O 1
ATOM 5605 N N . LEU B 1 98 ? -6.012 -32.781 7.258 1 93.75 98 LEU B N 1
ATOM 5606 C CA . LEU B 1 98 ? -4.723 -33.438 7.422 1 93.75 98 LEU B CA 1
ATOM 5607 C C . LEU B 1 98 ? -3.746 -32.562 8.18 1 93.75 98 LEU B C 1
ATOM 5609 O O . LEU B 1 98 ? -3.297 -31.531 7.656 1 93.75 98 LEU B O 1
ATOM 5613 N N . LEU B 1 99 ? -3.461 -32.906 9.422 1 94.5 99 LEU B N 1
ATOM 5614 C CA . LEU B 1 99 ? -2.484 -32.188 10.234 1 94.5 99 LEU B CA 1
ATOM 5615 C C . LEU B 1 99 ? -1.073 -32.719 9.969 1 94.5 99 LEU B C 1
ATOM 5617 O O . LEU B 1 99 ? -0.809 -33.906 10.094 1 94.5 99 LEU B O 1
ATOM 5621 N N . VAL B 1 100 ? -0.217 -31.844 9.531 1 95.75 100 VAL B N 1
ATOM 5622 C CA . VAL B 1 100 ? 1.162 -32.219 9.227 1 95.75 100 VAL B CA 1
ATOM 5623 C C . VAL B 1 100 ? 2.107 -31.531 10.211 1 95.75 100 VAL B C 1
ATOM 5625 O O . VAL B 1 100 ? 2.068 -30.312 10.383 1 95.75 100 VAL B O 1
ATOM 5628 N N . ARG B 1 101 ? 2.895 -32.25 10.844 1 94.81 101 ARG B N 1
ATOM 5629 C CA . ARG B 1 101 ? 3.934 -31.75 11.734 1 94.81 101 ARG B CA 1
ATOM 5630 C C . ARG B 1 101 ? 5.324 -32.062 11.195 1 94.81 101 ARG B C 1
ATOM 5632 O O . ARG B 1 101 ? 5.613 -33.219 10.852 1 94.81 101 ARG B O 1
ATOM 5639 N N . VAL B 1 102 ? 6.098 -31.109 11.055 1 95.31 102 VAL B N 1
ATOM 5640 C CA . VAL B 1 102 ? 7.484 -31.297 10.633 1 95.31 102 VAL B CA 1
ATOM 5641 C C . VAL B 1 102 ? 8.391 -31.328 11.859 1 95.31 102 VAL B C 1
ATOM 5643 O O . VAL B 1 102 ? 8.508 -30.344 12.586 1 95.31 102 VAL B O 1
ATOM 5646 N N . ASN B 1 103 ? 9.023 -32.469 12.07 1 90.81 103 ASN B N 1
ATOM 5647 C CA . ASN B 1 103 ? 9.812 -32.656 13.273 1 90.81 103 ASN B CA 1
ATOM 5648 C C . ASN B 1 103 ? 11.312 -32.625 12.984 1 90.81 103 ASN B C 1
ATOM 5650 O O . ASN B 1 103 ? 12.086 -33.406 13.508 1 90.81 103 ASN B O 1
ATOM 5654 N N . GLY B 1 104 ? 11.742 -31.812 12.195 1 90.12 104 GLY B N 1
ATOM 5655 C CA . GLY B 1 104 ? 13.164 -31.578 11.984 1 90.12 104 GLY B CA 1
ATOM 5656 C C . GLY B 1 104 ? 13.664 -32.125 10.656 1 90.12 104 GLY B C 1
ATOM 5657 O O . GLY B 1 104 ? 12.93 -32.812 9.945 1 90.12 104 GLY B O 1
ATOM 5658 N N . GLY B 1 105 ? 14.875 -31.734 10.336 1 91.25 105 GLY B N 1
ATOM 5659 C CA . GLY B 1 105 ? 15.617 -32.188 9.172 1 91.25 105 GLY B CA 1
ATOM 5660 C C . GLY B 1 105 ? 17.031 -32.656 9.5 1 91.25 105 GLY B C 1
ATOM 5661 O O . GLY B 1 105 ? 17.641 -32.156 10.453 1 91.25 105 GLY B O 1
ATOM 5662 N N . ARG B 1 106 ? 17.438 -33.656 8.672 1 92.12 106 ARG B N 1
ATOM 5663 C CA . ARG B 1 106 ? 18.797 -34.156 8.883 1 92.12 106 ARG B CA 1
ATOM 5664 C C . ARG B 1 106 ? 19.5 -34.406 7.555 1 92.12 106 ARG B C 1
ATOM 5666 O O . ARG B 1 106 ? 18.844 -34.469 6.504 1 92.12 106 ARG B O 1
ATOM 5673 N N . ALA B 1 107 ? 20.766 -34.375 7.59 1 90.19 107 ALA B N 1
ATOM 5674 C CA . ALA B 1 107 ? 21.641 -34.812 6.508 1 90.19 107 ALA B CA 1
ATOM 5675 C C . ALA B 1 107 ? 21.656 -33.781 5.371 1 90.19 107 ALA B C 1
ATOM 5677 O O . ALA B 1 107 ? 21.719 -34.156 4.195 1 90.19 107 ALA B O 1
ATOM 5678 N N . PHE B 1 108 ? 21.516 -32.594 5.699 1 90.44 108 PHE B N 1
ATOM 5679 C CA . PHE B 1 108 ? 21.688 -31.562 4.691 1 90.44 108 PHE B CA 1
ATOM 5680 C C . PHE B 1 108 ? 23.141 -31.125 4.594 1 90.44 108 PHE B C 1
ATOM 5682 O O . PHE B 1 108 ? 23.5 -30.016 4.992 1 90.44 108 PHE B O 1
ATOM 5689 N N . VAL B 1 109 ? 23.859 -31.844 3.922 1 78.56 109 VAL B N 1
ATOM 5690 C CA . VAL B 1 109 ? 25.312 -31.719 3.926 1 78.56 109 VAL B CA 1
ATOM 5691 C C . VAL B 1 109 ? 25.734 -30.531 3.045 1 78.56 109 VAL B C 1
ATOM 5693 O O . VAL B 1 109 ? 26.766 -29.922 3.279 1 78.56 109 VAL B O 1
ATOM 5696 N N . ASP B 1 110 ? 25 -30.297 2.068 1 77.94 110 ASP B N 1
ATOM 5697 C CA . ASP B 1 110 ? 25.312 -29.188 1.168 1 77.94 110 ASP B CA 1
ATOM 5698 C C . ASP B 1 110 ? 25.344 -27.859 1.922 1 77.94 110 ASP B C 1
ATOM 5700 O O . ASP B 1 110 ? 25.953 -26.891 1.46 1 77.94 110 ASP B O 1
ATOM 5704 N N . ASN B 1 111 ? 24.75 -27.812 3.014 1 75.56 111 ASN B N 1
ATOM 5705 C CA . ASN B 1 111 ? 24.719 -26.594 3.807 1 75.56 111 ASN B CA 1
ATOM 5706 C C . ASN B 1 111 ? 26.031 -26.344 4.527 1 75.56 111 ASN B C 1
ATOM 5708 O O . ASN B 1 111 ? 26.312 -25.234 4.988 1 75.56 111 ASN B O 1
ATOM 5712 N N . LEU B 1 112 ? 26.766 -27.359 4.562 1 71.56 112 LEU B N 1
ATOM 5713 C CA . LEU B 1 112 ? 28.031 -27.266 5.285 1 71.56 112 LEU B CA 1
ATOM 5714 C C . LEU B 1 112 ? 29.109 -26.672 4.398 1 71.56 112 LEU B C 1
ATOM 5716 O O . LEU B 1 112 ? 30.125 -26.172 4.902 1 71.56 112 LEU B O 1
ATOM 5720 N N . ASP B 1 113 ? 28.891 -26.656 3.158 1 72.12 113 ASP B N 1
ATOM 5721 C CA . ASP B 1 113 ? 29.922 -26.203 2.23 1 72.12 113 ASP B CA 1
ATOM 5722 C C . ASP B 1 113 ? 29.875 -24.703 2.037 1 72.12 113 ASP B C 1
ATOM 5724 O O . ASP B 1 113 ? 30.734 -24.125 1.353 1 72.12 113 ASP B O 1
ATOM 5728 N N . LEU B 1 114 ? 29.125 -24.094 2.797 1 74.31 114 LEU B N 1
ATOM 5729 C CA . LEU B 1 114 ? 28.984 -22.656 2.607 1 74.31 114 LEU B CA 1
ATOM 5730 C C . LEU B 1 114 ? 30.016 -21.891 3.447 1 74.31 114 LEU B C 1
ATOM 5732 O O . LEU B 1 114 ? 30.312 -22.297 4.574 1 74.31 114 LEU B O 1
ATOM 5736 N N . ALA B 1 115 ? 30.578 -20.906 2.791 1 73.94 115 ALA B N 1
ATOM 5737 C CA . ALA B 1 115 ? 31.484 -20.031 3.529 1 73.94 115 ALA B CA 1
ATOM 5738 C C . ALA B 1 115 ? 30.781 -19.359 4.703 1 73.94 115 ALA B C 1
ATOM 5740 O O . ALA B 1 115 ? 29.578 -19.062 4.625 1 73.94 115 ALA B O 1
ATOM 5741 N N . PRO B 1 116 ? 31.5 -19.266 5.801 1 72.31 116 PRO B N 1
ATOM 5742 C CA . PRO B 1 116 ? 30.891 -18.688 7 1 72.31 116 PRO B CA 1
ATOM 5743 C C . PRO B 1 116 ? 30.234 -17.328 6.73 1 72.31 116 PRO B C 1
ATOM 5745 O O . PRO B 1 116 ? 29.188 -17.016 7.305 1 72.31 116 PRO B O 1
ATOM 5748 N N . SER B 1 117 ? 30.781 -16.531 5.957 1 73.25 117 SER B N 1
ATOM 5749 C CA . SER B 1 117 ? 30.234 -15.211 5.652 1 73.25 117 SER B CA 1
ATOM 5750 C C . SER B 1 117 ? 28.906 -15.32 4.902 1 73.25 117 SER B C 1
ATOM 5752 O O . SER B 1 117 ? 28.031 -14.469 5.047 1 73.25 117 SER B O 1
ATOM 5754 N N . THR B 1 118 ? 28.812 -16.391 4.211 1 78.88 118 THR B N 1
ATOM 5755 C CA . THR B 1 118 ? 27.625 -16.609 3.389 1 78.88 118 THR B CA 1
ATOM 5756 C C . THR B 1 118 ? 26.516 -17.25 4.207 1 78.88 118 THR B C 1
ATOM 5758 O O . THR B 1 118 ? 25.328 -17.062 3.904 1 78.88 118 THR B O 1
ATOM 5761 N N . VAL B 1 119 ? 26.984 -17.922 5.227 1 79.44 119 VAL B N 1
ATOM 5762 C CA . VAL B 1 119 ? 26.031 -18.688 6.023 1 79.44 119 VAL B CA 1
ATOM 5763 C C . VAL B 1 119 ? 25.109 -17.734 6.773 1 79.44 119 VAL B C 1
ATOM 5765 O O . VAL B 1 119 ? 23.922 -18.047 6.977 1 79.44 119 VAL B O 1
ATOM 5768 N N . SER B 1 120 ? 25.609 -16.625 7.078 1 81.25 120 SER B N 1
ATOM 5769 C CA . SER B 1 120 ? 24.812 -15.68 7.844 1 81.25 120 SER B CA 1
ATOM 5770 C C . SER B 1 120 ? 23.688 -15.102 6.992 1 81.25 120 SER B C 1
ATOM 5772 O O . SER B 1 120 ? 22.672 -14.625 7.527 1 81.25 120 SER B O 1
ATOM 5774 N N . LYS B 1 121 ? 23.828 -15.219 5.734 1 86.75 121 LYS B N 1
ATOM 5775 C CA . LYS B 1 121 ? 22.828 -14.633 4.836 1 86.75 121 LYS B CA 1
ATOM 5776 C C . LYS B 1 121 ? 21.953 -15.711 4.203 1 86.75 121 LYS B C 1
ATOM 5778 O O . LYS B 1 121 ? 21.172 -15.422 3.305 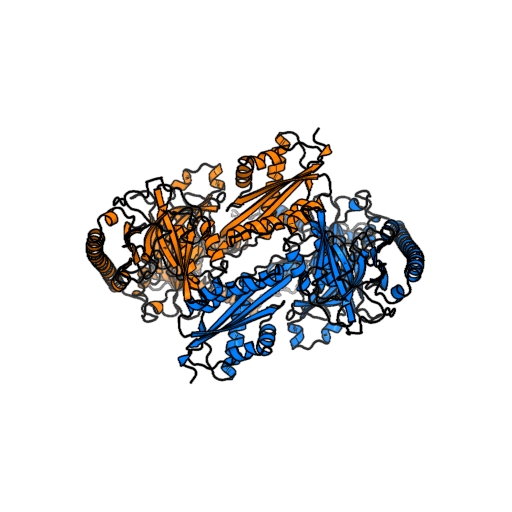1 86.75 121 LYS B O 1
ATOM 5783 N N . ARG B 1 122 ? 22.188 -16.922 4.691 1 91.44 122 ARG B N 1
ATOM 5784 C CA . ARG B 1 122 ? 21.422 -18.031 4.152 1 91.44 122 ARG B CA 1
ATOM 5785 C C . ARG B 1 122 ? 20.547 -18.656 5.227 1 91.44 122 ARG B C 1
ATOM 5787 O O . ARG B 1 122 ? 20.891 -18.641 6.41 1 91.44 122 ARG B O 1
ATOM 5794 N N . SER B 1 123 ? 19.406 -19.047 4.805 1 93.69 123 SER B N 1
ATOM 5795 C CA . SER B 1 123 ? 18.469 -19.734 5.68 1 93.69 123 SER B CA 1
ATOM 5796 C C . SER B 1 123 ? 17.766 -20.875 4.945 1 93.69 123 SER B C 1
ATOM 5798 O O . SER B 1 123 ? 17.828 -20.953 3.717 1 93.69 123 SER B O 1
ATOM 5800 N N . VAL B 1 124 ? 17.266 -21.812 5.75 1 94.62 124 VAL B N 1
ATOM 5801 C CA . VAL B 1 124 ? 16.547 -22.938 5.156 1 94.62 124 VAL B CA 1
ATOM 5802 C C . VAL B 1 124 ? 15.07 -22.828 5.484 1 94.62 124 VAL B C 1
ATOM 5804 O O . VAL B 1 124 ? 14.695 -22.391 6.578 1 94.62 124 VAL B O 1
ATOM 5807 N N . VAL B 1 125 ? 14.289 -23.234 4.535 1 95.75 125 VAL B N 1
ATOM 5808 C CA . VAL B 1 125 ? 12.836 -23.156 4.699 1 95.75 125 VAL B CA 1
ATOM 5809 C C . VAL B 1 125 ? 12.195 -24.438 4.195 1 95.75 125 VAL B C 1
ATOM 5811 O O . VAL B 1 125 ? 12.648 -25.031 3.209 1 95.75 125 VAL B O 1
ATOM 5814 N N . PHE B 1 126 ? 11.172 -24.859 4.914 1 96.81 126 PHE B N 1
ATOM 5815 C CA . PHE B 1 126 ? 10.336 -25.984 4.5 1 96.81 126 PHE B CA 1
ATOM 5816 C C . PHE B 1 126 ? 9.062 -25.484 3.82 1 96.81 126 PHE B C 1
ATOM 5818 O O . PHE B 1 126 ? 8.414 -24.562 4.305 1 96.81 126 PHE B O 1
ATOM 5825 N N . ALA B 1 127 ? 8.719 -26.062 2.68 1 97.5 127 ALA B N 1
ATOM 5826 C CA . ALA B 1 127 ? 7.504 -25.703 1.942 1 97.5 127 ALA B CA 1
ATOM 5827 C C . ALA B 1 127 ? 6.691 -26.953 1.596 1 97.5 127 ALA B C 1
ATOM 5829 O O . ALA B 1 127 ? 7.25 -28.031 1.417 1 97.5 127 ALA B O 1
ATOM 5830 N N . ALA B 1 128 ? 5.391 -26.781 1.543 1 97.44 128 ALA B N 1
ATOM 5831 C CA . ALA B 1 128 ? 4.492 -27.875 1.228 1 97.44 128 ALA B CA 1
ATOM 5832 C C . ALA B 1 128 ? 3.338 -27.422 0.345 1 97.44 128 ALA B C 1
ATOM 5834 O O . ALA B 1 128 ? 2.906 -26.266 0.434 1 97.44 128 ALA B O 1
ATOM 5835 N N . HIS B 1 129 ? 2.906 -28.281 -0.508 1 97.06 129 HIS B N 1
ATOM 5836 C CA . HIS B 1 129 ? 1.808 -28.047 -1.435 1 97.06 129 HIS B CA 1
ATOM 5837 C C . HIS B 1 129 ? 0.833 -29.219 -1.456 1 97.06 129 HIS B C 1
ATOM 5839 O O . HIS B 1 129 ? 1.244 -30.359 -1.629 1 97.06 129 HIS B O 1
ATOM 5845 N N . PHE B 1 130 ? -0.491 -28.938 -1.211 1 96.38 130 PHE B N 1
ATOM 5846 C CA . PHE B 1 130 ? -1.55 -29.938 -1.21 1 96.38 130 PHE B CA 1
ATOM 5847 C C . PHE B 1 130 ? -2.832 -29.375 -1.807 1 96.38 130 PHE B C 1
ATOM 5849 O O . PHE B 1 130 ? -3.529 -28.578 -1.161 1 96.38 130 PHE B O 1
ATOM 5856 N N . GLY B 1 131 ? -3.082 -29.781 -3.018 1 92.75 131 GLY B N 1
ATOM 5857 C CA . GLY B 1 131 ? -4.273 -29.25 -3.668 1 92.75 131 GLY B CA 1
ATOM 5858 C C . GLY B 1 131 ? -4.199 -27.766 -3.936 1 92.75 131 GLY B C 1
ATOM 5859 O O . GLY B 1 131 ? -3.248 -27.281 -4.559 1 92.75 131 GLY B O 1
ATOM 5860 N N . ASN B 1 132 ? -5.168 -27.125 -3.455 1 91.69 132 ASN B N 1
ATOM 5861 C CA . ASN B 1 132 ? -5.184 -25.672 -3.627 1 91.69 132 ASN B CA 1
ATOM 5862 C C . ASN B 1 132 ? -4.656 -24.953 -2.389 1 91.69 132 ASN B C 1
ATOM 5864 O O . ASN B 1 132 ? -5.047 -23.828 -2.111 1 91.69 132 ASN B O 1
ATOM 5868 N N . GLN B 1 133 ? -3.822 -25.703 -1.669 1 94.94 133 GLN B N 1
ATOM 5869 C CA . GLN B 1 133 ? -3.275 -25.156 -0.433 1 94.94 133 GLN B CA 1
ATOM 5870 C C . GLN B 1 133 ? -1.751 -25.234 -0.425 1 94.94 133 GLN B C 1
ATOM 5872 O O . GLN B 1 133 ? -1.168 -26.188 -0.955 1 94.94 133 GLN B O 1
ATOM 5877 N N . ARG B 1 134 ? -1.156 -24.25 0.11 1 96.19 134 ARG B N 1
ATOM 5878 C CA . ARG B 1 134 ? 0.297 -24.188 0.23 1 96.19 134 ARG B CA 1
ATOM 5879 C C . ARG B 1 134 ? 0.711 -23.672 1.603 1 96.19 134 ARG B C 1
ATOM 5881 O O . ARG B 1 134 ? -0.02 -22.906 2.229 1 96.19 134 ARG B O 1
ATOM 5888 N N . PHE B 1 135 ? 1.865 -24.141 2.002 1 95.38 135 PHE B N 1
ATOM 5889 C CA . PHE B 1 135 ? 2.418 -23.719 3.281 1 95.38 135 PHE B CA 1
ATOM 5890 C C . PHE B 1 135 ? 3.918 -23.469 3.166 1 95.38 135 PHE B C 1
ATOM 5892 O O . PHE B 1 135 ? 4.598 -24.094 2.352 1 95.38 135 PHE B O 1
ATOM 5899 N N . ARG B 1 136 ? 4.363 -22.578 3.904 1 95.69 136 ARG B N 1
ATOM 5900 C CA . ARG B 1 136 ? 5.781 -22.234 4.016 1 95.69 136 ARG B CA 1
ATOM 5901 C C . ARG B 1 136 ? 6.184 -22.031 5.473 1 95.69 136 ARG B C 1
ATOM 5903 O O . ARG B 1 136 ? 5.516 -21.297 6.211 1 95.69 136 ARG B O 1
ATOM 5910 N N . SER B 1 137 ? 7.254 -22.609 5.918 1 94.56 137 SER B N 1
ATOM 5911 C CA . SER B 1 137 ? 7.699 -22.5 7.305 1 94.56 137 SER B CA 1
ATOM 5912 C C . SER B 1 137 ? 8.461 -21.203 7.551 1 94.56 137 SER B C 1
ATOM 5914 O O . SER B 1 137 ? 8.812 -20.5 6.605 1 94.56 137 SER B O 1
ATOM 5916 N N . ALA B 1 138 ? 8.656 -21 8.883 1 92.19 138 ALA B N 1
ATOM 5917 C CA . ALA B 1 138 ? 9.562 -19.906 9.25 1 92.19 138 ALA B CA 1
ATOM 5918 C C . ALA B 1 138 ? 11 -20.219 8.836 1 92.19 138 ALA B C 1
ATOM 5920 O O . ALA B 1 138 ? 11.352 -21.391 8.633 1 92.19 138 ALA B O 1
ATOM 5921 N N . VAL B 1 139 ? 11.727 -19.219 8.688 1 92.44 139 VAL B N 1
ATOM 5922 C CA . VAL B 1 139 ? 13.117 -19.391 8.266 1 92.44 139 VAL B CA 1
ATOM 5923 C C . VAL B 1 139 ? 13.945 -19.969 9.406 1 92.44 139 VAL B C 1
ATOM 5925 O O . VAL B 1 139 ? 13.758 -19.594 10.57 1 92.44 139 VAL B O 1
ATOM 5928 N N . LYS B 1 140 ? 14.773 -20.938 9.031 1 92.94 140 LYS B N 1
ATOM 5929 C CA . LYS B 1 140 ? 15.703 -21.531 9.984 1 92.94 140 LYS B CA 1
ATOM 5930 C C . LYS B 1 140 ? 17.141 -21.359 9.531 1 92.94 140 LYS B C 1
ATOM 5932 O O . LYS B 1 140 ? 17.422 -21.219 8.336 1 92.94 140 LYS B O 1
ATOM 5937 N N . PRO B 1 141 ? 18.031 -21.344 10.492 1 90.69 141 PRO B N 1
ATOM 5938 C CA . PRO B 1 141 ? 19.438 -21.219 10.102 1 90.69 141 PRO B CA 1
ATOM 5939 C C . PRO B 1 141 ? 19.922 -22.391 9.258 1 90.69 141 PRO B C 1
ATOM 5941 O O . PRO B 1 141 ? 19.453 -23.531 9.43 1 90.69 141 PRO B O 1
ATOM 5944 N N . CYS B 1 142 ? 20.859 -22.047 8.406 1 89.75 142 CYS B N 1
ATOM 5945 C CA . CYS B 1 142 ? 21.438 -23.062 7.539 1 89.75 142 CYS B CA 1
ATOM 5946 C C . CYS B 1 142 ? 22.312 -24.016 8.336 1 89.75 142 CYS B C 1
ATOM 5948 O O . CYS B 1 142 ? 23.328 -23.609 8.898 1 89.75 142 CYS B O 1
ATOM 5950 N N . SER B 1 143 ? 21.859 -25.234 8.516 1 88.81 143 SER B N 1
ATOM 5951 C CA . SER B 1 143 ? 22.578 -26.281 9.234 1 88.81 143 SER B CA 1
ATOM 5952 C C . SER B 1 143 ? 22.375 -27.641 8.578 1 88.81 143 SER B C 1
ATOM 5954 O O . SER B 1 143 ? 21.531 -27.781 7.68 1 88.81 143 SER B O 1
ATOM 5956 N N . ALA B 1 144 ? 23.203 -28.516 8.977 1 89.94 144 ALA B N 1
ATOM 5957 C CA . ALA B 1 144 ? 23.047 -29.891 8.484 1 89.94 144 ALA B CA 1
ATOM 5958 C C . ALA B 1 144 ? 21.797 -30.547 9.078 1 89.94 144 ALA B C 1
ATOM 5960 O O . ALA B 1 144 ? 21.266 -31.5 8.508 1 89.94 144 ALA B O 1
ATOM 5961 N N . GLU B 1 145 ? 21.438 -29.969 10.195 1 92.69 145 GLU B N 1
ATOM 5962 C CA . GLU B 1 145 ? 20.25 -30.469 10.875 1 92.69 145 GLU B CA 1
ATOM 5963 C C . GLU B 1 145 ? 19.312 -29.344 11.242 1 92.69 145 GLU B C 1
ATOM 5965 O O . GLU B 1 145 ? 19.094 -29.047 12.43 1 92.69 145 GLU B O 1
ATOM 5970 N N . PRO B 1 146 ? 18.656 -28.844 10.211 1 93.25 146 PRO B N 1
ATOM 5971 C CA . PRO B 1 146 ? 17.734 -27.734 10.508 1 93.25 146 PRO B CA 1
ATOM 5972 C C . PRO B 1 146 ? 16.625 -28.141 11.477 1 93.25 146 PRO B C 1
ATOM 5974 O O . PRO B 1 146 ? 16.047 -29.234 11.336 1 93.25 146 PRO B O 1
ATOM 5977 N N . LYS B 1 147 ? 16.25 -27.297 12.336 1 91.56 147 LYS B N 1
ATOM 5978 C CA . LYS B 1 147 ? 15.266 -27.578 13.375 1 91.56 147 LYS B CA 1
ATOM 5979 C C . LYS B 1 147 ? 13.883 -27.078 12.984 1 91.56 147 LYS B C 1
ATOM 5981 O O . LYS B 1 147 ? 13.359 -26.141 13.594 1 91.56 147 LYS B O 1
ATOM 5986 N N . PHE B 1 148 ? 13.281 -27.828 12.125 1 92.62 148 PHE B N 1
ATOM 5987 C CA . PHE B 1 148 ? 11.906 -27.5 11.781 1 92.62 148 PHE B CA 1
ATOM 5988 C C . PHE B 1 148 ? 10.953 -27.938 12.875 1 92.62 148 PHE B C 1
ATOM 5990 O O . PHE B 1 148 ? 11.094 -29.031 13.43 1 92.62 148 PHE B O 1
ATOM 5997 N N . ASP B 1 149 ? 10.016 -27.109 13.305 1 89.62 149 ASP B N 1
ATOM 5998 C CA . ASP B 1 149 ? 9.094 -27.469 14.375 1 89.62 149 ASP B CA 1
ATOM 5999 C C . ASP B 1 149 ? 7.715 -26.844 14.148 1 89.62 149 ASP B C 1
ATOM 6001 O O . ASP B 1 149 ? 7.031 -26.484 15.109 1 89.62 149 ASP B O 1
ATOM 6005 N N . GLU B 1 150 ? 7.25 -26.812 12.992 1 91.75 150 GLU B N 1
ATOM 6006 C CA . GLU B 1 150 ? 5.988 -26.141 12.695 1 91.75 150 GLU B CA 1
ATOM 6007 C C . GLU B 1 150 ? 4.906 -27.141 12.305 1 91.75 150 GLU B C 1
ATOM 6009 O O . GLU B 1 150 ? 5.207 -28.281 11.961 1 91.75 150 GLU B O 1
ATOM 6014 N N . GLU B 1 151 ? 3.684 -26.734 12.492 1 92 151 GLU B N 1
ATOM 6015 C CA . GLU B 1 151 ? 2.51 -27.516 12.125 1 92 151 GLU B CA 1
ATOM 6016 C C . GLU B 1 151 ? 1.656 -26.797 11.094 1 92 151 GLU B C 1
ATOM 6018 O O . GLU B 1 151 ? 1.578 -25.562 11.102 1 92 151 GLU B O 1
ATOM 6023 N N . PHE B 1 152 ? 1.104 -27.641 10.211 1 93 152 PHE B N 1
ATOM 6024 C CA . PHE B 1 152 ? 0.239 -27.125 9.164 1 93 152 PHE B CA 1
ATOM 6025 C C . PHE B 1 152 ? -1.036 -27.938 9.047 1 93 152 PHE B C 1
ATOM 6027 O O . PHE B 1 152 ? -1.029 -29.141 9.32 1 93 152 PHE B O 1
ATOM 6034 N N . LEU B 1 153 ? -2.078 -27.25 8.711 1 93.5 153 LEU B N 1
ATOM 6035 C CA . LEU B 1 153 ? -3.367 -27.906 8.531 1 93.5 153 LEU B CA 1
ATOM 6036 C C . LEU B 1 153 ? -3.838 -27.781 7.086 1 93.5 153 LEU B C 1
ATOM 6038 O O . LEU B 1 153 ? -3.957 -26.672 6.555 1 93.5 153 LEU B O 1
ATOM 6042 N N . PHE B 1 154 ? -4.059 -28.953 6.43 1 94.69 154 PHE B N 1
ATOM 6043 C CA . PHE B 1 154 ? -4.605 -28.969 5.078 1 94.69 154 PHE B CA 1
ATOM 6044 C C . PHE B 1 154 ? -6.027 -29.531 5.078 1 94.69 154 PHE B C 1
ATOM 6046 O O . PHE B 1 154 ? -6.32 -30.5 5.773 1 94.69 154 PHE B O 1
ATOM 6053 N N . GLU B 1 155 ? -6.867 -28.953 4.34 1 93.19 155 GLU B N 1
ATOM 6054 C CA . GLU B 1 155 ? -8.219 -29.484 4.164 1 93.19 155 GLU B CA 1
ATOM 6055 C C . GLU B 1 155 ? -8.25 -30.578 3.1 1 93.19 155 GLU B C 1
ATOM 6057 O O . GLU B 1 155 ? -7.66 -30.422 2.027 1 93.19 155 GLU B O 1
ATOM 6062 N N . VAL B 1 156 ? -8.82 -31.688 3.432 1 92.94 156 VAL B N 1
ATOM 6063 C CA . VAL B 1 156 ? -9.008 -32.781 2.48 1 92.94 156 VAL B CA 1
ATOM 6064 C C . VAL B 1 156 ? -10.477 -32.844 2.057 1 92.94 156 VAL B C 1
ATOM 6066 O O . VAL B 1 156 ? -11.336 -33.281 2.834 1 92.94 156 VAL B O 1
ATOM 6069 N N . ASP B 1 157 ? -10.695 -32.469 0.838 1 88.81 157 ASP B N 1
ATOM 6070 C CA . ASP B 1 157 ? -12.062 -32.406 0.344 1 88.81 157 ASP B CA 1
ATOM 6071 C C . ASP B 1 157 ? -12.297 -33.406 -0.786 1 88.81 157 ASP B C 1
ATOM 6073 O O . ASP B 1 157 ? -11.797 -33.219 -1.898 1 88.81 157 ASP B O 1
ATOM 6077 N N . ALA B 1 158 ? -13.102 -34.344 -0.568 1 88.88 158 ALA B N 1
ATOM 6078 C CA . ALA B 1 158 ? -13.422 -35.375 -1.572 1 88.88 158 ALA B CA 1
ATOM 6079 C C . ALA B 1 158 ? -14.555 -34.906 -2.479 1 88.88 158 ALA B C 1
ATOM 6081 O O . ALA B 1 158 ? -14.68 -35.344 -3.615 1 88.88 158 ALA B O 1
ATOM 6082 N N . THR B 1 159 ? -15.312 -33.969 -1.979 1 87.31 159 THR B N 1
ATOM 6083 C CA . THR B 1 159 ? -16.484 -33.5 -2.725 1 87.31 159 THR B CA 1
ATOM 6084 C C . THR B 1 159 ? -16.062 -32.75 -3.979 1 87.31 159 THR B C 1
ATOM 6086 O O . THR B 1 159 ? -16.766 -32.75 -4.984 1 87.31 159 THR B O 1
ATOM 6089 N N . GLY B 1 160 ? -15.031 -32.219 -3.865 1 82.19 160 GLY B N 1
ATOM 6090 C CA . GLY B 1 160 ? -14.531 -31.516 -5.027 1 82.19 160 GLY B CA 1
ATOM 6091 C C . GLY B 1 160 ? -14.25 -32.406 -6.211 1 82.19 160 GLY B C 1
ATOM 6092 O O . GLY B 1 160 ? -14.258 -31.969 -7.359 1 82.19 160 GLY B O 1
ATOM 6093 N N . PHE B 1 161 ? -14.047 -33.656 -5.93 1 83.12 161 PHE B N 1
ATOM 6094 C CA . PHE B 1 161 ? -13.773 -34.656 -6.973 1 83.12 161 PHE B CA 1
ATOM 6095 C C . PHE B 1 161 ? -15.039 -35.406 -7.352 1 83.12 161 PHE B C 1
ATOM 6097 O O . PHE B 1 161 ? -15 -36.312 -8.18 1 83.12 161 PHE B O 1
ATOM 6104 N N . GLY B 1 162 ? -16.078 -35.062 -6.746 1 85.94 162 GLY B N 1
ATOM 6105 C CA . GLY B 1 162 ? -17.359 -35.688 -7.074 1 85.94 162 GLY B CA 1
ATOM 6106 C C . GLY B 1 162 ? -17.688 -36.875 -6.18 1 85.94 162 GLY B C 1
ATOM 6107 O O . GLY B 1 162 ? -18.625 -37.625 -6.461 1 85.94 162 GLY B O 1
ATOM 6108 N N . PHE B 1 163 ? -16.984 -37 -5.145 1 90.88 163 PHE B N 1
ATOM 6109 C CA . PHE B 1 163 ? -17.219 -38.156 -4.254 1 90.88 163 PHE B CA 1
ATOM 6110 C C . PHE B 1 163 ? -17.875 -37.688 -2.959 1 90.88 163 PHE B C 1
ATOM 6112 O O . PHE B 1 163 ? -18.078 -36.5 -2.748 1 90.88 163 PHE B O 1
ATOM 6119 N N . GLY B 1 164 ? -18.172 -38.688 -2.219 1 86.12 164 GLY B N 1
ATOM 6120 C CA . GLY B 1 164 ? -18.734 -38.375 -0.917 1 86.12 164 GLY B CA 1
ATOM 6121 C C . GLY B 1 164 ? -17.719 -37.812 0.057 1 86.12 164 GLY B C 1
ATOM 6122 O O . GLY B 1 164 ? -16.516 -38.062 -0.082 1 86.12 164 GLY B O 1
ATOM 6123 N N . GLU B 1 165 ? -18.203 -37.156 1.06 1 83.75 165 GLU B N 1
ATOM 6124 C CA . GLU B 1 165 ? -17.344 -36.5 2.031 1 83.75 165 GLU B CA 1
ATOM 6125 C C . GLU B 1 165 ? -16.469 -37.5 2.781 1 83.75 165 GLU B C 1
ATOM 6127 O O . GLU B 1 165 ? -15.344 -37.156 3.176 1 83.75 165 GLU B O 1
ATOM 6132 N N . ALA B 1 166 ? -16.922 -38.656 2.895 1 85.5 166 ALA B N 1
ATOM 6133 C CA . ALA B 1 166 ? -16.203 -39.656 3.693 1 85.5 166 ALA B CA 1
ATOM 6134 C C . ALA B 1 166 ? -15.297 -40.531 2.816 1 85.5 166 ALA B C 1
ATOM 6136 O O . ALA B 1 166 ? -14.477 -41.281 3.324 1 85.5 166 ALA B O 1
ATOM 6137 N N . ASP B 1 167 ? -15.32 -40.312 1.55 1 91.12 167 ASP B N 1
ATOM 6138 C CA . ASP B 1 167 ? -14.531 -41.125 0.634 1 91.12 167 ASP B CA 1
ATOM 6139 C C . ASP B 1 167 ? -13.156 -40.531 0.389 1 91.12 167 ASP B C 1
ATOM 6141 O O . ASP B 1 167 ? -12.781 -40.25 -0.757 1 91.12 167 ASP B O 1
ATOM 6145 N N . LEU B 1 168 ? -12.422 -40.438 1.438 1 93.38 168 LEU B N 1
ATOM 6146 C CA . LEU B 1 168 ? -11.133 -39.781 1.389 1 93.38 168 LEU B CA 1
ATOM 6147 C C . LEU B 1 168 ? -10.125 -40.594 0.578 1 93.38 168 LEU B C 1
ATOM 6149 O O . LEU B 1 168 ? -9.133 -40.062 0.093 1 93.38 168 LEU B O 1
ATOM 6153 N N . ILE B 1 169 ? -10.398 -41.875 0.401 1 93.75 169 ILE B N 1
ATOM 6154 C CA . ILE B 1 169 ? -9.492 -42.781 -0.308 1 93.75 169 ILE B CA 1
ATOM 6155 C C . ILE B 1 169 ? -9.453 -42.406 -1.789 1 93.75 169 ILE B C 1
ATOM 6157 O O . ILE B 1 169 ? -8.484 -42.719 -2.488 1 93.75 169 ILE B O 1
ATOM 6161 N N . GLU B 1 170 ? -10.445 -41.656 -2.236 1 93.31 170 GLU B N 1
ATOM 6162 C CA . GLU B 1 170 ? -10.578 -41.312 -3.648 1 93.31 170 GLU B CA 1
ATOM 6163 C C . GLU B 1 170 ? -9.75 -40.062 -3.986 1 93.31 170 GLU B C 1
ATOM 6165 O O . GLU B 1 170 ? -9.5 -39.781 -5.16 1 93.31 170 GLU B O 1
ATOM 6170 N N . VAL B 1 171 ? -9.32 -39.344 -2.92 1 92.62 171 VAL B N 1
ATOM 6171 C CA . VAL B 1 171 ? -8.586 -38.094 -3.139 1 92.62 171 VAL B CA 1
ATOM 6172 C C . VAL B 1 171 ? -7.129 -38.406 -3.48 1 92.62 171 VAL B C 1
ATOM 6174 O O . VAL B 1 171 ? -6.305 -38.594 -2.586 1 92.62 171 VAL B O 1
ATOM 6177 N N . SER B 1 172 ? -6.781 -38.344 -4.723 1 91.25 172 SER B N 1
ATOM 6178 C CA . SER B 1 172 ? -5.445 -38.688 -5.188 1 91.25 172 SER B CA 1
ATOM 6179 C C . SER B 1 172 ? -4.543 -37.469 -5.281 1 91.25 172 SER B C 1
ATOM 6181 O O . SER B 1 172 ? -3.537 -37.5 -5.996 1 91.25 172 SER B O 1
ATOM 6183 N N . THR B 1 173 ? -4.816 -36.406 -4.59 1 91.88 173 THR B N 1
ATOM 6184 C CA . THR B 1 173 ? -3.998 -35.188 -4.594 1 91.88 173 THR B CA 1
ATOM 6185 C C . THR B 1 173 ? -2.607 -35.469 -4.035 1 91.88 173 THR B C 1
ATOM 6187 O O . THR B 1 173 ? -2.475 -36 -2.922 1 91.88 173 THR B O 1
ATOM 6190 N N . PRO B 1 174 ? -1.63 -35.156 -4.836 1 92.25 174 PRO B N 1
ATOM 6191 C CA . PRO B 1 174 ? -0.28 -35.406 -4.324 1 92.25 174 PRO B CA 1
ATOM 6192 C C . PRO B 1 174 ? 0.112 -34.438 -3.217 1 92.25 174 PRO B C 1
ATOM 6194 O O . PRO B 1 174 ? -0.248 -33.25 -3.271 1 92.25 174 PRO B O 1
ATOM 6197 N N . PHE B 1 175 ? 0.775 -34.969 -2.17 1 95.62 175 PHE B N 1
ATOM 6198 C CA . PHE B 1 175 ? 1.382 -34.125 -1.139 1 95.62 175 PHE B CA 1
ATOM 6199 C C . PHE B 1 175 ? 2.842 -33.844 -1.465 1 95.62 175 PHE B C 1
ATOM 6201 O O . PHE B 1 175 ? 3.713 -34.688 -1.239 1 95.62 175 PHE B O 1
ATOM 6208 N N . HIS B 1 176 ? 3.094 -32.656 -1.985 1 96 176 HIS B N 1
ATOM 6209 C CA . HIS B 1 176 ? 4.41 -32.25 -2.471 1 96 176 HIS B CA 1
ATOM 6210 C C . HIS B 1 176 ? 5.152 -31.422 -1.425 1 96 176 HIS B C 1
ATOM 6212 O O . HIS B 1 176 ? 4.637 -30.406 -0.944 1 96 176 HIS B O 1
ATOM 6218 N N . ILE B 1 177 ? 6.371 -31.844 -1.016 1 96.56 177 ILE B N 1
ATOM 6219 C CA . ILE B 1 177 ? 7.164 -31.125 -0.023 1 96.56 177 ILE B CA 1
ATOM 6220 C C . ILE B 1 177 ? 8.516 -30.75 -0.619 1 96.56 177 ILE B C 1
ATOM 6222 O O . ILE B 1 177 ? 9.008 -31.406 -1.533 1 96.56 177 ILE B O 1
ATOM 6226 N N . ALA B 1 178 ? 9.039 -29.703 -0.117 1 96.62 178 ALA B N 1
ATOM 6227 C CA . ALA B 1 178 ? 10.336 -29.219 -0.581 1 96.62 178 ALA B CA 1
ATOM 6228 C C . ALA B 1 178 ? 11.07 -28.469 0.523 1 96.62 178 ALA B C 1
ATOM 6230 O O . ALA B 1 178 ? 10.438 -27.891 1.409 1 96.62 178 ALA B O 1
ATOM 6231 N N . VAL B 1 179 ? 12.352 -28.578 0.528 1 96.5 179 VAL B N 1
ATOM 6232 C CA . VAL B 1 179 ? 13.211 -27.75 1.382 1 96.5 179 VAL B CA 1
ATOM 6233 C C . VAL B 1 179 ? 14.094 -26.859 0.519 1 96.5 179 VAL B C 1
ATOM 6235 O O . VAL B 1 179 ? 14.711 -27.328 -0.437 1 96.5 179 VAL B O 1
ATOM 6238 N N . LEU B 1 180 ? 14.102 -25.641 0.885 1 96 180 LEU B N 1
ATOM 6239 C CA . LEU B 1 180 ? 14.828 -24.656 0.089 1 96 180 LEU B CA 1
ATOM 6240 C C . LEU B 1 180 ? 15.828 -23.891 0.95 1 96 180 LEU B C 1
ATOM 6242 O O . LEU B 1 180 ? 15.648 -23.781 2.164 1 96 180 LEU B O 1
ATOM 6246 N N . ARG B 1 181 ? 16.812 -23.422 0.327 1 94.69 181 ARG B N 1
ATOM 6247 C CA . ARG B 1 181 ? 17.781 -22.516 0.946 1 94.69 181 ARG B CA 1
ATOM 6248 C C . ARG B 1 181 ? 17.578 -21.078 0.454 1 94.69 181 ARG B C 1
ATOM 6250 O O . ARG B 1 181 ? 17.781 -20.797 -0.729 1 94.69 181 ARG B O 1
ATOM 6257 N N . GLU B 1 182 ? 17.25 -20.234 1.285 1 94.31 182 GLU B N 1
ATOM 6258 C CA . GLU B 1 182 ? 16.938 -18.859 0.936 1 94.31 182 GLU B CA 1
ATOM 6259 C C . GLU B 1 182 ? 18.156 -17.953 1.065 1 94.31 182 GLU B C 1
ATOM 6261 O O . GLU B 1 182 ? 18.938 -18.094 2.008 1 94.31 182 GLU B O 1
ATOM 6266 N N . ASP B 1 183 ? 18.328 -17.141 0.091 1 92.62 183 ASP B N 1
ATOM 6267 C CA . ASP B 1 183 ? 19.344 -16.094 0.084 1 92.62 183 ASP B CA 1
ATOM 6268 C C . ASP B 1 183 ? 18.719 -14.742 0.43 1 92.62 183 ASP B C 1
ATOM 6270 O O . ASP B 1 183 ? 18.031 -14.141 -0.393 1 92.62 183 ASP B O 1
ATOM 6274 N N . SER B 1 184 ? 19.031 -14.219 1.576 1 88.5 184 SER B N 1
ATOM 6275 C CA . SER B 1 184 ? 18.438 -12.969 2.031 1 88.5 184 SER B CA 1
ATOM 6276 C C . SER B 1 184 ? 19 -11.773 1.271 1 88.5 184 SER B C 1
ATOM 6278 O O . SER B 1 184 ? 18.391 -10.703 1.238 1 88.5 184 SER B O 1
ATOM 6280 N N . GLN B 1 185 ? 20.125 -11.953 0.686 1 87.62 185 GLN B N 1
ATOM 6281 C CA . GLN B 1 185 ? 20.75 -10.867 -0.059 1 87.62 185 GLN B CA 1
ATOM 6282 C C . GLN B 1 185 ? 20.016 -10.602 -1.369 1 87.62 185 GLN B C 1
ATOM 6284 O O . GLN B 1 185 ? 19.75 -9.453 -1.716 1 87.62 185 GLN B O 1
ATOM 6289 N N . LEU B 1 186 ? 19.641 -11.656 -2.02 1 89.31 186 LEU B N 1
ATOM 6290 C CA . LEU B 1 186 ? 19 -11.516 -3.326 1 89.31 186 LEU B CA 1
ATOM 6291 C C . LEU B 1 186 ? 17.516 -11.789 -3.234 1 89.31 186 LEU B C 1
ATOM 6293 O O . LEU B 1 186 ? 16.781 -11.625 -4.219 1 89.31 186 LEU B O 1
ATOM 6297 N N . ASN B 1 187 ? 17.016 -12.094 -2.127 1 93.44 187 ASN B N 1
ATOM 6298 C CA . ASN B 1 187 ? 15.617 -12.414 -1.892 1 93.44 187 ASN B CA 1
ATOM 6299 C C . ASN B 1 187 ? 15.133 -13.539 -2.807 1 93.44 187 ASN B C 1
ATOM 6301 O O . ASN B 1 187 ? 14.078 -13.43 -3.432 1 93.44 187 ASN B O 1
ATOM 6305 N N . VAL B 1 188 ? 15.953 -14.531 -3.037 1 95.38 188 VAL B N 1
ATOM 6306 C CA . VAL B 1 188 ? 15.633 -15.734 -3.805 1 95.38 188 VAL B CA 1
ATOM 6307 C C . VAL B 1 188 ? 15.992 -16.984 -3 1 95.38 188 VAL B C 1
ATOM 6309 O O . VAL B 1 188 ? 16.625 -16.875 -1.942 1 95.38 188 VAL B O 1
ATOM 6312 N N . ALA B 1 189 ? 15.477 -18.078 -3.498 1 95.62 189 ALA B N 1
ATOM 6313 C CA . ALA B 1 189 ? 15.789 -19.359 -2.855 1 95.62 189 ALA B CA 1
ATOM 6314 C C . ALA B 1 189 ? 16.203 -20.406 -3.885 1 95.62 189 ALA B C 1
ATOM 6316 O O . ALA B 1 189 ? 15.945 -20.25 -5.078 1 95.62 189 ALA B O 1
ATOM 6317 N N . GLU B 1 190 ? 16.953 -21.344 -3.389 1 93 190 GLU B N 1
ATOM 6318 C CA . GLU B 1 190 ? 17.375 -22.484 -4.203 1 93 190 GLU B CA 1
ATOM 6319 C C . GLU B 1 190 ? 16.828 -23.797 -3.65 1 93 190 GLU B C 1
ATOM 6321 O O . GLU B 1 190 ? 16.828 -24.016 -2.438 1 93 190 GLU B O 1
ATOM 6326 N N . LEU B 1 191 ? 16.391 -24.609 -4.527 1 93.75 191 LEU B N 1
ATOM 6327 C CA . LEU B 1 191 ? 15.844 -25.906 -4.129 1 93.75 191 LEU B CA 1
ATOM 6328 C C . LEU B 1 191 ? 16.953 -26.844 -3.678 1 93.75 191 LEU B C 1
ATOM 6330 O O . LEU B 1 191 ? 17.906 -27.094 -4.426 1 93.75 191 LEU B O 1
ATOM 6334 N N . LEU B 1 192 ? 16.859 -27.344 -2.482 1 93.06 192 LEU B N 1
ATOM 6335 C CA . LEU B 1 192 ? 17.781 -28.359 -2 1 93.06 192 LEU B CA 1
ATOM 6336 C C . LEU B 1 192 ? 17.297 -29.75 -2.363 1 93.06 192 LEU B C 1
ATOM 6338 O O . LEU B 1 192 ? 18.094 -30.594 -2.814 1 93.06 192 LEU B O 1
ATOM 6342 N N . GLY B 1 193 ? 16.031 -29.891 -2.129 1 93.44 193 GLY B N 1
ATOM 6343 C CA . GLY B 1 193 ? 15.414 -31.156 -2.443 1 93.44 193 GLY B CA 1
ATOM 6344 C C . GLY B 1 193 ? 13.898 -31.141 -2.346 1 93.44 193 GLY B C 1
ATOM 6345 O O . GLY B 1 193 ? 13.328 -30.266 -1.695 1 93.44 193 GLY B O 1
ATOM 6346 N N . GLU B 1 194 ? 13.297 -32.094 -3.076 1 94.44 194 GLU B N 1
ATOM 6347 C CA . GLU B 1 194 ? 11.844 -32.188 -3.076 1 94.44 194 GLU B CA 1
ATOM 6348 C C . GLU B 1 194 ? 11.398 -33.656 -3.098 1 94.44 194 GLU B C 1
ATOM 6350 O O . GLU B 1 194 ? 12.203 -34.562 -3.363 1 94.44 194 GLU B O 1
ATOM 6355 N N . ASN B 1 195 ? 10.195 -33.906 -2.676 1 94.56 195 ASN B N 1
ATOM 6356 C CA . ASN B 1 195 ? 9.586 -35.219 -2.742 1 94.56 195 ASN B CA 1
ATOM 6357 C C . ASN B 1 195 ? 8.062 -35.125 -2.754 1 94.56 195 ASN B C 1
ATOM 6359 O O . ASN B 1 195 ? 7.484 -34.156 -2.295 1 94.56 195 ASN B O 1
ATOM 6363 N N . ILE B 1 196 ? 7.461 -36.125 -3.398 1 93.75 196 ILE B N 1
ATOM 6364 C CA . ILE B 1 196 ? 6.008 -36.25 -3.404 1 93.75 196 ILE B CA 1
ATOM 6365 C C . ILE B 1 196 ? 5.598 -37.469 -2.57 1 93.75 196 ILE B C 1
ATOM 6367 O O . ILE B 1 196 ? 6.035 -38.594 -2.834 1 93.75 196 ILE B O 1
ATOM 6371 N N . ILE B 1 197 ? 4.68 -37.25 -1.635 1 94.44 197 ILE B N 1
ATOM 6372 C CA . ILE B 1 197 ? 4.32 -38.25 -0.658 1 94.44 197 ILE B CA 1
ATOM 6373 C C . ILE B 1 197 ? 2.889 -38.719 -0.904 1 94.44 197 ILE B C 1
ATOM 6375 O O . ILE B 1 197 ? 2.014 -37.938 -1.229 1 94.44 197 ILE B O 1
ATOM 6379 N N . GLU B 1 198 ? 2.748 -40.031 -0.765 1 94.19 198 GLU B N 1
ATOM 6380 C CA . GLU B 1 198 ? 1.401 -40.594 -0.742 1 94.19 198 GLU B CA 1
ATOM 6381 C C . GLU B 1 198 ? 0.781 -40.469 0.648 1 94.19 198 GLU B C 1
ATOM 6383 O O . GLU B 1 198 ? 0.98 -41.344 1.493 1 94.19 198 GLU B O 1
ATOM 6388 N N . TRP B 1 199 ? -0.055 -39.5 0.854 1 95.19 199 TRP B N 1
ATOM 6389 C CA . TRP B 1 199 ? -0.569 -39.125 2.172 1 95.19 199 TRP B CA 1
ATOM 6390 C C . TRP B 1 199 ? -1.641 -40.125 2.625 1 95.19 199 TRP B C 1
ATOM 6392 O O . TRP B 1 199 ? -1.911 -40.25 3.82 1 95.19 199 TRP B O 1
ATOM 6402 N N . ARG B 1 200 ? -2.334 -40.875 1.737 1 95.62 200 ARG B N 1
ATOM 6403 C CA . ARG B 1 200 ? -3.49 -41.719 2.053 1 95.62 200 ARG B CA 1
ATOM 6404 C C . ARG B 1 200 ? -3.098 -42.875 2.947 1 95.62 200 ARG B C 1
ATOM 6406 O O . ARG B 1 200 ? -3.961 -43.531 3.531 1 95.62 200 ARG B O 1
ATOM 6413 N N . LYS B 1 201 ? -1.805 -43.125 3.025 1 94.31 201 LYS B N 1
ATOM 6414 C CA . LYS B 1 201 ? -1.347 -44.125 3.973 1 94.31 201 LYS B CA 1
ATOM 6415 C C . LYS B 1 201 ? -1.827 -43.812 5.387 1 94.31 201 LYS B C 1
ATOM 6417 O O . LYS B 1 201 ? -1.949 -44.719 6.219 1 94.31 201 LYS B O 1
ATOM 6422 N N . VAL B 1 202 ? -2.115 -42.562 5.684 1 94.88 202 VAL B N 1
ATOM 6423 C CA . VAL B 1 202 ? -2.557 -42.125 7 1 94.88 202 VAL B CA 1
ATOM 6424 C C . VAL B 1 202 ? -3.961 -42.656 7.281 1 94.88 202 VAL B C 1
ATOM 6426 O O . VAL B 1 202 ? -4.363 -42.781 8.438 1 94.88 202 VAL B O 1
ATOM 6429 N N . LEU B 1 203 ? -4.688 -43.031 6.23 1 94.19 203 LEU B N 1
ATOM 6430 C CA . LEU B 1 203 ? -6.082 -43.438 6.367 1 94.19 203 LEU B CA 1
ATOM 6431 C C . LEU B 1 203 ? -6.199 -44.781 7.082 1 94.19 203 LEU B C 1
ATOM 6433 O O . LEU B 1 203 ? -7.281 -45.156 7.543 1 94.19 203 LEU B O 1
ATOM 6437 N N . LYS B 1 204 ? -5.152 -45.469 7.148 1 93 204 LYS B N 1
ATOM 6438 C CA . LYS B 1 204 ? -5.176 -46.781 7.82 1 93 204 LYS B CA 1
ATOM 6439 C C . LYS B 1 204 ? -5.367 -46.594 9.328 1 93 204 LYS B C 1
ATOM 6441 O O . LYS B 1 204 ? -6.305 -47.156 9.906 1 93 204 LYS B O 1
ATOM 6446 N N . SER B 1 205 ? -4.523 -45.844 10.008 1 89.81 205 SER B N 1
ATOM 6447 C CA . SER B 1 205 ? -4.535 -45.688 11.461 1 89.81 205 SER B CA 1
ATOM 6448 C C . SER B 1 205 ? -4.926 -44.281 11.875 1 89.81 205 SER B C 1
ATOM 6450 O O . SER B 1 205 ? -5.242 -44.031 13.039 1 89.81 205 SER B O 1
ATOM 6452 N N . GLY B 1 206 ? -4.949 -43.438 10.961 1 90.31 206 GLY B N 1
ATOM 6453 C CA . GLY B 1 206 ? -5.223 -42.031 11.289 1 90.31 206 GLY B CA 1
ATOM 6454 C C . GLY B 1 206 ? -3.977 -41.25 11.672 1 90.31 206 GLY B C 1
ATOM 6455 O O . GLY B 1 206 ? -4.02 -40.031 11.805 1 90.31 206 GLY B O 1
ATOM 6456 N N . TYR B 1 207 ? -3.012 -42 12 1 91.69 207 TYR B N 1
ATOM 6457 C CA . TYR B 1 207 ? -1.719 -41.406 12.344 1 91.69 207 TYR B CA 1
ATOM 6458 C C . TYR B 1 207 ? -0.592 -42.125 11.594 1 91.69 207 TYR B C 1
ATOM 6460 O O . TYR B 1 207 ? -0.608 -43.344 11.422 1 91.69 207 TYR B O 1
ATOM 6468 N N . LEU B 1 208 ? 0.382 -41.219 11.039 1 92.94 208 LEU B N 1
ATOM 6469 C CA . LEU B 1 208 ? 1.479 -41.781 10.266 1 92.94 208 LEU B CA 1
ATOM 6470 C C . LEU B 1 208 ? 2.764 -41 10.469 1 92.94 208 LEU B C 1
ATOM 6472 O O . LEU B 1 208 ? 2.791 -39.781 10.242 1 92.94 208 LEU B O 1
ATOM 6476 N N . GLY B 1 209 ? 3.752 -41.625 10.984 1 93.38 209 GLY B N 1
ATOM 6477 C CA . GLY B 1 209 ? 5.094 -41.062 11.008 1 93.38 209 GLY B CA 1
ATOM 6478 C C . GLY B 1 209 ? 5.902 -41.406 9.766 1 93.38 209 GLY B C 1
ATOM 6479 O O . GLY B 1 209 ? 5.926 -42.562 9.344 1 93.38 209 GLY B O 1
ATOM 6480 N N . LEU B 1 210 ? 6.531 -40.406 9.188 1 93.44 210 LEU B N 1
ATOM 6481 C CA . LEU B 1 210 ? 7.246 -40.625 7.941 1 93.44 210 LEU B CA 1
ATOM 6482 C C . LEU B 1 210 ? 8.633 -40 7.984 1 93.44 210 LEU B C 1
ATOM 6484 O O . LEU B 1 210 ? 8.797 -38.875 8.5 1 93.44 210 LEU B O 1
ATOM 6488 N N . THR B 1 211 ? 9.594 -40.75 7.613 1 95 211 THR B N 1
ATOM 6489 C CA . THR B 1 211 ? 10.914 -40.219 7.285 1 95 211 THR B CA 1
ATOM 6490 C C . THR B 1 211 ? 11.102 -40.125 5.777 1 95 211 THR B C 1
ATOM 6492 O O . THR B 1 211 ? 11.156 -41.156 5.09 1 95 211 THR B O 1
ATOM 6495 N N . VAL B 1 212 ? 11.219 -38.969 5.289 1 95.81 212 VAL B N 1
ATOM 6496 C CA . VAL B 1 212 ? 11.18 -38.75 3.846 1 95.81 212 VAL B CA 1
ATOM 6497 C C . VAL B 1 212 ? 12.555 -38.312 3.355 1 95.81 212 VAL B C 1
ATOM 6499 O O . VAL B 1 212 ? 13.125 -37.344 3.865 1 95.81 212 VAL B O 1
ATOM 6502 N N . GLU B 1 213 ? 13.031 -39 2.42 1 94.38 213 GLU B N 1
ATOM 6503 C CA . GLU B 1 213 ? 14.258 -38.594 1.732 1 94.38 213 GLU B CA 1
ATOM 6504 C C . GLU B 1 213 ? 13.961 -37.625 0.589 1 94.38 213 GLU B C 1
ATOM 6506 O O . GLU B 1 213 ? 13.094 -37.875 -0.246 1 94.38 213 GLU B O 1
ATOM 6511 N N . LEU B 1 214 ? 14.664 -36.594 0.586 1 94 214 LEU B N 1
ATOM 6512 C CA . LEU B 1 214 ? 14.445 -35.562 -0.439 1 94 214 LEU B CA 1
ATOM 6513 C C . LEU B 1 214 ? 15.391 -35.781 -1.616 1 94 214 LEU B C 1
ATOM 6515 O O . LEU B 1 214 ? 16.578 -36.062 -1.424 1 94 214 LEU B O 1
ATOM 6519 N N . CYS B 1 215 ? 14.828 -35.625 -2.785 1 89.06 215 CYS B N 1
ATOM 6520 C CA . CYS B 1 215 ? 15.625 -35.75 -4.004 1 89.06 215 CYS B CA 1
ATOM 6521 C C . CYS B 1 215 ? 16.172 -34.406 -4.438 1 89.06 215 CYS B C 1
ATOM 6523 O O . CYS B 1 215 ? 15.406 -33.469 -4.629 1 89.06 215 CYS B O 1
ATOM 6525 N N . GLY B 1 216 ? 17.422 -34.375 -4.609 1 83.81 216 GLY B N 1
ATOM 6526 C CA . GLY B 1 216 ? 18.062 -33.125 -5.016 1 83.81 216 GLY B CA 1
ATOM 6527 C C . GLY B 1 216 ? 18.547 -33.156 -6.449 1 83.81 216 GLY B C 1
ATOM 6528 O O . GLY B 1 216 ? 17.938 -33.812 -7.312 1 83.81 216 GLY B O 1
ATOM 6529 N N . ARG B 1 217 ? 19.641 -32.406 -6.695 1 76.56 217 ARG B N 1
ATOM 6530 C CA . ARG B 1 217 ? 20.219 -32.219 -8.023 1 76.56 217 ARG B CA 1
ATOM 6531 C C . ARG B 1 217 ? 20.891 -33.5 -8.508 1 76.56 217 ARG B C 1
ATOM 6533 O O . ARG B 1 217 ? 20.797 -33.844 -9.695 1 76.56 217 ARG B O 1
ATOM 6540 N N . ASN B 1 218 ? 21.453 -34.125 -7.566 1 73.44 218 ASN B N 1
ATOM 6541 C CA . ASN B 1 218 ? 22.156 -35.344 -7.922 1 73.44 218 ASN B CA 1
ATOM 6542 C C . ASN B 1 218 ? 21.266 -36.594 -7.773 1 73.44 218 ASN B C 1
ATOM 6544 O O . ASN B 1 218 ? 20.719 -36.844 -6.695 1 73.44 218 ASN B O 1
ATOM 6548 N N . ALA B 1 219 ? 21.203 -37.219 -8.914 1 73.62 219 ALA B N 1
ATOM 6549 C CA . ALA B 1 219 ? 20.375 -38.406 -8.898 1 73.62 219 ALA B CA 1
ATOM 6550 C C . ALA B 1 219 ? 20.969 -39.469 -7.988 1 73.62 219 ALA B C 1
ATOM 6552 O O . ALA B 1 219 ? 22.188 -39.688 -7.98 1 73.62 219 ALA B O 1
ATOM 6553 N N . GLY B 1 220 ? 20.25 -40 -7.152 1 75.62 220 GLY B N 1
ATOM 6554 C CA . GLY B 1 220 ? 20.641 -41.156 -6.352 1 75.62 220 GLY B CA 1
ATOM 6555 C C . GLY B 1 220 ? 21.047 -40.781 -4.938 1 75.62 220 GLY B C 1
ATOM 6556 O O . GLY B 1 220 ? 21.078 -41.625 -4.047 1 75.62 220 GLY B O 1
ATOM 6557 N N . VAL B 1 221 ? 21.5 -39.531 -4.805 1 82.06 221 VAL B N 1
ATOM 6558 C CA . VAL B 1 221 ? 21.891 -39.125 -3.461 1 82.06 221 VAL B CA 1
ATOM 6559 C C . VAL B 1 221 ? 20.828 -38.188 -2.877 1 82.06 221 VAL B C 1
ATOM 6561 O O . VAL B 1 221 ? 20.531 -37.125 -3.451 1 82.06 221 VAL B O 1
ATOM 6564 N N . PRO B 1 222 ? 20.359 -38.656 -1.756 1 88.62 222 PRO B N 1
ATOM 6565 C CA . PRO B 1 222 ? 19.375 -37.75 -1.135 1 88.62 222 PRO B CA 1
ATOM 6566 C C . PRO B 1 222 ? 19.984 -36.438 -0.706 1 88.62 222 PRO B C 1
ATOM 6568 O O . PRO B 1 222 ? 21.125 -36.375 -0.239 1 88.62 222 PRO B O 1
ATOM 6571 N N . ALA B 1 223 ? 19.328 -35.375 -0.937 1 90.94 223 ALA B N 1
ATOM 6572 C CA . ALA B 1 223 ? 19.766 -34.031 -0.564 1 90.94 223 ALA B CA 1
ATOM 6573 C C . ALA B 1 223 ? 19.594 -33.781 0.934 1 90.94 223 ALA B C 1
ATOM 6575 O O . ALA B 1 223 ? 20.281 -32.969 1.517 1 90.94 223 ALA B O 1
ATOM 6576 N N . GLY B 1 224 ? 18.625 -34.469 1.493 1 93.75 224 GLY B N 1
ATOM 6577 C CA . GLY B 1 224 ? 18.312 -34.375 2.906 1 93.75 224 GLY B CA 1
ATOM 6578 C C . GLY B 1 224 ? 17.125 -35.219 3.316 1 93.75 224 GLY B C 1
ATOM 6579 O O . GLY B 1 224 ? 16.531 -35.906 2.479 1 93.75 224 GLY B O 1
ATOM 6580 N N . ILE B 1 225 ? 17.016 -35.281 4.633 1 95.62 225 ILE B N 1
ATOM 6581 C CA . ILE B 1 225 ? 15.93 -36.094 5.18 1 95.62 225 ILE B CA 1
ATOM 6582 C C . ILE B 1 225 ? 15.062 -35.219 6.102 1 95.62 225 ILE B C 1
ATOM 6584 O O . ILE B 1 225 ? 15.586 -34.406 6.871 1 95.62 225 ILE B O 1
ATOM 6588 N N . VAL B 1 226 ? 13.758 -35.375 5.926 1 96.25 226 VAL B N 1
ATOM 6589 C CA . VAL B 1 226 ? 12.836 -34.656 6.793 1 96.25 226 VAL B CA 1
ATOM 6590 C C . VAL B 1 226 ? 11.922 -35.656 7.512 1 96.25 226 VAL B C 1
ATOM 6592 O O . VAL B 1 226 ? 11.484 -36.656 6.922 1 96.25 226 VAL B O 1
ATOM 6595 N N . ASP B 1 227 ? 11.688 -35.375 8.75 1 95.75 227 ASP B N 1
ATOM 6596 C CA . ASP B 1 227 ? 10.773 -36.156 9.547 1 95.75 227 ASP B CA 1
ATOM 6597 C C . ASP B 1 227 ? 9.398 -35.5 9.648 1 95.75 227 ASP B C 1
ATOM 6599 O O . ASP B 1 227 ? 9.281 -34.375 10.141 1 95.75 227 ASP B O 1
ATOM 6603 N N . LEU B 1 228 ? 8.414 -36.281 9.203 1 96.5 228 LEU B N 1
ATOM 6604 C CA . LEU B 1 228 ? 7.055 -35.75 9.18 1 96.5 228 LEU B CA 1
ATOM 6605 C C . LEU B 1 228 ? 6.109 -36.625 9.992 1 96.5 228 LEU B C 1
ATOM 6607 O O . LEU B 1 228 ? 6.352 -37.844 10.148 1 96.5 228 LEU B O 1
ATOM 6611 N N . GLN B 1 229 ? 5.16 -35.969 10.547 1 95.44 229 GLN B N 1
ATOM 6612 C CA . GLN B 1 229 ? 4.039 -36.656 11.172 1 95.44 229 GLN B CA 1
ATOM 6613 C C . GLN B 1 229 ? 2.709 -36.188 10.586 1 95.44 229 GLN B C 1
ATOM 6615 O O . GLN B 1 229 ? 2.426 -35 10.547 1 95.44 229 GLN B O 1
ATOM 6620 N N . LEU B 1 230 ? 1.976 -37.156 10.062 1 95.75 230 LEU B N 1
ATOM 6621 C CA . LEU B 1 230 ? 0.659 -36.844 9.508 1 95.75 230 LEU B CA 1
ATOM 6622 C C . LEU B 1 230 ? -0.445 -37.375 10.414 1 95.75 230 LEU B C 1
ATOM 6624 O O . LEU B 1 230 ? -0.328 -38.469 10.969 1 95.75 230 LEU B O 1
ATOM 6628 N N . GLU B 1 231 ? -1.448 -36.5 10.594 1 93.38 231 GLU B N 1
ATOM 6629 C CA . GLU B 1 231 ? -2.607 -36.906 11.391 1 93.38 231 GLU B CA 1
ATOM 6630 C C . GLU B 1 231 ? -3.908 -36.469 10.719 1 93.38 231 GLU B C 1
ATOM 6632 O O . GLU B 1 231 ? -4.031 -35.344 10.266 1 93.38 231 GLU B O 1
ATOM 6637 N N . LEU B 1 232 ? -4.809 -37.438 10.617 1 92.69 232 LEU B N 1
ATOM 6638 C CA . LEU B 1 232 ? -6.129 -37.125 10.086 1 92.69 232 LEU B CA 1
ATOM 6639 C C . LEU B 1 232 ? -7.051 -36.625 11.195 1 92.69 232 LEU B C 1
ATOM 6641 O O . LEU B 1 232 ? -7.309 -37.344 12.164 1 92.69 232 LEU B O 1
ATOM 6645 N N . VAL B 1 233 ? -7.402 -35.344 11.008 1 88.38 233 VAL B N 1
ATOM 6646 C CA . VAL B 1 233 ? -8.289 -34.75 11.992 1 88.38 233 VAL B CA 1
ATOM 6647 C C . VAL B 1 233 ? -9.695 -34.625 11.406 1 88.38 233 VAL B C 1
ATOM 6649 O O . VAL B 1 233 ? -9.914 -33.844 10.461 1 88.38 233 VAL B O 1
ATOM 6652 N N . SER B 1 234 ? -10.531 -35.438 11.875 1 81.06 234 SER B N 1
ATOM 6653 C CA . SER B 1 234 ? -11.922 -35.406 11.43 1 81.06 234 SER B CA 1
ATOM 6654 C C . SER B 1 234 ? -12.883 -35.656 12.586 1 81.06 234 SER B C 1
ATOM 6656 O O . SER B 1 234 ? -12.477 -36.094 13.664 1 81.06 234 SER B O 1
ATOM 6658 N N . LYS B 1 235 ? -14.102 -35.094 12.352 1 73.5 235 LYS B N 1
ATOM 6659 C CA . LYS B 1 235 ? -15.117 -35.344 13.367 1 73.5 235 LYS B CA 1
ATOM 6660 C C . LYS B 1 235 ? -15.461 -36.844 13.453 1 73.5 235 LYS B C 1
ATOM 6662 O O . LYS B 1 235 ? -15.602 -37.406 14.539 1 73.5 235 LYS B O 1
ATOM 6667 N N . LYS B 1 236 ? -15.539 -37.438 12.234 1 77.75 236 LYS B N 1
ATOM 6668 C CA . LYS B 1 236 ? -15.828 -38.844 12.172 1 77.75 236 LYS B CA 1
ATOM 6669 C C . LYS B 1 236 ? -14.562 -39.656 11.883 1 77.75 236 LYS B C 1
ATOM 6671 O O . LYS B 1 236 ? -13.711 -39.219 11.102 1 77.75 236 LYS B O 1
ATOM 6676 N N . ARG B 1 237 ? -14.484 -40.719 12.656 1 79.81 237 ARG B N 1
ATOM 6677 C CA . ARG B 1 237 ? -13.328 -41.562 12.453 1 79.81 237 ARG B CA 1
ATOM 6678 C C . ARG B 1 237 ? -13.453 -42.344 11.148 1 79.81 237 ARG B C 1
ATOM 6680 O O . ARG B 1 237 ? -14.367 -43.156 10.992 1 79.81 237 ARG B O 1
ATOM 6687 N N . ILE B 1 238 ? -12.656 -42.031 10.188 1 85.25 238 ILE B N 1
ATOM 6688 C CA . ILE B 1 238 ? -12.641 -42.719 8.898 1 85.25 238 ILE B CA 1
ATOM 6689 C C . ILE B 1 238 ? -11.375 -43.562 8.781 1 85.25 238 ILE B C 1
ATOM 6691 O O . ILE B 1 238 ? -10.258 -43.062 8.93 1 85.25 238 ILE B O 1
ATOM 6695 N N . ARG B 1 239 ? -11.648 -44.906 8.617 1 90.06 239 ARG B N 1
ATOM 6696 C CA . ARG B 1 239 ? -10.516 -45.812 8.469 1 90.06 239 ARG B CA 1
ATOM 6697 C C . ARG B 1 239 ? -10.727 -46.781 7.289 1 90.06 239 ARG B C 1
ATOM 6699 O O . ARG B 1 239 ? -11.867 -47.125 6.961 1 90.06 239 ARG B O 1
ATOM 6706 N N . TYR B 1 240 ? -9.586 -47.094 6.652 1 93.62 240 TYR B N 1
ATOM 6707 C CA . TYR B 1 240 ? -9.602 -48.031 5.543 1 93.62 240 TYR B CA 1
ATOM 6708 C C . TYR B 1 240 ? -8.602 -49.156 5.773 1 93.62 240 TYR B C 1
ATOM 6710 O O . TYR B 1 240 ? -7.633 -49 6.516 1 93.62 240 TYR B O 1
ATOM 6718 N N . LYS B 1 241 ? -8.906 -50.25 5.117 1 94 241 LYS B N 1
ATOM 6719 C CA . LYS B 1 241 ? -7.945 -51.344 5.145 1 94 241 LYS B CA 1
ATOM 6720 C C . LYS B 1 241 ? -6.742 -51.031 4.254 1 94 241 LYS B C 1
ATOM 6722 O O . LYS B 1 241 ? -6.879 -50.375 3.225 1 94 241 LYS B O 1
ATOM 6727 N N . GLU B 1 242 ? -5.664 -51.5 4.715 1 93.31 242 GLU B N 1
ATOM 6728 C CA . GLU B 1 242 ? -4.426 -51.281 3.98 1 93.31 242 GLU B CA 1
ATOM 6729 C C . GLU B 1 242 ? -4.516 -51.812 2.557 1 93.31 242 GLU B C 1
ATOM 6731 O O . GLU B 1 242 ? -4.02 -51.188 1.616 1 93.31 242 GLU B O 1
ATOM 6736 N N . GLU B 1 243 ? -5.105 -52.969 2.395 1 94.56 243 GLU B N 1
ATOM 6737 C CA . GLU B 1 243 ? -5.227 -53.594 1.081 1 94.56 243 GLU B CA 1
ATOM 6738 C C . GLU B 1 243 ? -6.066 -52.719 0.137 1 94.56 243 GLU B C 1
ATOM 6740 O O . GLU B 1 243 ? -5.766 -52.625 -1.055 1 94.56 243 GLU B O 1
ATOM 6745 N N . ASP B 1 244 ? -7.043 -52.188 0.7 1 96 244 ASP B N 1
ATOM 6746 C CA . ASP B 1 244 ? -7.914 -51.312 -0.107 1 96 244 ASP B CA 1
ATOM 6747 C C . ASP B 1 244 ? -7.188 -50.062 -0.555 1 96 244 ASP B C 1
ATOM 6749 O O . ASP B 1 244 ? -7.375 -49.594 -1.682 1 96 244 ASP B O 1
ATOM 6753 N N . ILE B 1 245 ? -6.406 -49.531 0.405 1 95.94 245 ILE B N 1
ATOM 6754 C CA . ILE B 1 245 ? -5.648 -48.312 0.092 1 95.94 245 ILE B CA 1
ATOM 6755 C C . ILE B 1 245 ? -4.641 -48.625 -1.018 1 95.94 245 ILE B C 1
ATOM 6757 O O . ILE B 1 245 ? -4.582 -47.906 -2.02 1 95.94 245 ILE B O 1
ATOM 6761 N N . VAL B 1 246 ? -3.916 -49.688 -0.918 1 95.38 246 VAL B N 1
ATOM 6762 C CA . VAL B 1 246 ? -2.885 -50.062 -1.885 1 95.38 246 VAL B CA 1
ATOM 6763 C C . VAL B 1 246 ? -3.527 -50.344 -3.236 1 95.38 246 VAL B C 1
ATOM 6765 O O . VAL B 1 246 ? -3.023 -49.938 -4.281 1 95.38 246 VAL B O 1
ATOM 6768 N N . SER B 1 247 ? -4.566 -51.062 -3.17 1 96.31 247 SER B N 1
ATOM 6769 C CA . SER B 1 247 ? -5.258 -51.406 -4.402 1 96.31 247 SER B CA 1
ATOM 6770 C C . SER B 1 247 ? -5.77 -50.188 -5.133 1 96.31 247 SER B C 1
ATOM 6772 O O . SER B 1 247 ? -5.625 -50.062 -6.352 1 96.31 247 SER B O 1
ATOM 6774 N N . ARG B 1 248 ? -6.363 -49.312 -4.348 1 95.06 248 ARG B N 1
ATOM 6775 C CA . ARG B 1 248 ? -6.926 -48.125 -4.965 1 95.06 248 ARG B CA 1
ATOM 6776 C C . ARG B 1 248 ? -5.824 -47.219 -5.539 1 95.06 248 ARG B C 1
ATOM 6778 O O . ARG B 1 248 ? -5.977 -46.656 -6.629 1 95.06 248 ARG B O 1
ATOM 6785 N N . VAL B 1 249 ? -4.77 -47.062 -4.816 1 95 249 VAL B N 1
ATOM 6786 C CA . VAL B 1 249 ? -3.633 -46.25 -5.266 1 95 249 VAL B CA 1
ATOM 6787 C C . VAL B 1 249 ? -3.062 -46.844 -6.555 1 95 249 VAL B C 1
ATOM 6789 O O . VAL B 1 249 ? -2.744 -46.125 -7.492 1 95 249 VAL B O 1
ATOM 6792 N N . GLU B 1 250 ? -2.973 -48.156 -6.652 1 95.56 250 GLU B N 1
ATOM 6793 C CA . GLU B 1 250 ? -2.439 -48.812 -7.832 1 95.56 250 GLU B CA 1
ATOM 6794 C C . GLU B 1 250 ? -3.381 -48.688 -9.023 1 95.56 250 GLU B C 1
ATOM 6796 O O . GLU B 1 250 ? -2.934 -48.469 -10.156 1 95.56 250 GLU B O 1
ATOM 6801 N N . GLN B 1 251 ? -4.57 -48.781 -8.766 1 96.12 251 GLN B N 1
ATOM 6802 C CA . GLN B 1 251 ? -5.559 -48.625 -9.82 1 96.12 251 GLN B CA 1
ATOM 6803 C C . GLN B 1 251 ? -5.469 -47.219 -10.438 1 96.12 251 GLN B C 1
ATOM 6805 O O . GLN B 1 251 ? -5.547 -47.062 -11.656 1 96.12 251 GLN B O 1
ATOM 6810 N N . GLN B 1 252 ? -5.348 -46.312 -9.562 1 93.25 252 GLN B N 1
ATOM 6811 C CA . GLN B 1 252 ? -5.262 -44.906 -10.039 1 93.25 252 GLN B CA 1
ATOM 6812 C C . GLN B 1 252 ? -3.938 -44.656 -10.75 1 93.25 252 GLN B C 1
ATOM 6814 O O . GLN B 1 252 ? -3.883 -43.906 -11.711 1 93.25 252 GLN B O 1
ATOM 6819 N N . ARG B 1 253 ? -2.896 -45.25 -10.328 1 93.12 253 ARG B N 1
ATOM 6820 C CA . ARG B 1 253 ? -1.602 -45.125 -10.992 1 93.12 253 ARG B CA 1
ATOM 6821 C C . ARG B 1 253 ? -1.653 -45.719 -12.398 1 93.12 253 ARG B C 1
ATOM 6823 O O . ARG B 1 253 ? -1.121 -45.125 -13.344 1 93.12 253 ARG B O 1
ATOM 6830 N N . ILE B 1 254 ? -2.303 -46.844 -12.531 1 95.12 254 ILE B N 1
ATOM 6831 C CA . ILE B 1 254 ? -2.447 -47.5 -13.82 1 95.12 254 ILE B CA 1
ATOM 6832 C C . ILE B 1 254 ? -3.287 -46.625 -14.75 1 95.12 254 ILE B C 1
ATOM 6834 O O . ILE B 1 254 ? -2.982 -46.5 -15.938 1 95.12 254 ILE B O 1
ATOM 6838 N N . ALA B 1 255 ? -4.285 -46.062 -14.172 1 94.25 255 ALA B N 1
ATOM 6839 C CA . ALA B 1 255 ? -5.145 -45.188 -14.969 1 94.25 255 ALA B CA 1
ATOM 6840 C C . ALA B 1 255 ? -4.359 -44 -15.523 1 94.25 255 ALA B C 1
ATOM 6842 O O . ALA B 1 255 ? -4.555 -43.625 -16.672 1 94.25 255 ALA B O 1
ATOM 6843 N N . VAL B 1 256 ? -3.531 -43.5 -14.711 1 92.5 256 VAL B N 1
ATOM 6844 C CA . VAL B 1 256 ? -2.713 -42.344 -15.133 1 92.5 256 VAL B CA 1
ATOM 6845 C C . VAL B 1 256 ? -1.735 -42.812 -16.219 1 92.5 256 VAL B C 1
ATOM 6847 O O . VAL B 1 256 ? -1.555 -42.094 -17.219 1 92.5 256 VAL B O 1
ATOM 6850 N N . THR B 1 257 ? -1.08 -43.906 -16.078 1 93.62 257 THR B N 1
ATOM 6851 C CA . THR B 1 257 ? -0.123 -44.438 -17.062 1 93.62 257 THR B CA 1
ATOM 6852 C C . THR B 1 257 ? -0.805 -44.719 -18.391 1 93.62 257 THR B C 1
ATOM 6854 O O . THR B 1 257 ? -0.243 -44.438 -19.453 1 93.62 257 THR B O 1
ATOM 6857 N N . ASN B 1 258 ? -1.979 -45.188 -18.281 1 95.44 258 ASN B N 1
ATOM 6858 C CA . ASN B 1 258 ? -2.738 -45.469 -19.5 1 95.44 258 ASN B CA 1
ATOM 6859 C C . ASN B 1 258 ? -3.104 -44.188 -20.234 1 95.44 258 ASN B C 1
ATOM 6861 O O . ASN B 1 258 ? -3.035 -44.125 -21.469 1 95.44 258 ASN B O 1
ATOM 6865 N N . ALA B 1 259 ? -3.5 -43.312 -19.438 1 94.94 259 ALA B N 1
ATOM 6866 C CA . ALA B 1 259 ? -3.834 -42.031 -20.047 1 94.94 259 ALA B CA 1
ATOM 6867 C C . ALA B 1 259 ? -2.613 -41.406 -20.703 1 94.94 259 ALA B C 1
ATOM 6869 O O . ALA B 1 259 ? -2.717 -40.844 -21.797 1 94.94 259 ALA B O 1
ATOM 6870 N N . ASP B 1 260 ? -1.488 -41.5 -20.125 1 93.62 260 ASP B N 1
ATOM 6871 C CA . ASP B 1 260 ? -0.245 -40.969 -20.688 1 93.62 260 ASP B CA 1
ATOM 6872 C C . ASP B 1 260 ? 0.107 -41.656 -22 1 93.62 260 ASP B C 1
ATOM 6874 O O . ASP B 1 260 ? 0.517 -41.031 -22.953 1 93.62 260 ASP B O 1
ATOM 6878 N N . ARG B 1 261 ? -0.047 -42.938 -22.016 1 94.75 261 ARG B N 1
ATOM 6879 C CA . ARG B 1 261 ? 0.271 -43.719 -23.203 1 94.75 261 ARG B CA 1
ATOM 6880 C C . ARG B 1 261 ? -0.663 -43.375 -24.359 1 94.75 261 ARG B C 1
ATOM 6882 O O . ARG B 1 261 ? -0.22 -43.219 -25.5 1 94.75 261 ARG B O 1
ATOM 6889 N N . GLU B 1 262 ? -1.875 -43.281 -23.969 1 95.62 262 GLU B N 1
ATOM 6890 C CA . GLU B 1 262 ? -2.854 -42.938 -25 1 95.62 262 GLU B CA 1
ATOM 6891 C C . GLU B 1 262 ? -2.562 -41.562 -25.578 1 95.62 262 GLU B C 1
ATOM 6893 O O . GLU B 1 262 ? -2.654 -41.344 -26.797 1 95.62 262 GLU B O 1
ATOM 6898 N N . PHE B 1 263 ? -2.291 -40.719 -24.797 1 95.44 263 PHE B N 1
ATOM 6899 C CA . PHE B 1 263 ? -1.993 -39.375 -25.266 1 95.44 263 PHE B CA 1
ATOM 6900 C C . PHE B 1 263 ? -0.714 -39.344 -26.094 1 95.44 263 PHE B C 1
ATOM 6902 O O . PHE B 1 263 ? -0.611 -38.594 -27.062 1 95.44 263 PHE B O 1
ATOM 6909 N N . LEU B 1 264 ? 0.292 -40.094 -25.719 1 94.31 264 LEU B N 1
ATOM 6910 C CA . LEU B 1 264 ? 1.546 -40.156 -26.469 1 94.31 264 LEU B CA 1
ATOM 6911 C C . LEU B 1 264 ? 1.309 -40.688 -27.875 1 94.31 264 LEU B C 1
ATOM 6913 O O . LEU B 1 264 ? 1.871 -40.156 -28.844 1 94.31 264 LEU B O 1
ATOM 6917 N N . VAL B 1 265 ? 0.49 -41.688 -27.984 1 95.88 265 VAL B N 1
ATOM 6918 C CA . VAL B 1 265 ? 0.174 -42.25 -29.297 1 95.88 265 VAL B CA 1
ATOM 6919 C C . VAL B 1 265 ? -0.553 -41.219 -30.141 1 95.88 265 VAL B C 1
ATOM 6921 O O . VAL B 1 265 ? -0.215 -41 -31.312 1 95.88 265 VAL B O 1
ATOM 6924 N N . TYR B 1 266 ? -1.462 -40.625 -29.5 1 96.69 266 TYR B N 1
ATOM 6925 C CA . TYR B 1 266 ? -2.203 -39.594 -30.188 1 96.69 266 TYR B CA 1
ATOM 6926 C C . TYR B 1 266 ? -1.272 -38.469 -30.641 1 96.69 266 TYR B C 1
ATOM 6928 O O . TYR B 1 266 ? -1.359 -38 -31.781 1 96.69 266 TYR B O 1
ATOM 6936 N N . SER B 1 267 ? -0.435 -38.031 -29.781 1 95.75 267 SER B N 1
ATOM 6937 C CA . SER B 1 267 ? 0.444 -36.906 -30.078 1 95.75 267 SER B CA 1
ATOM 6938 C C . SER B 1 267 ? 1.419 -37.219 -31.203 1 95.75 267 SER B C 1
ATOM 6940 O O . SER B 1 267 ? 1.788 -36.344 -31.984 1 95.75 267 SER B O 1
ATOM 6942 N N . ARG B 1 268 ? 1.878 -38.438 -31.281 1 95.38 268 ARG B N 1
ATOM 6943 C CA . ARG B 1 268 ? 2.775 -38.844 -32.344 1 95.38 268 ARG B CA 1
ATOM 6944 C C . ARG B 1 268 ? 2.088 -38.75 -33.719 1 95.38 268 ARG B C 1
ATOM 6946 O O . ARG B 1 268 ? 2.691 -38.281 -34.688 1 95.38 268 ARG B O 1
ATOM 6953 N N . ARG B 1 269 ? 0.914 -39.219 -33.719 1 96.56 269 ARG B N 1
ATOM 6954 C CA . ARG B 1 269 ? 0.136 -39.094 -34.938 1 96.56 269 ARG B CA 1
ATOM 6955 C C . ARG B 1 269 ? -0.103 -37.656 -35.312 1 96.56 269 ARG B C 1
ATOM 6957 O O . ARG B 1 269 ? 0.061 -37.25 -36.469 1 96.56 269 ARG B O 1
ATOM 6964 N N . TRP B 1 270 ? -0.541 -36.938 -34.312 1 96.31 270 TRP B N 1
ATOM 6965 C CA . TRP B 1 270 ? -0.786 -35.5 -34.5 1 96.31 270 TRP B CA 1
ATOM 6966 C C . TRP B 1 270 ? 0.462 -34.812 -35.031 1 96.31 270 TRP B C 1
ATOM 6968 O O . TRP B 1 270 ? 0.38 -34 -35.938 1 96.31 270 TRP B O 1
ATOM 6978 N N . TRP B 1 271 ? 1.588 -35.156 -34.531 1 95 271 TRP B N 1
ATOM 6979 C CA . TRP B 1 271 ? 2.867 -34.562 -34.906 1 95 271 TRP B CA 1
ATOM 6980 C C . TRP B 1 271 ? 3.232 -34.875 -36.344 1 95 271 TRP B C 1
ATOM 6982 O O . TRP B 1 271 ? 3.684 -34 -37.094 1 95 271 TRP B O 1
ATOM 6992 N N . SER B 1 272 ? 3.014 -36.062 -36.719 1 95.06 272 SER B N 1
ATOM 6993 C CA . SER B 1 272 ? 3.293 -36.5 -38.062 1 95.06 272 SER B CA 1
ATOM 6994 C C . SER B 1 272 ? 2.414 -35.75 -39.094 1 95.06 272 SER B C 1
ATOM 6996 O O . SER B 1 272 ? 2.885 -35.344 -40.156 1 95.06 272 SER B O 1
ATOM 6998 N N . GLU B 1 273 ? 1.237 -35.594 -38.688 1 95.88 273 GLU B N 1
ATOM 6999 C CA . GLU B 1 273 ? 0.314 -34.875 -39.531 1 95.88 273 GLU B CA 1
ATOM 7000 C C . GLU B 1 273 ? 0.73 -33.406 -39.656 1 95.88 273 GLU B C 1
ATOM 7002 O O . GLU B 1 273 ? 0.661 -32.812 -40.75 1 95.88 273 GLU B O 1
ATOM 7007 N N . TYR B 1 274 ? 1.109 -32.844 -38.625 1 95.81 274 TYR B N 1
ATOM 7008 C CA . TYR B 1 274 ? 1.524 -31.438 -38.625 1 95.81 274 TYR B CA 1
ATOM 7009 C C . TYR B 1 274 ? 2.756 -31.234 -39.5 1 95.81 274 TYR B C 1
ATOM 7011 O O . TYR B 1 274 ? 2.807 -30.281 -40.281 1 95.81 274 TYR B O 1
ATOM 7019 N N . GLN B 1 275 ? 3.734 -32.062 -39.344 1 93.81 275 GLN B N 1
ATOM 7020 C CA . GLN B 1 275 ? 4.973 -31.953 -40.125 1 93.81 275 GLN B CA 1
ATOM 7021 C C . GLN B 1 275 ? 4.723 -32.188 -41.625 1 93.81 275 GLN B C 1
ATOM 7023 O O . GLN B 1 275 ? 5.465 -31.672 -42.469 1 93.81 275 GLN B O 1
ATOM 7028 N N . GLY B 1 276 ? 3.723 -32.906 -41.906 1 93 276 GLY B N 1
ATOM 7029 C CA . GLY B 1 276 ? 3.406 -33.25 -43.281 1 93 276 GLY B CA 1
ATOM 7030 C C . GLY B 1 276 ? 2.713 -32.125 -44.031 1 93 276 GLY B C 1
ATOM 7031 O O . GLY B 1 276 ? 2.654 -32.125 -45.25 1 93 276 GLY B O 1
ATOM 7032 N N . LEU B 1 277 ? 2.225 -31.141 -43.281 1 93.44 277 LEU B N 1
ATOM 7033 C CA . LEU B 1 277 ? 1.491 -30.047 -43.906 1 93.44 277 LEU B CA 1
ATOM 7034 C C . LEU B 1 277 ? 2.422 -29.188 -44.75 1 93.44 277 LEU B C 1
ATOM 7036 O O . LEU B 1 277 ? 2.068 -28.781 -45.875 1 93.44 277 LEU B O 1
ATOM 7040 N N . ARG B 1 278 ? 3.535 -28.75 -44.219 1 92 278 ARG B N 1
ATOM 7041 C CA . ARG B 1 278 ? 4.551 -27.969 -44.875 1 92 278 ARG B CA 1
ATOM 7042 C C . ARG B 1 278 ? 5.953 -28.375 -44.438 1 92 278 ARG B C 1
ATOM 7044 O O . ARG B 1 278 ? 6.172 -28.719 -43.281 1 92 278 ARG B O 1
ATOM 7051 N N . PRO B 1 279 ? 6.902 -28.219 -45.312 1 91 279 PRO B N 1
ATOM 7052 C CA . PRO B 1 279 ? 8.273 -28.578 -44.969 1 91 279 PRO B CA 1
ATOM 7053 C C . PRO B 1 279 ? 8.867 -27.641 -43.906 1 91 279 PRO B C 1
ATOM 7055 O O . PRO B 1 279 ? 9.719 -28.062 -43.125 1 91 279 PRO B O 1
ATOM 7058 N N . THR B 1 280 ? 8.422 -26.438 -43.844 1 91.69 280 THR B N 1
ATOM 7059 C CA . THR B 1 280 ? 8.961 -25.438 -42.938 1 91.69 280 THR B CA 1
ATOM 7060 C C . THR B 1 280 ? 8.523 -25.734 -41.5 1 91.69 280 THR B C 1
ATOM 7062 O O . THR B 1 280 ? 9.102 -25.203 -40.531 1 91.69 280 THR B O 1
ATOM 7065 N N . HIS B 1 281 ? 7.602 -26.641 -41.312 1 92.88 281 HIS B N 1
ATOM 7066 C CA . HIS B 1 281 ? 7.039 -26.922 -40 1 92.88 281 HIS B CA 1
ATOM 7067 C C . HIS B 1 281 ? 8.023 -27.703 -39.125 1 92.88 281 HIS B C 1
ATOM 7069 O O . HIS B 1 281 ? 7.934 -27.672 -37.906 1 92.88 281 HIS B O 1
ATOM 7075 N N . LYS B 1 282 ? 8.906 -28.297 -39.781 1 89.19 282 LYS B N 1
ATOM 7076 C CA . LYS B 1 282 ? 9.906 -29.078 -39.062 1 89.19 282 LYS B CA 1
ATOM 7077 C C . LYS B 1 282 ? 10.883 -28.156 -38.344 1 89.19 282 LYS B C 1
ATOM 7079 O O . LYS B 1 282 ? 11.469 -28.547 -37.312 1 89.19 282 LYS B O 1
ATOM 7084 N N . ASP B 1 283 ? 10.977 -26.969 -38.812 1 88.88 283 ASP B N 1
ATOM 7085 C CA . ASP B 1 283 ? 11.938 -26.031 -38.25 1 88.88 283 ASP B CA 1
ATOM 7086 C C . ASP B 1 283 ? 11.297 -25.141 -37.188 1 88.88 283 ASP B C 1
ATOM 7088 O O . ASP B 1 283 ? 11.984 -24.438 -36.469 1 88.88 283 ASP B O 1
ATOM 7092 N N . ARG B 1 284 ? 10.031 -25.266 -37 1 92.31 284 ARG B N 1
ATOM 7093 C CA . ARG B 1 284 ? 9.328 -24.438 -36.031 1 92.31 284 ARG B CA 1
ATOM 7094 C C . ARG B 1 284 ? 9.5 -24.969 -34.625 1 92.31 284 ARG B C 1
ATOM 7096 O O . ARG B 1 284 ? 9.672 -26.172 -34.438 1 92.31 284 ARG B O 1
ATOM 7103 N N . LYS B 1 285 ? 9.508 -24.094 -33.688 1 90.62 285 LYS B N 1
ATOM 7104 C CA . LYS B 1 285 ? 9.742 -24.438 -32.281 1 90.62 285 LYS B CA 1
ATOM 7105 C C . LYS B 1 285 ? 8.445 -24.844 -31.594 1 90.62 285 LYS B C 1
ATOM 7107 O O . LYS B 1 285 ? 8.078 -24.266 -30.578 1 90.62 285 LYS B O 1
ATOM 7112 N N . VAL B 1 286 ? 7.809 -25.844 -32.125 1 94.38 286 VAL B N 1
ATOM 7113 C CA . VAL B 1 286 ? 6.57 -26.328 -31.516 1 94.38 286 VAL B CA 1
ATOM 7114 C C . VAL B 1 286 ? 6.887 -27.406 -30.484 1 94.38 286 VAL B C 1
ATOM 7116 O O . VAL B 1 286 ? 7.641 -28.344 -30.766 1 94.38 286 VAL B O 1
ATOM 7119 N N . ARG B 1 287 ? 6.375 -27.219 -29.312 1 92.44 287 ARG B N 1
ATOM 7120 C CA . ARG B 1 287 ? 6.574 -28.188 -28.234 1 92.44 287 ARG B CA 1
ATOM 7121 C C . ARG B 1 287 ? 5.242 -28.609 -27.641 1 92.44 287 ARG B C 1
ATOM 7123 O O . ARG B 1 287 ? 4.387 -27.781 -27.344 1 92.44 287 ARG B O 1
ATOM 7130 N N . LEU B 1 288 ? 5.16 -29.922 -27.438 1 93.12 288 LEU B N 1
ATOM 7131 C CA . LEU B 1 288 ? 3.9 -30.453 -26.922 1 93.12 288 LEU B CA 1
ATOM 7132 C C . LEU B 1 288 ? 4.051 -30.875 -25.469 1 93.12 288 LEU B C 1
ATOM 7134 O O . LEU B 1 288 ? 3.074 -30.891 -24.719 1 93.12 288 LEU B O 1
ATOM 7138 N N . PHE B 1 289 ? 5.316 -31.203 -25.156 1 92.12 289 PHE B N 1
ATOM 7139 C CA . PHE B 1 289 ? 5.559 -31.812 -23.859 1 92.12 289 PHE B CA 1
ATOM 7140 C C . PHE B 1 289 ? 6.668 -31.062 -23.109 1 92.12 289 PHE B C 1
ATOM 7142 O O . PHE B 1 289 ? 7.477 -30.375 -23.734 1 92.12 289 PHE B O 1
ATOM 7149 N N . ALA B 1 290 ? 6.566 -31.188 -21.812 1 90.88 290 ALA B N 1
ATOM 7150 C CA . ALA B 1 290 ? 7.68 -30.812 -20.938 1 90.88 290 ALA B CA 1
ATOM 7151 C C . ALA B 1 290 ? 7.859 -31.828 -19.812 1 90.88 290 ALA B C 1
ATOM 7153 O O . ALA B 1 290 ? 6.898 -32.469 -19.391 1 90.88 290 ALA B O 1
ATOM 7154 N N . SER B 1 291 ? 9.031 -31.969 -19.406 1 89.31 291 SER B N 1
ATOM 7155 C CA . SER B 1 291 ? 9.336 -32.875 -18.328 1 89.31 291 SER B CA 1
ATOM 7156 C C . SER B 1 291 ? 9.188 -32.219 -16.969 1 89.31 291 SER B C 1
ATOM 7158 O O . SER B 1 291 ? 9.492 -31.031 -16.812 1 89.31 291 SER B O 1
ATOM 7160 N N . THR B 1 292 ? 8.672 -32.969 -16.047 1 84.06 292 THR B N 1
ATOM 7161 C CA . THR B 1 292 ? 8.578 -32.5 -14.68 1 84.06 292 THR B CA 1
ATOM 7162 C C . THR B 1 292 ? 9.828 -32.875 -13.891 1 84.06 292 THR B C 1
ATOM 7164 O O . THR B 1 292 ? 10.734 -33.531 -14.43 1 84.06 292 THR B O 1
ATOM 7167 N N . SER B 1 293 ? 9.898 -32.469 -12.672 1 76.75 293 SER B N 1
ATOM 7168 C CA . SER B 1 293 ? 11.039 -32.781 -11.82 1 76.75 293 SER B CA 1
ATOM 7169 C C . SER B 1 293 ? 11.164 -34.281 -11.578 1 76.75 293 SER B C 1
ATOM 7171 O O . SER B 1 293 ? 12.25 -34.781 -11.305 1 76.75 293 SER B O 1
ATOM 7173 N N . THR B 1 294 ? 10.031 -34.938 -11.664 1 75.94 294 THR B N 1
ATOM 7174 C CA . THR B 1 294 ? 10.039 -36.375 -11.469 1 75.94 294 THR B CA 1
ATOM 7175 C C . THR B 1 294 ? 10.391 -37.094 -12.766 1 75.94 294 THR B C 1
ATOM 7177 O O . THR B 1 294 ? 10.508 -38.312 -12.789 1 75.94 294 THR B O 1
ATOM 7180 N N . GLY B 1 295 ? 10.469 -36.375 -13.828 1 78.38 295 GLY B N 1
ATOM 7181 C CA . GLY B 1 295 ? 10.828 -37 -15.109 1 78.38 295 GLY B CA 1
ATOM 7182 C C . GLY B 1 295 ? 9.625 -37.344 -15.969 1 78.38 295 GLY B C 1
ATOM 7183 O O . GLY B 1 295 ? 9.781 -37.75 -17.125 1 78.38 295 GLY B O 1
ATOM 7184 N N . ARG B 1 296 ? 8.508 -37.188 -15.422 1 84.12 296 ARG B N 1
ATOM 7185 C CA . ARG B 1 296 ? 7.285 -37.469 -16.188 1 84.12 296 ARG B CA 1
ATOM 7186 C C . ARG B 1 296 ? 7.074 -36.406 -17.266 1 84.12 296 ARG B C 1
ATOM 7188 O O . ARG B 1 296 ? 7.285 -35.219 -17.031 1 84.12 296 ARG B O 1
ATOM 7195 N N . MET B 1 297 ? 6.754 -36.906 -18.438 1 88.88 297 MET B N 1
ATOM 7196 C CA . MET B 1 297 ? 6.434 -36 -19.531 1 88.88 297 MET B CA 1
ATOM 7197 C C . MET B 1 297 ? 4.945 -35.656 -19.547 1 88.88 297 MET B C 1
ATOM 7199 O O . MET B 1 297 ? 4.102 -36.562 -19.625 1 88.88 297 MET B O 1
ATOM 7203 N N . VAL B 1 298 ? 4.691 -34.438 -19.484 1 91.56 298 VAL B N 1
ATOM 7204 C CA . VAL B 1 298 ? 3.295 -34 -19.438 1 91.56 298 VAL B CA 1
ATOM 7205 C C . VAL B 1 298 ? 3.049 -32.938 -20.5 1 91.56 298 VAL B C 1
ATOM 7207 O O . VAL B 1 298 ? 3.98 -32.219 -20.906 1 91.56 298 VAL B O 1
ATOM 7210 N N . PRO B 1 299 ? 1.78 -32.844 -20.969 1 93.94 299 PRO B N 1
ATOM 7211 C CA . PRO B 1 299 ? 1.465 -31.75 -21.891 1 93.94 299 PRO B CA 1
ATOM 7212 C C . PRO B 1 299 ? 1.754 -30.375 -21.297 1 93.94 299 PRO B C 1
ATOM 7214 O O . PRO B 1 299 ? 1.58 -30.156 -20.094 1 93.94 299 PRO B O 1
ATOM 7217 N N . LEU B 1 300 ? 2.111 -29.422 -22.141 1 94.25 300 LEU B N 1
ATOM 7218 C CA . LEU B 1 300 ? 2.463 -28.078 -21.703 1 94.25 300 LEU B CA 1
ATOM 7219 C C . LEU B 1 300 ? 1.28 -27.406 -21.016 1 94.25 300 LEU B C 1
ATOM 7221 O O . LEU B 1 300 ? 1.466 -26.562 -20.125 1 94.25 300 LEU B O 1
ATOM 7225 N N . THR B 1 301 ? 0.096 -27.75 -21.391 1 96.19 301 THR B N 1
ATOM 7226 C CA . THR B 1 301 ? -1.12 -27.141 -20.859 1 96.19 301 THR B CA 1
ATOM 7227 C C . THR B 1 301 ? -1.241 -27.391 -19.359 1 96.19 301 THR B C 1
ATOM 7229 O O . THR B 1 301 ? -1.99 -26.703 -18.672 1 96.19 301 THR B O 1
ATOM 7232 N N . HIS B 1 302 ? -0.477 -28.328 -18.875 1 93.94 302 HIS B N 1
ATOM 7233 C CA . HIS B 1 302 ? -0.55 -28.703 -17.469 1 93.94 302 HIS B CA 1
ATOM 7234 C C . HIS B 1 302 ? 0.133 -27.672 -16.578 1 93.94 302 HIS B C 1
ATOM 7236 O O . HIS B 1 302 ? -0.073 -27.641 -15.367 1 93.94 302 HIS B O 1
ATOM 7242 N N . PHE B 1 303 ? 0.934 -26.875 -17.125 1 93.94 303 PHE B N 1
ATOM 7243 C CA . PHE B 1 303 ? 1.693 -25.906 -16.344 1 93.94 303 PHE B CA 1
ATOM 7244 C C . PHE B 1 303 ? 0.934 -24.594 -16.234 1 93.94 303 PHE B C 1
ATOM 7246 O O . PHE B 1 303 ? 1.377 -23.672 -15.547 1 93.94 303 PHE B O 1
ATOM 7253 N N . VAL B 1 304 ? -0.221 -24.516 -16.891 1 96.56 304 VAL B N 1
ATOM 7254 C CA . VAL B 1 304 ? -1.028 -23.297 -16.859 1 96.56 304 VAL B CA 1
ATOM 7255 C C . VAL B 1 304 ? -2.377 -23.594 -16.203 1 96.56 304 VAL B C 1
ATOM 7257 O O . VAL B 1 304 ? -3.035 -24.578 -16.547 1 96.56 304 VAL B O 1
ATOM 7260 N N . SER B 1 305 ? -2.68 -22.891 -15.227 1 95.81 305 SER B N 1
ATOM 7261 C CA . SER B 1 305 ? -3.977 -22.938 -14.562 1 95.81 305 SER B CA 1
ATOM 7262 C C . SER B 1 305 ? -4.375 -21.562 -14.047 1 95.81 305 SER B C 1
ATOM 7264 O O . SER B 1 305 ? -3.525 -20.797 -13.578 1 95.81 305 SER B O 1
ATOM 7266 N N . PRO B 1 306 ? -5.668 -21.25 -14.203 1 95.94 306 PRO B N 1
ATOM 7267 C CA . PRO B 1 306 ? -6.066 -19.938 -13.68 1 95.94 306 PRO B CA 1
ATOM 7268 C C . PRO B 1 306 ? -5.734 -19.766 -12.203 1 95.94 306 PRO B C 1
ATOM 7270 O O . PRO B 1 306 ? -6.066 -20.625 -11.383 1 95.94 306 PRO B O 1
ATOM 7273 N N . ILE B 1 307 ? -5.062 -18.719 -11.914 1 96.75 307 ILE B N 1
ATOM 7274 C CA . ILE B 1 307 ? -4.652 -18.422 -10.547 1 96.75 307 ILE B CA 1
ATOM 7275 C C . ILE B 1 307 ? -5.145 -17.031 -10.156 1 96.75 307 ILE B C 1
ATOM 7277 O O . ILE B 1 307 ? -5.066 -16.094 -10.945 1 96.75 307 ILE B O 1
ATOM 7281 N N . GLN B 1 308 ? -5.73 -16.953 -8.969 1 95.81 308 GLN B N 1
ATOM 7282 C CA . GLN B 1 308 ? -6.137 -15.672 -8.391 1 95.81 308 GLN B CA 1
ATOM 7283 C C . GLN B 1 308 ? -5.41 -15.414 -7.074 1 95.81 308 GLN B C 1
ATOM 7285 O O . GLN B 1 308 ? -5.215 -16.328 -6.273 1 95.81 308 GLN B O 1
ATOM 7290 N N . ALA B 1 309 ? -4.949 -14.211 -6.957 1 94.12 309 ALA B N 1
ATOM 7291 C CA . ALA B 1 309 ? -4.332 -13.82 -5.691 1 94.12 309 ALA B CA 1
ATOM 7292 C C . ALA B 1 309 ? -5.371 -13.25 -4.73 1 94.12 309 ALA B C 1
ATOM 7294 O O . ALA B 1 309 ? -6.207 -12.43 -5.121 1 94.12 309 ALA B O 1
ATOM 7295 N N . GLU B 1 310 ? -5.309 -13.664 -3.52 1 87.31 310 GLU B N 1
ATOM 7296 C CA . GLU B 1 310 ? -6.227 -13.102 -2.533 1 87.31 310 GLU B CA 1
ATOM 7297 C C . GLU B 1 310 ? -5.938 -11.625 -2.285 1 87.31 310 GLU B C 1
ATOM 7299 O O . GLU B 1 310 ? -6.859 -10.812 -2.197 1 87.31 310 GLU B O 1
ATOM 7304 N N . PHE B 1 311 ? -4.695 -11.328 -2.16 1 91 311 PHE B N 1
ATOM 7305 C CA . PHE B 1 311 ? -4.246 -9.961 -1.955 1 91 311 PHE B CA 1
ATOM 7306 C C . PHE B 1 311 ? -2.967 -9.688 -2.74 1 91 311 PHE B C 1
ATOM 7308 O O . PHE B 1 311 ? -2.256 -10.617 -3.123 1 91 311 PHE B O 1
ATOM 7315 N N . GLY B 1 312 ? -2.807 -8.477 -3.027 1 92.31 312 GLY B N 1
ATOM 7316 C CA . GLY B 1 312 ? -1.512 -8.07 -3.545 1 92.31 312 GLY B CA 1
ATOM 7317 C C . GLY B 1 312 ? -1.509 -7.859 -5.047 1 92.31 312 GLY B C 1
ATOM 7318 O O . GLY B 1 312 ? -0.608 -7.215 -5.59 1 92.31 312 GLY B O 1
ATOM 7319 N N . LEU B 1 313 ? -2.416 -8.469 -5.742 1 96.12 313 LEU B N 1
ATOM 7320 C CA . LEU B 1 313 ? -2.543 -8.281 -7.18 1 96.12 313 LEU B CA 1
ATOM 7321 C C . LEU B 1 313 ? -3.943 -7.797 -7.543 1 96.12 313 LEU B C 1
ATOM 7323 O O . LEU B 1 313 ? -4.898 -8.578 -7.535 1 96.12 313 LEU B O 1
ATOM 7327 N N . ASP B 1 314 ? -4.02 -6.602 -8 1 94.62 314 ASP B N 1
ATOM 7328 C CA . ASP B 1 314 ? -5.348 -6.027 -8.195 1 94.62 314 ASP B CA 1
ATOM 7329 C C . ASP B 1 314 ? -5.688 -5.93 -9.68 1 94.62 314 ASP B C 1
ATOM 7331 O O . ASP B 1 314 ? -6.855 -5.758 -10.047 1 94.62 314 ASP B O 1
ATOM 7335 N N . SER B 1 315 ? -4.707 -6.062 -10.547 1 95.19 315 SER B N 1
ATOM 7336 C CA . SER B 1 315 ? -4.93 -5.895 -11.984 1 95.19 315 SER B CA 1
ATOM 7337 C C . SER B 1 315 ? -3.996 -6.789 -12.797 1 95.19 315 SER B C 1
ATOM 7339 O O . SER B 1 315 ? -3.002 -7.297 -12.266 1 95.19 315 SER B O 1
ATOM 7341 N N . PRO B 1 316 ? -4.379 -7.031 -14.062 1 96.06 316 PRO B N 1
ATOM 7342 C CA . PRO B 1 316 ? -3.463 -7.77 -14.938 1 96.06 316 PRO B CA 1
ATOM 7343 C C . PRO B 1 316 ? -2.094 -7.105 -15.055 1 96.06 316 PRO B C 1
ATOM 7345 O O . PRO B 1 316 ? -1.079 -7.793 -15.195 1 96.06 316 PRO B O 1
ATOM 7348 N N . GLN B 1 317 ? -2.08 -5.828 -14.961 1 95.38 317 GLN B N 1
ATOM 7349 C CA . GLN B 1 317 ? -0.81 -5.113 -15 1 95.38 317 GLN B CA 1
ATOM 7350 C C . GLN B 1 317 ? 0.04 -5.426 -13.773 1 95.38 317 GLN B C 1
ATOM 7352 O O . GLN B 1 317 ? 1.258 -5.586 -13.883 1 95.38 317 GLN B O 1
ATOM 7357 N N . ASP B 1 318 ? -0.636 -5.48 -12.633 1 95.88 318 ASP B N 1
ATOM 7358 C CA . ASP B 1 318 ? 0.061 -5.887 -11.414 1 95.88 318 ASP B CA 1
ATOM 7359 C C . ASP B 1 318 ? 0.647 -7.289 -11.562 1 95.88 318 ASP B C 1
ATOM 7361 O O . ASP B 1 318 ? 1.742 -7.562 -11.062 1 95.88 318 ASP B O 1
ATOM 7365 N N . ALA B 1 319 ? -0.136 -8.117 -12.203 1 97.81 319 ALA B N 1
ATOM 7366 C CA . ALA B 1 319 ? 0.326 -9.492 -12.406 1 97.81 319 ALA B CA 1
ATOM 7367 C C . ALA B 1 319 ? 1.6 -9.523 -13.25 1 97.81 319 ALA B C 1
ATOM 7369 O O . ALA B 1 319 ? 2.555 -10.227 -12.914 1 97.81 319 ALA B O 1
ATOM 7370 N N . ALA B 1 320 ? 1.576 -8.773 -14.336 1 97.88 320 ALA B N 1
ATOM 7371 C CA . ALA B 1 320 ? 2.76 -8.711 -15.188 1 97.88 320 ALA B CA 1
ATOM 7372 C C . ALA B 1 320 ? 3.955 -8.148 -14.43 1 97.88 320 ALA B C 1
ATOM 7374 O O . ALA B 1 320 ? 5.082 -8.625 -14.578 1 97.88 320 ALA B O 1
ATOM 7375 N N . ARG B 1 321 ? 3.709 -7.148 -13.633 1 97.75 321 ARG B N 1
ATOM 7376 C CA . ARG B 1 321 ? 4.777 -6.559 -12.836 1 97.75 321 ARG B CA 1
ATOM 7377 C C . ARG B 1 321 ? 5.32 -7.559 -11.82 1 97.75 321 ARG B C 1
ATOM 7379 O O . ARG B 1 321 ? 6.535 -7.711 -11.68 1 97.75 321 ARG B O 1
ATOM 7386 N N . PHE B 1 322 ? 4.445 -8.242 -11.164 1 97.94 322 PHE B N 1
ATOM 7387 C CA . PHE B 1 322 ? 4.812 -9.25 -10.18 1 97.94 322 PHE B CA 1
ATOM 7388 C C . PHE B 1 322 ? 5.715 -10.312 -10.797 1 97.94 322 PHE B C 1
ATOM 7390 O O . PHE B 1 322 ? 6.781 -10.609 -10.25 1 97.94 322 PHE B O 1
ATOM 7397 N N . VAL B 1 323 ? 5.309 -10.812 -11.906 1 98.5 323 VAL B N 1
ATOM 7398 C CA . VAL B 1 323 ? 6.055 -11.883 -12.555 1 98.5 323 VAL B CA 1
ATOM 7399 C C . VAL B 1 323 ? 7.41 -11.359 -13.023 1 98.5 323 VAL B C 1
ATOM 7401 O O . VAL B 1 323 ? 8.414 -12.07 -12.969 1 98.5 323 VAL B O 1
ATOM 7404 N N . SER B 1 324 ? 7.473 -10.109 -13.477 1 97.56 324 SER B N 1
ATOM 7405 C CA . SER B 1 324 ? 8.711 -9.523 -13.977 1 97.56 324 SER B CA 1
ATOM 7406 C C . SER B 1 324 ? 9.727 -9.352 -12.852 1 97.56 324 SER B C 1
ATOM 7408 O O . SER B 1 324 ? 10.922 -9.18 -13.109 1 97.56 324 SER B O 1
ATOM 7410 N N . LEU B 1 325 ? 9.25 -9.352 -11.625 1 97.56 325 LEU B N 1
ATOM 7411 C CA . LEU B 1 325 ? 10.133 -9.148 -10.477 1 97.56 325 LEU B CA 1
ATOM 7412 C C . LEU B 1 325 ? 10.805 -10.461 -10.07 1 97.56 325 LEU B C 1
ATOM 7414 O O . LEU B 1 325 ? 11.781 -10.453 -9.312 1 97.56 325 LEU B O 1
ATOM 7418 N N . LEU B 1 326 ? 10.258 -11.586 -10.508 1 97.62 326 LEU B N 1
ATOM 7419 C CA . LEU B 1 326 ? 10.898 -12.875 -10.258 1 97.62 326 LEU B CA 1
ATOM 7420 C C . LEU B 1 326 ? 12.188 -13.008 -11.062 1 97.62 326 LEU B C 1
ATOM 7422 O O . LEU B 1 326 ? 12.234 -12.641 -12.234 1 97.62 326 LEU B O 1
ATOM 7426 N N . ARG B 1 327 ? 13.188 -13.523 -10.445 1 96.19 327 ARG B N 1
ATOM 7427 C CA . ARG B 1 327 ? 14.5 -13.578 -11.078 1 96.19 327 ARG B CA 1
ATOM 7428 C C . ARG B 1 327 ? 14.547 -14.656 -12.156 1 96.19 327 ARG B C 1
ATOM 7430 O O . ARG B 1 327 ? 14.008 -15.75 -11.977 1 96.19 327 ARG B O 1
ATOM 7437 N N . VAL B 1 328 ? 15.172 -14.32 -13.258 1 94.38 328 VAL B N 1
ATOM 7438 C CA . VAL B 1 328 ? 15.352 -15.273 -14.344 1 94.38 328 VAL B CA 1
ATOM 7439 C C . VAL B 1 328 ? 16.719 -15.953 -14.227 1 94.38 328 VAL B C 1
ATOM 7441 O O . VAL B 1 328 ? 17.75 -15.273 -14.133 1 94.38 328 VAL B O 1
ATOM 7444 N N . THR B 1 329 ? 16.734 -17.109 -13.961 1 88.25 329 THR B N 1
ATOM 7445 C CA . THR B 1 329 ? 17.984 -17.859 -13.859 1 88.25 329 THR B CA 1
ATOM 7446 C C . THR B 1 329 ? 18.5 -18.266 -15.242 1 88.25 329 THR B C 1
ATOM 7448 O O . THR B 1 329 ? 17.703 -18.562 -16.141 1 88.25 329 THR B O 1
ATOM 7451 N N . ALA B 1 330 ? 19.75 -17.625 -15.609 1 65.38 330 ALA B N 1
ATOM 7452 C CA . ALA B 1 330 ? 20.375 -17.969 -16.875 1 65.38 330 ALA B CA 1
ATOM 7453 C C . ALA B 1 330 ? 20.469 -19.484 -17.047 1 65.38 330 ALA B C 1
ATOM 7455 O O . ALA B 1 330 ? 20.859 -20.203 -16.109 1 65.38 330 ALA B O 1
ATOM 7456 N N . GLU B 1 331 ? 19.531 -20.047 -17.5 1 50.12 331 GLU B N 1
ATOM 7457 C CA . GLU B 1 331 ? 19.859 -21.422 -17.859 1 50.12 331 GLU B CA 1
ATOM 7458 C C . GLU B 1 331 ? 21.297 -21.547 -18.328 1 50.12 331 GLU B C 1
ATOM 7460 O O . GLU B 1 331 ? 21.891 -20.578 -18.812 1 50.12 331 GLU B O 1
ATOM 7465 N N . GLY B 1 332 ? 22.25 -22.25 -17.875 1 38.97 332 GLY B N 1
ATOM 7466 C CA . GLY B 1 332 ? 23.172 -22.75 -18.875 1 38.97 332 GLY B CA 1
ATOM 7467 C C . GLY B 1 332 ? 22.656 -22.594 -20.297 1 38.97 332 GLY B C 1
ATOM 7468 O O . GLY B 1 332 ? 21.484 -22.875 -20.562 1 38.97 332 GLY B O 1
ATOM 7469 N N . THR B 1 333 ? 23.016 -21.406 -21 1 35.91 333 THR B N 1
ATOM 7470 C CA . THR B 1 333 ? 22.812 -21.234 -22.438 1 35.91 333 THR B CA 1
ATOM 7471 C C . THR B 1 333 ? 22.484 -22.578 -23.094 1 35.91 333 THR B C 1
ATOM 7473 O O . THR B 1 333 ? 23.359 -23.188 -23.734 1 35.91 333 THR B O 1
ATOM 7476 N N . GLY B 1 334 ? 22.391 -23.656 -22.594 1 32.88 334 GLY B N 1
ATOM 7477 C CA . GLY B 1 334 ? 22.062 -24.531 -23.703 1 32.88 334 GLY B CA 1
ATOM 7478 C C . GLY B 1 334 ? 20.906 -24.016 -24.531 1 32.88 334 GLY B C 1
ATOM 7479 O O . GLY B 1 334 ? 20.016 -23.312 -24.016 1 32.88 334 GLY B O 1
ATOM 7480 N N . SER B 1 335 ? 21.203 -23.484 -25.75 1 30.38 335 SER B N 1
ATOM 7481 C CA . SER B 1 335 ? 20.344 -23.156 -26.875 1 30.38 335 SER B CA 1
ATOM 7482 C C . SER B 1 335 ? 18.922 -23.688 -26.656 1 30.38 335 SER B C 1
ATOM 7484 O O . SER B 1 335 ? 18.734 -24.859 -26.375 1 30.38 335 SER B O 1
ATOM 7486 N N . ILE B 1 336 ? 18.047 -22.984 -26.156 1 33.47 336 ILE B N 1
ATOM 7487 C CA . ILE B 1 336 ? 16.703 -23.375 -26.562 1 33.47 336 ILE B CA 1
ATOM 7488 C C . ILE B 1 336 ? 16.75 -23.953 -27.984 1 33.47 336 ILE B C 1
ATOM 7490 O O . ILE B 1 336 ? 15.75 -23.891 -28.703 1 33.47 336 ILE B O 1
ATOM 7494 N N . GLY B 1 337 ? 17.844 -23.766 -28.734 1 30 337 GLY B N 1
ATOM 7495 C CA . GLY B 1 337 ? 17.812 -24.312 -30.094 1 30 337 GLY B CA 1
ATOM 7496 C C . GLY B 1 337 ? 17 -25.578 -30.203 1 30 337 GLY B C 1
ATOM 7497 O O . GLY B 1 337 ? 15.773 -25.547 -30.078 1 30 337 GLY B O 1
ATOM 7498 N N . ALA B 1 338 ? 17.781 -26.625 -30.844 1 30.84 338 ALA B N 1
ATOM 7499 C CA . ALA B 1 338 ? 17.172 -27.875 -31.281 1 30.84 338 ALA B CA 1
ATOM 7500 C C . ALA B 1 338 ? 16.344 -28.5 -30.156 1 30.84 338 ALA B C 1
ATOM 7502 O O . ALA B 1 338 ? 16.797 -28.578 -29 1 30.84 338 ALA B O 1
ATOM 7503 N N . LEU B 1 339 ? 15.039 -28.359 -30.203 1 32.88 339 LEU B N 1
ATOM 7504 C CA . LEU B 1 339 ? 14.188 -29.453 -29.75 1 32.88 339 LEU B CA 1
ATOM 7505 C C . LEU B 1 339 ? 15 -30.719 -29.547 1 32.88 339 LEU B C 1
ATOM 7507 O O . LEU B 1 339 ? 14.82 -31.703 -30.281 1 32.88 339 LEU B O 1
ATOM 7511 N N . SER B 1 340 ? 16.266 -30.656 -29.766 1 33.97 340 SER B N 1
ATOM 7512 C CA . SER B 1 340 ? 16.75 -31.984 -29.453 1 33.97 340 SER B CA 1
ATOM 7513 C C . SER B 1 340 ? 16.078 -32.531 -28.203 1 33.97 340 SER B C 1
ATOM 7515 O O . SER B 1 340 ? 15.625 -31.781 -27.344 1 33.97 340 SER B O 1
ATOM 7517 N N . LEU B 1 341 ? 15.578 -33.656 -28.328 1 36.12 341 LEU B N 1
ATOM 7518 C CA . LEU B 1 341 ? 14.977 -34.5 -27.312 1 36.12 341 LEU B CA 1
ATOM 7519 C C . LEU B 1 341 ? 15.445 -34.125 -25.922 1 36.12 341 LEU B C 1
ATOM 7521 O O . LEU B 1 341 ? 15.086 -34.75 -24.938 1 36.12 341 LEU B O 1
ATOM 7525 N N . GLU B 1 342 ? 16.641 -33.5 -25.828 1 39.84 342 GLU B N 1
ATOM 7526 C CA . GLU B 1 342 ? 17.125 -33.312 -24.469 1 39.84 342 GLU B CA 1
ATOM 7527 C C . GLU B 1 342 ? 16.25 -32.312 -23.703 1 39.84 342 GLU B C 1
ATOM 7529 O O . GLU B 1 342 ? 15.766 -31.328 -24.281 1 39.84 342 GLU B O 1
ATOM 7534 N N . GLU B 1 343 ? 15.852 -32.625 -22.234 1 48.88 343 GLU B N 1
ATOM 7535 C CA . GLU B 1 343 ? 14.82 -32.594 -21.203 1 48.88 343 GLU B CA 1
ATOM 7536 C C . GLU B 1 343 ? 14.508 -31.188 -20.75 1 48.88 343 GLU B C 1
ATOM 7538 O O . GLU B 1 343 ? 15.336 -30.531 -20.094 1 48.88 343 GLU B O 1
ATOM 7543 N N . SER B 1 344 ? 13.93 -30.375 -21.594 1 62.75 344 SER B N 1
ATOM 7544 C CA . SER B 1 344 ? 13.406 -29.109 -21.094 1 62.75 344 SER B CA 1
ATOM 7545 C C . SER B 1 344 ? 12.539 -29.328 -19.859 1 62.75 344 SER B C 1
ATOM 7547 O O . SER B 1 344 ? 11.516 -30.016 -19.922 1 62.75 344 SER B O 1
ATOM 7549 N N . SER B 1 345 ? 12.977 -29.281 -18.875 1 82.19 345 SER B N 1
ATOM 7550 C CA . SER B 1 345 ? 12.312 -29.453 -17.578 1 82.19 345 SER B CA 1
ATOM 7551 C C . SER B 1 345 ? 11.703 -28.156 -17.094 1 82.19 345 SER B C 1
ATOM 7553 O O . SER B 1 345 ? 12.336 -27.094 -17.172 1 82.19 345 SER B O 1
ATOM 7555 N N . TRP B 1 346 ? 10.406 -28.188 -17 1 89.38 346 TRP B N 1
ATOM 7556 C CA . TRP B 1 346 ? 9.727 -27.062 -16.391 1 89.38 346 TRP B CA 1
ATOM 7557 C C . TRP B 1 346 ? 9.555 -27.266 -14.898 1 89.38 346 TRP B C 1
ATOM 7559 O O . TRP B 1 346 ? 9.164 -28.344 -14.453 1 89.38 346 TRP B O 1
ATOM 7569 N N . LEU B 1 347 ? 9.859 -26.266 -14.219 1 91.31 347 LEU B N 1
ATOM 7570 C CA . LEU B 1 347 ? 9.602 -26.312 -12.781 1 91.31 347 LEU B CA 1
ATOM 7571 C C . LEU B 1 347 ? 8.102 -26.312 -12.492 1 91.31 347 LEU B C 1
ATOM 7573 O O . LEU B 1 347 ? 7.332 -25.672 -13.203 1 91.31 347 LEU B O 1
ATOM 7577 N N . SER B 1 348 ? 7.758 -27.078 -11.453 1 92.25 348 SER B N 1
ATOM 7578 C CA . SER B 1 348 ? 6.383 -26.953 -10.984 1 92.25 348 SER B CA 1
ATOM 7579 C C . SER B 1 348 ? 6.109 -25.547 -10.453 1 92.25 348 SER B C 1
ATOM 7581 O O . SER B 1 348 ? 7.008 -24.906 -9.922 1 92.25 348 SER B O 1
ATOM 7583 N N . PRO B 1 349 ? 4.855 -25.109 -10.625 1 94 349 PRO B N 1
ATOM 7584 C CA . PRO B 1 349 ? 4.535 -23.781 -10.086 1 94 349 PRO B CA 1
ATOM 7585 C C . PRO B 1 349 ? 4.863 -23.656 -8.602 1 94 349 PRO B C 1
ATOM 7587 O O . PRO B 1 349 ? 5.309 -22.594 -8.156 1 94 349 PRO B O 1
ATOM 7590 N N . PHE B 1 350 ? 4.672 -24.75 -7.84 1 95.62 350 PHE B N 1
ATOM 7591 C CA . PHE B 1 350 ? 4.992 -24.781 -6.418 1 95.62 350 PHE B CA 1
ATOM 7592 C C . PHE B 1 350 ? 6.461 -24.453 -6.184 1 95.62 350 PHE B C 1
ATOM 7594 O O . PHE B 1 350 ? 6.789 -23.578 -5.387 1 95.62 350 PHE B O 1
ATOM 7601 N N . ILE B 1 351 ? 7.297 -25.016 -6.906 1 95 351 ILE B N 1
ATOM 7602 C CA . ILE B 1 351 ? 8.734 -24.859 -6.719 1 95 351 ILE B CA 1
ATOM 7603 C C . ILE B 1 351 ? 9.172 -23.484 -7.258 1 95 351 ILE B C 1
ATOM 7605 O O . ILE B 1 351 ? 9.969 -22.797 -6.629 1 95 351 ILE B O 1
ATOM 7609 N N . PHE B 1 352 ? 8.68 -23.125 -8.438 1 95.69 352 PHE B N 1
ATOM 7610 C CA . PHE B 1 352 ? 9 -21.828 -9.039 1 95.69 352 PHE B CA 1
ATOM 7611 C C . PHE B 1 352 ? 8.672 -20.688 -8.078 1 95.69 352 PHE B C 1
ATOM 7613 O O . PHE B 1 352 ? 9.516 -19.828 -7.828 1 95.69 352 PHE B O 1
ATOM 7620 N N . LEU B 1 353 ? 7.461 -20.75 -7.523 1 97.25 353 LEU B N 1
ATOM 7621 C CA . LEU B 1 353 ? 7.008 -19.703 -6.605 1 97.25 353 LEU B CA 1
ATOM 7622 C C . LEU B 1 353 ? 7.832 -19.719 -5.32 1 97.25 353 LEU B C 1
ATOM 7624 O O . LEU B 1 353 ? 8.172 -18.656 -4.785 1 97.25 353 LEU B O 1
ATOM 7628 N N . SER B 1 354 ? 8.148 -20.859 -4.848 1 97.19 354 SER B N 1
ATOM 7629 C CA . SER B 1 354 ? 8.898 -20.984 -3.607 1 97.19 354 SER B CA 1
ATOM 7630 C C . SER B 1 354 ? 10.328 -20.484 -3.775 1 97.19 354 SER B C 1
ATOM 7632 O O . SER B 1 354 ? 10.93 -19.984 -2.822 1 97.19 354 SER B O 1
ATOM 7634 N N . GLN B 1 355 ? 10.844 -20.609 -4.973 1 96.62 355 GLN B N 1
ATOM 7635 C CA . GLN B 1 355 ? 12.211 -20.172 -5.242 1 96.62 355 GLN B CA 1
ATOM 7636 C C . GLN B 1 355 ? 12.258 -18.688 -5.566 1 96.62 355 GLN B C 1
ATOM 7638 O O . GLN B 1 355 ? 13.312 -18.047 -5.445 1 96.62 355 GLN B O 1
ATOM 7643 N N . ARG B 1 356 ? 11.227 -18.156 -6.105 1 97 356 ARG B N 1
ATOM 7644 C CA . ARG B 1 356 ? 11.141 -16.781 -6.59 1 97 356 ARG B CA 1
ATOM 7645 C C . ARG B 1 356 ? 12.102 -16.547 -7.746 1 97 356 ARG B C 1
ATOM 7647 O O . ARG B 1 356 ? 12.641 -15.445 -7.898 1 97 356 ARG B O 1
ATOM 7654 N N . GLN B 1 357 ? 12.469 -17.594 -8.383 1 96 357 GLN B N 1
ATOM 7655 C CA . GLN B 1 357 ? 13.312 -17.562 -9.578 1 96 357 GLN B CA 1
ATOM 7656 C C . GLN B 1 357 ? 13.102 -18.797 -10.43 1 96 357 GLN B C 1
ATOM 7658 O O . GLN B 1 357 ? 12.688 -19.844 -9.922 1 96 357 GLN B O 1
ATOM 7663 N N . GLY B 1 358 ? 13.297 -18.703 -11.688 1 95.06 358 GLY B N 1
ATOM 7664 C CA . GLY B 1 358 ? 13.102 -19.797 -12.617 1 95.06 358 GLY B CA 1
ATOM 7665 C C . GLY B 1 358 ? 13.422 -19.422 -14.055 1 95.06 358 GLY B C 1
ATOM 7666 O O . GLY B 1 358 ? 14.227 -18.531 -14.305 1 95.06 358 GLY B O 1
ATOM 7667 N N . TYR B 1 359 ? 12.898 -20.203 -14.922 1 92.75 359 TYR B N 1
ATOM 7668 C CA . TYR B 1 359 ? 13.195 -20.031 -16.344 1 92.75 359 TYR B CA 1
ATOM 7669 C C . TYR B 1 359 ? 12.117 -19.203 -17.031 1 92.75 359 TYR B C 1
ATOM 7671 O O . TYR B 1 359 ? 11.07 -18.922 -16.438 1 92.75 359 TYR B O 1
ATOM 7679 N N . HIS B 1 360 ? 12.383 -18.844 -18.281 1 94.06 360 HIS B N 1
ATOM 7680 C CA . HIS B 1 360 ? 11.445 -18.047 -19.062 1 94.06 360 HIS B CA 1
ATOM 7681 C C . HIS B 1 360 ? 10.094 -18.734 -19.188 1 94.06 360 HIS B C 1
ATOM 7683 O O . HIS B 1 360 ? 9.055 -18.078 -19.156 1 94.06 360 HIS B O 1
ATOM 7689 N N . CYS B 1 361 ? 10.156 -20.047 -19.281 1 94.56 361 CYS B N 1
ATOM 7690 C CA . CYS B 1 361 ? 8.914 -20.797 -19.469 1 94.56 361 CYS B CA 1
ATOM 7691 C C . CYS B 1 361 ? 8.047 -20.719 -18.219 1 94.56 361 CYS B C 1
ATOM 7693 O O . CYS B 1 361 ? 6.82 -20.625 -18.312 1 94.56 361 CYS B O 1
ATOM 7695 N N . ASN B 1 362 ? 8.695 -20.75 -17.047 1 95.69 362 ASN B N 1
ATOM 7696 C CA . ASN B 1 362 ? 7.945 -20.641 -15.797 1 95.69 362 ASN B CA 1
ATOM 7697 C C . ASN B 1 362 ? 7.301 -19.266 -15.648 1 95.69 362 ASN B C 1
ATOM 7699 O O . ASN B 1 362 ? 6.164 -19.156 -15.188 1 95.69 362 ASN B O 1
ATOM 7703 N N . HIS B 1 363 ? 8.039 -18.281 -16.047 1 97.5 363 HIS B N 1
ATOM 7704 C CA . HIS B 1 363 ? 7.508 -16.922 -16 1 97.5 363 HIS B CA 1
ATOM 7705 C C . HIS B 1 363 ? 6.281 -16.781 -16.891 1 97.5 363 HIS B C 1
ATOM 7707 O O . HIS B 1 363 ? 5.262 -16.234 -16.484 1 97.5 363 HIS B O 1
ATOM 7713 N N . ALA B 1 364 ? 6.395 -17.266 -18.078 1 98.06 364 ALA B N 1
ATOM 7714 C CA . ALA B 1 364 ? 5.289 -17.172 -19.031 1 98.06 364 ALA B CA 1
ATOM 7715 C C . ALA B 1 364 ? 4.07 -17.953 -18.531 1 98.06 364 ALA B C 1
ATOM 7717 O O . ALA B 1 364 ? 2.941 -17.469 -18.625 1 98.06 364 ALA B O 1
ATOM 7718 N N . ALA B 1 365 ? 4.316 -19.125 -18.031 1 97.38 365 ALA B N 1
ATOM 7719 C CA . ALA B 1 365 ? 3.219 -19.953 -17.531 1 97.38 365 ALA B CA 1
ATOM 7720 C C . ALA B 1 365 ? 2.502 -19.266 -16.375 1 97.38 365 ALA B C 1
ATOM 7722 O O . ALA B 1 365 ? 1.271 -19.281 -16.297 1 97.38 365 ALA B O 1
ATOM 7723 N N . LEU B 1 366 ? 3.273 -18.719 -15.508 1 98.25 366 LEU B N 1
ATOM 7724 C CA . LEU B 1 366 ? 2.676 -18.031 -14.359 1 98.25 366 LEU B CA 1
ATOM 7725 C C . LEU B 1 366 ? 1.874 -16.812 -14.805 1 98.25 366 LEU B C 1
ATOM 7727 O O . LEU B 1 366 ? 0.751 -16.609 -14.344 1 98.25 366 LEU B O 1
ATOM 7731 N N . LEU B 1 367 ? 2.461 -15.984 -15.648 1 98.69 367 LEU B N 1
ATOM 7732 C CA . LEU B 1 367 ? 1.746 -14.805 -16.125 1 98.69 367 LEU B CA 1
ATOM 7733 C C . LEU B 1 367 ? 0.451 -15.195 -16.828 1 98.69 367 LEU B C 1
ATOM 7735 O O . LEU B 1 367 ? -0.597 -14.594 -16.578 1 98.69 367 LEU B O 1
ATOM 7739 N N . CYS B 1 368 ? 0.57 -16.188 -17.688 1 98.75 368 CYS B N 1
ATOM 7740 C CA . CYS B 1 368 ? -0.625 -16.672 -18.375 1 98.75 368 CYS B CA 1
ATOM 7741 C C . CYS B 1 368 ? -1.682 -17.125 -17.375 1 98.75 368 CYS B C 1
ATOM 7743 O O . CYS B 1 368 ? -2.861 -16.797 -17.516 1 98.75 368 CYS B O 1
ATOM 7745 N N . SER B 1 369 ? -1.268 -17.844 -16.391 1 98.38 369 SER B N 1
ATOM 7746 C CA . SER B 1 369 ? -2.174 -18.344 -15.359 1 98.38 369 SER B CA 1
ATOM 7747 C C . SER B 1 369 ? -2.857 -17.188 -14.625 1 98.38 369 SER B C 1
ATOM 7749 O O . SER B 1 369 ? -4.051 -17.266 -14.328 1 98.38 369 SER B O 1
ATOM 7751 N N . LEU B 1 370 ? -2.115 -16.172 -14.32 1 98.25 370 LEU B N 1
ATOM 7752 C CA . LEU B 1 370 ? -2.654 -15.023 -13.602 1 98.25 370 LEU B CA 1
ATOM 7753 C C . LEU B 1 370 ? -3.621 -14.242 -14.484 1 98.25 370 LEU B C 1
ATOM 7755 O O . LEU B 1 370 ? -4.66 -13.773 -14.008 1 98.25 370 LEU B O 1
ATOM 7759 N N . LEU B 1 371 ? -3.256 -14.039 -15.727 1 98.12 371 LEU B N 1
ATOM 7760 C CA . LEU B 1 371 ? -4.145 -13.344 -16.641 1 98.12 371 LEU B CA 1
ATOM 7761 C C . LEU B 1 371 ? -5.461 -14.094 -16.812 1 98.12 371 LEU B C 1
ATOM 7763 O O . LEU B 1 371 ? -6.531 -13.484 -16.828 1 98.12 371 LEU B O 1
ATOM 7767 N N . LEU B 1 372 ? -5.328 -15.422 -16.906 1 97.75 372 LEU B N 1
ATOM 7768 C CA . LEU B 1 372 ? -6.535 -16.234 -16.953 1 97.75 372 LEU B CA 1
ATOM 7769 C C . LEU B 1 372 ? -7.375 -16.062 -15.695 1 97.75 372 LEU B C 1
ATOM 7771 O O . LEU B 1 372 ? -8.609 -16.078 -15.758 1 97.75 372 LEU B O 1
ATOM 7775 N N . GLY B 1 373 ? -6.73 -15.922 -14.594 1 97 373 GLY B N 1
ATOM 7776 C CA . GLY B 1 373 ? -7.43 -15.664 -13.344 1 97 373 GLY B CA 1
ATOM 7777 C C . GLY B 1 373 ? -8.242 -14.383 -13.367 1 97 373 GLY B C 1
ATOM 7778 O O . GLY B 1 373 ? -9.258 -14.273 -12.68 1 97 373 GLY B O 1
ATOM 7779 N N . PHE B 1 374 ? -7.84 -13.461 -14.164 1 97.19 374 PHE B N 1
ATOM 7780 C CA . PHE B 1 374 ? -8.547 -12.195 -14.297 1 97.19 374 PHE B CA 1
ATOM 7781 C C . PHE B 1 374 ? -9.602 -12.281 -15.391 1 97.19 374 PHE B C 1
ATOM 7783 O O . PHE B 1 374 ? -10.234 -11.273 -15.734 1 97.19 374 PHE B O 1
ATOM 7790 N N . GLY B 1 375 ? -9.703 -13.422 -16 1 95 375 GLY B N 1
ATOM 7791 C CA . GLY B 1 375 ? -10.719 -13.617 -17.031 1 95 375 GLY B CA 1
ATOM 7792 C C . GLY B 1 375 ? -10.242 -13.219 -18.422 1 95 375 GLY B C 1
ATOM 7793 O O . GLY B 1 375 ? -11.047 -13.133 -19.344 1 95 375 GLY B O 1
ATOM 7794 N N . ILE B 1 376 ? -9 -12.953 -18.531 1 95.94 376 ILE B N 1
ATOM 7795 C CA . ILE B 1 376 ? -8.445 -12.555 -19.812 1 95.94 376 ILE B CA 1
ATOM 7796 C C . ILE B 1 376 ? -8.195 -13.797 -20.672 1 95.94 376 ILE B C 1
ATOM 7798 O O . ILE B 1 376 ? -7.73 -14.82 -20.172 1 95.94 376 ILE B O 1
ATOM 7802 N N . ASP B 1 377 ? -8.516 -13.688 -21.953 1 95.75 377 ASP B N 1
ATOM 7803 C CA . ASP B 1 377 ? -8.242 -14.766 -22.906 1 95.75 377 ASP B CA 1
ATOM 7804 C C . ASP B 1 377 ? -6.758 -14.805 -23.281 1 95.75 377 ASP B C 1
ATOM 7806 O O . ASP B 1 377 ? -6.359 -14.258 -24.297 1 95.75 377 ASP B O 1
ATOM 7810 N N . ALA B 1 378 ? -6.008 -15.539 -22.438 1 97.94 378 ALA B N 1
ATOM 7811 C CA . ALA B 1 378 ? -4.555 -15.508 -22.547 1 97.94 378 ALA B CA 1
ATOM 7812 C C . ALA B 1 378 ? -4.008 -16.875 -22.953 1 97.94 378 ALA B C 1
ATOM 7814 O O . ALA B 1 378 ? -4.57 -17.906 -22.578 1 97.94 378 ALA B O 1
ATOM 7815 N N . TYR B 1 379 ? -2.842 -16.859 -23.688 1 98.44 379 TYR B N 1
ATOM 7816 C CA . TYR B 1 379 ? -2.133 -18.047 -24.141 1 98.44 379 TYR B CA 1
ATOM 7817 C C . TYR B 1 379 ? -0.628 -17.891 -23.953 1 98.44 379 TYR B C 1
ATOM 7819 O O . TYR B 1 379 ? -0.072 -16.812 -24.203 1 98.44 379 TYR B O 1
ATOM 7827 N N . CYS B 1 380 ? -0.06 -18.922 -23.453 1 98.25 380 CYS B N 1
ATOM 7828 C CA . CYS B 1 380 ? 1.396 -19 -23.531 1 98.25 380 CYS B CA 1
ATOM 7829 C C . CYS B 1 380 ? 1.858 -19.25 -24.953 1 98.25 380 CYS B C 1
ATOM 7831 O O . CYS B 1 380 ? 1.258 -20.062 -25.672 1 98.25 380 CYS B O 1
ATOM 7833 N N . ALA B 1 381 ? 2.883 -18.578 -25.359 1 98.12 381 ALA B N 1
ATOM 7834 C CA . ALA B 1 381 ? 3.361 -18.703 -26.734 1 98.12 381 ALA B CA 1
ATOM 7835 C C . ALA B 1 381 ? 4.848 -19.047 -26.766 1 98.12 381 ALA B C 1
ATOM 7837 O O . ALA B 1 381 ? 5.621 -18.547 -25.938 1 98.12 381 ALA B O 1
ATOM 7838 N N . LEU B 1 382 ? 5.207 -19.891 -27.734 1 96.81 382 LEU B N 1
ATOM 7839 C CA . LEU B 1 382 ? 6.598 -20.234 -28 1 96.81 382 LEU B CA 1
ATOM 7840 C C . LEU B 1 382 ? 7 -19.812 -29.406 1 96.81 382 LEU B C 1
ATOM 7842 O O . LEU B 1 382 ? 6.207 -19.922 -30.344 1 96.81 382 LEU B O 1
ATOM 7846 N N . GLY B 1 383 ? 8.117 -19.234 -29.547 1 96.06 383 GLY B N 1
ATOM 7847 C CA . GLY B 1 383 ? 8.711 -18.828 -30.797 1 96.06 383 GLY B CA 1
ATOM 7848 C C . GLY B 1 383 ? 10.195 -18.516 -30.703 1 96.06 383 GLY B C 1
ATOM 7849 O O . GLY B 1 383 ? 10.922 -19.203 -29.969 1 96.06 383 GLY B O 1
ATOM 7850 N N . SER B 1 384 ? 10.586 -17.656 -31.531 1 94.75 384 SER B N 1
ATOM 7851 C CA . SER B 1 384 ? 11.977 -17.234 -31.5 1 94.75 384 SER B CA 1
ATOM 7852 C C . SER B 1 384 ? 12.094 -15.727 -31.266 1 94.75 384 SER B C 1
ATOM 7854 O O . SER B 1 384 ? 11.18 -14.969 -31.578 1 94.75 384 SER B O 1
ATOM 7856 N N . CYS B 1 385 ? 13.18 -15.406 -30.625 1 94.56 385 CYS B N 1
ATOM 7857 C CA . CYS B 1 385 ? 13.5 -13.992 -30.469 1 94.56 385 CYS B CA 1
ATOM 7858 C C . CYS B 1 385 ? 14.258 -13.469 -31.672 1 94.56 385 CYS B C 1
ATOM 7860 O O . CYS B 1 385 ? 14.703 -14.242 -32.531 1 94.56 385 CYS B O 1
ATOM 7862 N N . HIS B 1 386 ? 14.406 -12.195 -31.75 1 93.19 386 HIS B N 1
ATOM 7863 C CA . HIS B 1 386 ? 15.148 -11.586 -32.844 1 93.19 386 HIS B CA 1
ATOM 7864 C C . HIS B 1 386 ? 16.625 -12 -32.812 1 93.19 386 HIS B C 1
ATOM 7866 O O . HIS B 1 386 ? 17.281 -12.055 -33.844 1 93.19 386 HIS B O 1
ATOM 7872 N N . ASN B 1 387 ? 17.094 -12.352 -31.656 1 90.25 387 ASN B N 1
ATOM 7873 C CA . ASN B 1 387 ? 18.484 -12.773 -31.516 1 90.25 387 ASN B CA 1
ATOM 7874 C C . ASN B 1 387 ? 18.656 -14.258 -31.828 1 90.25 387 ASN B C 1
ATOM 7876 O O . ASN B 1 387 ? 19.766 -14.789 -31.766 1 90.25 387 ASN B O 1
ATOM 7880 N N . GLY B 1 388 ? 17.562 -14.961 -32.094 1 87.5 388 GLY B N 1
ATOM 7881 C CA . GLY B 1 388 ? 17.641 -16.359 -32.469 1 87.5 388 GLY B CA 1
ATOM 7882 C C . GLY B 1 388 ? 17.312 -17.312 -31.359 1 87.5 388 GLY B C 1
ATOM 7883 O O . GLY B 1 388 ? 17.109 -18.5 -31.578 1 87.5 388 GLY B O 1
ATOM 7884 N N . GLU B 1 389 ? 17.281 -16.844 -30.203 1 88.62 389 GLU B N 1
ATOM 7885 C CA . GLU B 1 389 ? 16.984 -17.688 -29.062 1 88.62 389 GLU B CA 1
ATOM 7886 C C . GLU B 1 389 ? 15.5 -18.016 -28.984 1 88.62 389 GLU B C 1
ATOM 7888 O O . GLU B 1 389 ? 14.68 -17.375 -29.641 1 88.62 389 GLU B O 1
ATOM 7893 N N . VAL B 1 390 ? 15.258 -19.047 -28.219 1 90.56 390 VAL B N 1
ATOM 7894 C CA . VAL B 1 390 ? 13.859 -19.406 -28.031 1 90.56 390 VAL B CA 1
ATOM 7895 C C . VAL B 1 390 ? 13.156 -18.344 -27.188 1 90.56 390 VAL B C 1
ATOM 7897 O O . VAL B 1 390 ? 13.703 -17.875 -26.188 1 90.56 390 VAL B O 1
ATOM 7900 N N . GLY B 1 391 ? 12.055 -17.969 -27.703 1 93.25 391 GLY B N 1
ATOM 7901 C CA . GLY B 1 391 ? 11.25 -16.984 -26.984 1 93.25 391 GLY B CA 1
ATOM 7902 C C . GLY B 1 391 ? 9.984 -17.578 -26.391 1 93.25 391 GLY B C 1
ATOM 7903 O O . GLY B 1 391 ? 9.297 -18.359 -27.031 1 93.25 391 GLY B O 1
ATOM 7904 N N . VAL B 1 392 ? 9.797 -17.328 -25.125 1 95.81 392 VAL B N 1
ATOM 7905 C CA . VAL B 1 392 ? 8.57 -17.719 -24.453 1 95.81 392 VAL B CA 1
ATOM 7906 C C . VAL B 1 392 ? 7.855 -16.469 -23.922 1 95.81 392 VAL B C 1
ATOM 7908 O O . VAL B 1 392 ? 8.445 -15.68 -23.172 1 95.81 392 VAL B O 1
ATOM 7911 N N . PHE B 1 393 ? 6.613 -16.266 -24.344 1 97.75 393 PHE B N 1
ATOM 7912 C CA . PHE B 1 393 ? 5.867 -15.07 -23.969 1 97.75 393 PHE B CA 1
ATOM 7913 C C . PHE B 1 393 ? 4.379 -15.375 -23.844 1 97.75 393 PHE B C 1
ATOM 7915 O O . PHE B 1 393 ? 3.979 -16.531 -23.812 1 97.75 393 PHE B O 1
ATOM 7922 N N . VAL B 1 394 ? 3.596 -14.375 -23.578 1 98.69 394 VAL B N 1
ATOM 7923 C CA . VAL B 1 394 ? 2.158 -14.57 -23.422 1 98.69 394 VAL B CA 1
ATOM 7924 C C . VAL B 1 394 ? 1.401 -13.672 -24.391 1 98.69 394 VAL B C 1
ATOM 7926 O O . VAL B 1 394 ? 1.806 -12.531 -24.641 1 98.69 394 VAL B O 1
ATOM 7929 N N . VAL B 1 395 ? 0.359 -14.234 -24.969 1 98.25 395 VAL B N 1
ATOM 7930 C CA . VAL B 1 395 ? -0.501 -13.5 -25.891 1 98.25 395 VAL B CA 1
ATOM 7931 C C . VAL B 1 395 ? -1.93 -13.469 -25.359 1 98.25 395 VAL B C 1
ATOM 7933 O O . VAL B 1 395 ? -2.455 -14.492 -24.922 1 98.25 395 VAL B O 1
ATOM 7936 N N . SER B 1 396 ? -2.469 -12.344 -25.266 1 97 396 SER B N 1
ATOM 7937 C CA . SER B 1 396 ? -3.871 -12.227 -24.891 1 97 396 SER B CA 1
ATOM 7938 C C . SER B 1 396 ? -4.711 -11.664 -26.031 1 97 396 SER B C 1
ATOM 7940 O O . SER B 1 396 ? -4.207 -10.898 -26.859 1 97 396 SER B O 1
ATOM 7942 N N . ARG B 1 397 ? -5.93 -12.062 -26.078 1 94.62 397 ARG B N 1
ATOM 7943 C CA . ARG B 1 397 ? -6.863 -11.633 -27.109 1 94.62 397 ARG B CA 1
ATOM 7944 C C . ARG B 1 397 ? -8.086 -10.961 -26.516 1 94.62 397 ARG B C 1
ATOM 7946 O O . ARG B 1 397 ? -8.578 -11.383 -25.469 1 94.62 397 ARG B O 1
ATOM 7953 N N . SER B 1 398 ? -8.484 -9.914 -27.109 1 88.44 398 SER B N 1
ATOM 7954 C CA . SER B 1 398 ? -9.703 -9.227 -26.703 1 88.44 398 SER B CA 1
ATOM 7955 C C . SER B 1 398 ? -10.445 -8.664 -27.922 1 88.44 398 SER B C 1
ATOM 7957 O O . SER B 1 398 ? -9.906 -8.625 -29.016 1 88.44 398 SER B O 1
ATOM 7959 N N . THR B 1 399 ? -11.758 -8.484 -27.688 1 81.56 399 THR B N 1
ATOM 7960 C CA . THR B 1 399 ? -12.562 -7.84 -28.719 1 81.56 399 THR B CA 1
ATOM 7961 C C . THR B 1 399 ? -12.875 -6.395 -28.344 1 81.56 399 THR B C 1
ATOM 7963 O O . THR B 1 399 ? -13.297 -6.121 -27.219 1 81.56 399 THR B O 1
ATOM 7966 N N . ASP B 1 400 ? -12.477 -5.531 -29.109 1 71.5 400 ASP B N 1
ATOM 7967 C CA . ASP B 1 400 ? -12.742 -4.125 -28.828 1 71.5 400 ASP B CA 1
ATOM 7968 C C . ASP B 1 400 ? -14.234 -3.814 -28.922 1 71.5 400 ASP B C 1
ATOM 7970 O O . ASP B 1 400 ? -15.023 -4.668 -29.328 1 71.5 400 ASP B O 1
ATOM 7974 N N . ALA B 1 401 ? -14.578 -2.609 -28.391 1 64.62 401 ALA B N 1
ATOM 7975 C CA . ALA B 1 401 ? -15.969 -2.162 -28.406 1 64.62 401 ALA B CA 1
ATOM 7976 C C . ALA B 1 401 ? -16.547 -2.215 -29.812 1 64.62 401 ALA B C 1
ATOM 7978 O O . ALA B 1 401 ? -17.75 -2.385 -29.984 1 64.62 401 ALA B O 1
ATOM 7979 N N . ARG B 1 402 ? -15.711 -2.123 -30.938 1 69.25 402 ARG B N 1
ATOM 7980 C CA . ARG B 1 402 ? -16.156 -2.082 -32.312 1 69.25 402 ARG B CA 1
ATOM 7981 C C . ARG B 1 402 ? -16.25 -3.484 -32.906 1 69.25 402 ARG B C 1
ATOM 7983 O O . ARG B 1 402 ? -16.562 -3.65 -34.094 1 69.25 402 ARG B O 1
ATOM 7990 N N . GLY B 1 403 ? -15.828 -4.535 -32.031 1 71.06 403 GLY B N 1
ATOM 7991 C CA . GLY B 1 403 ? -15.891 -5.926 -32.469 1 71.06 403 GLY B CA 1
ATOM 7992 C C . GLY B 1 403 ? -14.594 -6.422 -33.062 1 71.06 403 GLY B C 1
ATOM 7993 O O . GLY B 1 403 ? -14.492 -7.582 -33.5 1 71.06 403 GLY B O 1
ATOM 7994 N N . SER B 1 404 ? -13.711 -5.523 -33.125 1 79.38 404 SER B N 1
ATOM 7995 C CA . SER B 1 404 ? -12.445 -5.918 -33.719 1 79.38 404 SER B CA 1
ATOM 7996 C C . SER B 1 404 ? -11.539 -6.617 -32.719 1 79.38 404 SER B C 1
ATOM 7998 O O . SER B 1 404 ? -11.523 -6.258 -31.531 1 79.38 404 SER B O 1
ATOM 8000 N N . ALA B 1 405 ? -10.875 -7.703 -33.25 1 83.31 405 ALA B N 1
ATOM 8001 C CA . ALA B 1 405 ? -9.984 -8.477 -32.406 1 83.31 405 ALA B CA 1
ATOM 8002 C C . ALA B 1 405 ? -8.703 -7.703 -32.094 1 83.31 405 ALA B C 1
ATOM 8004 O O . ALA B 1 405 ? -8.094 -7.117 -33 1 83.31 405 ALA B O 1
ATOM 8005 N N . LYS B 1 406 ? -8.461 -7.465 -30.828 1 89.38 406 LYS B N 1
ATOM 8006 C CA . LYS B 1 406 ? -7.223 -6.84 -30.375 1 89.38 406 LYS B CA 1
ATOM 8007 C C . LYS B 1 406 ? -6.32 -7.855 -29.672 1 89.38 406 LYS B C 1
ATOM 8009 O O . LYS B 1 406 ? -6.77 -8.602 -28.797 1 89.38 406 LYS B O 1
ATOM 8014 N N . VAL B 1 407 ? -5.039 -7.91 -30.219 1 95.44 407 VAL B N 1
ATOM 8015 C CA . VAL B 1 407 ? -4.078 -8.859 -29.672 1 95.44 407 VAL B CA 1
ATOM 8016 C C . VAL B 1 407 ? -2.971 -8.109 -28.938 1 95.44 407 VAL B C 1
ATOM 8018 O O . VAL B 1 407 ? -2.482 -7.086 -29.422 1 95.44 407 VAL B O 1
ATOM 8021 N N . THR B 1 408 ? -2.656 -8.547 -27.719 1 95.75 408 THR B N 1
ATOM 8022 C CA . THR B 1 408 ? -1.586 -7.953 -26.922 1 95.75 408 THR B CA 1
ATOM 8023 C C . THR B 1 408 ? -0.522 -8.992 -26.594 1 95.75 408 THR B C 1
ATOM 8025 O O . THR B 1 408 ? -0.848 -10.117 -26.188 1 95.75 408 THR B O 1
ATOM 8028 N N . VAL B 1 409 ? 0.716 -8.648 -26.844 1 97.75 409 VAL B N 1
ATOM 8029 C CA . VAL B 1 409 ? 1.84 -9.508 -26.484 1 97.75 409 VAL B CA 1
ATOM 8030 C C . VAL B 1 409 ? 2.441 -9.055 -25.156 1 97.75 409 VAL B C 1
ATOM 8032 O O . VAL B 1 409 ? 2.803 -7.883 -25 1 97.75 409 VAL B O 1
ATOM 8035 N N . TRP B 1 410 ? 2.49 -9.992 -24.203 1 97.62 410 TRP B N 1
ATOM 8036 C CA . TRP B 1 410 ? 3.045 -9.719 -22.875 1 97.62 410 TRP B CA 1
ATOM 8037 C C . TRP B 1 410 ? 4.43 -10.336 -22.734 1 97.62 410 TRP B C 1
ATOM 8039 O O . TRP B 1 410 ? 4.605 -11.539 -22.938 1 97.62 410 TRP B O 1
ATOM 8049 N N . ASN B 1 411 ? 5.41 -9.555 -22.438 1 96.81 411 ASN B N 1
ATOM 8050 C CA . ASN B 1 411 ? 6.715 -10.078 -22.047 1 96.81 411 ASN B CA 1
ATOM 8051 C C . ASN B 1 411 ? 6.777 -10.383 -20.547 1 96.81 411 ASN B C 1
ATOM 8053 O O . ASN B 1 411 ? 6.855 -9.469 -19.734 1 96.81 411 ASN B O 1
ATOM 8057 N N . PRO B 1 412 ? 6.816 -11.664 -20.141 1 97.44 412 PRO B N 1
ATOM 8058 C CA . PRO B 1 412 ? 6.723 -12.023 -18.734 1 97.44 412 PRO B CA 1
ATOM 8059 C C . PRO B 1 412 ? 7.938 -11.57 -17.922 1 97.44 412 PRO B C 1
ATOM 8061 O O . PRO B 1 412 ? 7.836 -11.359 -16.703 1 97.44 412 PRO B O 1
ATOM 8064 N N . THR B 1 413 ? 9.078 -11.391 -18.484 1 95.38 413 THR B N 1
ATOM 8065 C CA . THR B 1 413 ? 10.305 -11.109 -17.75 1 95.38 413 THR B CA 1
ATOM 8066 C C . THR B 1 413 ? 10.508 -9.609 -17.578 1 95.38 413 THR B C 1
ATOM 8068 O O . THR B 1 413 ? 11.211 -9.164 -16.672 1 95.38 413 THR B O 1
ATOM 8071 N N . SER B 1 414 ? 9.922 -8.828 -18.406 1 93.38 414 SER B N 1
ATOM 8072 C CA . SER B 1 414 ? 10.094 -7.379 -18.297 1 93.38 414 SER B CA 1
ATOM 8073 C C . SER B 1 414 ? 8.797 -6.707 -17.844 1 93.38 414 SER B C 1
ATOM 8075 O O . SER B 1 414 ? 8.82 -5.582 -17.344 1 93.38 414 SER B O 1
ATOM 8077 N N . GLY B 1 415 ? 7.727 -7.391 -18.016 1 94.38 415 GLY B N 1
ATOM 8078 C CA . GLY B 1 415 ? 6.441 -6.797 -17.688 1 94.38 415 GLY B CA 1
ATOM 8079 C C . GLY B 1 415 ? 5.895 -5.902 -18.781 1 94.38 415 GLY B C 1
ATOM 8080 O O . GLY B 1 415 ? 4.789 -5.367 -18.656 1 94.38 415 GLY B O 1
ATOM 8081 N N . GLU B 1 416 ? 6.504 -5.801 -19.906 1 93.5 416 GLU B N 1
ATOM 8082 C CA . GLU B 1 416 ? 6.109 -4.922 -21 1 93.5 416 GLU B CA 1
ATOM 8083 C C . GLU B 1 416 ? 5 -5.555 -21.844 1 93.5 416 GLU B C 1
ATOM 8085 O O . GLU B 1 416 ? 4.879 -6.777 -21.906 1 93.5 416 GLU B O 1
ATOM 8090 N N . ARG B 1 417 ? 4.254 -4.676 -22.422 1 94.5 417 ARG B N 1
ATOM 8091 C CA . ARG B 1 417 ? 3.166 -5.078 -23.312 1 94.5 417 ARG B CA 1
ATOM 8092 C C . ARG B 1 417 ? 3.223 -4.32 -24.625 1 94.5 417 ARG B C 1
ATOM 8094 O O . ARG B 1 417 ? 3.537 -3.127 -24.656 1 94.5 417 ARG B O 1
ATOM 8101 N N . SER B 1 418 ? 2.893 -5.004 -25.703 1 94.31 418 SER B N 1
ATOM 8102 C CA . SER B 1 418 ? 2.881 -4.371 -27.016 1 94.31 418 SER B CA 1
ATOM 8103 C C . SER B 1 418 ? 1.988 -5.133 -27.984 1 94.31 418 SER B C 1
ATOM 8105 O O . SER B 1 418 ? 1.563 -6.254 -27.703 1 94.31 418 SER B O 1
ATOM 8107 N N . SER B 1 419 ? 1.696 -4.449 -29.016 1 94.5 419 SER B N 1
ATOM 8108 C CA . SER B 1 419 ? 1.031 -5.145 -30.109 1 94.5 419 SER B CA 1
ATOM 8109 C C . SER B 1 419 ? 2.004 -6.043 -30.859 1 94.5 419 SER B C 1
ATOM 8111 O O . SER B 1 419 ? 3.219 -5.84 -30.812 1 94.5 419 SER B O 1
ATOM 8113 N N . PRO B 1 420 ? 1.465 -7.051 -31.5 1 95 420 PRO B N 1
ATOM 8114 C CA . PRO B 1 420 ? 2.348 -7.949 -32.25 1 95 420 PRO B CA 1
ATOM 8115 C C . PRO B 1 420 ? 3.223 -7.211 -33.25 1 95 420 PRO B C 1
ATOM 8117 O O . PRO B 1 420 ? 4.391 -7.562 -33.438 1 95 420 PRO B O 1
ATOM 8120 N N . SER B 1 421 ? 2.715 -6.121 -33.844 1 93.5 421 SER B N 1
ATOM 8121 C CA . SER B 1 421 ? 3.447 -5.387 -34.875 1 93.5 421 SER B CA 1
ATOM 8122 C C . SER B 1 421 ? 4.551 -4.531 -34.281 1 93.5 421 SER B C 1
ATOM 8124 O O . SER B 1 421 ? 5.527 -4.191 -34.938 1 93.5 421 SER B O 1
ATOM 8126 N N . GLU B 1 422 ? 4.43 -4.242 -33.031 1 90.94 422 GLU B N 1
ATOM 8127 C CA . GLU B 1 422 ? 5.375 -3.352 -32.375 1 90.94 422 GLU B CA 1
ATOM 8128 C C . GLU B 1 422 ? 6.336 -4.137 -31.469 1 90.94 422 GLU B C 1
ATOM 8130 O O . GLU B 1 422 ? 7.113 -3.547 -30.719 1 90.94 422 GLU B O 1
ATOM 8135 N N . GLN B 1 423 ? 6.297 -5.387 -31.641 1 88.81 423 GLN B N 1
ATOM 8136 C CA . GLN B 1 423 ? 7.113 -6.215 -30.766 1 88.81 423 GLN B CA 1
ATOM 8137 C C . GLN B 1 423 ? 8.586 -6.145 -31.156 1 88.81 423 GLN B C 1
ATOM 8139 O O . GLN B 1 423 ? 8.945 -6.391 -32.312 1 88.81 423 GLN B O 1
ATOM 8144 N N . ASP B 1 424 ? 9.422 -5.887 -30.141 1 89.31 424 ASP B N 1
ATOM 8145 C CA . ASP B 1 424 ? 10.844 -5.703 -30.438 1 89.31 424 ASP B CA 1
ATOM 8146 C C . ASP B 1 424 ? 11.656 -6.906 -29.969 1 89.31 424 ASP B C 1
ATOM 8148 O O . ASP B 1 424 ? 12.812 -7.074 -30.359 1 89.31 424 ASP B O 1
ATOM 8152 N N . THR B 1 425 ? 11.133 -7.762 -29.203 1 93.56 425 THR B N 1
ATOM 8153 C CA . THR B 1 425 ? 11.898 -8.844 -28.594 1 93.56 425 THR B CA 1
ATOM 8154 C C . THR B 1 425 ? 11.625 -10.164 -29.312 1 93.56 425 THR B C 1
ATOM 8156 O O . THR B 1 425 ? 12.562 -10.898 -29.656 1 93.56 425 THR B O 1
ATOM 8159 N N . PHE B 1 426 ? 10.383 -10.398 -29.578 1 96 426 PHE B N 1
ATOM 8160 C CA . PHE B 1 426 ? 9.984 -11.688 -30.141 1 96 426 PHE B CA 1
ATOM 8161 C C . PHE B 1 426 ? 9.773 -11.57 -31.641 1 96 426 PHE B C 1
ATOM 8163 O O . PHE B 1 426 ? 9.148 -10.625 -32.125 1 96 426 PHE B O 1
ATOM 8170 N N . ALA B 1 427 ? 10.234 -12.562 -32.375 1 96.5 427 ALA B N 1
ATOM 8171 C CA . ALA B 1 427 ? 10.227 -12.492 -33.844 1 96.5 427 ALA B CA 1
ATOM 8172 C C . ALA B 1 427 ? 9.148 -13.398 -34.406 1 96.5 427 ALA B C 1
ATOM 8174 O O . ALA B 1 427 ? 8.523 -13.07 -35.438 1 96.5 427 ALA B O 1
ATOM 8175 N N . THR B 1 428 ? 9.031 -14.578 -33.812 1 97.25 428 THR B N 1
ATOM 8176 C CA . THR B 1 428 ? 8.109 -15.555 -34.375 1 97.25 428 THR B CA 1
ATOM 8177 C C . THR B 1 428 ? 7.199 -16.141 -33.281 1 97.25 428 THR B C 1
ATOM 8179 O O . THR B 1 428 ? 7.473 -15.992 -32.094 1 97.25 428 THR B O 1
ATOM 8182 N N . VAL B 1 429 ? 6.094 -16.719 -33.719 1 97.81 429 VAL B N 1
ATOM 8183 C CA . VAL B 1 429 ? 5.184 -17.484 -32.875 1 97.81 429 VAL B CA 1
ATOM 8184 C C . VAL B 1 429 ? 4.883 -18.828 -33.5 1 97.81 429 VAL B C 1
ATOM 8186 O O . VAL B 1 429 ? 4.293 -18.906 -34.594 1 97.81 429 VAL B O 1
ATOM 8189 N N . ASP B 1 430 ? 5.227 -19.859 -32.812 1 97.31 430 ASP B N 1
ATOM 8190 C CA . ASP B 1 430 ? 5.137 -21.188 -33.406 1 97.31 430 ASP B CA 1
ATOM 8191 C C . ASP B 1 430 ? 3.988 -22 -32.781 1 97.31 430 ASP B C 1
ATOM 8193 O O . ASP B 1 430 ? 3.371 -22.828 -33.469 1 97.31 430 ASP B O 1
ATOM 8197 N N . CYS B 1 431 ? 3.773 -21.812 -31.594 1 97.62 431 CYS B N 1
ATOM 8198 C CA . CYS B 1 431 ? 2.625 -22.453 -30.969 1 97.62 431 CYS B CA 1
ATOM 8199 C C . CYS B 1 431 ? 2.104 -21.641 -29.797 1 97.62 431 CYS B C 1
ATOM 8201 O O . CYS B 1 431 ? 2.807 -20.766 -29.281 1 97.62 431 CYS B O 1
ATOM 8203 N N . MET B 1 432 ? 0.903 -21.875 -29.391 1 98.06 432 MET B N 1
ATOM 8204 C CA . MET B 1 432 ? 0.22 -21.219 -28.281 1 98.06 432 MET B CA 1
ATOM 8205 C C . MET B 1 432 ? -0.604 -22.219 -27.484 1 98.06 432 MET B C 1
ATOM 8207 O O . MET B 1 432 ? -1.182 -23.141 -28.047 1 98.06 432 MET B O 1
ATOM 8211 N N . PHE B 1 433 ? -0.627 -22.016 -26.172 1 98 433 PHE B N 1
ATOM 8212 C CA . PHE B 1 433 ? -1.41 -22.938 -25.359 1 98 433 PHE B CA 1
ATOM 8213 C C . PHE B 1 433 ? -1.86 -22.297 -24.062 1 98 433 PHE B C 1
ATOM 8215 O O . PHE B 1 433 ? -1.286 -21.281 -23.641 1 98 433 PHE B O 1
ATOM 8222 N N . ASN B 1 434 ? -2.885 -22.703 -23.484 1 97.31 434 ASN B N 1
ATOM 8223 C CA . ASN B 1 434 ? -3.34 -22.375 -22.141 1 97.31 434 ASN B CA 1
ATOM 8224 C C . ASN B 1 434 ? -3.773 -23.625 -21.375 1 97.31 434 ASN B C 1
ATOM 8226 O O . ASN B 1 434 ? -3.283 -24.719 -21.641 1 97.31 434 ASN B O 1
ATOM 8230 N N . ASN B 1 435 ? -4.598 -23.484 -20.406 1 95.62 435 ASN B N 1
ATOM 8231 C CA . ASN B 1 435 ? -4.949 -24.625 -19.562 1 95.62 435 ASN B CA 1
ATOM 8232 C C . ASN B 1 435 ? -5.918 -25.562 -20.281 1 95.62 435 ASN B C 1
ATOM 8234 O O . ASN B 1 435 ? -6.047 -26.734 -19.906 1 95.62 435 ASN B O 1
ATOM 8238 N N . LYS B 1 436 ? -6.477 -25.141 -21.391 1 94.5 436 LYS B N 1
ATOM 8239 C CA . LYS B 1 436 ? -7.547 -25.922 -22.016 1 94.5 436 LYS B CA 1
ATOM 8240 C C . LYS B 1 436 ? -7.176 -26.328 -23.438 1 94.5 436 LYS B C 1
ATOM 8242 O O . LYS B 1 436 ? -7.656 -27.344 -23.938 1 94.5 436 LYS B O 1
ATOM 8247 N N . SER B 1 437 ? -6.355 -25.516 -24.031 1 96.5 437 SER B N 1
ATOM 8248 C CA . SER B 1 437 ? -6.172 -25.703 -25.469 1 96.5 437 SER B CA 1
ATOM 8249 C C . SER B 1 437 ? -4.707 -25.531 -25.875 1 96.5 437 SER B C 1
ATOM 8251 O O . SER B 1 437 ? -3.934 -24.906 -25.141 1 96.5 437 SER B O 1
ATOM 8253 N N . PHE B 1 438 ? -4.41 -26.141 -26.969 1 97.81 438 PHE B N 1
ATOM 8254 C CA . PHE B 1 438 ? -3.111 -26.047 -27.625 1 97.81 438 PHE B CA 1
ATOM 8255 C C . PHE B 1 438 ? -3.27 -25.844 -29.125 1 97.81 438 PHE B C 1
ATOM 8257 O O . PHE B 1 438 ? -4.051 -26.531 -29.766 1 97.81 438 PHE B O 1
ATOM 8264 N N . PHE B 1 439 ? -2.492 -24.875 -29.688 1 98 439 PHE B N 1
ATOM 8265 C CA . PHE B 1 439 ? -2.564 -24.531 -31.109 1 98 439 PHE B CA 1
ATOM 8266 C C . PHE B 1 439 ? -1.169 -24.438 -31.719 1 98 439 PHE B C 1
ATOM 8268 O O . PHE B 1 439 ? -0.311 -23.719 -31.219 1 98 439 PHE B O 1
ATOM 8275 N N . ALA B 1 440 ? -0.917 -25.125 -32.719 1 97.5 440 ALA B N 1
ATOM 8276 C CA . ALA B 1 440 ? 0.315 -25 -33.5 1 97.5 440 ALA B CA 1
ATOM 8277 C C . ALA B 1 440 ? 0.099 -24.141 -34.719 1 97.5 440 ALA B C 1
ATOM 8279 O O . ALA B 1 440 ? -0.899 -24.297 -35.438 1 97.5 440 ALA B O 1
ATOM 8280 N N . ASN B 1 441 ? 1.004 -23.25 -34.969 1 97.62 441 ASN B N 1
ATOM 8281 C CA . ASN B 1 441 ? 0.899 -22.312 -36.094 1 97.62 441 ASN B CA 1
ATOM 8282 C C . ASN B 1 441 ? 1.111 -23.016 -37.438 1 97.62 441 ASN B C 1
ATOM 8284 O O . ASN B 1 441 ? 2.199 -23.531 -37.688 1 97.62 441 ASN B O 1
ATOM 8288 N N . CYS B 1 442 ? 0.074 -22.953 -38.375 1 96.06 442 CYS B N 1
ATOM 8289 C CA . CYS B 1 442 ? 0.142 -23.609 -39.656 1 96.06 442 CYS B CA 1
ATOM 8290 C C . CYS B 1 442 ? 0.206 -22.578 -40.781 1 96.06 442 CYS B C 1
ATOM 8292 O O . CYS B 1 442 ? 0.032 -22.922 -41.969 1 96.06 442 CYS B O 1
ATOM 8294 N N . GLN B 1 443 ? 0.394 -21.469 -40.406 1 95.94 443 GLN B N 1
ATOM 8295 C CA . GLN B 1 443 ? 0.411 -20.391 -41.406 1 95.94 443 GLN B CA 1
ATOM 8296 C C . GLN B 1 443 ? 1.717 -20.406 -42.219 1 95.94 443 GLN B C 1
ATOM 8298 O O . GLN B 1 443 ? 2.711 -20.984 -41.781 1 95.94 443 GLN B O 1
ATOM 8303 N N . ALA B 1 444 ? 1.696 -19.734 -43.375 1 94.06 444 ALA B N 1
ATOM 8304 C CA . ALA B 1 444 ? 2.885 -19.703 -44.25 1 94.06 444 ALA B CA 1
ATOM 8305 C C . ALA B 1 444 ? 4.039 -18.984 -43.531 1 94.06 444 ALA B C 1
ATOM 8307 O O . ALA B 1 444 ? 5.184 -19.438 -43.625 1 94.06 444 ALA B O 1
ATOM 8308 N N . SER B 1 445 ? 3.695 -17.891 -42.906 1 94.62 445 SER B N 1
ATOM 8309 C CA . SER B 1 445 ? 4.688 -17.156 -42.125 1 94.62 445 SER B CA 1
ATOM 8310 C C . SER B 1 445 ? 4.387 -17.25 -40.625 1 94.62 445 SER B C 1
ATOM 8312 O O . SER B 1 445 ? 3.227 -17.188 -40.219 1 94.62 445 SER B O 1
ATOM 8314 N N . ASN B 1 446 ? 5.465 -17.484 -39.875 1 95.88 446 ASN B N 1
ATOM 8315 C CA . ASN B 1 446 ? 5.293 -17.5 -38.438 1 95.88 446 ASN B CA 1
ATOM 8316 C C . ASN B 1 446 ? 5.809 -16.219 -37.781 1 95.88 446 ASN B C 1
ATOM 8318 O O . ASN B 1 446 ? 6.086 -16.203 -36.594 1 95.88 446 ASN B O 1
ATOM 8322 N N . ASN B 1 447 ? 5.977 -15.219 -38.656 1 96.19 447 ASN B N 1
ATOM 8323 C CA . ASN B 1 447 ? 6.352 -13.906 -38.125 1 96.19 447 ASN B CA 1
ATOM 8324 C C . ASN B 1 447 ? 5.254 -13.328 -37.219 1 96.19 447 ASN B C 1
ATOM 8326 O O . ASN B 1 447 ? 4.09 -13.273 -37.625 1 96.19 447 ASN B O 1
ATOM 8330 N N . ILE B 1 448 ? 5.641 -12.938 -36.062 1 97 448 ILE B N 1
ATOM 8331 C CA . ILE B 1 448 ? 4.664 -12.531 -35.062 1 97 448 ILE B CA 1
ATOM 8332 C C . ILE B 1 448 ? 3.863 -11.336 -35.562 1 97 448 ILE B C 1
ATOM 8334 O O . ILE B 1 448 ? 2.684 -11.188 -35.25 1 97 448 ILE B O 1
ATOM 8338 N N . ALA B 1 449 ? 4.441 -10.453 -36.406 1 95.25 449 ALA B N 1
ATOM 8339 C CA . ALA B 1 449 ? 3.807 -9.234 -36.906 1 95.25 449 ALA B CA 1
ATOM 8340 C C . ALA B 1 449 ? 2.719 -9.555 -37.906 1 95.25 449 ALA B C 1
ATOM 8342 O O . ALA B 1 449 ? 1.733 -8.82 -38.031 1 95.25 449 ALA B O 1
ATOM 8343 N N . THR B 1 450 ? 2.871 -10.656 -38.625 1 94.94 450 THR B N 1
ATOM 8344 C CA . THR B 1 450 ? 1.975 -10.938 -39.719 1 94.94 450 THR B CA 1
ATOM 8345 C C . THR B 1 450 ? 1.052 -12.109 -39.406 1 94.94 450 THR B C 1
ATOM 8347 O O . THR B 1 450 ? 0.053 -12.328 -40.094 1 94.94 450 THR B O 1
ATOM 8350 N N . THR B 1 451 ? 1.354 -12.805 -38.375 1 95.5 451 THR B N 1
ATOM 8351 C CA . THR B 1 451 ? 0.576 -13.977 -38 1 95.5 451 THR B CA 1
ATOM 8352 C C . THR B 1 451 ? -0.831 -13.578 -37.562 1 95.5 451 THR B C 1
ATOM 8354 O O . THR B 1 451 ? -1.008 -12.578 -36.844 1 95.5 451 THR B O 1
ATOM 8357 N N . SER B 1 452 ? -1.801 -14.344 -38.062 1 95.19 452 SER B N 1
ATOM 8358 C CA . SER B 1 452 ? -3.168 -14.195 -37.594 1 95.19 452 SER B CA 1
ATOM 8359 C C . SER B 1 452 ? -3.377 -14.953 -36.281 1 95.19 452 SER B C 1
ATOM 8361 O O . SER B 1 452 ? -2.957 -16.109 -36.156 1 95.19 452 SER B O 1
ATOM 8363 N N . PHE B 1 453 ? -4.098 -14.367 -35.344 1 95.81 453 PHE B N 1
ATOM 8364 C CA . PHE B 1 453 ? -4.281 -14.992 -34.062 1 95.81 453 PHE B CA 1
ATOM 8365 C C . PHE B 1 453 ? -5.711 -15.492 -33.875 1 95.81 453 PHE B C 1
ATOM 8367 O O . PHE B 1 453 ? -6.23 -15.547 -32.781 1 95.81 453 PHE B O 1
ATOM 8374 N N . GLU B 1 454 ? -6.301 -15.734 -34.969 1 92.62 454 GLU B N 1
ATOM 8375 C CA . GLU B 1 454 ? -7.57 -16.453 -34.938 1 92.62 454 GLU B CA 1
ATOM 8376 C C . GLU B 1 454 ? -7.363 -17.938 -34.625 1 92.62 454 GLU B C 1
ATOM 8378 O O . GLU B 1 454 ? -7.488 -18.781 -35.531 1 92.62 454 GLU B O 1
ATOM 8383 N N . CYS B 1 455 ? -7.324 -18.281 -33.438 1 89.75 455 CYS B N 1
ATOM 8384 C CA . CYS B 1 455 ? -6.812 -19.578 -33 1 89.75 455 CYS B CA 1
ATOM 8385 C C . CYS B 1 455 ? -7.805 -20.688 -33.312 1 89.75 455 CYS B C 1
ATOM 8387 O O . CYS B 1 455 ? -7.41 -21.859 -33.469 1 89.75 455 CYS B O 1
ATOM 8389 N N . TYR B 1 456 ? -9.008 -20.391 -33.531 1 90.75 456 TYR B N 1
ATOM 8390 C CA . TYR B 1 456 ? -9.992 -21.438 -33.719 1 90.75 456 TYR B CA 1
ATOM 8391 C C . TYR B 1 456 ? -10.219 -21.703 -35.188 1 90.75 456 TYR B C 1
ATOM 8393 O O . TYR B 1 456 ? -11.008 -22.578 -35.562 1 90.75 456 TYR B O 1
ATOM 8401 N N . ASN B 1 457 ? -9.492 -20.938 -36 1 93.88 457 ASN B N 1
ATOM 8402 C CA . ASN B 1 457 ? -9.438 -21.25 -37.438 1 93.88 457 ASN B CA 1
ATOM 8403 C C . ASN B 1 457 ? -8.438 -22.359 -37.719 1 93.88 457 ASN B C 1
ATOM 8405 O O . ASN B 1 457 ? -7.227 -22.125 -37.75 1 93.88 457 ASN B O 1
ATOM 8409 N N . GLU B 1 458 ? -8.859 -23.516 -38.062 1 93.31 458 GLU B N 1
ATOM 8410 C CA . GLU B 1 458 ? -8.031 -24.719 -38.188 1 93.31 458 GLU B CA 1
ATOM 8411 C C . GLU B 1 458 ? -7.148 -24.641 -39.438 1 93.31 458 GLU B C 1
ATOM 8413 O O . GLU B 1 458 ? -6.191 -25.406 -39.562 1 93.31 458 GLU B O 1
ATOM 8418 N N . GLU B 1 459 ? -7.449 -23.766 -40.312 1 93.69 459 GLU B N 1
ATOM 8419 C CA . GLU B 1 459 ? -6.594 -23.562 -41.5 1 93.69 459 GLU B CA 1
ATOM 8420 C C . GLU B 1 459 ? -5.312 -22.828 -41.125 1 93.69 459 GLU B C 1
ATOM 8422 O O . GLU B 1 459 ? -4.297 -22.953 -41.812 1 93.69 459 GLU B O 1
ATOM 8427 N N . LEU B 1 460 ? -5.492 -22.062 -40.062 1 96.31 460 LEU B N 1
ATOM 8428 C CA . LEU B 1 460 ? -4.371 -21.234 -39.625 1 96.31 460 LEU B CA 1
ATOM 8429 C C . LEU B 1 460 ? -3.645 -21.844 -38.438 1 96.31 460 LEU B C 1
ATOM 8431 O O . LEU B 1 460 ? -2.438 -21.656 -38.281 1 96.31 460 LEU B O 1
ATOM 8435 N N . TRP B 1 461 ? -4.402 -22.5 -37.562 1 97.25 461 TRP B N 1
ATOM 8436 C CA . TRP B 1 461 ? -3.871 -23.109 -36.344 1 97.25 461 TRP B CA 1
ATOM 8437 C C . TRP B 1 461 ? -4.363 -24.531 -36.188 1 97.25 461 TRP B C 1
ATOM 8439 O O . TRP B 1 461 ? -5.562 -24.797 -36.281 1 97.25 461 TRP B O 1
ATOM 8449 N N . LYS B 1 462 ? -3.482 -25.453 -35.969 1 97.12 462 LYS B N 1
ATOM 8450 C CA . LYS B 1 462 ? -3.861 -26.844 -35.719 1 97.12 462 LYS B CA 1
ATOM 8451 C C . LYS B 1 462 ? -4.023 -27.125 -34.25 1 97.12 462 LYS B C 1
ATOM 8453 O O . LYS B 1 462 ? -3.045 -27.094 -33.5 1 97.12 462 LYS B O 1
ATOM 8458 N N . PRO B 1 463 ? -5.168 -27.453 -33.812 1 97.25 463 PRO B N 1
ATOM 8459 C CA . PRO B 1 463 ? -5.414 -27.688 -32.406 1 97.25 463 PRO B CA 1
ATOM 8460 C C . PRO B 1 463 ? -5.156 -29.141 -31.984 1 97.25 463 PRO B C 1
ATOM 8462 O O . PRO B 1 463 ? -5.195 -30.047 -32.812 1 97.25 463 PRO B O 1
ATOM 8465 N N . LEU B 1 464 ? -4.785 -29.297 -30.781 1 96.62 464 LEU B N 1
ATOM 8466 C CA . LEU B 1 464 ? -4.891 -30.609 -30.156 1 96.62 464 LEU B CA 1
ATOM 8467 C C . LEU B 1 464 ? -6.324 -30.891 -29.734 1 96.62 464 LEU B C 1
ATOM 8469 O O . LEU B 1 464 ? -7.09 -29.969 -29.453 1 96.62 464 LEU B O 1
ATOM 8473 N N . ASN B 1 465 ? -6.613 -32.156 -29.672 1 95.31 465 ASN B N 1
ATOM 8474 C CA . ASN B 1 465 ? -7.941 -32.531 -29.203 1 95.31 465 ASN B CA 1
ATOM 8475 C C . ASN B 1 465 ? -8.102 -32.219 -27.719 1 95.31 465 ASN B C 1
ATOM 8477 O O . ASN B 1 465 ? -7.363 -32.781 -26.891 1 95.31 465 ASN B O 1
ATOM 8481 N N . VAL B 1 466 ? -9.094 -31.484 -27.422 1 94.25 466 VAL B N 1
ATOM 8482 C CA . VAL B 1 466 ? -9.312 -31.016 -26.047 1 94.25 466 VAL B CA 1
ATOM 8483 C C . VAL B 1 466 ? -9.633 -32.188 -25.141 1 94.25 466 VAL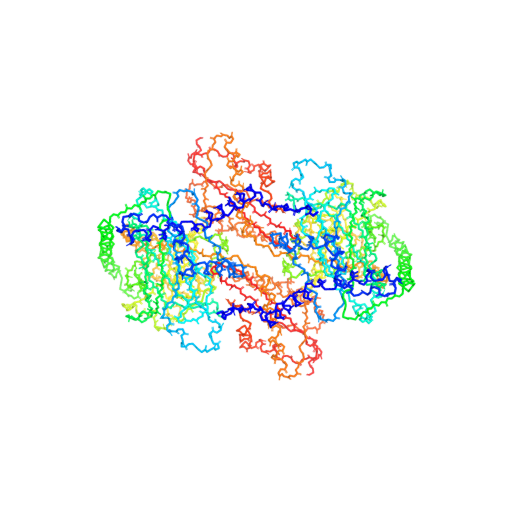 B C 1
ATOM 8485 O O . VAL B 1 466 ? -9.211 -32.219 -23.984 1 94.25 466 VAL B O 1
ATOM 8488 N N . LEU B 1 467 ? -10.352 -33.125 -25.625 1 93.12 467 LEU B N 1
ATOM 8489 C CA . LEU B 1 467 ? -10.734 -34.281 -24.828 1 93.12 467 LEU B CA 1
ATOM 8490 C C . LEU B 1 467 ? -9.516 -35.156 -24.469 1 93.12 467 LEU B C 1
ATOM 8492 O O . LEU B 1 467 ? -9.422 -35.688 -23.359 1 93.12 467 LEU B O 1
ATOM 8496 N N . LYS B 1 468 ? -8.672 -35.25 -25.516 1 93.56 468 LYS B N 1
ATOM 8497 C CA . LYS B 1 468 ? -7.445 -36 -25.266 1 93.56 468 LYS B CA 1
ATOM 8498 C C . LYS B 1 468 ? -6.562 -35.312 -24.234 1 93.56 468 LYS B C 1
ATOM 8500 O O . LYS B 1 468 ? -5.898 -35.969 -23.438 1 93.56 468 LYS B O 1
ATOM 8505 N N . LEU B 1 469 ? -6.57 -33.969 -24.25 1 93.75 469 LEU B N 1
ATOM 8506 C CA . LEU B 1 469 ? -5.809 -33.188 -23.281 1 93.75 469 LEU B CA 1
ATOM 8507 C C . LEU B 1 469 ? -6.375 -33.375 -21.875 1 93.75 469 LEU B C 1
ATOM 8509 O O . LEU B 1 469 ? -5.621 -33.438 -20.906 1 93.75 469 LEU B O 1
ATOM 8513 N N . ARG B 1 470 ? -7.637 -33.469 -21.734 1 90.81 470 ARG B N 1
ATOM 8514 C CA . ARG B 1 470 ? -8.32 -33.562 -20.453 1 90.81 470 ARG B CA 1
ATOM 8515 C C . ARG B 1 470 ? -8.125 -34.938 -19.812 1 90.81 470 ARG B C 1
ATOM 8517 O O . ARG B 1 470 ? -8.258 -35.094 -18.594 1 90.81 470 ARG B O 1
ATOM 8524 N N . MET B 1 471 ? -7.84 -35.875 -20.641 1 90.38 471 MET B N 1
ATOM 8525 C CA . MET B 1 471 ? -7.684 -37.25 -20.156 1 90.38 471 MET B CA 1
ATOM 8526 C C . MET B 1 471 ? -6.445 -37.375 -19.266 1 90.38 471 MET B C 1
ATOM 8528 O O . MET B 1 471 ? -6.414 -38.219 -18.359 1 90.38 471 MET B O 1
ATOM 8532 N N . VAL B 1 472 ? -5.496 -36.594 -19.531 1 90.75 472 VAL B N 1
ATOM 8533 C CA . VAL B 1 472 ? -4.27 -36.656 -18.75 1 90.75 472 VAL B CA 1
ATOM 8534 C C . VAL B 1 472 ? -4.453 -35.844 -17.453 1 90.75 472 VAL B C 1
ATOM 8536 O O . VAL B 1 472 ? -4.758 -34.656 -17.5 1 90.75 472 VAL B O 1
ATOM 8539 N N . PRO B 1 473 ? -4.332 -36.5 -16.328 1 87.5 473 PRO B N 1
ATOM 8540 C CA . PRO B 1 473 ? -4.543 -35.812 -15.062 1 87.5 473 PRO B CA 1
ATOM 8541 C C . PRO B 1 473 ? -3.523 -34.688 -14.836 1 87.5 473 PRO B C 1
ATOM 8543 O O . PRO B 1 473 ? -2.332 -34.875 -15.094 1 87.5 473 PRO B O 1
ATOM 8546 N N . ARG B 1 474 ? -4.008 -33.594 -14.336 1 86.12 474 ARG B N 1
ATOM 8547 C CA . ARG B 1 474 ? -3.18 -32.406 -14.133 1 86.12 474 ARG B CA 1
ATOM 8548 C C . ARG B 1 474 ? -2.717 -32.281 -12.688 1 86.12 474 ARG B C 1
ATOM 8550 O O . ARG B 1 474 ? -3.383 -32.781 -11.773 1 86.12 474 ARG B O 1
ATOM 8557 N N . TYR B 1 475 ? -1.578 -31.672 -12.586 1 80.5 475 TYR B N 1
ATOM 8558 C CA . TYR B 1 475 ? -1.126 -31.281 -11.25 1 80.5 475 TYR B CA 1
ATOM 8559 C C . TYR B 1 475 ? -1.957 -30.141 -10.695 1 80.5 475 TYR B C 1
ATOM 8561 O O . TYR B 1 475 ? -2.41 -29.266 -11.453 1 80.5 475 TYR B O 1
ATOM 8569 N N . PRO B 1 476 ? -2.152 -30.172 -9.375 1 87 476 PRO B N 1
ATOM 8570 C CA . PRO B 1 476 ? -2.934 -29.078 -8.781 1 87 476 PRO B CA 1
ATOM 8571 C C . PRO B 1 476 ? -2.262 -27.719 -8.93 1 87 476 PRO B C 1
ATOM 8573 O O . PRO B 1 476 ? -1.032 -27.641 -8.992 1 87 476 PRO B O 1
ATOM 8576 N N . SER B 1 477 ? -3.104 -26.766 -9.055 1 89.75 477 SER B N 1
ATOM 8577 C CA . SER B 1 477 ? -2.59 -25.406 -9.141 1 89.75 477 SER B CA 1
ATOM 8578 C C . SER B 1 477 ? -2.016 -24.938 -7.805 1 89.75 477 SER B C 1
ATOM 8580 O O . SER B 1 477 ? -2.541 -25.281 -6.742 1 89.75 477 SER B O 1
ATOM 8582 N N . ALA B 1 478 ? -0.94 -24.297 -7.836 1 93.94 478 ALA B N 1
ATOM 8583 C CA . ALA B 1 478 ? -0.309 -23.766 -6.629 1 93.94 478 ALA B CA 1
ATOM 8584 C C . ALA B 1 478 ? -0.788 -22.344 -6.34 1 93.94 478 ALA B C 1
ATOM 8586 O O . ALA B 1 478 ? -0.467 -21.406 -7.078 1 93.94 478 ALA B O 1
ATOM 8587 N N . PRO B 1 479 ? -1.508 -22.188 -5.234 1 95.25 479 PRO B N 1
ATOM 8588 C CA . PRO B 1 479 ? -1.96 -20.844 -4.914 1 95.25 479 PRO B CA 1
ATOM 8589 C C . PRO B 1 479 ? -0.817 -19.922 -4.48 1 95.25 479 PRO B C 1
ATOM 8591 O O . PRO B 1 479 ? 0.229 -20.406 -4.035 1 95.25 479 PRO B O 1
ATOM 8594 N N . LEU B 1 480 ? -1.033 -18.656 -4.664 1 96.88 480 LEU B N 1
ATOM 8595 C CA . LEU B 1 480 ? -0.05 -17.672 -4.223 1 96.88 480 LEU B CA 1
ATOM 8596 C C . LEU B 1 480 ? -0.143 -17.453 -2.715 1 96.88 480 LEU B C 1
ATOM 8598 O O . LEU B 1 480 ? -1.24 -17.422 -2.154 1 96.88 480 LEU B O 1
ATOM 8602 N N . LEU B 1 481 ? 1.004 -17.359 -2.121 1 95.5 481 LEU B N 1
ATOM 8603 C CA . LEU B 1 481 ? 1.047 -17.016 -0.703 1 95.5 481 LEU B CA 1
ATOM 8604 C C . LEU B 1 481 ? 1.208 -15.516 -0.506 1 95.5 481 LEU B C 1
ATOM 8606 O O . LEU B 1 481 ? 1.947 -14.859 -1.247 1 95.5 481 LEU B O 1
ATOM 8610 N N . PHE B 1 482 ? 0.405 -15 0.463 1 90.5 482 PHE B N 1
ATOM 8611 C CA . PHE B 1 482 ? 0.518 -13.578 0.77 1 90.5 482 PHE B CA 1
ATOM 8612 C C . PHE B 1 482 ? 0.78 -13.359 2.256 1 90.5 482 PHE B C 1
ATOM 8614 O O . PHE B 1 482 ? 0.095 -13.938 3.102 1 90.5 482 PHE B O 1
ATOM 8621 N N . GLU B 1 483 ? 1.846 -12.672 2.529 1 86.12 483 GLU B N 1
ATOM 8622 C CA . GLU B 1 483 ? 2.166 -12.242 3.887 1 86.12 483 GLU B CA 1
ATOM 8623 C C . GLU B 1 483 ? 2.029 -10.727 4.035 1 86.12 483 GLU B C 1
ATOM 8625 O O . GLU B 1 483 ? 2.494 -9.969 3.178 1 86.12 483 GLU B O 1
ATOM 8630 N N . THR B 1 484 ? 1.322 -10.352 5.125 1 84.62 484 THR B N 1
ATOM 8631 C CA . THR B 1 484 ? 1.168 -8.922 5.375 1 84.62 484 THR B CA 1
ATOM 8632 C C . THR B 1 484 ? 2.482 -8.312 5.852 1 84.62 484 THR B C 1
ATOM 8634 O O . THR B 1 484 ? 3.02 -8.711 6.887 1 84.62 484 THR B O 1
ATOM 8637 N N . VAL B 1 485 ? 3.045 -7.512 5.051 1 83.75 485 VAL B N 1
ATOM 8638 C CA . VAL B 1 485 ? 4.301 -6.848 5.379 1 83.75 485 VAL B CA 1
ATOM 8639 C C . VAL B 1 485 ? 4.094 -5.336 5.41 1 83.75 485 VAL B C 1
ATOM 8641 O O . VAL B 1 485 ? 3.445 -4.773 4.527 1 83.75 485 VAL B O 1
ATOM 8644 N N . ALA B 1 486 ? 4.602 -4.738 6.512 1 86.06 486 ALA B N 1
ATOM 8645 C CA . ALA B 1 486 ? 4.598 -3.277 6.566 1 86.06 486 ALA B CA 1
ATOM 8646 C C . ALA B 1 486 ? 5.793 -2.695 5.824 1 86.06 486 ALA B C 1
ATOM 8648 O O . ALA B 1 486 ? 6.941 -2.896 6.227 1 86.06 486 ALA B O 1
ATOM 8649 N N . ALA B 1 487 ? 5.535 -1.965 4.844 1 90.62 487 ALA B N 1
ATOM 8650 C CA . ALA B 1 487 ? 6.59 -1.454 3.969 1 90.62 487 ALA B CA 1
ATOM 8651 C C . ALA B 1 487 ? 7.352 -0.315 4.637 1 90.62 487 ALA B C 1
ATOM 8653 O O . ALA B 1 487 ? 8.562 -0.174 4.445 1 90.62 487 ALA B O 1
ATOM 8654 N N . SER B 1 488 ? 6.727 0.504 5.469 1 91.81 488 SER B N 1
ATOM 8655 C CA . SER B 1 488 ? 7.297 1.746 5.98 1 91.81 488 SER B CA 1
ATOM 8656 C C . SER B 1 488 ? 8.516 1.475 6.859 1 91.81 488 SER B C 1
ATOM 8658 O O . SER B 1 488 ? 9.555 2.109 6.699 1 91.81 488 SER B O 1
ATOM 8660 N N . PRO B 1 489 ? 8.422 0.557 7.785 1 90.81 489 PRO B N 1
ATOM 8661 C CA . PRO B 1 489 ? 9.609 0.284 8.594 1 90.81 489 PRO B CA 1
ATOM 8662 C C . PRO B 1 489 ? 10.773 -0.254 7.766 1 90.81 489 PRO B C 1
ATOM 8664 O O . PRO B 1 489 ? 11.938 0.026 8.07 1 90.81 489 PRO B O 1
ATOM 8667 N N . ILE B 1 490 ? 10.469 -1.042 6.781 1 93.75 490 ILE B N 1
ATOM 8668 C CA . ILE B 1 490 ? 11.5 -1.587 5.902 1 93.75 490 ILE B CA 1
ATOM 8669 C C . ILE B 1 490 ? 12.188 -0.452 5.148 1 93.75 490 ILE B C 1
ATOM 8671 O O . ILE B 1 490 ? 13.414 -0.435 5.023 1 93.75 490 ILE B O 1
ATOM 8675 N N . GLU B 1 491 ? 11.383 0.467 4.664 1 95.88 491 GLU B N 1
ATOM 8676 C CA . GLU B 1 491 ? 11.914 1.621 3.939 1 95.88 491 GLU B CA 1
ATOM 8677 C C . GLU B 1 491 ? 12.844 2.445 4.82 1 95.88 491 GLU B C 1
ATOM 8679 O O . GLU B 1 491 ? 13.938 2.82 4.391 1 95.88 491 GLU B O 1
ATOM 8684 N N . ARG B 1 492 ? 12.461 2.723 5.996 1 94.31 492 ARG B N 1
ATOM 8685 C CA . ARG B 1 492 ? 13.258 3.516 6.926 1 94.31 492 ARG B CA 1
ATOM 8686 C C . ARG B 1 492 ? 14.57 2.814 7.25 1 94.31 492 ARG B C 1
ATOM 8688 O O . ARG B 1 492 ? 15.633 3.443 7.258 1 94.31 492 ARG B O 1
ATOM 8695 N N . SER B 1 493 ? 14.508 1.541 7.5 1 95.56 493 SER B N 1
ATOM 8696 C CA . SER B 1 493 ? 15.703 0.773 7.812 1 95.56 493 SER B CA 1
ATOM 8697 C C . SER B 1 493 ? 16.688 0.776 6.641 1 95.56 493 SER B C 1
ATOM 8699 O O . SER B 1 493 ? 17.891 0.947 6.836 1 95.56 493 SER B O 1
ATOM 8701 N N . LEU B 1 494 ? 16.156 0.561 5.512 1 96.75 494 LEU B N 1
ATOM 8702 C CA . LEU B 1 494 ? 16.984 0.546 4.316 1 96.75 494 LEU B CA 1
ATOM 8703 C C . LEU B 1 494 ? 17.641 1.903 4.102 1 96.75 494 LEU B C 1
ATOM 8705 O O . LEU B 1 494 ? 18.828 1.976 3.752 1 96.75 494 LEU B O 1
ATOM 8709 N N . GLU B 1 495 ? 16.922 2.998 4.297 1 97.12 495 GLU B N 1
ATOM 8710 C CA . GLU B 1 495 ? 17.469 4.344 4.137 1 97.12 495 GLU B CA 1
ATOM 8711 C C . GLU B 1 495 ? 18.594 4.609 5.125 1 97.12 495 GLU B C 1
ATOM 8713 O O . GLU B 1 495 ? 19.625 5.184 4.758 1 97.12 495 GLU B O 1
ATOM 8718 N N . ILE B 1 496 ? 18.391 4.215 6.355 1 97 496 ILE B N 1
ATOM 8719 C CA . ILE B 1 496 ? 19.406 4.402 7.387 1 97 496 ILE B CA 1
ATOM 8720 C C . ILE B 1 496 ? 20.672 3.639 7.012 1 97 496 ILE B C 1
ATOM 8722 O O . ILE B 1 496 ? 21.781 4.172 7.109 1 97 496 ILE B O 1
ATOM 8726 N N . GLN B 1 497 ? 20.484 2.445 6.555 1 97.19 497 GLN B N 1
ATOM 8727 C CA . GLN B 1 497 ? 21.625 1.612 6.18 1 97.19 497 GLN B CA 1
ATOM 8728 C C . GLN B 1 497 ? 22.344 2.184 4.965 1 97.19 497 GLN B C 1
ATOM 8730 O O . GLN B 1 497 ? 23.578 2.158 4.902 1 97.19 497 GLN B O 1
ATOM 8735 N N . LEU B 1 498 ? 21.625 2.645 4.039 1 97.62 498 LEU B N 1
ATOM 8736 C CA . LEU B 1 498 ? 22.219 3.215 2.838 1 97.62 498 LEU B CA 1
ATOM 8737 C C . LEU B 1 498 ? 23 4.492 3.168 1 97.62 498 LEU B C 1
ATOM 8739 O O . LEU B 1 498 ? 24.094 4.715 2.646 1 97.62 498 LEU B O 1
ATOM 8743 N N . ARG B 1 499 ? 22.406 5.371 3.998 1 97.5 499 ARG B N 1
ATOM 8744 C CA . ARG B 1 499 ? 23.109 6.578 4.426 1 97.5 499 ARG B CA 1
ATOM 8745 C C . ARG B 1 499 ? 24.438 6.234 5.109 1 97.5 499 ARG B C 1
ATOM 8747 O O . ARG B 1 499 ? 25.453 6.875 4.855 1 97.5 499 ARG B O 1
ATOM 8754 N N . ALA B 1 500 ? 24.344 5.223 5.961 1 96.81 500 ALA B N 1
ATOM 8755 C CA . ALA B 1 500 ? 25.547 4.773 6.645 1 96.81 500 ALA B CA 1
ATOM 8756 C C . ALA B 1 500 ? 26.578 4.266 5.645 1 96.81 500 ALA B C 1
ATOM 8758 O O . ALA B 1 500 ? 27.781 4.547 5.773 1 96.81 500 ALA B O 1
ATOM 8759 N N . ALA B 1 501 ? 26.141 3.496 4.715 1 96.5 501 ALA B N 1
ATOM 8760 C CA . ALA B 1 501 ? 27.031 2.934 3.705 1 96.5 501 ALA B CA 1
ATOM 8761 C C . ALA B 1 501 ? 27.656 4.035 2.854 1 96.5 501 ALA B C 1
ATOM 8763 O O . ALA B 1 501 ? 28.844 3.975 2.529 1 96.5 501 ALA B O 1
ATOM 8764 N N . ILE B 1 502 ? 26.891 5.039 2.496 1 96.75 502 ILE B N 1
ATOM 8765 C CA . ILE B 1 502 ? 27.391 6.16 1.7 1 96.75 502 ILE B CA 1
ATOM 8766 C C . ILE B 1 502 ? 28.406 6.957 2.504 1 96.75 502 ILE B C 1
ATOM 8768 O O . ILE B 1 502 ? 29.484 7.301 1.991 1 96.75 502 ILE B O 1
ATOM 8772 N N . SER B 1 503 ? 28.094 7.25 3.75 1 96.5 503 SER B N 1
ATOM 8773 C CA . SER B 1 503 ? 29.016 7.992 4.609 1 96.5 503 SER B CA 1
ATOM 8774 C C . SER B 1 503 ? 30.328 7.242 4.797 1 96.5 503 SER B C 1
ATOM 8776 O O . SER B 1 503 ? 31.406 7.848 4.77 1 96.5 503 SER B O 1
ATOM 8778 N N . THR B 1 504 ? 30.234 5.949 4.977 1 95.62 504 THR B N 1
ATOM 8779 C CA . THR B 1 504 ? 31.438 5.133 5.133 1 95.62 504 THR B CA 1
ATOM 8780 C C . THR B 1 504 ? 32.281 5.176 3.867 1 95.62 504 THR B C 1
ATOM 8782 O O . THR B 1 504 ? 33.531 5.277 3.943 1 95.62 504 THR B O 1
ATOM 8785 N N . TYR B 1 505 ? 31.656 5.055 2.812 1 94.94 505 TYR B N 1
ATOM 8786 C CA . TYR B 1 505 ? 32.344 5.109 1.532 1 94.94 505 TYR B CA 1
ATOM 8787 C C . TYR B 1 505 ? 33.062 6.449 1.354 1 94.94 505 TYR B C 1
ATOM 8789 O O . TYR B 1 505 ? 34.25 6.492 0.976 1 94.94 505 TYR B O 1
ATOM 8797 N N . ARG B 1 506 ? 32.438 7.504 1.668 1 94.75 506 ARG B N 1
ATOM 8798 C CA . ARG B 1 506 ? 33 8.836 1.434 1 94.75 506 ARG B CA 1
ATOM 8799 C C . ARG B 1 506 ? 34 9.203 2.506 1 94.75 506 ARG B C 1
ATOM 8801 O O . ARG B 1 506 ? 34.969 9.953 2.24 1 94.75 506 ARG B O 1
ATOM 8808 N N . ASP B 1 507 ? 33.812 8.695 3.695 1 94.19 507 ASP B N 1
ATOM 8809 C CA . ASP B 1 507 ? 34.812 8.883 4.754 1 94.19 507 ASP B CA 1
ATOM 8810 C C . ASP B 1 507 ? 36.156 8.328 4.344 1 94.19 507 ASP B C 1
ATOM 8812 O O . ASP B 1 507 ? 37.219 8.828 4.777 1 94.19 507 ASP B O 1
ATOM 8816 N N . SER B 1 508 ? 36.062 7.316 3.605 1 91.12 508 SER B N 1
ATOM 8817 C CA . SER B 1 508 ? 37.281 6.676 3.166 1 91.12 508 SER B CA 1
ATOM 8818 C C . SER B 1 508 ? 38.156 7.629 2.342 1 91.12 508 SER B C 1
ATOM 8820 O O . SER B 1 508 ? 39.375 7.477 2.279 1 91.12 508 SER B O 1
ATOM 8822 N N . PHE B 1 509 ? 37.438 8.711 1.739 1 87.88 509 PHE B N 1
ATOM 8823 C CA . PHE B 1 509 ? 38.156 9.742 0.993 1 87.88 509 PHE B CA 1
ATOM 8824 C C . PHE B 1 509 ? 38.5 10.922 1.893 1 87.88 509 PHE B C 1
ATOM 8826 O O . PHE B 1 509 ? 39.062 11.914 1.437 1 87.88 509 PHE B O 1
ATOM 8833 N N . GLY B 1 510 ? 38 10.836 3.08 1 88.94 510 GLY B N 1
ATOM 8834 C CA . GLY B 1 510 ? 38.25 11.938 4.004 1 88.94 510 GLY B CA 1
ATOM 8835 C C . GLY B 1 510 ? 37.25 13.062 3.871 1 88.94 510 GLY B C 1
ATOM 8836 O O . GLY B 1 510 ? 37.562 14.219 4.168 1 88.94 510 GLY B O 1
ATOM 8837 N N . VAL B 1 511 ? 36.156 12.805 3.285 1 91.5 511 VAL B N 1
ATOM 8838 C CA . VAL B 1 511 ? 35.156 13.836 3.074 1 91.5 511 VAL B CA 1
ATOM 8839 C C . VAL B 1 511 ? 33.969 13.586 3.982 1 91.5 511 VAL B C 1
ATOM 8841 O O . VAL B 1 511 ? 33.531 12.438 4.164 1 91.5 511 VAL B O 1
ATOM 8844 N N . VAL B 1 512 ? 33.406 14.641 4.578 1 91.12 512 VAL B N 1
ATOM 8845 C CA . VAL B 1 512 ? 32.219 14.547 5.438 1 91.12 512 VAL B CA 1
ATOM 8846 C C . VAL B 1 512 ? 30.953 14.625 4.598 1 91.12 512 VAL B C 1
ATOM 8848 O O . VAL B 1 512 ? 30.859 15.453 3.689 1 91.12 512 VAL B O 1
ATOM 8851 N N . THR B 1 513 ? 30.109 13.727 4.867 1 94.44 513 THR B N 1
ATOM 8852 C CA . THR B 1 513 ? 28.859 13.656 4.102 1 94.44 513 THR B CA 1
ATOM 8853 C C . THR B 1 513 ? 27.719 14.32 4.867 1 94.44 513 THR B C 1
ATOM 8855 O O . THR B 1 513 ? 27.484 14.008 6.039 1 94.44 513 THR B O 1
ATOM 8858 N N . THR B 1 514 ? 27.047 15.312 4.25 1 95.44 514 THR B N 1
ATOM 8859 C CA . THR B 1 514 ? 25.875 15.969 4.824 1 95.44 514 THR B CA 1
ATOM 8860 C C . THR B 1 514 ? 24.625 15.594 4.047 1 95.44 514 THR B C 1
ATOM 8862 O O . THR B 1 514 ? 24.656 15.484 2.818 1 95.44 514 THR B O 1
ATOM 8865 N N . TYR B 1 515 ? 23.609 15.414 4.785 1 96.19 515 TYR B N 1
ATOM 8866 C CA . TYR B 1 515 ? 22.375 14.984 4.141 1 96.19 515 TYR B CA 1
ATOM 8867 C C . TYR B 1 515 ? 21.328 16.078 4.195 1 96.19 515 TYR B C 1
ATOM 8869 O O . TYR B 1 515 ? 21.25 16.828 5.168 1 96.19 515 TYR B O 1
ATOM 8877 N N . ASP B 1 516 ? 20.562 16.188 3.143 1 95.12 516 ASP B N 1
ATOM 8878 C CA . ASP B 1 516 ? 19.422 17.094 3.035 1 95.12 516 ASP B CA 1
ATOM 8879 C C . ASP B 1 516 ? 18.109 16.312 3.096 1 95.12 516 ASP B C 1
ATOM 8881 O O . ASP B 1 516 ? 17.656 15.766 2.086 1 95.12 516 ASP B O 1
ATOM 8885 N N . ASP B 1 517 ? 17.406 16.406 4.133 1 94.31 517 ASP B N 1
ATOM 8886 C CA . ASP B 1 517 ? 16.203 15.617 4.367 1 94.31 517 ASP B CA 1
ATOM 8887 C C . ASP B 1 517 ? 15.023 16.125 3.537 1 94.31 517 ASP B C 1
ATOM 8889 O O . ASP B 1 517 ? 14.117 15.367 3.197 1 94.31 517 ASP B O 1
ATOM 8893 N N . THR B 1 518 ? 15.008 17.344 3.244 1 94.75 518 THR B N 1
ATOM 8894 C CA . THR B 1 518 ? 13.93 17.891 2.432 1 94.75 518 THR B CA 1
ATOM 8895 C C . THR B 1 518 ? 14 17.359 1.003 1 94.75 518 THR B C 1
ATOM 8897 O O . THR B 1 518 ? 12.977 17.016 0.411 1 94.75 518 THR B O 1
ATOM 8900 N N . VAL B 1 519 ? 15.234 17.328 0.563 1 95.38 519 VAL B N 1
ATOM 8901 C CA . VAL B 1 519 ? 15.422 16.781 -0.778 1 95.38 519 VAL B CA 1
ATOM 8902 C C . VAL B 1 519 ? 15.055 15.297 -0.787 1 95.38 519 VAL B C 1
ATOM 8904 O O . VAL B 1 519 ? 14.414 14.812 -1.724 1 95.38 519 VAL B O 1
ATOM 8907 N N . SER B 1 520 ? 15.469 14.602 0.239 1 96.75 520 SER B N 1
ATOM 8908 C CA . SER B 1 520 ? 15.125 13.188 0.346 1 96.75 520 SER B CA 1
ATOM 8909 C C . SER B 1 520 ? 13.617 12.977 0.306 1 96.75 520 SER B C 1
ATOM 8911 O O . SER B 1 520 ? 13.133 12.039 -0.33 1 96.75 520 SER B O 1
ATOM 8913 N N . TYR B 1 521 ? 12.914 13.875 0.919 1 96.44 521 TYR B N 1
ATOM 8914 C CA . TYR B 1 521 ? 11.461 13.781 1 1 96.44 521 TYR B CA 1
ATOM 8915 C C . TYR B 1 521 ? 10.828 13.922 -0.379 1 96.44 521 TYR B C 1
ATOM 8917 O O . TYR B 1 521 ? 9.914 13.172 -0.727 1 96.44 521 TYR B O 1
ATOM 8925 N N . VAL B 1 522 ? 11.32 14.758 -1.15 1 96.19 522 VAL B N 1
ATOM 8926 C CA . VAL B 1 522 ? 10.727 15.086 -2.441 1 96.19 522 VAL B CA 1
ATOM 8927 C C . VAL B 1 522 ? 11.008 13.961 -3.439 1 96.19 522 VAL B C 1
ATOM 8929 O O . VAL B 1 522 ? 10.281 13.797 -4.418 1 96.19 522 VAL B O 1
ATOM 8932 N N . LEU B 1 523 ? 12.039 13.148 -3.15 1 97 523 LEU B N 1
ATOM 8933 C CA . LEU B 1 523 ? 12.422 12.086 -4.078 1 97 523 LEU B CA 1
ATOM 8934 C C . LEU B 1 523 ? 11.359 10.992 -4.129 1 97 523 LEU B C 1
ATOM 8936 O O . LEU B 1 523 ? 11.328 10.203 -5.074 1 97 523 LEU B O 1
ATOM 8940 N N . SER B 1 524 ? 10.5 10.898 -3.154 1 96.25 524 SER B N 1
ATOM 8941 C CA . SER B 1 524 ? 9.484 9.852 -3.07 1 96.25 524 SER B CA 1
ATOM 8942 C C . SER B 1 524 ? 8.555 9.891 -4.277 1 96.25 524 SER B C 1
ATOM 8944 O O . SER B 1 524 ? 8.109 8.844 -4.762 1 96.25 524 SER B O 1
ATOM 8946 N N . GLN B 1 525 ? 8.297 11.062 -4.715 1 95.12 525 GLN B N 1
ATOM 8947 C CA . GLN B 1 525 ? 7.395 11.242 -5.848 1 95.12 525 GLN B CA 1
ATOM 8948 C C . GLN B 1 525 ? 7.926 10.523 -7.09 1 95.12 525 GLN B C 1
ATOM 8950 O O . GLN B 1 525 ? 7.172 9.852 -7.797 1 95.12 525 GLN B O 1
ATOM 8955 N N . ALA B 1 526 ? 9.172 10.719 -7.328 1 96.44 526 ALA B N 1
ATOM 8956 C CA . ALA B 1 526 ? 9.789 10.125 -8.508 1 96.44 526 ALA B CA 1
ATOM 8957 C C . ALA B 1 526 ? 9.758 8.602 -8.445 1 96.44 526 ALA B C 1
ATOM 8959 O O . ALA B 1 526 ? 9.508 7.934 -9.453 1 96.44 526 ALA B O 1
ATOM 8960 N N . LEU B 1 527 ? 10.055 8.086 -7.301 1 96.75 527 LEU B N 1
ATOM 8961 C CA . LEU B 1 527 ? 10.094 6.641 -7.137 1 96.75 527 LEU B CA 1
ATOM 8962 C C . LEU B 1 527 ? 8.719 6.027 -7.383 1 96.75 527 LEU B C 1
ATOM 8964 O O . LEU B 1 527 ? 8.609 4.957 -7.988 1 96.75 527 LEU B O 1
ATOM 8968 N N . LEU B 1 528 ? 7.672 6.672 -6.918 1 94.31 528 LEU B N 1
ATOM 8969 C CA . LEU B 1 528 ? 6.309 6.223 -7.172 1 94.31 528 LEU B CA 1
ATOM 8970 C C . LEU B 1 528 ? 6.004 6.227 -8.664 1 94.31 528 LEU B C 1
ATOM 8972 O O . LEU B 1 528 ? 5.387 5.293 -9.18 1 94.31 528 LEU B O 1
ATOM 8976 N N . LEU B 1 529 ? 6.418 7.281 -9.336 1 93.94 529 LEU B N 1
ATOM 8977 C CA . LEU B 1 529 ? 6.152 7.422 -10.766 1 93.94 529 LEU B CA 1
ATOM 8978 C C . LEU B 1 529 ? 6.902 6.363 -11.562 1 93.94 529 LEU B C 1
ATOM 8980 O O . LEU B 1 529 ? 6.379 5.828 -12.539 1 93.94 529 LEU B O 1
ATOM 8984 N N . TYR B 1 530 ? 8.141 6.051 -11.133 1 95.69 530 TYR B N 1
ATOM 8985 C CA . TYR B 1 530 ? 8.906 5.016 -11.812 1 95.69 530 TYR B CA 1
ATOM 8986 C C . TYR B 1 530 ? 8.227 3.658 -11.688 1 95.69 530 TYR B C 1
ATOM 8988 O O . TYR B 1 530 ? 8.18 2.887 -12.648 1 95.69 530 TYR B O 1
ATOM 8996 N N . GLU B 1 531 ? 7.707 3.342 -10.523 1 95.75 531 GLU B N 1
ATOM 8997 C CA . GLU B 1 531 ? 7.008 2.074 -10.336 1 95.75 531 GLU B CA 1
ATOM 8998 C C . GLU B 1 531 ? 5.738 2.014 -11.188 1 95.75 531 GLU B C 1
ATOM 9000 O O . GLU B 1 531 ? 5.426 0.974 -11.766 1 95.75 531 GLU B O 1
ATOM 9005 N N . ARG B 1 532 ? 5.066 3.104 -11.273 1 91.44 532 ARG B N 1
ATOM 9006 C CA . ARG B 1 532 ? 3.859 3.156 -12.094 1 91.44 532 ARG B CA 1
ATOM 9007 C C . ARG B 1 532 ? 4.191 2.957 -13.562 1 91.44 532 ARG B C 1
ATOM 9009 O O . ARG B 1 532 ? 3.441 2.303 -14.297 1 91.44 532 ARG B O 1
ATOM 9016 N N . GLN B 1 533 ? 5.215 3.574 -13.898 1 92.06 533 GLN B N 1
ATOM 9017 C CA . GLN B 1 533 ? 5.652 3.42 -15.281 1 92.06 533 GLN B CA 1
ATOM 9018 C C . GLN B 1 533 ? 5.977 1.961 -15.602 1 92.06 533 GLN B C 1
ATOM 9020 O O . GLN B 1 533 ? 5.621 1.46 -16.672 1 92.06 533 GLN B O 1
ATOM 9025 N N . GLN B 1 534 ? 6.617 1.294 -14.695 1 92.31 534 GLN B N 1
ATOM 9026 C CA . GLN B 1 534 ? 6.977 -0.105 -14.898 1 92.31 534 GLN B CA 1
ATOM 9027 C C . GLN B 1 534 ? 5.742 -1.001 -14.883 1 92.31 534 GLN B C 1
ATOM 9029 O O . GLN B 1 534 ? 5.664 -1.975 -15.633 1 92.31 534 GLN B O 1
ATOM 9034 N N . SER B 1 535 ? 4.797 -0.692 -14.062 1 90.75 535 SER B N 1
ATOM 9035 C CA . SER B 1 535 ? 3.619 -1.538 -13.906 1 90.75 535 SER B CA 1
ATOM 9036 C C . SER B 1 535 ? 2.594 -1.272 -15 1 90.75 535 SER B C 1
ATOM 9038 O O . SER B 1 535 ? 2 -2.207 -15.539 1 90.75 535 SER B O 1
ATOM 9040 N N . GLU B 1 536 ? 2.303 -0.041 -15.312 1 86.38 536 GLU B N 1
ATOM 9041 C CA . GLU B 1 536 ? 1.231 0.305 -16.234 1 86.38 536 GLU B CA 1
ATOM 9042 C C . GLU B 1 536 ? 1.772 0.528 -17.656 1 86.38 536 GLU B C 1
ATOM 9044 O O . GLU B 1 536 ? 1.026 0.446 -18.625 1 86.38 536 GLU B O 1
ATOM 9049 N N . GLY B 1 537 ? 2.881 0.731 -17.641 1 80.81 537 GLY B N 1
ATOM 9050 C CA . GLY B 1 537 ? 3.426 1.037 -18.953 1 80.81 537 GLY B CA 1
ATOM 9051 C C . GLY B 1 537 ? 3.156 2.463 -19.391 1 80.81 537 GLY B C 1
ATOM 9052 O O . GLY B 1 537 ? 2.355 3.168 -18.781 1 80.81 537 GLY B O 1
ATOM 9053 N N . GLY B 1 538 ? 3.877 3.09 -20.141 1 76.56 538 GLY B N 1
ATOM 9054 C CA . GLY B 1 538 ? 3.65 4.418 -20.688 1 76.56 538 GLY B CA 1
ATOM 9055 C C . GLY B 1 538 ? 4.48 5.492 -20.016 1 76.56 538 GLY B C 1
ATOM 9056 O O . GLY B 1 538 ? 4.992 5.289 -18.906 1 76.56 538 GLY B O 1
ATOM 9057 N N . ALA B 1 539 ? 4.434 6.512 -20.656 1 80.81 539 ALA B N 1
ATOM 9058 C CA . ALA B 1 539 ? 5.223 7.629 -20.156 1 80.81 539 ALA B CA 1
ATOM 9059 C C . ALA B 1 539 ? 4.465 8.391 -19.062 1 80.81 539 ALA B C 1
ATOM 9061 O O . ALA B 1 539 ? 3.25 8.586 -19.172 1 80.81 539 ALA B O 1
ATOM 9062 N N . GLN B 1 540 ? 5.102 8.602 -17.922 1 81.94 540 GLN B N 1
ATOM 9063 C CA . GLN B 1 540 ? 4.551 9.391 -16.828 1 81.94 540 GLN B CA 1
ATOM 9064 C C . GLN B 1 540 ? 5.105 10.812 -16.844 1 81.94 540 GLN B C 1
ATOM 9066 O O . GLN B 1 540 ? 6.188 11.062 -17.375 1 81.94 540 GLN B O 1
ATOM 9071 N N . SER B 1 541 ? 4.273 11.742 -16.328 1 83.38 541 SER B N 1
ATOM 9072 C CA . SER B 1 541 ? 4.73 13.125 -16.234 1 83.38 541 SER B CA 1
ATOM 9073 C C . SER B 1 541 ? 5.48 13.383 -14.938 1 83.38 541 SER B C 1
ATOM 9075 O O . SER B 1 541 ? 4.949 13.148 -13.852 1 83.38 541 SER B O 1
ATOM 9077 N N . PHE B 1 542 ? 6.707 13.891 -15.086 1 88.81 542 PHE B N 1
ATOM 9078 C CA . PHE B 1 542 ? 7.527 14.211 -13.93 1 88.81 542 PHE B CA 1
ATOM 9079 C C . PHE B 1 542 ? 7.512 15.711 -13.648 1 88.81 542 PHE B C 1
ATOM 9081 O O . PHE B 1 542 ? 8.383 16.219 -12.938 1 88.81 542 PHE B O 1
ATOM 9088 N N . ALA B 1 543 ? 6.496 16.391 -14.156 1 87.31 543 ALA B N 1
ATOM 9089 C CA . ALA B 1 543 ? 6.441 17.844 -14.07 1 87.31 543 ALA B CA 1
ATOM 9090 C C . ALA B 1 543 ? 6.352 18.312 -12.617 1 87.31 543 ALA B C 1
ATOM 9092 O O . ALA B 1 543 ? 7.074 19.219 -12.203 1 87.31 543 ALA B O 1
ATOM 9093 N N . LEU B 1 544 ? 5.492 17.75 -11.852 1 89.56 544 LEU B N 1
ATOM 9094 C CA . LEU B 1 544 ? 5.324 18.141 -10.453 1 89.56 544 LEU B CA 1
ATOM 9095 C C . LEU B 1 544 ? 6.578 17.828 -9.648 1 89.56 544 LEU B C 1
ATOM 9097 O O . LEU B 1 544 ? 6.93 18.562 -8.727 1 89.56 544 LEU B O 1
ATOM 9101 N N . PHE B 1 545 ? 7.23 16.766 -10.016 1 93.56 545 PHE B N 1
ATOM 9102 C CA . PHE B 1 545 ? 8.477 16.406 -9.352 1 93.56 545 PHE B CA 1
ATOM 9103 C C . PHE B 1 545 ? 9.555 17.453 -9.617 1 93.56 545 PHE B C 1
ATOM 9105 O O . PHE B 1 545 ? 10.25 17.875 -8.695 1 93.56 545 PHE B O 1
ATOM 9112 N N . GLN B 1 546 ? 9.672 17.797 -10.852 1 91.75 546 GLN B N 1
ATOM 9113 C CA . GLN B 1 546 ? 10.656 18.797 -11.227 1 91.75 546 GLN B CA 1
ATOM 9114 C C . GLN B 1 546 ? 10.383 20.125 -10.523 1 91.75 546 GLN B C 1
ATOM 9116 O O . GLN B 1 546 ? 11.305 20.797 -10.055 1 91.75 546 GLN B O 1
ATOM 9121 N N . GLU B 1 547 ? 9.156 20.422 -10.445 1 91.31 547 GLU B N 1
ATOM 9122 C CA . GLU B 1 547 ? 8.758 21.641 -9.742 1 91.31 547 GLU B CA 1
ATOM 9123 C C . GLU B 1 547 ? 9.117 21.547 -8.258 1 91.31 547 GLU B C 1
ATOM 9125 O O . GLU B 1 547 ? 9.57 22.531 -7.672 1 91.31 547 GLU B O 1
ATOM 9130 N N . SER B 1 548 ? 8.898 20.469 -7.637 1 94.12 548 SER B N 1
ATOM 9131 C CA . SER B 1 548 ? 9.203 20.266 -6.227 1 94.12 548 SER B CA 1
ATOM 9132 C C . SER B 1 548 ? 10.703 20.391 -5.965 1 94.12 548 SER B C 1
ATOM 9134 O O . SER B 1 548 ? 11.117 21 -4.984 1 94.12 548 SER B O 1
ATOM 9136 N N . VAL B 1 549 ? 11.5 19.812 -6.875 1 94.31 549 VAL B N 1
ATOM 9137 C CA . VAL B 1 549 ? 12.953 19.844 -6.715 1 94.31 549 VAL B CA 1
ATOM 9138 C C . VAL B 1 549 ? 13.453 21.281 -6.863 1 94.31 549 VAL B C 1
ATOM 9140 O O . VAL B 1 549 ? 14.25 21.75 -6.051 1 94.31 549 VAL B O 1
ATOM 9143 N N . LYS B 1 550 ? 12.969 21.969 -7.863 1 91.69 550 LYS B N 1
ATOM 9144 C CA . LYS B 1 550 ? 13.375 23.359 -8.086 1 91.69 550 LYS B CA 1
ATOM 9145 C C . LYS B 1 550 ? 12.961 24.25 -6.922 1 91.69 550 LYS B C 1
ATOM 9147 O O . LYS B 1 550 ? 13.711 25.141 -6.516 1 91.69 550 LYS B O 1
ATOM 9152 N N . GLY B 1 551 ? 11.789 23.969 -6.473 1 91.38 551 GLY B N 1
ATOM 9153 C CA . GLY B 1 551 ? 11.305 24.766 -5.348 1 91.38 551 GLY B CA 1
ATOM 9154 C C . GLY B 1 551 ? 12.07 24.5 -4.062 1 91.38 551 GLY B C 1
ATOM 9155 O O . GLY B 1 551 ? 12.227 25.406 -3.238 1 91.38 551 GLY B O 1
ATOM 9156 N N . THR B 1 552 ? 12.516 23.359 -3.887 1 93.56 552 THR B N 1
ATOM 9157 C CA . THR B 1 552 ? 13.25 22.984 -2.684 1 93.56 552 THR B CA 1
ATOM 9158 C C . THR B 1 552 ? 14.688 23.5 -2.738 1 93.56 552 THR B C 1
ATOM 9160 O O . THR B 1 552 ? 15.211 23.984 -1.736 1 93.56 552 THR B O 1
ATOM 9163 N N . LEU B 1 553 ? 15.328 23.438 -3.885 1 92.75 553 LEU B N 1
ATOM 9164 C CA . LEU B 1 553 ? 16.734 23.781 -4.016 1 92.75 553 LEU B CA 1
ATOM 9165 C C . LEU B 1 553 ? 16.922 25.266 -4.289 1 92.75 553 LEU B C 1
ATOM 9167 O O . LEU B 1 553 ? 17.922 25.859 -3.861 1 92.75 553 LEU B O 1
ATOM 9171 N N . GLY B 1 554 ? 16.016 25.859 -4.965 1 86.75 554 GLY B N 1
ATOM 9172 C CA . GLY B 1 554 ? 16.188 27.25 -5.355 1 86.75 554 GLY B CA 1
ATOM 9173 C C . GLY B 1 554 ? 17 27.406 -6.625 1 86.75 554 GLY B C 1
ATOM 9174 O O . GLY B 1 554 ? 17.438 26.422 -7.223 1 86.75 554 GLY B O 1
ATOM 9175 N N . VAL B 1 555 ? 17.312 28.625 -6.918 1 83.88 555 VAL B N 1
ATOM 9176 C CA . VAL B 1 555 ? 18 28.953 -8.164 1 83.88 555 VAL B CA 1
ATOM 9177 C C . VAL B 1 555 ? 19.5 28.781 -7.977 1 83.88 555 VAL B C 1
ATOM 9179 O O . VAL B 1 555 ? 20.047 29.094 -6.914 1 83.88 555 VAL B O 1
ATOM 9182 N N . GLY B 1 556 ? 20.188 28.234 -8.969 1 86.06 556 GLY B N 1
ATOM 9183 C CA . GLY B 1 556 ? 21.641 28.203 -8.984 1 86.06 556 GLY B CA 1
ATOM 9184 C C . GLY B 1 556 ? 22.203 26.891 -8.438 1 86.06 556 GLY B C 1
ATOM 9185 O O . GLY B 1 556 ? 23.406 26.781 -8.211 1 86.06 556 GLY B O 1
ATOM 9186 N N . LYS B 1 557 ? 21.391 26.016 -8.133 1 90.75 557 LYS B N 1
ATOM 9187 C CA . LYS B 1 557 ? 21.875 24.734 -7.609 1 90.75 557 LYS B CA 1
ATOM 9188 C C . LYS B 1 557 ? 21.812 23.641 -8.68 1 90.75 557 LYS B C 1
ATOM 9190 O O . LYS B 1 557 ? 20.953 23.688 -9.562 1 90.75 557 LYS B O 1
ATOM 9195 N N . THR B 1 558 ? 22.766 22.781 -8.633 1 93 558 THR B N 1
ATOM 9196 C CA . THR B 1 558 ? 22.797 21.609 -9.5 1 93 558 THR B CA 1
ATOM 9197 C C . THR B 1 558 ? 22.281 20.375 -8.773 1 93 558 THR B C 1
ATOM 9199 O O . THR B 1 558 ? 22.562 20.172 -7.594 1 93 558 THR B O 1
ATOM 9202 N N . PHE B 1 559 ? 21.484 19.672 -9.492 1 95.38 559 PHE B N 1
ATOM 9203 C CA . PHE B 1 559 ? 20.859 18.484 -8.93 1 95.38 559 PHE B CA 1
ATOM 9204 C C . PHE B 1 559 ? 21.125 17.25 -9.797 1 95.38 559 PHE B C 1
ATOM 9206 O O . PHE B 1 559 ? 20.859 17.266 -11 1 95.38 559 PHE B O 1
ATOM 9213 N N . LYS B 1 560 ? 21.703 16.219 -9.258 1 95.56 560 LYS B N 1
ATOM 9214 C CA . LYS B 1 560 ? 21.922 14.938 -9.914 1 95.56 560 LYS B CA 1
ATOM 9215 C C . LYS B 1 560 ? 21.359 13.789 -9.078 1 95.56 560 LYS B C 1
ATOM 9217 O O . LYS B 1 560 ? 21.469 13.797 -7.852 1 95.56 560 LYS B O 1
ATOM 9222 N N . ALA B 1 561 ? 20.688 12.891 -9.727 1 97.06 561 ALA B N 1
ATOM 9223 C CA . ALA B 1 561 ? 20.109 11.773 -9 1 97.06 561 ALA B CA 1
ATOM 9224 C C . ALA B 1 561 ? 20.125 10.5 -9.844 1 97.06 561 ALA B C 1
ATOM 9226 O O . ALA B 1 561 ? 20.172 10.562 -11.07 1 97.06 561 ALA B O 1
ATOM 9227 N N . ILE B 1 562 ? 20.141 9.352 -9.234 1 97.25 562 ILE B N 1
ATOM 9228 C CA . ILE B 1 562 ? 20.094 8.062 -9.922 1 97.25 562 ILE B CA 1
ATOM 9229 C C . ILE B 1 562 ? 19.031 7.172 -9.273 1 97.25 562 ILE B C 1
ATOM 9231 O O . ILE B 1 562 ? 19.172 6.773 -8.117 1 97.25 562 ILE B O 1
ATOM 9235 N N . PRO B 1 563 ? 17.969 6.934 -9.984 1 96.81 563 PRO B N 1
ATOM 9236 C CA . PRO B 1 563 ? 17 5.945 -9.516 1 96.81 563 PRO B CA 1
ATOM 9237 C C . PRO B 1 563 ? 17.422 4.512 -9.828 1 96.81 563 PRO B C 1
ATOM 9239 O O . PRO B 1 563 ? 17.938 4.242 -10.914 1 96.81 563 PRO B O 1
ATOM 9242 N N . LEU B 1 564 ? 17.266 3.613 -8.898 1 96.56 564 LEU B N 1
ATOM 9243 C CA . LEU B 1 564 ? 17.562 2.197 -9.07 1 96.56 564 LEU B CA 1
ATOM 9244 C C . LEU B 1 564 ? 16.391 1.331 -8.609 1 96.56 564 LEU B C 1
ATOM 9246 O O . LEU B 1 564 ? 15.719 1.661 -7.633 1 96.56 564 LEU B O 1
ATOM 9250 N N . ASN B 1 565 ? 16.125 0.313 -9.336 1 96.81 565 ASN B N 1
ATOM 9251 C CA . ASN B 1 565 ? 15.117 -0.663 -8.953 1 96.81 565 ASN B CA 1
ATOM 9252 C C . ASN B 1 565 ? 15.719 -2.051 -8.758 1 96.81 565 ASN B C 1
ATOM 9254 O O . ASN B 1 565 ? 16.391 -2.576 -9.648 1 96.81 565 ASN B O 1
ATOM 9258 N N . VAL B 1 566 ? 15.562 -2.566 -7.594 1 95.69 566 VAL B N 1
ATOM 9259 C CA . VAL B 1 566 ? 16.031 -3.914 -7.289 1 95.69 566 VAL B CA 1
ATOM 9260 C C . VAL B 1 566 ? 14.914 -4.707 -6.609 1 95.69 566 VAL B C 1
ATOM 9262 O O . VAL B 1 566 ? 13.859 -4.156 -6.289 1 95.69 566 VAL B O 1
ATOM 9265 N N . SER B 1 567 ? 15.109 -6.02 -6.43 1 94.69 567 SER B N 1
ATOM 9266 C CA . SER B 1 567 ? 14.086 -6.875 -5.824 1 94.69 567 SER B CA 1
ATOM 9267 C C . SER B 1 567 ? 14.547 -7.41 -4.477 1 94.69 567 SER B C 1
ATOM 9269 O O . SER B 1 567 ? 14.039 -8.43 -3.998 1 94.69 567 SER B O 1
ATOM 9271 N N . TYR B 1 568 ? 15.57 -6.801 -3.908 1 93.5 568 TYR B N 1
ATOM 9272 C CA . TYR B 1 568 ? 16.094 -7.246 -2.621 1 93.5 568 TYR B CA 1
ATOM 9273 C C . TYR B 1 568 ? 16.266 -6.07 -1.666 1 93.5 568 TYR B C 1
ATOM 9275 O O . TYR B 1 568 ? 16.219 -4.91 -2.086 1 93.5 568 TYR B O 1
ATOM 9283 N N . LEU B 1 569 ? 16.484 -6.34 -0.371 1 93.38 569 LEU B N 1
ATOM 9284 C CA . LEU B 1 569 ? 16.469 -5.32 0.672 1 93.38 569 LEU B CA 1
ATOM 9285 C C . LEU B 1 569 ? 17.859 -5.121 1.268 1 93.38 569 LEU B C 1
ATOM 9287 O O . LEU B 1 569 ? 18.031 -4.301 2.17 1 93.38 569 LEU B O 1
ATOM 9291 N N . ASP B 1 570 ? 18.812 -5.762 0.738 1 92.69 570 ASP B N 1
ATOM 9292 C CA . ASP B 1 570 ? 20.156 -5.672 1.283 1 92.69 570 ASP B CA 1
ATOM 9293 C C . ASP B 1 570 ? 20.859 -4.391 0.829 1 92.69 570 ASP B C 1
ATOM 9295 O O . ASP B 1 570 ? 21.141 -4.219 -0.359 1 92.69 570 ASP B O 1
ATOM 9299 N N . ALA B 1 571 ? 21.281 -3.607 1.807 1 94.88 571 ALA B N 1
ATOM 9300 C CA . ALA B 1 571 ? 21.875 -2.307 1.501 1 94.88 571 ALA B CA 1
ATOM 9301 C C . ALA B 1 571 ? 23.234 -2.467 0.812 1 94.88 571 ALA B C 1
ATOM 9303 O O . ALA B 1 571 ? 23.594 -1.656 -0.04 1 94.88 571 ALA B O 1
ATOM 9304 N N . GLY B 1 572 ? 23.938 -3.502 1.224 1 93.06 572 GLY B N 1
ATOM 9305 C CA . GLY B 1 572 ? 25.234 -3.75 0.592 1 93.06 572 GLY B CA 1
ATOM 9306 C C . GLY B 1 572 ? 25.125 -4.027 -0.896 1 93.06 572 GLY B C 1
ATOM 9307 O O . GLY B 1 572 ? 25.859 -3.459 -1.695 1 93.06 572 GLY B O 1
ATOM 9308 N N . SER B 1 573 ? 24.219 -4.844 -1.222 1 93.44 573 SER B N 1
ATOM 9309 C CA . SER B 1 573 ? 24 -5.188 -2.625 1 93.44 573 SER B CA 1
ATOM 9310 C C . SER B 1 573 ? 23.516 -3.984 -3.42 1 93.44 573 SER B C 1
ATOM 9312 O O . SER B 1 573 ? 23.859 -3.82 -4.59 1 93.44 573 SER B O 1
ATOM 9314 N N . VAL B 1 574 ? 22.719 -3.158 -2.805 1 95.44 574 VAL B N 1
ATOM 9315 C CA . VAL B 1 574 ? 22.234 -1.948 -3.461 1 95.44 574 VAL B CA 1
ATOM 9316 C C . VAL B 1 574 ? 23.406 -1.015 -3.752 1 95.44 574 VAL B C 1
ATOM 9318 O O . VAL B 1 574 ? 23.5 -0.454 -4.848 1 95.44 574 VAL B O 1
ATOM 9321 N N . MET B 1 575 ? 24.297 -0.883 -2.814 1 95.44 575 MET B N 1
ATOM 9322 C CA . MET B 1 575 ? 25.469 -0.016 -2.971 1 95.44 575 MET B CA 1
ATOM 9323 C C . MET B 1 575 ? 26.375 -0.516 -4.094 1 95.44 575 MET B C 1
ATOM 9325 O O . MET B 1 575 ? 26.984 0.282 -4.809 1 95.44 575 MET B O 1
ATOM 9329 N N . ASP B 1 576 ? 26.375 -1.814 -4.234 1 95 576 ASP B N 1
ATOM 9330 C CA . ASP B 1 576 ? 27.188 -2.389 -5.309 1 95 576 ASP B CA 1
ATOM 9331 C C . ASP B 1 576 ? 26.641 -1.972 -6.68 1 95 576 ASP B C 1
ATOM 9333 O O . ASP B 1 576 ? 27.422 -1.655 -7.582 1 95 576 ASP B O 1
ATOM 9337 N N . VAL B 1 577 ? 25.391 -1.97 -6.781 1 94.62 577 VAL B N 1
ATOM 9338 C CA . VAL B 1 577 ? 24.766 -1.582 -8.039 1 94.62 577 VAL B CA 1
ATOM 9339 C C . VAL B 1 577 ? 25 -0.095 -8.297 1 94.62 577 VAL B C 1
ATOM 9341 O O . VAL B 1 577 ? 25.25 0.314 -9.438 1 94.62 577 VAL B O 1
ATOM 9344 N N . VAL B 1 578 ? 24.938 0.727 -7.242 1 95.31 578 VAL B N 1
ATOM 9345 C CA . VAL B 1 578 ? 25.156 2.164 -7.363 1 95.31 578 VAL B CA 1
ATOM 9346 C C . VAL B 1 578 ? 26.594 2.432 -7.824 1 95.31 578 VAL B C 1
ATOM 9348 O O . VAL B 1 578 ? 26.812 3.252 -8.711 1 95.31 578 VAL B O 1
ATOM 9351 N N . ARG B 1 579 ? 27.469 1.737 -7.312 1 94.56 579 ARG B N 1
ATOM 9352 C CA . ARG B 1 579 ? 28.891 1.938 -7.617 1 94.56 579 ARG B CA 1
ATOM 9353 C C . ARG B 1 579 ? 29.219 1.434 -9.016 1 94.56 579 ARG B C 1
ATOM 9355 O O . ARG B 1 579 ? 30.172 1.916 -9.648 1 94.56 579 ARG B O 1
ATOM 9362 N N . ALA B 1 580 ? 28.453 0.473 -9.406 1 95.06 580 ALA B N 1
ATOM 9363 C CA . ALA B 1 580 ? 28.688 -0.086 -10.734 1 95.06 580 ALA B CA 1
ATOM 9364 C C . ALA B 1 580 ? 28.188 0.859 -11.82 1 95.06 580 ALA B C 1
ATOM 9366 O O . ALA B 1 580 ? 28.719 0.857 -12.938 1 95.06 580 ALA B O 1
ATOM 9367 N N . ALA B 1 581 ? 27.219 1.651 -11.484 1 94.06 581 ALA B N 1
ATOM 9368 C CA . ALA B 1 581 ? 26.672 2.609 -12.438 1 94.06 581 ALA B CA 1
ATOM 9369 C C . ALA B 1 581 ? 27.547 3.865 -12.508 1 94.06 581 ALA B C 1
ATOM 9371 O O . ALA B 1 581 ? 27.984 4.387 -11.484 1 94.06 581 ALA B O 1
ATOM 9372 N N . SER B 1 582 ? 27.781 4.387 -13.711 1 94.62 582 SER B N 1
ATOM 9373 C CA . SER B 1 582 ? 28.625 5.555 -13.906 1 94.62 582 SER B CA 1
ATOM 9374 C C . SER B 1 582 ? 28.062 6.777 -13.188 1 94.62 582 SER B C 1
ATOM 9376 O O . SER B 1 582 ? 28.797 7.488 -12.5 1 94.62 582 SER B O 1
ATOM 9378 N N . VAL B 1 583 ? 26.797 7 -13.305 1 95.06 583 VAL B N 1
ATOM 9379 C CA . VAL B 1 583 ? 26.156 8.156 -12.688 1 95.06 583 VAL B CA 1
ATOM 9380 C C . VAL B 1 583 ? 26.219 8.031 -11.172 1 95.06 583 VAL B C 1
ATOM 9382 O O . VAL B 1 583 ? 26.406 9.023 -10.469 1 95.06 583 VAL B O 1
ATOM 9385 N N . GLY B 1 584 ? 26.062 6.84 -10.68 1 95.88 584 GLY B N 1
ATOM 9386 C CA . GLY B 1 584 ? 26.125 6.609 -9.242 1 95.88 584 GLY B CA 1
ATOM 9387 C C . GLY B 1 584 ? 27.484 6.941 -8.656 1 95.88 584 GLY B C 1
ATOM 9388 O O . GLY B 1 584 ? 27.562 7.566 -7.594 1 95.88 584 GLY B O 1
ATOM 9389 N N . ARG B 1 585 ? 28.484 6.562 -9.359 1 94.75 585 ARG B N 1
ATOM 9390 C CA . ARG B 1 585 ? 29.844 6.852 -8.914 1 94.75 585 ARG B CA 1
ATOM 9391 C C . ARG B 1 585 ? 30.109 8.352 -8.914 1 94.75 585 ARG B C 1
ATOM 9393 O O . ARG B 1 585 ? 30.766 8.875 -8.008 1 94.75 585 ARG B O 1
ATOM 9400 N N . GLU B 1 586 ? 29.625 8.93 -9.945 1 95.19 586 GLU B N 1
ATOM 9401 C CA . GLU B 1 586 ? 29.797 10.375 -10.031 1 95.19 586 GLU B CA 1
ATOM 9402 C C . GLU B 1 586 ? 29.156 11.078 -8.836 1 95.19 586 GLU B C 1
ATOM 9404 O O . GLU B 1 586 ? 29.719 12.016 -8.289 1 95.19 586 GLU B O 1
ATOM 9409 N N . ILE B 1 587 ? 28.047 10.633 -8.461 1 96.25 587 ILE B N 1
ATOM 9410 C CA . ILE B 1 587 ? 27.312 11.234 -7.34 1 96.25 587 ILE B CA 1
ATOM 9411 C C . ILE B 1 587 ? 28.078 10.977 -6.039 1 96.25 587 ILE B C 1
ATOM 9413 O O . ILE B 1 587 ? 28.312 11.906 -5.266 1 96.25 587 ILE B O 1
ATOM 9417 N N . LEU B 1 588 ? 28.516 9.805 -5.84 1 95.56 588 LEU B N 1
ATOM 9418 C CA . LEU B 1 588 ? 29.188 9.422 -4.598 1 95.56 588 LEU B CA 1
ATOM 9419 C C . LEU B 1 588 ? 30.531 10.117 -4.477 1 95.56 588 LEU B C 1
ATOM 9421 O O . LEU B 1 588 ? 30.984 10.422 -3.371 1 95.56 588 LEU B O 1
ATOM 9425 N N . ASP B 1 589 ? 31.125 10.391 -5.609 1 94.19 589 ASP B N 1
ATOM 9426 C CA . ASP B 1 589 ? 32.469 10.938 -5.613 1 94.19 589 ASP B CA 1
ATOM 9427 C C . ASP B 1 589 ? 32.438 12.469 -5.629 1 94.19 589 ASP B C 1
ATOM 9429 O O . ASP B 1 589 ? 33.5 13.109 -5.672 1 94.19 589 ASP B O 1
ATOM 9433 N N . THR B 1 590 ? 31.359 13.031 -5.594 1 93.19 590 THR B N 1
ATOM 9434 C CA . THR B 1 590 ? 31.266 14.484 -5.629 1 93.19 590 THR B CA 1
ATOM 9435 C C . THR B 1 590 ? 31.875 15.109 -4.375 1 93.19 590 THR B C 1
ATOM 9437 O O . THR B 1 590 ? 31.438 14.812 -3.258 1 93.19 590 THR B O 1
ATOM 9440 N N . VAL B 1 591 ? 32.969 15.922 -4.633 1 91.19 591 VAL B N 1
ATOM 9441 C CA . VAL B 1 591 ? 33.625 16.594 -3.518 1 91.19 591 VAL B CA 1
ATOM 9442 C C . VAL B 1 591 ? 33.469 18.094 -3.652 1 91.19 591 VAL B C 1
ATOM 9444 O O . VAL B 1 591 ? 34.281 18.75 -4.32 1 91.19 591 VAL B O 1
ATOM 9447 N N . VAL B 1 592 ? 32.438 18.625 -3.275 1 88.69 592 VAL B N 1
ATOM 9448 C CA . VAL B 1 592 ? 32.156 20.047 -3.205 1 88.69 592 VAL B CA 1
ATOM 9449 C C . VAL B 1 592 ? 31.703 20.422 -1.796 1 88.69 592 VAL B C 1
ATOM 9451 O O . VAL B 1 592 ? 30.984 19.641 -1.15 1 88.69 592 VAL B O 1
ATOM 9454 N N . ASP B 1 593 ? 32.094 21.484 -1.312 1 86.94 593 ASP B N 1
ATOM 9455 C CA . ASP B 1 593 ? 31.828 21.891 0.063 1 86.94 593 ASP B CA 1
ATOM 9456 C C . ASP B 1 593 ? 30.328 22.031 0.299 1 86.94 593 ASP B C 1
ATOM 9458 O O . ASP B 1 593 ? 29.828 21.75 1.389 1 86.94 593 ASP B O 1
ATOM 9462 N N . SER B 1 594 ? 29.625 22.453 -0.721 1 91.06 594 SER B N 1
ATOM 9463 C CA . SER B 1 594 ? 28.203 22.719 -0.555 1 91.06 594 SER B CA 1
ATOM 9464 C C . SER B 1 594 ? 27.375 21.484 -0.863 1 91.06 594 SER B C 1
ATOM 9466 O O . SER B 1 594 ? 26.141 21.531 -0.85 1 91.06 594 SER B O 1
ATOM 9468 N N . ALA B 1 595 ? 28.125 20.359 -1.02 1 94.19 595 ALA B N 1
ATOM 9469 C CA . ALA B 1 595 ? 27.422 19.172 -1.477 1 94.19 595 ALA B CA 1
ATOM 9470 C C . ALA B 1 595 ? 26.562 18.578 -0.361 1 94.19 595 ALA B C 1
ATOM 9472 O O . ALA B 1 595 ? 27.031 18.391 0.764 1 94.19 595 ALA B O 1
ATOM 9473 N N . LYS B 1 596 ? 25.281 18.391 -0.674 1 96.38 596 LYS B N 1
ATOM 9474 C CA . LYS B 1 596 ? 24.359 17.703 0.219 1 96.38 596 LYS B CA 1
ATOM 9475 C C . LYS B 1 596 ? 23.703 16.516 -0.476 1 96.38 596 LYS B C 1
ATOM 9477 O O . LYS B 1 596 ? 23.375 16.578 -1.657 1 96.38 596 LYS B O 1
ATOM 9482 N N . PHE B 1 597 ? 23.562 15.438 0.282 1 97.38 597 PHE B N 1
ATOM 9483 C CA . PHE B 1 597 ? 23.094 14.203 -0.324 1 97.38 597 PHE B CA 1
ATOM 9484 C C . PHE B 1 597 ? 21.656 13.898 0.112 1 97.38 597 PHE B C 1
ATOM 9486 O O . PHE B 1 597 ? 21.234 14.305 1.197 1 97.38 597 PHE B O 1
ATOM 9493 N N . GLY B 1 598 ? 20.859 13.367 -0.806 1 97.56 598 GLY B N 1
ATOM 9494 C CA . GLY B 1 598 ? 19.531 12.859 -0.521 1 97.56 598 GLY B CA 1
ATOM 9495 C C . GLY B 1 598 ? 19.375 11.383 -0.812 1 97.56 598 GLY B C 1
ATOM 9496 O O . GLY B 1 598 ? 19.922 10.875 -1.79 1 97.56 598 GLY B O 1
ATOM 9497 N N . VAL B 1 599 ? 18.734 10.672 0.111 1 97.94 599 VAL B N 1
ATOM 9498 C CA . VAL B 1 599 ? 18.484 9.242 -0.059 1 97.94 599 VAL B CA 1
ATOM 9499 C C . VAL B 1 599 ? 17.016 8.93 0.248 1 97.94 599 VAL B C 1
ATOM 9501 O O . VAL B 1 599 ? 16.469 9.414 1.246 1 97.94 599 VAL B O 1
ATOM 9504 N N . ARG B 1 600 ? 16.375 8.281 -0.629 1 98 600 ARG B N 1
ATOM 9505 C CA . ARG B 1 600 ? 14.984 7.859 -0.417 1 98 600 ARG B CA 1
ATOM 9506 C C . ARG B 1 600 ? 14.766 6.445 -0.941 1 98 600 ARG B C 1
ATOM 9508 O O . ARG B 1 600 ? 15.359 6.051 -1.948 1 98 600 ARG B O 1
ATOM 9515 N N . ALA B 1 601 ? 14.031 5.652 -0.175 1 97.81 601 ALA B N 1
ATOM 9516 C CA . ALA B 1 601 ? 13.703 4.289 -0.578 1 97.81 601 ALA B CA 1
ATOM 9517 C C . ALA B 1 601 ? 12.195 4.047 -0.52 1 97.81 601 ALA B C 1
ATOM 9519 O O . ALA B 1 601 ? 11.516 4.547 0.38 1 97.81 601 ALA B O 1
ATOM 9520 N N . LYS B 1 602 ? 11.664 3.406 -1.485 1 97.25 602 LYS B N 1
ATOM 9521 C CA . LYS B 1 602 ? 10.273 2.973 -1.526 1 97.25 602 LYS B CA 1
ATOM 9522 C C . LYS B 1 602 ? 10.172 1.479 -1.818 1 97.25 602 LYS B C 1
ATOM 9524 O O . LYS B 1 602 ? 10.844 0.967 -2.711 1 97.25 602 LYS B O 1
ATOM 9529 N N . VAL B 1 603 ? 9.352 0.792 -1.016 1 96.62 603 VAL B N 1
ATOM 9530 C CA . VAL B 1 603 ? 9.203 -0.652 -1.161 1 96.62 603 VAL B CA 1
ATOM 9531 C C . VAL B 1 603 ? 7.758 -0.992 -1.507 1 96.62 603 VAL B C 1
ATOM 9533 O O . VAL B 1 603 ? 6.832 -0.581 -0.804 1 96.62 603 VAL B O 1
ATOM 9536 N N . PHE B 1 604 ? 7.508 -1.67 -2.596 1 96 604 PHE B N 1
ATOM 9537 C CA . PHE B 1 604 ? 6.207 -2.191 -3.006 1 96 604 PHE B CA 1
ATOM 9538 C C . PHE B 1 604 ? 6.145 -3.699 -2.803 1 96 604 PHE B C 1
ATOM 9540 O O . PHE B 1 604 ? 6.98 -4.438 -3.328 1 96 604 PHE B O 1
ATOM 9547 N N . CYS B 1 605 ? 5.113 -4.098 -2.111 1 94.19 605 CYS B N 1
ATOM 9548 C CA . CYS B 1 605 ? 5.031 -5.496 -1.709 1 94.19 605 CYS B CA 1
ATOM 9549 C C . CYS B 1 605 ? 4.113 -6.277 -2.641 1 94.19 605 CYS B C 1
ATOM 9551 O O . CYS B 1 605 ? 3.045 -5.793 -3.016 1 94.19 605 CYS B O 1
ATOM 9553 N N . PHE B 1 606 ? 4.52 -7.453 -3.002 1 96.38 606 PHE B N 1
ATOM 9554 C CA . PHE B 1 606 ? 3.766 -8.398 -3.814 1 96.38 606 PHE B CA 1
ATOM 9555 C C . PHE B 1 606 ? 3.645 -9.742 -3.111 1 96.38 606 PHE B C 1
ATOM 9557 O O . PHE B 1 606 ? 4.25 -9.953 -2.059 1 96.38 606 PHE B O 1
ATOM 9564 N N . PRO B 1 607 ? 2.779 -10.633 -3.666 1 96.25 607 PRO B N 1
ATOM 9565 C CA . PRO B 1 607 ? 2.693 -11.961 -3.064 1 96.25 607 PRO B CA 1
ATOM 9566 C C . PRO B 1 607 ? 4.027 -12.703 -3.08 1 96.25 607 PRO B C 1
ATOM 9568 O O . PRO B 1 607 ? 4.934 -12.336 -3.834 1 96.25 607 PRO B O 1
ATOM 9571 N N . GLU B 1 608 ? 4.164 -13.703 -2.205 1 96.38 608 GLU B N 1
ATOM 9572 C CA . GLU B 1 608 ? 5.332 -14.578 -2.148 1 96.38 608 GLU B CA 1
ATOM 9573 C C . GLU B 1 608 ? 6.551 -13.836 -1.612 1 96.38 608 GLU B C 1
ATOM 9575 O O . GLU B 1 608 ? 7.688 -14.18 -1.938 1 96.38 608 GLU B O 1
ATOM 9580 N N . ARG B 1 609 ? 6.348 -12.68 -0.927 1 93.69 609 ARG B N 1
ATOM 9581 C CA . ARG B 1 609 ? 7.418 -11.859 -0.367 1 93.69 609 ARG B CA 1
ATOM 9582 C C . ARG B 1 609 ? 8.32 -11.305 -1.468 1 93.69 609 ARG B C 1
ATOM 9584 O O . ARG B 1 609 ? 9.539 -11.242 -1.307 1 93.69 609 ARG B O 1
ATOM 9591 N N . VAL B 1 610 ? 7.746 -11.117 -2.555 1 96.5 610 VAL B N 1
ATOM 9592 C CA . VAL B 1 610 ? 8.445 -10.438 -3.639 1 96.5 610 VAL B CA 1
ATOM 9593 C C . VAL B 1 610 ? 8.32 -8.922 -3.467 1 96.5 610 VAL B C 1
ATOM 9595 O O . VAL B 1 610 ? 7.25 -8.422 -3.115 1 96.5 610 VAL B O 1
ATOM 9598 N N . PHE B 1 611 ? 9.461 -8.203 -3.684 1 96.19 611 PHE B N 1
ATOM 9599 C CA . PHE B 1 611 ? 9.477 -6.762 -3.457 1 96.19 611 PHE B CA 1
ATOM 9600 C C . PHE B 1 611 ? 9.992 -6.023 -4.684 1 96.19 611 PHE B C 1
ATOM 9602 O O . PHE B 1 611 ? 10.906 -6.504 -5.363 1 96.19 611 PHE B O 1
ATOM 9609 N N . SER B 1 612 ? 9.336 -5.023 -4.984 1 97.44 612 SER B N 1
ATOM 9610 C CA . SER B 1 612 ? 9.93 -4.012 -5.848 1 97.44 612 SER B CA 1
ATOM 9611 C C . SER B 1 612 ? 10.508 -2.859 -5.031 1 97.44 612 SER B C 1
ATOM 9613 O O . SER B 1 612 ? 9.766 -2.072 -4.449 1 97.44 612 SER B O 1
ATOM 9615 N N . VAL B 1 613 ? 11.828 -2.762 -4.996 1 97.75 613 VAL B N 1
ATOM 9616 C CA . VAL B 1 613 ? 12.508 -1.785 -4.152 1 97.75 613 VAL B CA 1
ATOM 9617 C C . VAL B 1 613 ? 13.117 -0.688 -5.023 1 97.75 613 VAL B C 1
ATOM 9619 O O . VAL B 1 613 ? 13.992 -0.957 -5.848 1 97.75 613 VAL B O 1
ATOM 9622 N N . TRP B 1 614 ? 12.656 0.45 -4.848 1 98 614 TRP B N 1
ATOM 9623 C CA . TRP B 1 614 ? 13.211 1.612 -5.527 1 98 614 TRP B CA 1
ATOM 9624 C C . TRP B 1 614 ? 14.078 2.438 -4.578 1 98 614 TRP B C 1
ATOM 9626 O O . TRP B 1 614 ? 13.664 2.723 -3.449 1 98 614 TRP B O 1
ATOM 9636 N N . VAL B 1 615 ? 15.266 2.746 -4.996 1 98 615 VAL B N 1
ATOM 9637 C CA . VAL B 1 615 ? 16.188 3.6 -4.246 1 98 615 VAL B CA 1
ATOM 9638 C C . VAL B 1 615 ? 16.672 4.738 -5.137 1 98 615 VAL B C 1
ATOM 9640 O O . VAL B 1 615 ? 16.953 4.535 -6.316 1 98 615 VAL B O 1
ATOM 9643 N N . MET B 1 616 ? 16.641 5.867 -4.594 1 97.94 616 MET B N 1
ATOM 9644 C CA . MET B 1 616 ? 17.188 7.016 -5.312 1 97.94 616 MET B CA 1
ATOM 9645 C C . MET B 1 616 ? 18.203 7.762 -4.457 1 97.94 616 MET B C 1
ATOM 9647 O O . MET B 1 616 ? 17.938 8.078 -3.295 1 97.94 616 MET B O 1
ATOM 9651 N N . ILE B 1 617 ? 19.359 7.957 -4.934 1 98.06 617 ILE B N 1
ATOM 9652 C CA . ILE B 1 617 ? 20.438 8.727 -4.312 1 98.06 617 ILE B CA 1
ATOM 9653 C C . ILE B 1 617 ? 20.688 9.992 -5.121 1 98.06 617 ILE B C 1
ATOM 9655 O O . ILE B 1 617 ? 20.859 9.938 -6.344 1 98.06 617 ILE B O 1
ATOM 9659 N N . ALA B 1 618 ? 20.688 11.094 -4.445 1 97.81 618 ALA B N 1
ATOM 9660 C CA . ALA B 1 618 ? 20.859 12.375 -5.125 1 97.81 618 ALA B CA 1
ATOM 9661 C C . ALA B 1 618 ? 21.906 13.234 -4.426 1 97.81 618 ALA B C 1
ATOM 9663 O O . ALA B 1 618 ? 22.266 12.969 -3.273 1 97.81 618 ALA B O 1
ATOM 9664 N N . VAL B 1 619 ? 22.453 14.156 -5.16 1 97.19 619 VAL B N 1
ATOM 9665 C CA . VAL B 1 619 ? 23.359 15.172 -4.621 1 97.19 619 VAL B CA 1
ATOM 9666 C C . VAL B 1 619 ? 23 16.531 -5.191 1 97.19 619 VAL B C 1
ATOM 9668 O O . VAL B 1 619 ? 22.578 16.641 -6.344 1 97.19 619 VAL B O 1
ATOM 9671 N N . ASN B 1 620 ? 22.984 17.516 -4.363 1 96.31 620 ASN B N 1
ATOM 9672 C CA . ASN B 1 620 ? 22.797 18.891 -4.797 1 96.31 620 ASN B CA 1
ATOM 9673 C C . ASN B 1 620 ? 23.906 19.797 -4.289 1 96.31 620 ASN B C 1
ATOM 9675 O O . ASN B 1 620 ? 24.438 19.594 -3.191 1 96.31 620 ASN B O 1
ATOM 9679 N N . TYR B 1 621 ? 24.391 20.688 -5.094 1 94.19 621 TYR B N 1
ATOM 9680 C CA . TYR B 1 621 ? 25.438 21.641 -4.727 1 94.19 621 TYR B CA 1
ATOM 9681 C C . TYR B 1 621 ? 25.297 22.938 -5.52 1 94.19 621 TYR B C 1
ATOM 9683 O O . TYR B 1 621 ? 24.562 22.984 -6.508 1 94.19 621 TYR B O 1
ATOM 9691 N N . SER B 1 622 ? 25.953 23.984 -5.004 1 90.56 622 SER B N 1
ATOM 9692 C CA . SER B 1 622 ? 25.938 25.281 -5.676 1 90.56 622 SER B CA 1
ATOM 9693 C C . SER B 1 622 ? 26.859 25.281 -6.887 1 90.56 622 SER B C 1
ATOM 9695 O O . SER B 1 622 ? 27.984 24.766 -6.824 1 90.56 622 SER B O 1
ATOM 9697 N N . ALA B 1 623 ? 26.406 25.688 -8.102 1 75.75 623 ALA B N 1
ATOM 9698 C CA . ALA B 1 623 ? 27.188 25.719 -9.336 1 75.75 623 ALA B CA 1
ATOM 9699 C C . ALA B 1 623 ? 28.422 26.609 -9.203 1 75.75 623 ALA B C 1
ATOM 9701 O O . ALA B 1 623 ? 29.422 26.391 -9.875 1 75.75 623 ALA B O 1
ATOM 9702 N N . ALA B 1 624 ? 28.312 27.703 -8.523 1 66.75 624 ALA B N 1
ATOM 9703 C CA . ALA B 1 624 ? 29.453 28.594 -8.445 1 66.75 624 ALA B CA 1
ATOM 9704 C C . ALA B 1 624 ? 30.656 27.891 -7.816 1 66.75 624 ALA B C 1
ATOM 9706 O O . ALA B 1 624 ? 31.781 28.391 -7.879 1 66.75 624 ALA B O 1
ATOM 9707 N N . SER B 1 625 ? 30.453 26.844 -7.102 1 53.12 625 SER B N 1
ATOM 9708 C CA . SER B 1 625 ? 31.547 26.25 -6.336 1 53.12 625 SER B CA 1
ATOM 9709 C C . SER B 1 625 ? 32.344 25.266 -7.184 1 53.12 625 SER B C 1
ATOM 9711 O O . SER B 1 625 ? 33.188 24.516 -6.66 1 53.12 625 SER B O 1
ATOM 9713 N N . ILE B 1 626 ? 32.062 25.016 -8.383 1 46.69 626 ILE B N 1
ATOM 9714 C CA . ILE B 1 626 ? 32.969 24.219 -9.188 1 46.69 626 ILE B CA 1
ATOM 9715 C C . ILE B 1 626 ? 34.219 25.031 -9.531 1 46.69 626 ILE B C 1
ATOM 9717 O O . ILE B 1 626 ? 34.125 26.047 -10.234 1 46.69 626 ILE B O 1
ATOM 9721 N N . SER B 1 627 ? 34.938 25.422 -8.594 1 37 627 SER B N 1
ATOM 9722 C CA . SER B 1 627 ? 36.25 25.859 -9.062 1 37 627 SER B CA 1
ATOM 9723 C C . SER B 1 627 ? 37 24.719 -9.742 1 37 627 SER B C 1
ATOM 9725 O O . SER B 1 627 ? 36.938 23.578 -9.305 1 37 627 SER B O 1
#